Protein AF-0000000079074430 (afdb_homodimer)

InterPro domains:
  IPR000525 Initiator Rep protein, WH1 domain [PF01051] (51-187)
  IPR036388 Winged helix-like DNA-binding domain superfamily [G3DSA:1.10.10.10] (173-266)
  IPR036390 Winged helix DNA-binding domain superfamily [SSF46785] (160-262)

pLDDT: mean 81.94, std 23.47, range [17.41, 98.69]

Organism: NCBI:txid47770

Secondary structure (DSSP, 8-state):
--------S-------------PPP-EEEEEHHHHTSHHHHHHHTS-HHHHHHHHHHHHT--SSSS-EEEEEHHHHHHHHT--TTS-HHHHHHHHHHHHHHHHT--EEEEEEEE-TTS-EEEEEEEE-SEEEEEEETTSTT-EEEEEE-GGGGGGTSS--SSEEEEEHHHHHT---HHHHHHHHHHHTTTTT-EEEE-HHHHHHHHT-TTS--SS-HHHHIIIIIHHHHHHHHTTTSTT-EEEEEEETTEEEEEEEE-PPPPTT--S---HHHHHHHHHHHHHT-TTS-HHHHHHHHHHHHTPPTTHHHHHHHTT---STT---GGG--TT-SSSSGGGGGGGGS-HHHHHHHHHHHHHHTTTT--HHHHHHHHHHHHHHHHHHHHHHHHHTS--------------------------------/--------S-------------PPP-EEEEEHHHHTSHHHHHHHTS-HHHHHHHHHHHHT--SSSS-EEEEEHHHHHHHHT--TTS-HHHHHHHHHHHHHHHHT--EEEEEEEE-TTS-EEEEEEEE-SEEEEEEETTSTT-EEEEEE-GGGGGGTSS--SSEEEEEHHHHHT---HHHHHHHHHHHTTTTT-EEEE-HHHHHHHTT-TTS--SS-HHHHIIIIIHHHHHHHHTTTSTT-EEEEEEETTEEEEEEEE-PPPPTT--S---HHHHHHHHHHHHHT-TTS-HHHHHHHHHHHHTPPTTHHHHHHHTT---STT---GGG--TT-SSSSGGGGGGGGS-HHHHHHHHHHHHHHTTTT--HHHHHHHHHHHHHHHHHHHHHHHHH-S--------------------------------

Sequence (850 aa):
MAKIDYESKNGKENGEIYHRKKYLSTVAKMDNGLANDPIVNEILQKSPFDSNAFMLVISQVKNEKNNHILFTSESAKELIGYKKHTSVYDFALQLDKTLHFIGQLELVKRTEYEDEHGKHRINIRRQHLFSSSEVDFSSDDYICDVQLSKESIPYFNNLKRKFLRFSIKEFFNLNSKYSRIIYIWLKQWRTTGEKSITPEDLMAKLKLDSQKSSKSPASLLRTKVFPIVQEELSAVFPEFRIERAKRNRKIVKYIFKWTPEDKNQDVVMPAILENSIAIANIRTNSNMSDASKYKALDRYLGWRLGTAKKMAKKETQTSFFVYDAKRKEKDSTYNRPDLNEANKIQEEFLRKLIALYERLESDYLTKEDKEDLYRLKSHLTFVETKKKDKNSVPKNNEIQMPKKKKILDVSEHVDLFNNFDTDGFMAKIDYESKNGKENGEIYHRKKYLSTVAKMDNGLANDPIVNEILQKSPFDSNAFMLVISQVKNEKNNHILFTSESAKELIGYKKHTSVYDFALQLDKTLHFIGQLELVKRTEYEDEHGKHRINIRRQHLFSSSEVDFSSDDYICDVQLSKESIPYFNNLKRKFLRFSIKEFFNLNSKYSRIIYIWLKQWRTTGEKSITPEDLMAKLKLDSQKSSKSPASLLRTKVFPIVQEELSAVFPEFRIERAKRNRKIVKYIFKWTPEDKNQDVVMPAILENSIAIANIRTNSNMSDASKYKALDRYLGWRLGTAKKMAKKETQTSFFVYDAKRKEKDSTYNRPDLNEANKIQEEFLRKLIALYERLESDYLTKEDKEDLYRLKSHLTFVETKKKDKNSVPKNNEIQMPKKKKILDVSEHVDLFNNFDTDGF

Radius of gyration: 39.04 Å; Cα contacts (8 Å, |Δi|>4): 1143; chains: 2; bounding box: 139×113×106 Å

Structure (mmCIF, N/CA/C/O backbone):
data_AF-0000000079074430-model_v1
#
loop_
_entity.id
_entity.type
_entity.pdbx_description
1 polymer 'Replication initiation protein'
#
loop_
_atom_site.group_PDB
_atom_site.id
_atom_site.type_symbol
_atom_site.label_atom_id
_atom_site.label_alt_id
_atom_site.label_comp_id
_atom_site.label_asym_id
_atom_site.label_entity_id
_atom_site.label_seq_id
_atom_site.pdbx_PDB_ins_code
_atom_site.Cartn_x
_atom_site.Cartn_y
_atom_site.Cartn_z
_atom_site.occupancy
_atom_site.B_iso_or_equiv
_atom_site.auth_seq_id
_atom_site.auth_comp_id
_atom_site.auth_asym_id
_atom_site.auth_atom_id
_atom_site.pdbx_PDB_model_num
ATOM 1 N N . MET A 1 1 ? -15.797 -30.859 14.031 1 19.28 1 MET A N 1
ATOM 2 C CA . MET A 1 1 ? -16.406 -29.547 14.289 1 19.28 1 MET A CA 1
ATOM 3 C C . MET A 1 1 ? -15.805 -28.922 15.547 1 19.28 1 MET A C 1
ATOM 5 O O . MET A 1 1 ? -16.172 -29.281 16.656 1 19.28 1 MET A O 1
ATOM 9 N N . ALA A 1 2 ? -14.633 -28.672 15.586 1 20.05 2 ALA A N 1
ATOM 10 C CA . ALA A 1 2 ? -13.922 -28.469 16.844 1 20.05 2 ALA A CA 1
ATOM 11 C C . ALA A 1 2 ? -14.492 -27.281 17.609 1 20.05 2 ALA A C 1
ATOM 13 O O . ALA A 1 2 ? -14.641 -26.188 17.047 1 20.05 2 ALA A O 1
ATOM 14 N N . LYS A 1 3 ? -15.32 -27.516 18.641 1 21.97 3 LYS A N 1
ATOM 15 C CA . LYS A 1 3 ? -15.922 -26.578 19.594 1 21.97 3 LYS A CA 1
ATOM 16 C C . LYS A 1 3 ? -14.859 -25.719 20.266 1 21.97 3 LYS A C 1
ATOM 18 O O . LYS A 1 3 ? -14.062 -26.219 21.062 1 21.97 3 LYS A O 1
ATOM 23 N N . ILE A 1 4 ? -14.148 -25.016 19.562 1 23.52 4 ILE A N 1
ATOM 24 C CA . ILE A 1 4 ? -13.234 -24.062 20.188 1 23.52 4 ILE A CA 1
ATOM 25 C C . ILE A 1 4 ? -13.961 -23.328 21.312 1 23.52 4 ILE A C 1
ATOM 27 O O . ILE A 1 4 ? -15.047 -22.781 21.109 1 23.52 4 ILE A O 1
ATOM 31 N N . ASP A 1 5 ? -13.758 -23.797 22.453 1 22.77 5 ASP A N 1
ATOM 32 C CA . ASP A 1 5 ? -14.352 -23.281 23.688 1 22.77 5 ASP A CA 1
ATOM 33 C C . ASP A 1 5 ? -14.273 -21.766 23.75 1 22.77 5 ASP A C 1
ATOM 35 O O . ASP A 1 5 ? -13.18 -21.188 23.734 1 22.77 5 ASP A O 1
ATOM 39 N N . TYR A 1 6 ? -15.273 -21.125 23.172 1 23.36 6 TYR A N 1
ATOM 40 C CA . TYR A 1 6 ? -15.805 -19.766 23.266 1 23.36 6 TYR A CA 1
ATOM 41 C C . TYR A 1 6 ? -15.953 -19.344 24.734 1 23.36 6 TYR A C 1
ATOM 43 O O . TYR A 1 6 ? -17.062 -19.328 25.266 1 23.36 6 TYR A O 1
ATOM 51 N N . GLU A 1 7 ? -15.094 -19.922 25.578 1 24.2 7 GLU A N 1
ATOM 52 C CA . GLU A 1 7 ? -15.391 -19.547 26.953 1 24.2 7 GLU A CA 1
ATOM 53 C C . GLU A 1 7 ? -15.719 -18.062 27.062 1 24.2 7 GLU A C 1
ATOM 55 O O . GLU A 1 7 ? -15.555 -17.312 26.094 1 24.2 7 GLU A O 1
ATOM 60 N N . SER A 1 8 ? -15.117 -17.266 28.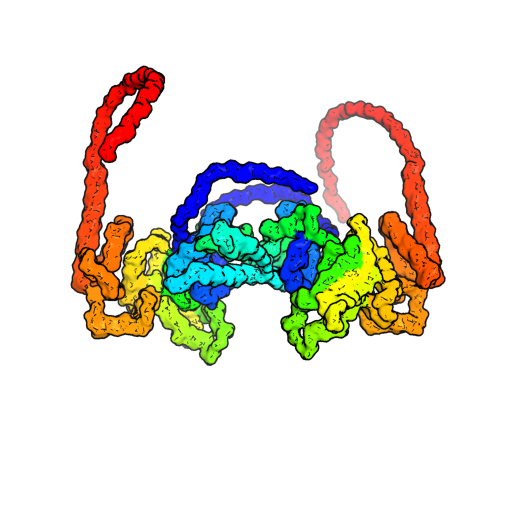125 1 22.83 8 SER A N 1
ATOM 61 C CA . SER A 1 8 ? -15.773 -16.25 28.938 1 22.83 8 SER A CA 1
ATOM 62 C C . SER A 1 8 ? -15.891 -14.922 28.203 1 22.83 8 SER A C 1
ATOM 64 O O . SER A 1 8 ? -14.93 -14.156 28.125 1 22.83 8 SER A O 1
ATOM 66 N N . LYS A 1 9 ? -16.328 -14.805 27.141 1 25.44 9 LYS A N 1
ATOM 67 C CA . LYS A 1 9 ? -16.875 -13.531 26.688 1 25.44 9 LYS A CA 1
ATOM 68 C C . LYS A 1 9 ? -17.828 -12.938 27.719 1 25.44 9 LYS A C 1
ATOM 70 O O . LYS A 1 9 ? -18.328 -11.836 27.547 1 25.44 9 LYS A O 1
ATOM 75 N N . ASN A 1 10 ? -18.328 -13.789 28.609 1 24.38 10 ASN A N 1
ATOM 76 C CA . ASN A 1 10 ? -19.359 -13.289 29.516 1 24.38 10 ASN A CA 1
ATOM 77 C C . ASN A 1 10 ? -18.766 -12.406 30.609 1 24.38 10 ASN A C 1
ATOM 79 O O . ASN A 1 10 ? -19.453 -12.086 31.594 1 24.38 10 ASN A O 1
ATOM 83 N N . GLY A 1 11 ? -17.609 -12.562 30.938 1 24.3 11 GLY A N 1
ATOM 84 C CA . GLY A 1 11 ? -17.406 -11.5 31.906 1 24.3 11 GLY A CA 1
ATOM 85 C C . GLY A 1 11 ? -17.672 -10.117 31.344 1 24.3 11 GLY A C 1
ATOM 86 O O . GLY A 1 11 ? -16.766 -9.477 30.812 1 24.3 11 GLY A O 1
ATOM 87 N N . LYS A 1 12 ? -18.859 -9.938 30.719 1 25.39 12 LYS A N 1
ATOM 88 C CA . LYS A 1 12 ? -19.719 -8.773 30.5 1 25.39 12 LYS A CA 1
ATOM 89 C C . LYS A 1 12 ? -19.688 -7.84 31.703 1 25.39 12 LYS A C 1
ATOM 91 O O . LYS A 1 12 ? -20.562 -7.926 32.562 1 25.39 12 LYS A O 1
ATOM 96 N N . GLU A 1 13 ? -18.703 -7.805 32.406 1 25.97 13 GLU A N 1
ATOM 97 C CA . GLU A 1 13 ? -18.891 -6.547 33.125 1 25.97 13 GLU A CA 1
ATOM 98 C C . GLU A 1 13 ? -19.359 -5.441 32.188 1 25.97 13 GLU A C 1
ATOM 100 O O . GLU A 1 13 ? -18.891 -5.336 31.047 1 25.97 13 GLU A O 1
ATOM 105 N N . ASN A 1 14 ? -20.688 -5.043 32.156 1 26.45 14 ASN A N 1
ATOM 106 C CA . ASN A 1 14 ? -21.375 -3.881 31.594 1 26.45 14 ASN A CA 1
ATOM 107 C C . ASN A 1 14 ? -20.422 -2.723 31.359 1 26.45 14 ASN A C 1
ATOM 109 O O . ASN A 1 14 ? -20.297 -1.819 32.188 1 26.45 14 ASN A O 1
ATOM 113 N N . GLY A 1 15 ? -19.266 -3.018 31.266 1 26.67 15 GLY A N 1
ATOM 114 C CA . GLY A 1 15 ? -18.516 -1.785 31.109 1 26.67 15 GLY A CA 1
ATOM 115 C C . GLY A 1 15 ? -19.016 -0.905 29.984 1 26.67 15 GLY A C 1
ATOM 116 O O . GLY A 1 15 ? -19.219 -1.374 28.859 1 26.67 15 GLY A O 1
ATOM 117 N N . GLU A 1 16 ? -20.094 -0.074 30.234 1 28.3 16 GLU A N 1
ATOM 118 C CA . GLU A 1 16 ? -20.484 1.086 29.438 1 28.3 16 GLU A CA 1
ATOM 119 C C . GLU A 1 16 ? -19.375 1.521 28.484 1 28.3 16 GLU A C 1
ATOM 121 O O . GLU A 1 16 ? -18.312 1.961 28.922 1 28.3 16 GLU A O 1
ATOM 126 N N . ILE A 1 17 ? -19.031 0.673 27.641 1 31.75 17 ILE A N 1
ATOM 127 C CA . ILE A 1 17 ? -18.312 1.309 26.547 1 31.75 17 ILE A CA 1
ATOM 128 C C . ILE A 1 17 ? -18.844 2.725 26.328 1 31.75 17 ILE A C 1
ATOM 130 O O . ILE A 1 17 ? -19.906 2.914 25.719 1 31.75 17 ILE A O 1
ATOM 134 N N . TYR A 1 18 ? -19.312 3.348 27.375 1 30.83 18 TYR A N 1
ATOM 135 C CA . TYR A 1 18 ? -19.484 4.793 27.25 1 30.83 18 TYR A CA 1
ATOM 136 C C . TYR A 1 18 ? -18.469 5.375 26.266 1 30.83 18 TYR A C 1
ATOM 138 O O . TYR A 1 18 ? -17.266 5.285 26.484 1 30.83 18 TYR A O 1
ATOM 146 N N . HIS A 1 19 ? -18.688 4.977 25.016 1 36.09 19 HIS A N 1
ATOM 147 C CA . HIS A 1 19 ? -18.094 5.879 24.031 1 36.09 19 HIS A CA 1
ATOM 148 C C . HIS A 1 19 ? -17.953 7.293 24.594 1 36.09 19 HIS A C 1
ATOM 150 O O . HIS A 1 19 ? -18.922 8.062 24.578 1 36.09 19 HIS A O 1
ATOM 156 N N . ARG A 1 20 ? -17.672 7.422 25.75 1 35 20 ARG A N 1
ATOM 157 C CA . ARG A 1 20 ? -17.359 8.781 26.172 1 35 20 ARG A CA 1
ATOM 158 C C . ARG A 1 20 ? -16.766 9.578 25 1 35 20 ARG A C 1
ATOM 160 O O . ARG A 1 20 ? -15.875 9.102 24.297 1 35 20 ARG A O 1
ATOM 167 N N . LYS A 1 21 ? -17.688 10.281 24.375 1 46.03 21 LYS A N 1
ATOM 168 C CA . LYS A 1 21 ? -17.234 11.336 23.469 1 46.03 21 LYS A CA 1
ATOM 169 C C . LYS A 1 21 ? -15.789 11.727 23.75 1 46.03 21 LYS A C 1
ATOM 171 O O . LYS A 1 21 ? -15.523 12.539 24.641 1 46.03 21 LYS A O 1
ATOM 176 N N . LYS A 1 22 ? -14.938 10.68 23.844 1 56.75 22 LYS A N 1
ATOM 177 C CA . LYS A 1 22 ? -13.539 11.031 24.078 1 56.75 22 LYS A CA 1
ATOM 178 C C . LYS A 1 22 ? -13.078 12.102 23.094 1 56.75 22 LYS A C 1
ATOM 180 O O . LYS A 1 22 ? -13.367 12.023 21.906 1 56.75 22 LYS A O 1
ATOM 185 N N . TYR A 1 23 ? -12.891 13.234 23.594 1 79.12 23 TYR A N 1
ATOM 186 C CA . TYR A 1 23 ? -12.344 14.375 22.859 1 79.12 23 TYR A CA 1
ATOM 187 C C . TYR A 1 23 ? -11.086 13.969 22.094 1 79.12 23 TYR A C 1
ATOM 189 O O . TYR A 1 23 ? -10.242 13.234 22.609 1 79.12 23 TYR A O 1
ATOM 197 N N . LEU A 1 24 ? -11.164 14.094 20.766 1 90.25 24 LEU A N 1
ATOM 198 C CA . LEU A 1 24 ? -10.023 13.828 19.891 1 90.25 24 LEU A CA 1
ATOM 199 C C . LEU A 1 24 ? -8.844 14.727 20.25 1 90.25 24 LEU A C 1
ATOM 201 O O . LEU A 1 24 ? -9.031 15.906 20.562 1 90.25 24 LEU A O 1
ATOM 205 N N . SER A 1 25 ? -7.73 14.078 20.297 1 91.25 25 SER A N 1
ATOM 206 C CA . SER A 1 25 ? -6.523 14.875 20.484 1 91.25 25 SER A CA 1
ATOM 207 C C . SER A 1 25 ? -6.34 15.867 19.344 1 91.25 25 SER A C 1
ATOM 209 O O . SER A 1 25 ? -6.609 15.547 18.172 1 91.25 25 SER A O 1
ATOM 211 N N . THR A 1 26 ? -5.902 17.047 19.734 1 93.75 26 THR A N 1
ATOM 212 C CA . THR A 1 26 ? -5.684 18.078 18.719 1 93.75 26 THR A CA 1
ATOM 213 C C . THR A 1 26 ? -4.191 18.328 18.516 1 93.75 26 THR A C 1
ATOM 215 O O . THR A 1 26 ? -3.803 19.266 17.812 1 93.75 26 THR A O 1
ATOM 218 N N . VAL A 1 27 ? -3.396 17.516 19.141 1 93.69 27 VAL A N 1
ATOM 219 C CA . VAL A 1 27 ? -1.949 17.656 19.031 1 93.69 27 VAL A CA 1
ATOM 220 C C . VAL A 1 27 ? -1.365 16.453 18.297 1 93.69 27 VAL A C 1
ATOM 222 O O . VAL A 1 27 ? -1.631 15.305 18.672 1 93.69 27 VAL A O 1
ATOM 225 N N . ALA A 1 28 ? -0.637 16.719 17.281 1 94.25 28 ALA A N 1
ATOM 226 C CA . ALA A 1 28 ? 0.055 15.656 16.547 1 94.25 28 ALA A CA 1
ATOM 227 C C . ALA A 1 28 ? 1.556 15.695 16.828 1 94.25 28 ALA A C 1
ATOM 229 O O . ALA A 1 28 ? 2.133 16.766 17.016 1 94.25 28 ALA A O 1
ATOM 230 N N . LYS A 1 29 ? 2.129 14.531 16.891 1 93.38 29 LYS A N 1
ATOM 231 C CA . LYS A 1 29 ? 3.568 14.359 17.062 1 93.38 29 LYS A CA 1
ATOM 232 C C . LYS A 1 29 ? 4.133 13.359 16.062 1 93.38 29 LYS A C 1
ATOM 234 O O . LYS A 1 29 ? 3.492 12.352 15.758 1 93.38 29 LYS A O 1
ATOM 239 N N . MET A 1 30 ? 5.285 13.641 15.562 1 94.5 30 MET A N 1
ATOM 240 C CA . MET A 1 30 ? 5.949 12.664 14.703 1 94.5 30 MET A CA 1
ATOM 241 C C . MET A 1 30 ? 7.453 12.922 14.656 1 94.5 30 MET A C 1
ATOM 243 O O . MET A 1 30 ? 7.898 14.062 14.797 1 94.5 30 MET A O 1
ATOM 247 N N . ASP A 1 31 ? 8.156 11.859 14.453 1 95.19 31 ASP A N 1
ATOM 248 C CA . ASP A 1 31 ? 9.602 11.938 14.258 1 95.19 31 ASP A CA 1
ATOM 249 C C . ASP A 1 31 ? 9.945 12.836 13.07 1 95.19 31 ASP A C 1
ATOM 251 O O . ASP A 1 31 ? 9.273 12.789 12.039 1 95.19 31 ASP A O 1
ATOM 255 N N . ASN A 1 32 ? 11.016 13.625 13.219 1 95.5 32 ASN A N 1
ATOM 256 C CA . ASN A 1 32 ? 11.391 14.539 12.141 1 95.5 32 ASN A CA 1
ATOM 257 C C . ASN A 1 32 ? 11.781 13.781 10.875 1 95.5 32 ASN A C 1
ATOM 259 O O . ASN A 1 32 ? 11.562 14.266 9.758 1 95.5 32 ASN A O 1
ATOM 263 N N . GLY A 1 33 ? 12.398 12.648 11.086 1 93.88 33 GLY A N 1
ATOM 264 C CA . GLY A 1 33 ? 12.703 11.82 9.922 1 93.88 33 GLY A CA 1
ATOM 265 C C . GLY A 1 33 ? 11.477 11.477 9.102 1 93.88 33 GLY A C 1
ATOM 266 O O . GLY A 1 33 ? 11.508 11.539 7.871 1 93.88 33 GLY A O 1
ATOM 267 N N . LEU A 1 34 ? 10.422 11.172 9.766 1 95.56 34 LEU A N 1
ATOM 268 C CA . LEU A 1 34 ? 9.164 10.891 9.078 1 95.56 34 LEU A CA 1
ATOM 269 C C . LEU A 1 34 ? 8.578 12.164 8.477 1 95.56 34 LEU A C 1
ATOM 271 O O . LEU A 1 34 ? 8.141 12.164 7.32 1 95.56 34 LEU A O 1
ATOM 275 N N . ALA A 1 35 ? 8.578 13.234 9.273 1 95.94 35 ALA A N 1
ATOM 276 C CA . ALA A 1 35 ? 8.023 14.508 8.812 1 95.94 35 ALA A CA 1
ATOM 277 C C . ALA A 1 35 ? 8.672 14.953 7.512 1 95.94 35 ALA A C 1
ATOM 279 O O . ALA A 1 35 ? 8.039 15.602 6.68 1 95.94 35 ALA A O 1
ATOM 280 N N . ASN A 1 36 ? 9.93 14.594 7.367 1 94.56 36 ASN A N 1
ATOM 281 C CA . ASN A 1 36 ? 10.68 15 6.184 1 94.56 36 ASN A CA 1
ATOM 282 C C . ASN A 1 36 ? 10.68 13.914 5.117 1 94.56 36 ASN A C 1
ATOM 284 O O . ASN A 1 36 ? 11.297 14.07 4.062 1 94.56 36 ASN A O 1
ATOM 288 N N . ASP A 1 37 ? 10.039 12.789 5.457 1 94.31 37 ASP A N 1
ATOM 289 C CA . ASP A 1 37 ? 9.992 11.688 4.504 1 94.31 37 ASP A CA 1
ATOM 290 C C . ASP A 1 37 ? 9.102 12.023 3.312 1 94.31 37 ASP A C 1
ATOM 292 O O . ASP A 1 37 ? 8.062 12.664 3.473 1 94.31 37 ASP A O 1
ATOM 296 N N . PRO A 1 38 ? 9.445 11.523 2.117 1 92.88 38 PRO A N 1
ATOM 297 C CA . PRO A 1 38 ? 8.633 11.781 0.921 1 92.88 38 PRO A CA 1
ATOM 298 C C . PRO A 1 38 ? 7.184 11.336 1.085 1 92.88 38 PRO A C 1
ATOM 300 O O . PRO A 1 38 ? 6.285 11.898 0.455 1 92.88 38 PRO A O 1
ATOM 303 N N . ILE A 1 39 ? 6.945 10.375 1.914 1 95.12 39 ILE A N 1
ATOM 304 C CA . ILE A 1 39 ? 5.59 9.852 2.078 1 95.12 39 ILE A CA 1
ATOM 305 C C . ILE A 1 39 ? 4.684 10.945 2.635 1 95.12 39 ILE A C 1
ATOM 307 O O . ILE A 1 39 ? 3.535 11.086 2.205 1 95.12 39 ILE A O 1
ATOM 311 N N . VAL A 1 40 ? 5.168 11.727 3.598 1 96.31 40 VAL A N 1
ATOM 312 C CA . VAL A 1 40 ? 4.367 12.781 4.199 1 96.31 40 VAL A CA 1
ATOM 313 C C . VAL A 1 40 ? 4.117 13.891 3.176 1 96.31 40 VAL A C 1
ATOM 315 O O . VAL A 1 40 ? 2.994 14.383 3.053 1 96.31 40 VAL A O 1
ATOM 318 N N . ASN A 1 41 ? 5.125 14.188 2.441 1 94.31 41 ASN A N 1
ATOM 319 C CA . ASN A 1 41 ? 4.973 15.188 1.394 1 94.31 41 ASN A CA 1
ATOM 320 C C . ASN A 1 41 ? 3.934 14.773 0.358 1 94.31 41 ASN A C 1
ATOM 322 O O . ASN A 1 41 ? 3.168 15.602 -0.132 1 94.31 41 ASN A O 1
ATOM 326 N N . GLU A 1 42 ? 3.967 13.523 0.036 1 94.81 42 GLU A N 1
ATOM 327 C CA . GLU A 1 42 ? 2.988 13.016 -0.921 1 94.81 42 GLU A CA 1
ATOM 328 C C . GLU A 1 42 ? 1.565 13.172 -0.392 1 94.81 42 GLU A C 1
ATOM 330 O O . GLU A 1 42 ? 0.654 13.523 -1.144 1 94.81 42 GLU A O 1
ATOM 335 N N . ILE A 1 43 ? 1.396 12.938 0.835 1 97.19 43 ILE A N 1
ATOM 336 C CA . ILE A 1 43 ? 0.083 13.07 1.458 1 97.19 43 ILE A CA 1
ATOM 337 C C . ILE A 1 43 ? -0.331 14.539 1.487 1 97.19 43 ILE A C 1
ATOM 339 O O . ILE A 1 43 ? -1.475 14.875 1.173 1 97.19 43 ILE A O 1
ATOM 343 N N . LEU A 1 44 ? 0.623 15.406 1.757 1 97.31 44 LEU A N 1
ATOM 344 C CA . LEU A 1 44 ? 0.335 16.828 1.887 1 97.31 44 LEU A CA 1
ATOM 345 C C . LEU A 1 44 ? 0.057 17.453 0.524 1 97.31 44 LEU A C 1
ATOM 347 O O . LEU A 1 44 ? -0.505 18.547 0.441 1 97.31 44 LEU A O 1
ATOM 351 N N . GLN A 1 45 ? 0.462 16.766 -0.567 1 94.44 45 GLN A N 1
ATOM 352 C CA . GLN A 1 45 ? 0.227 17.25 -1.926 1 94.44 45 GLN A CA 1
ATOM 353 C C . GLN A 1 45 ? -1.218 17 -2.352 1 94.44 45 GLN A C 1
ATOM 355 O O . GLN A 1 45 ? -1.689 17.594 -3.33 1 94.44 45 GLN A O 1
ATOM 360 N N . LYS A 1 46 ? -1.886 16.203 -1.584 1 94.56 46 LYS A N 1
ATOM 361 C CA . LYS A 1 46 ? -3.262 15.859 -1.933 1 94.56 46 LYS A CA 1
ATOM 362 C C . LYS A 1 46 ? -4.227 16.953 -1.476 1 94.56 46 LYS A C 1
ATOM 364 O O . LYS A 1 46 ? -3.812 18.078 -1.186 1 94.56 46 LYS A O 1
ATOM 369 N N . SER A 1 47 ? -5.484 16.688 -1.511 1 94.19 47 SER A N 1
ATOM 370 C CA . SER A 1 47 ? -6.504 17.656 -1.119 1 94.19 47 SER A CA 1
ATOM 371 C C . SER A 1 47 ? -6.395 18 0.362 1 94.19 47 SER A C 1
ATOM 373 O O . SER A 1 47 ? -5.84 17.234 1.147 1 94.19 47 SER A O 1
ATOM 375 N N . PRO A 1 48 ? -6.902 19.156 0.715 1 94.06 48 PRO A N 1
ATOM 376 C CA . PRO A 1 48 ? -6.926 19.516 2.135 1 94.06 48 PRO A CA 1
ATOM 377 C C . PRO A 1 48 ? -7.609 18.453 3 1 94.06 48 PRO A C 1
ATOM 379 O O . PRO A 1 48 ? -7.184 18.203 4.129 1 94.06 48 PRO A O 1
ATOM 382 N N . PHE A 1 49 ? -8.57 17.891 2.416 1 95.25 49 PHE A N 1
ATOM 383 C CA . PHE A 1 49 ? -9.242 16.859 3.193 1 95.25 49 PHE A CA 1
ATOM 384 C C . PHE A 1 49 ? -8.297 15.703 3.496 1 95.25 49 PHE A C 1
ATOM 386 O O . PHE A 1 49 ? -8.211 15.242 4.641 1 95.25 49 PHE A O 1
ATOM 393 N N . ASP A 1 50 ? -7.625 15.195 2.51 1 97 50 ASP A N 1
ATOM 394 C CA . ASP A 1 50 ? -6.746 14.047 2.68 1 97 50 ASP A CA 1
ATOM 395 C C . ASP A 1 50 ? -5.645 14.336 3.695 1 97 50 ASP A C 1
ATOM 397 O O . ASP A 1 50 ? -5.379 13.523 4.582 1 97 50 ASP A O 1
ATOM 401 N N . SER A 1 51 ? -5.07 15.5 3.506 1 97.44 51 SER A N 1
ATOM 402 C CA . SER A 1 51 ? -3.992 15.859 4.426 1 97.44 51 SER A CA 1
ATOM 403 C C . SER A 1 51 ? -4.52 16.078 5.84 1 97.44 51 SER A C 1
ATOM 405 O O . SER A 1 51 ? -3.879 15.68 6.812 1 97.44 51 SER A O 1
ATOM 407 N N . ASN A 1 52 ? -5.688 16.703 5.992 1 97.62 52 ASN A N 1
ATOM 408 C CA . ASN A 1 52 ? -6.305 16.891 7.297 1 97.62 52 ASN A CA 1
ATOM 409 C C . ASN A 1 52 ? -6.664 15.562 7.957 1 97.62 52 ASN A C 1
ATOM 411 O O . ASN A 1 52 ? -6.461 15.383 9.156 1 97.62 52 ASN A O 1
ATOM 415 N N . ALA A 1 53 ? -7.168 14.68 7.125 1 97.62 53 ALA A N 1
ATOM 416 C CA . ALA A 1 53 ? -7.516 13.359 7.645 1 97.62 53 ALA A CA 1
ATOM 417 C C . ALA A 1 53 ? -6.281 12.633 8.172 1 97.62 53 ALA A C 1
ATOM 419 O O . ALA A 1 53 ? -6.324 12.016 9.234 1 97.62 53 ALA A O 1
ATOM 420 N N . PHE A 1 54 ? -5.277 12.711 7.473 1 97.88 54 PHE A N 1
ATOM 421 C CA . PHE A 1 54 ? -4.027 12.094 7.906 1 97.88 54 PHE A CA 1
ATOM 422 C C . PHE A 1 54 ? -3.566 12.68 9.234 1 97.88 54 PHE A C 1
ATOM 424 O O . PHE A 1 54 ? -3.232 11.938 10.164 1 97.88 54 PHE A O 1
ATOM 431 N N . MET A 1 55 ? -3.518 13.984 9.289 1 97.75 55 MET A N 1
ATOM 432 C CA . MET A 1 55 ? -3.057 14.641 10.508 1 97.75 55 MET A CA 1
ATOM 433 C C . MET A 1 55 ? -3.977 14.32 11.68 1 97.75 55 MET A C 1
ATOM 435 O O . MET A 1 55 ? -3.52 14.203 12.82 1 97.75 55 MET A O 1
ATOM 439 N N . LEU A 1 56 ? -5.242 14.227 11.414 1 97.25 56 LEU A N 1
ATOM 440 C CA . LEU A 1 56 ? -6.184 13.828 12.453 1 97.25 56 LEU A CA 1
ATOM 441 C C . LEU A 1 56 ? -5.852 12.438 12.992 1 97.25 56 LEU A C 1
ATOM 443 O O . LEU A 1 56 ? -5.809 12.234 14.211 1 97.25 56 LEU A O 1
ATOM 447 N N . VAL A 1 57 ? -5.586 11.5 12.109 1 96 57 VAL A N 1
ATOM 448 C CA . VAL A 1 57 ? -5.285 10.133 12.516 1 96 57 VAL A CA 1
ATOM 449 C C . VAL A 1 57 ? -4.016 10.117 13.359 1 96 57 VAL A C 1
ATOM 451 O O . VAL A 1 57 ? -3.996 9.539 14.453 1 96 57 VAL A O 1
ATOM 454 N N . ILE A 1 58 ? -3.002 10.781 12.906 1 93.94 58 ILE A N 1
ATOM 455 C CA . ILE A 1 58 ? -1.723 10.711 13.602 1 93.94 58 ILE A CA 1
ATOM 456 C C . ILE A 1 58 ? -1.832 11.406 14.953 1 93.94 58 ILE A C 1
ATOM 458 O O . ILE A 1 58 ? -1.131 11.047 15.906 1 93.94 58 ILE A O 1
ATOM 462 N N . SER A 1 59 ? -2.715 12.391 15.086 1 94.5 59 SER A N 1
ATOM 463 C CA . SER A 1 59 ? -2.895 13.094 16.359 1 94.5 59 SER A CA 1
ATOM 464 C C . SER A 1 59 ? -3.523 12.18 17.406 1 94.5 59 SER A C 1
ATOM 466 O O . SER A 1 59 ? -3.465 12.461 18.609 1 94.5 59 SER A O 1
ATOM 468 N N . GLN A 1 60 ? -4.121 11.078 16.938 1 93.31 60 GLN A N 1
ATOM 469 C CA . GLN A 1 60 ? -4.789 10.18 17.875 1 93.31 60 GLN A CA 1
ATOM 470 C C . GLN A 1 60 ? -3.844 9.078 18.359 1 93.31 60 GLN A C 1
ATOM 472 O O . GLN A 1 60 ? -4.223 8.242 19.172 1 93.31 60 GLN A O 1
ATOM 477 N N . VAL A 1 61 ? -2.613 9.023 17.781 1 89.94 61 VAL A N 1
ATOM 478 C CA . VAL A 1 61 ? -1.658 8.008 18.219 1 89.94 61 VAL A CA 1
ATOM 479 C C . VAL A 1 61 ? -1.256 8.266 19.656 1 89.94 61 VAL A C 1
ATOM 481 O O . VAL A 1 61 ? -0.871 9.375 20.016 1 89.94 61 VAL A O 1
ATOM 484 N N . LYS A 1 62 ? -1.616 7.301 20.562 1 76.31 62 LYS A N 1
ATOM 485 C CA . LYS A 1 62 ? -1.336 7.438 21.984 1 76.31 62 LYS A CA 1
ATOM 486 C C . LYS A 1 62 ? -0.046 6.715 22.375 1 76.31 62 LYS A C 1
ATOM 488 O O . LYS A 1 62 ? 0.36 5.766 21.703 1 76.31 62 LYS A O 1
ATOM 493 N N . ASN A 1 63 ? 0.866 7.363 22.922 1 66.38 63 ASN A N 1
ATOM 494 C CA . ASN A 1 63 ? 2.098 6.734 23.375 1 66.38 63 ASN A CA 1
ATOM 495 C C . ASN A 1 63 ? 1.822 5.383 24.031 1 66.38 63 ASN A C 1
ATOM 497 O O . ASN A 1 63 ? 2.207 5.156 25.188 1 66.38 63 ASN A O 1
ATOM 501 N N . GLU A 1 64 ? 0.918 4.633 23.328 1 62.09 64 GLU A N 1
ATOM 502 C CA . GLU A 1 64 ? 0.655 3.316 23.891 1 62.09 64 GLU A CA 1
ATOM 503 C C . GLU A 1 64 ? 1.253 2.211 23.031 1 62.09 64 GLU A C 1
ATOM 505 O O . GLU A 1 64 ? 1.628 2.451 21.875 1 62.09 64 GLU A O 1
ATOM 510 N N . LYS A 1 65 ? 1.479 1.086 23.609 1 59.59 65 LYS A N 1
ATOM 511 C CA . LYS A 1 65 ? 2.109 -0.079 23 1 59.59 65 LYS A CA 1
ATOM 512 C C . LYS A 1 65 ? 1.319 -0.56 21.781 1 59.59 65 LYS A C 1
ATOM 514 O O . LYS A 1 65 ? 1.903 -0.953 20.781 1 59.59 65 LYS A O 1
ATOM 519 N N . ASN A 1 66 ? -0.099 -0.624 21.969 1 62.78 66 ASN A N 1
ATOM 520 C CA . ASN A 1 66 ? -0.851 -1.104 20.812 1 62.78 66 ASN A CA 1
ATOM 521 C C . ASN A 1 66 ? -1.488 0.046 20.047 1 62.78 66 ASN A C 1
ATOM 523 O O . ASN A 1 66 ? -2.326 0.772 20.578 1 62.78 66 ASN A O 1
ATOM 527 N N . ASN A 1 67 ? -0.759 0.665 19.203 1 75.62 67 ASN A N 1
ATOM 528 C CA . ASN A 1 67 ? -1.13 1.91 18.531 1 75.62 67 ASN A CA 1
ATOM 529 C C . ASN A 1 67 ? -2.369 1.732 17.656 1 75.62 67 ASN A C 1
ATOM 531 O O . ASN A 1 67 ? -2.346 2.053 16.469 1 75.62 67 ASN A O 1
ATOM 535 N N . HIS A 1 68 ? -3.396 1.201 18.375 1 85.88 68 HIS A N 1
ATOM 536 C CA . HIS A 1 68 ? -4.734 1.126 17.781 1 85.88 68 HIS A CA 1
ATOM 537 C C . HIS A 1 68 ? -5.477 2.449 17.953 1 85.88 68 HIS A C 1
ATOM 539 O O . HIS A 1 68 ? -5.699 2.91 19.062 1 85.88 68 HIS A O 1
ATOM 545 N N . ILE A 1 69 ? -5.934 3.076 16.828 1 91.62 69 ILE A N 1
ATOM 546 C CA . ILE A 1 69 ? -6.57 4.391 16.797 1 91.62 69 ILE A CA 1
ATOM 547 C C . ILE A 1 69 ? -8.055 4.234 16.484 1 91.62 69 ILE A C 1
ATOM 549 O O . ILE A 1 69 ? -8.43 3.697 15.445 1 91.62 69 ILE A O 1
ATOM 553 N N . LEU A 1 70 ? -8.852 4.66 17.438 1 91.5 70 LEU A N 1
ATOM 554 C CA . LEU A 1 70 ? -10.297 4.547 17.281 1 91.5 70 LEU A CA 1
ATOM 555 C C . LEU A 1 70 ? -10.969 5.906 17.438 1 91.5 70 LEU A C 1
ATOM 557 O O . LEU A 1 70 ? -10.703 6.625 18.406 1 91.5 70 LEU A O 1
ATOM 561 N N . PHE A 1 71 ? -11.844 6.301 16.5 1 93.31 71 PHE A N 1
ATOM 562 C CA . PHE A 1 71 ? -12.633 7.52 16.609 1 93.31 71 PHE A CA 1
ATOM 563 C C . PHE A 1 71 ? -13.883 7.438 15.742 1 93.31 71 PHE A C 1
ATOM 565 O O . PHE A 1 71 ? -13.992 6.559 14.883 1 93.31 71 PHE A O 1
ATOM 572 N N . THR A 1 72 ? -14.789 8.305 15.984 1 94.06 72 THR A N 1
ATOM 573 C CA . THR A 1 72 ? -16 8.328 15.172 1 94.06 72 THR A CA 1
ATOM 574 C C . THR A 1 72 ? -15.852 9.32 14.016 1 94.06 72 THR A C 1
ATOM 576 O O . THR A 1 72 ? -15.164 10.336 14.148 1 94.06 72 THR A O 1
ATOM 579 N N . SER A 1 73 ? -16.594 9.055 12.945 1 93.06 73 SER A N 1
ATOM 580 C CA . SER A 1 73 ? -16.578 9.961 11.805 1 93.06 73 SER A CA 1
ATOM 581 C C . SER A 1 73 ? -17.219 11.297 12.148 1 93.06 73 SER A C 1
ATOM 583 O O . SER A 1 73 ? -16.828 12.336 11.625 1 93.06 73 SER A O 1
ATOM 585 N N . GLU A 1 74 ? -18.125 11.219 13 1 91.06 74 GLU A N 1
ATOM 586 C CA . GLU A 1 74 ? -18.781 12.453 13.43 1 91.06 74 GLU A CA 1
ATOM 587 C C . GLU A 1 74 ? -17.797 13.383 14.141 1 91.06 74 GLU A C 1
ATOM 589 O O . GLU A 1 74 ? -17.719 14.578 13.82 1 91.06 74 GLU A O 1
ATOM 594 N N . SER A 1 75 ? -17.078 12.844 15.062 1 93 75 SER A N 1
ATOM 595 C CA . SER A 1 75 ? -16.109 13.641 15.789 1 93 75 SER A CA 1
ATOM 596 C C . SER A 1 75 ? -15.008 14.148 14.859 1 93 75 SER A C 1
ATOM 598 O O . SER A 1 75 ? -14.531 15.273 15.016 1 93 75 SER A O 1
ATOM 600 N N . ALA A 1 76 ? -14.625 13.289 13.961 1 94.75 76 ALA A N 1
ATOM 601 C CA . ALA A 1 76 ? -13.602 13.688 12.992 1 94.75 76 ALA A CA 1
ATOM 602 C C . ALA A 1 76 ? -14.102 14.828 12.109 1 94.75 76 ALA A C 1
ATOM 604 O O . ALA A 1 76 ? -13.375 15.805 11.883 1 94.75 76 ALA A O 1
ATOM 605 N N . LYS A 1 77 ? -15.289 14.719 11.672 1 94.25 77 LYS A N 1
ATOM 606 C CA . LYS A 1 77 ? -15.898 15.75 10.836 1 94.25 77 LYS A CA 1
ATOM 607 C C . LYS A 1 77 ? -15.961 17.094 11.57 1 94.25 77 LYS A C 1
ATOM 609 O O . LYS A 1 77 ? -15.641 18.125 10.992 1 94.25 77 LYS A O 1
ATOM 614 N N . GLU A 1 78 ? -16.281 17.047 12.773 1 91.81 78 GLU A N 1
ATOM 615 C CA . GLU A 1 78 ? -16.375 18.266 13.594 1 91.81 78 GLU A CA 1
ATOM 616 C C . GLU A 1 78 ? -15.008 18.891 13.805 1 91.81 78 GLU A C 1
ATOM 618 O O . GLU A 1 78 ? -14.852 20.109 13.695 1 91.81 78 GLU A O 1
ATOM 623 N N . LEU A 1 79 ? -14.117 18.078 14.07 1 92.88 79 LEU A N 1
ATOM 624 C CA . LEU A 1 79 ? -12.781 18.578 14.352 1 92.88 79 LEU A CA 1
ATOM 625 C C . LEU A 1 79 ? -12.164 19.203 13.102 1 92.88 79 LEU A C 1
ATOM 627 O O . LEU A 1 79 ? -11.531 20.25 13.172 1 92.88 79 LEU A O 1
ATOM 631 N N . ILE A 1 80 ? -12.32 18.531 12.016 1 92.25 80 ILE A N 1
ATOM 632 C CA . ILE A 1 80 ? -11.766 19.016 10.758 1 92.25 80 ILE A CA 1
ATOM 633 C C . ILE A 1 80 ? -12.547 20.25 10.289 1 92.25 80 ILE A C 1
ATOM 635 O O . ILE A 1 80 ? -12.008 21.094 9.578 1 92.25 80 ILE A O 1
ATOM 639 N N . GLY A 1 81 ? -13.734 20.438 10.828 1 86.25 81 GLY A N 1
ATOM 640 C CA . GLY A 1 81 ? -14.594 21.516 10.352 1 86.25 81 GLY A CA 1
ATOM 641 C C . GLY A 1 81 ? -15 21.344 8.898 1 86.25 81 GLY A C 1
ATOM 642 O O . GLY A 1 81 ? -14.969 22.297 8.125 1 86.25 81 GLY A O 1
ATOM 643 N N . TYR A 1 82 ? -15.297 20.031 8.617 1 79.25 82 TYR A N 1
ATOM 644 C CA . TYR A 1 82 ? -15.633 19.688 7.238 1 79.25 82 TYR A CA 1
ATOM 645 C C . TYR A 1 82 ? -17.031 20.172 6.887 1 79.25 82 TYR A C 1
ATOM 647 O O . TYR A 1 82 ? -17.984 19.984 7.664 1 79.25 82 TYR A O 1
ATOM 655 N N . LYS A 1 83 ? -17.203 20.703 5.789 1 70.62 83 LYS A N 1
ATOM 656 C CA . LYS A 1 83 ? -18.422 21.297 5.227 1 70.62 83 LYS A CA 1
ATOM 657 C C . LYS A 1 83 ? -19.641 20.922 6.059 1 70.62 83 LYS A C 1
ATOM 659 O O . LYS A 1 83 ? -19.984 19.734 6.164 1 70.62 83 LYS A O 1
ATOM 664 N N . LYS A 1 84 ? -20.328 21.859 6.48 1 71.06 84 LYS A N 1
ATOM 665 C CA . LYS A 1 84 ? -21.469 21.688 7.379 1 71.06 84 LYS A CA 1
ATOM 666 C C . LYS A 1 84 ? -22.578 20.891 6.703 1 71.06 84 LYS A C 1
ATOM 668 O O . LYS A 1 84 ? -23.234 20.062 7.34 1 71.06 84 LYS A O 1
ATOM 673 N N . HIS A 1 85 ? -22.578 20.859 5.461 1 84.5 85 HIS A N 1
ATOM 674 C CA . HIS A 1 85 ? -23.719 20.25 4.801 1 84.5 85 HIS A CA 1
ATOM 675 C C . HIS A 1 85 ? -23.422 18.828 4.371 1 84.5 85 HIS A C 1
ATOM 677 O O . HIS A 1 85 ? -24.312 18.094 3.957 1 84.5 85 HIS A O 1
ATOM 683 N N . THR A 1 86 ? -22.297 18.422 4.492 1 88.06 86 THR A N 1
ATOM 684 C CA . THR A 1 86 ? -21.922 17.062 4.145 1 88.06 86 THR A CA 1
ATOM 685 C C . THR A 1 86 ? -22.391 16.078 5.223 1 88.06 86 THR A C 1
ATOM 687 O O . THR A 1 86 ? -22.234 16.344 6.418 1 88.06 86 THR A O 1
ATOM 690 N N . SER A 1 87 ? -23.047 15.039 4.891 1 89.62 87 SER A N 1
ATOM 691 C CA . SER A 1 87 ? -23.484 14.031 5.855 1 89.62 87 SER A CA 1
ATOM 692 C C . SER A 1 87 ? -22.297 13.305 6.473 1 89.62 87 SER A C 1
ATOM 694 O O . SER A 1 87 ? -21.203 13.281 5.887 1 89.62 87 SER A O 1
ATOM 696 N N . VAL A 1 88 ? -22.547 12.797 7.617 1 90.44 88 VAL A N 1
ATOM 697 C CA . VAL A 1 88 ? -21.5 12.016 8.273 1 90.44 88 VAL A CA 1
ATOM 698 C C . VAL A 1 88 ? -21.156 10.797 7.418 1 90.44 88 VAL A C 1
ATOM 700 O O . VAL A 1 88 ? -20 10.383 7.355 1 90.44 88 VAL A O 1
ATOM 703 N N . TYR A 1 89 ? -22.141 10.297 6.754 1 88.94 89 TYR A N 1
ATOM 704 C CA . TYR A 1 89 ? -21.938 9.164 5.852 1 88.94 89 TYR A CA 1
ATOM 705 C C . TYR A 1 89 ? -20.969 9.531 4.727 1 88.94 89 TYR A C 1
ATOM 707 O O . TYR A 1 89 ? -20.031 8.789 4.445 1 88.94 89 TYR A O 1
ATOM 715 N N . ASP A 1 90 ? -21.219 10.609 4.117 1 91.75 90 ASP A N 1
ATOM 716 C CA . ASP A 1 90 ? -20.359 11.055 3.018 1 91.75 90 ASP A CA 1
ATOM 717 C C . ASP A 1 90 ? -18.938 11.344 3.504 1 91.75 90 ASP A C 1
ATOM 719 O O . ASP A 1 90 ? -17.969 11.07 2.795 1 91.75 90 ASP A O 1
ATOM 723 N N . PHE A 1 91 ? -18.906 11.953 4.66 1 94.75 91 PHE A N 1
ATOM 724 C CA . PHE A 1 91 ? -17.609 12.172 5.262 1 94.75 91 PHE A CA 1
ATOM 725 C C . PHE A 1 91 ? -16.875 10.852 5.457 1 94.75 91 PHE A C 1
ATOM 727 O O . PHE A 1 91 ? -15.68 10.742 5.141 1 94.75 91 PHE A O 1
ATOM 734 N N . ALA A 1 92 ? -17.562 9.875 5.953 1 93.81 92 ALA A N 1
ATOM 735 C CA . ALA A 1 92 ? -16.984 8.562 6.211 1 93.81 92 ALA A CA 1
ATOM 736 C C . ALA A 1 92 ? -16.5 7.914 4.918 1 93.81 92 ALA A C 1
ATOM 738 O O . ALA A 1 92 ? -15.453 7.258 4.902 1 93.81 92 ALA A O 1
ATOM 739 N N . LEU A 1 93 ? -17.188 8.055 3.877 1 93.06 93 LEU A N 1
ATOM 740 C CA . LEU A 1 93 ? -16.797 7.535 2.574 1 93.06 93 LEU A CA 1
ATOM 741 C C . LEU A 1 93 ? -15.492 8.188 2.107 1 93.06 93 LEU A C 1
ATOM 743 O O . LEU A 1 93 ? -14.609 7.512 1.573 1 93.06 93 LEU A O 1
ATOM 747 N N . GLN A 1 94 ? -15.43 9.5 2.295 1 94.75 94 GLN A N 1
ATOM 748 C CA . GLN A 1 94 ? -14.211 10.211 1.909 1 94.75 94 GLN A CA 1
ATOM 749 C C . GLN A 1 94 ? -13.031 9.789 2.771 1 94.75 94 GLN A C 1
ATOM 751 O O . GLN A 1 94 ? -11.906 9.672 2.277 1 94.75 94 GLN A O 1
ATOM 756 N N . LEU A 1 95 ? -13.328 9.633 4.004 1 96.38 95 LEU A N 1
ATOM 757 C CA . LEU A 1 95 ? -12.289 9.172 4.918 1 96.38 95 LEU A CA 1
ATOM 758 C C . LEU A 1 95 ? -11.758 7.809 4.484 1 96.38 95 LEU A C 1
ATOM 760 O O . LEU A 1 95 ? -10.547 7.582 4.496 1 96.38 95 LEU A O 1
ATOM 764 N N . ASP A 1 96 ? -12.617 6.914 4.125 1 95.38 96 ASP A N 1
ATOM 765 C CA . ASP A 1 96 ? -12.227 5.594 3.645 1 95.38 96 ASP A CA 1
ATOM 766 C C . ASP A 1 96 ? -11.328 5.699 2.412 1 95.38 96 ASP A C 1
ATOM 768 O O . ASP A 1 96 ? -10.336 4.973 2.291 1 95.38 96 ASP A O 1
ATOM 772 N N . LYS A 1 97 ? -11.688 6.551 1.532 1 96.25 97 LYS A N 1
ATOM 773 C CA . LYS A 1 97 ? -10.891 6.766 0.33 1 96.25 97 LYS A CA 1
ATOM 774 C C . LYS A 1 97 ? -9.5 7.297 0.681 1 96.25 97 LYS A C 1
ATOM 776 O O . LYS A 1 97 ? -8.508 6.898 0.072 1 96.25 97 LYS A O 1
ATOM 781 N N . THR A 1 98 ? -9.477 8.211 1.606 1 97.44 98 THR A N 1
ATOM 782 C CA . THR A 1 98 ? -8.203 8.766 2.049 1 97.44 98 THR A CA 1
ATOM 783 C C . THR A 1 98 ? -7.328 7.676 2.672 1 97.44 98 THR A C 1
ATOM 785 O O . THR A 1 98 ? -6.133 7.598 2.391 1 97.44 98 THR A O 1
ATOM 788 N N . LEU A 1 99 ? -7.949 6.902 3.471 1 97.19 99 LEU A N 1
ATOM 789 C CA . LEU A 1 99 ? -7.207 5.832 4.125 1 97.19 99 LEU A CA 1
ATOM 790 C C . LEU A 1 99 ? -6.703 4.816 3.104 1 97.19 99 LEU A C 1
ATOM 792 O O . LEU A 1 99 ? -5.602 4.285 3.242 1 97.19 99 LEU A O 1
ATOM 796 N N . HIS A 1 100 ? -7.5 4.555 2.1 1 96 100 HIS A N 1
ATOM 797 C CA . HIS A 1 100 ? -7.074 3.703 0.995 1 96 100 HIS A CA 1
ATOM 798 C C . HIS A 1 100 ? -5.859 4.293 0.282 1 96 100 HIS A C 1
ATOM 800 O O . HIS A 1 100 ? -4.898 3.578 -0.009 1 96 100 HIS A O 1
ATOM 806 N N . PHE A 1 101 ? -5.941 5.539 0.01 1 97 101 PHE A N 1
ATOM 807 C CA . PHE A 1 101 ? -4.836 6.238 -0.638 1 97 101 PHE A CA 1
ATOM 808 C C . PHE A 1 101 ? -3.562 6.121 0.19 1 97 101 PHE A C 1
ATOM 810 O O . PHE A 1 101 ? -2.512 5.742 -0.329 1 97 101 PHE A O 1
ATOM 817 N N . ILE A 1 102 ? -3.656 6.418 1.461 1 96.81 102 ILE A N 1
ATOM 818 C CA . ILE A 1 102 ? -2.502 6.352 2.35 1 96.81 102 ILE A CA 1
ATOM 819 C C . ILE A 1 102 ? -1.971 4.922 2.404 1 96.81 102 ILE A C 1
ATOM 821 O O . ILE A 1 102 ? -0.757 4.707 2.443 1 96.81 102 ILE A O 1
ATOM 825 N N . GLY A 1 103 ? -2.83 3.977 2.391 1 95.75 103 GLY A N 1
ATOM 826 C CA . GLY A 1 103 ? -2.455 2.572 2.428 1 95.75 103 GLY A CA 1
ATOM 827 C C . GLY A 1 103 ? -1.617 2.146 1.235 1 95.75 103 GLY A C 1
ATOM 828 O O . GLY A 1 103 ? -0.894 1.151 1.302 1 95.75 103 GLY A O 1
ATOM 829 N N . GLN A 1 104 ? -1.723 2.818 0.193 1 95.25 104 GLN A N 1
ATOM 830 C CA . GLN A 1 104 ? -0.983 2.475 -1.017 1 95.25 104 GLN A CA 1
ATOM 831 C C . GLN A 1 104 ? 0.433 3.041 -0.976 1 95.25 104 GLN A C 1
ATOM 833 O O . GLN A 1 104 ? 1.246 2.76 -1.857 1 95.25 104 GLN A O 1
ATOM 838 N N . LEU A 1 105 ? 0.685 3.852 0.011 1 96.12 105 LEU A N 1
ATOM 839 C CA . LEU A 1 105 ? 2.002 4.469 0.133 1 96.12 105 LEU A CA 1
ATOM 840 C C . LEU A 1 105 ? 2.9 3.648 1.056 1 96.12 105 LEU A C 1
ATOM 842 O O . LEU A 1 105 ? 2.41 2.928 1.928 1 96.12 105 LEU A O 1
ATOM 846 N N . GLU A 1 106 ? 4.195 3.717 0.801 1 95.5 106 GLU A N 1
ATOM 847 C CA . GLU A 1 106 ? 5.191 3.045 1.63 1 95.5 106 GLU A CA 1
ATOM 848 C C . GLU A 1 106 ? 6.289 4.012 2.064 1 95.5 106 GLU A C 1
ATOM 850 O O . GLU A 1 106 ? 6.676 4.902 1.307 1 95.5 106 GLU A O 1
ATOM 855 N N . LEU A 1 107 ? 6.684 3.875 3.285 1 95.06 107 LEU A N 1
ATOM 856 C CA . LEU A 1 107 ? 7.938 4.48 3.725 1 95.06 107 LEU A CA 1
ATOM 857 C C . LEU A 1 107 ? 9.133 3.709 3.18 1 95.06 107 LEU A C 1
ATOM 859 O O . LEU A 1 107 ? 9.234 2.494 3.371 1 95.06 107 LEU A O 1
ATOM 863 N N . VAL A 1 108 ? 9.977 4.391 2.492 1 93 108 VAL A N 1
ATOM 864 C CA . VAL A 1 108 ? 11.156 3.752 1.91 1 93 108 VAL A CA 1
ATOM 865 C C . VAL A 1 108 ? 12.414 4.23 2.631 1 93 108 VAL A C 1
ATOM 867 O O . VAL A 1 108 ? 12.727 5.426 2.619 1 93 108 VAL A O 1
ATOM 870 N N . LYS A 1 109 ? 13.078 3.348 3.293 1 90.06 109 LYS A N 1
ATOM 871 C CA . LYS A 1 109 ? 14.352 3.656 3.949 1 90.06 109 LYS A CA 1
ATOM 872 C C . LYS A 1 109 ? 15.523 3.068 3.178 1 90.06 109 LYS A C 1
ATOM 874 O O . LYS A 1 109 ? 15.609 1.852 3 1 90.06 109 LYS A O 1
ATOM 879 N N . ARG A 1 110 ? 16.266 3.953 2.705 1 88.38 110 ARG A N 1
ATOM 880 C CA . ARG A 1 110 ? 17.484 3.551 2.006 1 88.38 110 ARG A CA 1
ATOM 881 C C . ARG A 1 110 ? 18.719 3.762 2.885 1 88.38 110 ARG A C 1
ATOM 883 O O . ARG A 1 110 ? 18.922 4.855 3.416 1 88.38 110 ARG A O 1
ATOM 890 N N . THR A 1 111 ? 19.359 2.729 3.166 1 85.25 111 THR A N 1
ATOM 891 C CA . THR A 1 111 ? 20.594 2.814 3.934 1 85.25 111 THR A CA 1
ATOM 892 C C . THR A 1 111 ? 21.797 2.473 3.059 1 85.25 111 THR A C 1
ATOM 894 O O . THR A 1 111 ? 21.766 1.492 2.311 1 85.25 111 THR A O 1
ATOM 897 N N . GLU A 1 112 ? 22.703 3.438 3.084 1 83.38 112 GLU A N 1
ATOM 898 C CA . GLU A 1 112 ? 23.922 3.236 2.312 1 83.38 112 GLU A CA 1
ATOM 899 C C . GLU A 1 112 ? 25.125 3 3.229 1 83.38 112 GLU A C 1
ATOM 901 O O . GLU A 1 112 ? 25.234 3.631 4.281 1 83.38 112 GLU A O 1
ATOM 906 N N . TYR A 1 113 ? 25.844 1.969 2.906 1 78.12 113 TYR A N 1
ATOM 907 C CA . TYR A 1 113 ? 27.062 1.721 3.672 1 78.12 113 TYR A CA 1
ATOM 908 C C . TYR A 1 113 ? 28.125 1.078 2.799 1 78.12 113 TYR A C 1
ATOM 910 O O . TYR A 1 113 ? 27.859 0.691 1.658 1 78.12 113 TYR A O 1
ATOM 918 N N . GLU A 1 114 ? 29.312 1.235 3.207 1 79.75 114 GLU A N 1
ATOM 919 C CA . GLU A 1 114 ? 30.422 0.571 2.533 1 79.75 114 GLU A CA 1
ATOM 920 C C . GLU A 1 114 ? 30.703 -0.791 3.156 1 79.75 114 GLU A C 1
ATOM 922 O O . GLU A 1 114 ? 30.797 -0.912 4.379 1 79.75 114 GLU A O 1
ATOM 927 N N . ASP A 1 115 ? 30.75 -1.785 2.279 1 70.25 115 ASP A N 1
ATOM 928 C CA . ASP A 1 115 ? 31.016 -3.113 2.822 1 70.25 115 ASP A CA 1
ATOM 929 C C . ASP A 1 115 ? 32.5 -3.277 3.164 1 70.25 115 ASP A C 1
ATOM 931 O O . ASP A 1 115 ? 33.281 -2.326 3.055 1 70.25 115 ASP A O 1
ATOM 935 N N . GLU A 1 116 ? 32.719 -4.465 3.787 1 66.75 116 GLU A N 1
ATOM 936 C CA . GLU A 1 116 ? 34.062 -4.742 4.258 1 66.75 116 GLU A CA 1
ATOM 937 C C . GLU A 1 116 ? 35.094 -4.613 3.129 1 66.75 116 GLU A C 1
ATOM 939 O O . GLU A 1 116 ? 36.281 -4.387 3.377 1 66.75 116 GLU A O 1
ATOM 944 N N . HIS A 1 117 ? 34.625 -4.641 1.927 1 76.25 117 HIS A N 1
ATOM 945 C CA . HIS A 1 117 ? 35.531 -4.574 0.772 1 76.25 117 HIS A CA 1
ATOM 946 C C . HIS A 1 117 ? 35.5 -3.189 0.135 1 76.25 117 HIS A C 1
ATOM 948 O O . HIS A 1 117 ? 36.031 -2.992 -0.954 1 76.25 117 HIS A O 1
ATOM 954 N N . GLY A 1 118 ? 34.844 -2.256 0.771 1 75.19 118 GLY A N 1
ATOM 955 C CA . GLY A 1 118 ? 34.812 -0.886 0.285 1 75.19 118 GLY A CA 1
ATOM 956 C C . GLY A 1 118 ? 33.75 -0.655 -0.775 1 75.19 118 GLY A C 1
ATOM 957 O O . GLY A 1 118 ? 33.75 0.385 -1.436 1 75.19 118 GLY A O 1
ATOM 958 N N . LYS A 1 119 ? 33.031 -1.681 -1.02 1 75.81 119 LYS A N 1
ATOM 959 C CA . LYS A 1 119 ? 31.984 -1.544 -2.029 1 75.81 119 LYS A CA 1
ATOM 960 C C . LYS A 1 119 ? 30.75 -0.871 -1.448 1 75.81 119 LYS A C 1
ATOM 962 O O . LYS A 1 119 ? 30.328 -1.188 -0.334 1 75.81 119 LYS A O 1
ATOM 967 N N . HIS A 1 120 ? 30.266 0.062 -2.281 1 79.94 120 HIS A N 1
ATOM 968 C CA . HIS A 1 120 ? 29.047 0.779 -1.903 1 79.94 120 HIS A CA 1
ATOM 969 C C . HIS A 1 120 ? 27.828 -0.131 -1.973 1 79.94 120 HIS A C 1
ATOM 971 O O . HIS A 1 120 ? 27.578 -0.775 -2.996 1 79.94 120 HIS A O 1
ATOM 977 N N . ARG A 1 121 ? 27.188 -0.249 -0.757 1 78.06 121 ARG A N 1
ATOM 978 C CA . ARG A 1 121 ? 26.016 -1.112 -0.672 1 78.06 121 ARG A CA 1
ATOM 979 C C . ARG A 1 121 ? 24.781 -0.315 -0.273 1 78.06 121 ARG A C 1
ATOM 981 O O . ARG A 1 121 ? 24.875 0.707 0.407 1 78.06 121 ARG A O 1
ATOM 988 N N . ILE A 1 122 ? 23.688 -0.736 -0.864 1 84.19 122 ILE A N 1
ATOM 989 C CA . ILE A 1 122 ? 22.422 -0.069 -0.56 1 84.19 122 ILE A CA 1
ATOM 990 C C . ILE A 1 122 ? 21.422 -1.086 -0.022 1 84.19 122 ILE A C 1
ATOM 992 O O . ILE A 1 122 ? 21.328 -2.205 -0.531 1 84.19 122 ILE A O 1
ATOM 996 N N . ASN A 1 123 ? 20.812 -0.753 1.079 1 86.81 123 ASN A N 1
ATOM 997 C CA . ASN A 1 123 ? 19.672 -1.491 1.61 1 86.81 123 ASN A CA 1
ATOM 998 C C . ASN A 1 123 ? 18.375 -0.7 1.463 1 86.81 123 ASN A C 1
ATOM 1000 O O . ASN A 1 123 ? 18.344 0.493 1.768 1 86.81 123 ASN A O 1
ATOM 1004 N N . ILE A 1 124 ? 17.422 -1.38 0.855 1 90.69 124 ILE A N 1
ATOM 1005 C CA . ILE A 1 124 ? 16.125 -0.717 0.689 1 90.69 124 ILE A CA 1
ATOM 1006 C C . ILE A 1 124 ? 15.078 -1.41 1.554 1 90.69 124 ILE A C 1
ATOM 1008 O O . ILE A 1 124 ? 14.789 -2.594 1.363 1 90.69 124 ILE A O 1
ATOM 1012 N N . ARG A 1 125 ? 14.555 -0.709 2.443 1 93.06 125 ARG A N 1
ATOM 1013 C CA . ARG A 1 125 ? 13.469 -1.203 3.287 1 93.06 125 ARG A CA 1
ATOM 1014 C C . ARG A 1 125 ? 12.18 -0.429 3.031 1 93.06 125 ARG A C 1
ATOM 1016 O O . ARG A 1 125 ? 12.188 0.803 2.986 1 93.06 125 ARG A O 1
ATOM 1023 N N . ARG A 1 126 ? 11.102 -1.2 2.812 1 95.19 126 ARG A N 1
ATOM 1024 C CA . ARG A 1 126 ? 9.781 -0.609 2.615 1 95.19 126 ARG A CA 1
ATOM 1025 C C . ARG A 1 126 ? 8.828 -0.997 3.744 1 95.19 126 ARG A C 1
ATOM 1027 O O . ARG A 1 126 ? 8.859 -2.133 4.219 1 95.19 126 ARG A O 1
ATOM 1034 N N . GLN A 1 127 ? 8.07 -0.054 4.18 1 95.75 127 GLN A N 1
ATOM 1035 C CA . GLN A 1 127 ? 7.098 -0.332 5.23 1 95.75 127 GLN A CA 1
ATOM 1036 C C . GLN A 1 127 ? 5.879 0.574 5.102 1 95.75 127 GLN A C 1
ATOM 1038 O O . GLN A 1 127 ? 5.949 1.641 4.488 1 95.75 127 GLN A O 1
ATOM 1043 N N . HIS A 1 128 ? 4.777 0.127 5.652 1 95.56 128 HIS A N 1
ATOM 1044 C CA . HIS A 1 128 ? 3.555 0.924 5.676 1 95.56 128 HIS A CA 1
ATOM 1045 C C . HIS A 1 128 ? 3.395 1.647 7.008 1 95.56 128 HIS A C 1
ATOM 1047 O O . HIS A 1 128 ? 3.881 1.176 8.039 1 95.56 128 HIS A O 1
ATOM 1053 N N . LEU A 1 129 ? 2.738 2.789 6.922 1 94.88 129 LEU A N 1
ATOM 1054 C CA . LEU A 1 129 ? 2.428 3.49 8.164 1 94.88 129 LEU A CA 1
ATOM 1055 C C . LEU A 1 129 ? 1.356 2.748 8.953 1 94.88 129 LEU A C 1
ATOM 1057 O O . LEU A 1 129 ? 1.481 2.58 10.172 1 94.88 129 LEU A O 1
ATOM 1061 N N . PHE A 1 130 ? 0.363 2.293 8.227 1 94.38 130 PHE A N 1
ATOM 1062 C CA . PHE A 1 130 ? -0.756 1.577 8.828 1 94.38 130 PHE A CA 1
ATOM 1063 C C . PHE A 1 130 ? -0.826 0.146 8.312 1 94.38 130 PHE A C 1
ATOM 1065 O O . PHE A 1 130 ? -0.619 -0.098 7.121 1 94.38 130 PHE A O 1
ATOM 1072 N N . SER A 1 131 ? -1.083 -0.746 9.25 1 91.88 131 SER A N 1
ATOM 1073 C CA . SER A 1 131 ? -1.228 -2.137 8.836 1 91.88 131 SER A CA 1
ATOM 1074 C C . SER A 1 131 ? -2.656 -2.438 8.391 1 91.88 131 SER A C 1
ATOM 1076 O O . SER A 1 131 ? -2.881 -3.312 7.555 1 91.88 131 SER A O 1
ATOM 1078 N N . SER A 1 132 ? -3.58 -1.689 8.984 1 93.94 132 SER A N 1
ATOM 1079 C CA . SER A 1 132 ? -4.977 -1.865 8.594 1 93.94 132 SER A CA 1
ATOM 1080 C C . SER A 1 132 ? -5.797 -0.616 8.898 1 93.94 132 SER A C 1
ATOM 1082 O O . SER A 1 132 ? -5.395 0.211 9.719 1 93.94 132 SER A O 1
ATOM 1084 N N . SER A 1 133 ? -6.832 -0.468 8.203 1 95.75 133 SER A N 1
ATOM 1085 C CA . SER A 1 133 ? -7.828 0.572 8.445 1 95.75 133 SER A CA 1
ATOM 1086 C C . SER A 1 133 ? 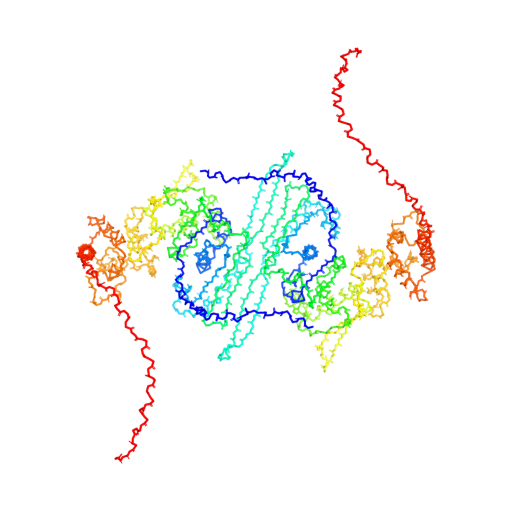-9.242 0.054 8.195 1 95.75 133 SER A C 1
ATOM 1088 O O . SER A 1 133 ? -9.445 -0.815 7.344 1 95.75 133 SER A O 1
ATOM 1090 N N . GLU A 1 134 ? -10.141 0.548 9.031 1 94.19 134 GLU A N 1
ATOM 1091 C CA . GLU A 1 134 ? -11.531 0.106 8.93 1 94.19 134 GLU A CA 1
ATOM 1092 C C . GLU A 1 134 ? -12.5 1.258 9.188 1 94.19 134 GLU A C 1
ATOM 1094 O O . GLU A 1 134 ? -12.289 2.053 10.109 1 94.19 134 GLU A O 1
ATOM 1099 N N . VAL A 1 135 ? -13.391 1.442 8.336 1 93.25 135 VAL A N 1
ATOM 1100 C CA . VAL A 1 135 ? -14.539 2.309 8.578 1 93.25 135 VAL A CA 1
ATOM 1101 C C . VAL A 1 135 ? -15.812 1.468 8.672 1 93.25 135 VAL A C 1
ATOM 1103 O O . VAL A 1 135 ? -16.141 0.73 7.738 1 93.25 135 VAL A O 1
ATOM 1106 N N . ASP A 1 136 ? -16.438 1.588 9.781 1 89.88 136 ASP A N 1
ATOM 1107 C CA . ASP A 1 136 ? -17.625 0.788 10.039 1 89.88 136 ASP A CA 1
ATOM 1108 C C . ASP A 1 136 ? -18.891 1.53 9.602 1 89.88 136 ASP A C 1
ATOM 1110 O O . ASP A 1 136 ? -19.391 2.395 10.328 1 89.88 136 ASP A O 1
ATOM 1114 N N . PHE A 1 137 ? -19.422 1.165 8.508 1 86 137 PHE A N 1
ATOM 1115 C CA . PHE A 1 137 ? -20.609 1.813 7.98 1 86 137 PHE A CA 1
ATOM 1116 C C . PHE A 1 137 ? -21.875 1.167 8.539 1 86 137 PHE A C 1
ATOM 1118 O O . PHE A 1 137 ? -22.984 1.53 8.156 1 86 137 PHE A O 1
ATOM 1125 N N . SER A 1 138 ? -21.609 0.24 9.477 1 76.81 138 SER A N 1
ATOM 1126 C CA . SER A 1 138 ? -22.75 -0.45 10.07 1 76.81 138 SER A CA 1
ATOM 1127 C C . SER A 1 138 ? -23.25 0.275 11.32 1 76.81 138 SER A C 1
ATOM 1129 O O . SER A 1 138 ? -24.359 0.027 11.789 1 76.81 138 SER A O 1
ATOM 1131 N N . SER A 1 139 ? -22.344 1.062 11.82 1 73.12 139 SER A N 1
ATOM 1132 C CA . SER A 1 139 ? -22.703 1.82 13.008 1 73.12 139 SER A CA 1
ATOM 1133 C C . SER A 1 139 ? -23.125 3.244 12.656 1 73.12 139 SER A C 1
ATOM 1135 O O . SER A 1 139 ? -22.734 3.77 11.609 1 73.12 139 SER A O 1
ATOM 1137 N N . ASP A 1 140 ? -23.969 3.793 13.414 1 73.69 140 ASP A N 1
ATOM 1138 C CA . ASP A 1 140 ? -24.422 5.16 13.18 1 73.69 140 ASP A CA 1
ATOM 1139 C C . ASP A 1 140 ? -23.281 6.16 13.383 1 73.69 140 ASP A C 1
ATOM 1141 O O . ASP A 1 140 ? -23.328 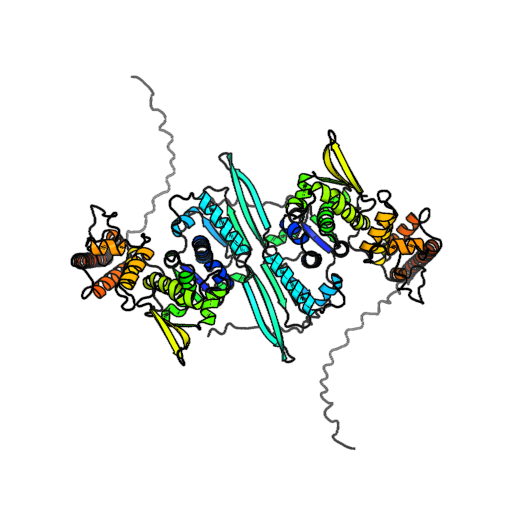7.273 12.852 1 73.69 140 ASP A O 1
ATOM 1145 N N . ASP A 1 141 ? -22.328 5.707 13.969 1 81.69 141 ASP A N 1
ATOM 1146 C CA . ASP A 1 141 ? -21.234 6.633 14.273 1 81.69 141 ASP A CA 1
ATOM 1147 C C . ASP A 1 141 ? -20.109 6.504 13.25 1 81.69 141 ASP A C 1
ATOM 1149 O O . ASP A 1 141 ? -19.156 7.281 13.273 1 81.69 141 ASP A O 1
ATOM 1153 N N . TYR A 1 142 ? -20.234 5.551 12.289 1 89 142 TYR A N 1
ATOM 1154 C CA . TYR A 1 142 ? -19.219 5.328 11.273 1 89 142 TYR A CA 1
ATOM 1155 C C . TYR A 1 142 ? -17.828 5.332 11.898 1 89 142 TYR A C 1
ATOM 1157 O O . TYR A 1 142 ? -16.969 6.145 11.531 1 89 142 TYR A O 1
ATOM 1165 N N . ILE A 1 143 ? -17.641 4.402 12.781 1 91.94 143 ILE A N 1
ATOM 1166 C CA . ILE A 1 143 ? -16.422 4.305 13.562 1 91.94 143 ILE A CA 1
ATOM 1167 C C . ILE A 1 143 ? -15.242 3.98 12.648 1 91.94 143 ILE A C 1
ATOM 1169 O O . ILE A 1 143 ? -15.344 3.104 11.789 1 91.94 143 ILE A O 1
ATOM 1173 N N . CYS A 1 144 ? -14.227 4.75 12.805 1 94 144 CYS A N 1
ATOM 1174 C CA . CYS A 1 144 ? -12.977 4.516 12.094 1 94 144 CYS A CA 1
ATOM 1175 C C . CYS A 1 144 ? -11.945 3.861 13.008 1 94 144 CYS A C 1
ATOM 1177 O O . CYS A 1 144 ? -11.75 4.301 14.141 1 94 144 CYS A O 1
ATOM 1179 N N . ASP A 1 145 ? -11.367 2.783 12.484 1 93.5 145 ASP A N 1
ATOM 1180 C CA . ASP A 1 145 ? -10.352 2.012 13.195 1 93.5 145 ASP A CA 1
ATOM 1181 C C . ASP A 1 145 ? -9.086 1.874 12.352 1 93.5 145 ASP A C 1
ATOM 1183 O O . ASP A 1 145 ? -9.094 1.227 11.305 1 93.5 145 ASP A O 1
ATOM 1187 N N . VAL A 1 146 ? -8.008 2.508 12.789 1 95 146 VAL A N 1
ATOM 1188 C CA . VAL A 1 146 ? -6.738 2.445 12.078 1 95 146 VAL A CA 1
ATOM 1189 C C . VAL A 1 146 ? -5.68 1.789 12.969 1 95 146 VAL A C 1
ATOM 1191 O O . VAL A 1 146 ? -5.547 2.131 14.141 1 95 146 VAL A O 1
ATOM 1194 N N . GLN A 1 147 ? -4.969 0.857 12.445 1 92.75 147 GLN A N 1
ATOM 1195 C CA . GLN A 1 147 ? -3.883 0.204 13.164 1 92.75 147 GLN A CA 1
ATOM 1196 C C . GLN A 1 147 ? -2.525 0.632 12.617 1 92.75 147 GLN A C 1
ATOM 1198 O O . GLN A 1 147 ? -2.238 0.439 11.43 1 92.75 147 GLN A O 1
ATOM 1203 N N . LEU A 1 148 ? -1.722 1.174 13.5 1 91.94 148 LEU A N 1
ATOM 1204 C CA . LEU A 1 148 ? -0.352 1.501 13.117 1 91.94 148 LEU A CA 1
ATOM 1205 C C . LEU A 1 148 ? 0.467 0.234 12.891 1 91.94 148 LEU A C 1
ATOM 1207 O O . LEU A 1 148 ? 0.344 -0.731 13.648 1 91.94 148 LEU A O 1
ATOM 1211 N N . SER A 1 149 ? 1.229 0.267 11.82 1 90.69 149 SER A N 1
ATOM 1212 C CA . SER A 1 149 ? 2.158 -0.845 11.656 1 90.69 149 SER A CA 1
ATOM 1213 C C . SER A 1 149 ? 3.18 -0.888 12.789 1 90.69 149 SER A C 1
ATOM 1215 O O . SER A 1 149 ? 3.648 0.155 13.25 1 90.69 149 SER A O 1
ATOM 1217 N N . LYS A 1 150 ? 3.543 -2.094 13.164 1 86.94 150 LYS A N 1
ATOM 1218 C CA . LYS A 1 150 ? 4.527 -2.258 14.227 1 86.94 150 LYS A CA 1
ATOM 1219 C C . LYS A 1 150 ? 5.824 -1.531 13.898 1 86.94 150 LYS A C 1
ATOM 1221 O O . LYS A 1 150 ? 6.441 -0.919 14.773 1 86.94 150 LYS A O 1
ATOM 1226 N N . GLU A 1 151 ? 6.199 -1.591 12.664 1 87.81 151 GLU A N 1
ATOM 1227 C CA . GLU A 1 151 ? 7.453 -1.008 12.203 1 87.81 151 GLU A CA 1
ATOM 1228 C C . GLU A 1 151 ? 7.395 0.517 12.234 1 87.81 151 GLU A C 1
ATOM 1230 O O . GLU A 1 151 ? 8.43 1.183 12.211 1 87.81 151 GLU A O 1
ATOM 1235 N N . SER A 1 152 ? 6.199 1.111 12.336 1 90.75 152 SER A N 1
ATOM 1236 C CA . SER A 1 152 ? 6.062 2.561 12.234 1 90.75 152 SER A CA 1
ATOM 1237 C C . SER A 1 152 ? 5.797 3.188 13.602 1 90.75 152 SER A C 1
ATOM 1239 O O . SER A 1 152 ? 5.789 4.41 13.734 1 90.75 152 SER A O 1
ATOM 1241 N N . ILE A 1 153 ? 5.668 2.406 14.633 1 90.44 153 ILE A N 1
ATOM 1242 C CA . ILE A 1 153 ? 5.355 2.871 15.984 1 90.44 153 ILE A CA 1
ATOM 1243 C C . ILE A 1 153 ? 6.434 3.844 16.453 1 90.44 153 ILE A C 1
ATOM 1245 O O . ILE A 1 153 ? 6.125 4.906 17 1 90.44 153 ILE A O 1
ATOM 1249 N N . PRO A 1 154 ? 7.684 3.592 16.125 1 90.44 154 PRO A N 1
ATOM 1250 C CA . PRO A 1 154 ? 8.742 4.465 16.641 1 90.44 154 PRO A CA 1
ATOM 1251 C C . PRO A 1 154 ? 8.695 5.867 16.047 1 90.44 154 PRO A C 1
ATOM 1253 O O . PRO A 1 154 ? 9.305 6.793 16.578 1 90.44 154 PRO A O 1
ATOM 1256 N N . TYR A 1 155 ? 8.039 6.039 14.992 1 93.19 155 TYR A N 1
ATOM 1257 C CA . TYR A 1 155 ? 7.965 7.359 14.367 1 93.19 155 TYR A CA 1
ATOM 1258 C C . TYR A 1 155 ? 6.977 8.258 15.109 1 93.19 155 TYR A C 1
ATOM 1260 O O . TYR A 1 155 ? 6.953 9.469 14.898 1 93.19 155 TYR A O 1
ATOM 1268 N N . PHE A 1 156 ? 6.207 7.68 16 1 92.44 156 PHE A N 1
ATOM 1269 C CA . PHE A 1 156 ? 5.156 8.453 16.656 1 92.44 156 PHE A CA 1
ATOM 1270 C C . PHE A 1 156 ? 5.238 8.32 18.172 1 92.44 156 PHE A C 1
ATOM 1272 O O . PHE A 1 156 ? 4.66 9.125 18.906 1 92.44 156 PHE A O 1
ATOM 1279 N N . ASN A 1 157 ? 5.922 7.227 18.609 1 88.31 157 ASN A N 1
ATOM 1280 C CA . ASN A 1 157 ? 5.945 6.953 20.047 1 88.31 157 ASN A CA 1
ATOM 1281 C C . ASN A 1 157 ? 7.359 7.051 20.609 1 88.31 157 ASN A C 1
ATOM 1283 O O . ASN A 1 157 ? 8.336 6.816 19.891 1 88.31 157 ASN A O 1
ATOM 1287 N N . ASN A 1 158 ? 7.379 7.375 21.859 1 85.56 158 ASN A N 1
ATOM 1288 C CA . ASN A 1 158 ? 8.625 7.465 22.594 1 85.56 158 ASN A CA 1
ATOM 1289 C C . ASN A 1 158 ? 9.648 8.344 21.875 1 85.56 158 ASN A C 1
ATOM 1291 O O . ASN A 1 158 ? 10.797 7.941 21.688 1 85.56 158 ASN A O 1
ATOM 1295 N N . LEU A 1 159 ? 9.078 9.438 21.422 1 87.94 159 LEU A N 1
ATOM 1296 C CA . LEU A 1 159 ? 9.945 10.383 20.719 1 87.94 159 LEU A CA 1
ATOM 1297 C C . LEU A 1 159 ? 10.789 11.188 21.703 1 87.94 159 LEU A C 1
ATOM 1299 O O . LEU A 1 159 ? 10.25 11.844 22.594 1 87.94 159 LEU A O 1
ATOM 1303 N N . LYS A 1 160 ? 11.992 10.984 21.719 1 83.31 160 LYS A N 1
ATOM 1304 C CA . LYS A 1 160 ? 12.852 11.641 22.703 1 83.31 160 LYS A CA 1
ATOM 1305 C C . LYS A 1 160 ? 13.562 12.844 22.094 1 83.31 160 LYS A C 1
ATOM 1307 O O . LYS A 1 160 ? 13.672 13.891 22.734 1 83.31 160 LYS A O 1
ATOM 1312 N N . ARG A 1 161 ? 14.055 12.586 20.922 1 83.69 161 ARG A N 1
ATOM 1313 C CA . ARG A 1 161 ? 14.789 13.688 20.297 1 83.69 161 ARG A CA 1
ATOM 1314 C C . ARG A 1 161 ? 14.32 13.93 18.875 1 83.69 161 ARG A C 1
ATOM 1316 O O . ARG A 1 161 ? 13.812 13.016 18.219 1 83.69 161 ARG A O 1
ATOM 1323 N N . LYS A 1 162 ? 14.32 15.266 18.406 1 88 162 LYS A N 1
ATOM 1324 C CA . LYS A 1 162 ? 14.117 15.695 17.016 1 88 162 LYS A CA 1
ATOM 1325 C C . LYS A 1 162 ? 12.734 15.289 16.516 1 88 162 LYS A C 1
ATOM 1327 O O . LYS A 1 162 ? 12.609 14.516 15.57 1 88 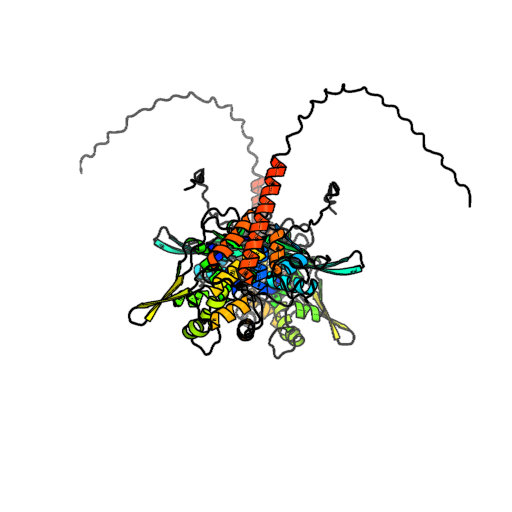162 LYS A O 1
ATOM 1332 N N . PHE A 1 163 ? 11.734 15.664 17.219 1 92.5 163 PHE A N 1
ATOM 1333 C CA . PHE A 1 163 ? 10.383 15.375 16.766 1 92.5 163 PHE A CA 1
ATOM 1334 C C . PHE A 1 163 ? 9.562 16.656 16.656 1 92.5 163 PHE A C 1
ATOM 1336 O O . PHE A 1 163 ? 9.883 17.656 17.297 1 92.5 163 PHE A O 1
ATOM 1343 N N . LEU A 1 164 ? 8.656 16.625 15.828 1 93.94 164 LEU A N 1
ATOM 1344 C CA . LEU A 1 164 ? 7.703 17.703 15.555 1 93.94 164 LEU A CA 1
ATOM 1345 C C . LEU A 1 164 ? 6.441 17.547 16.391 1 93.94 164 LEU A C 1
ATOM 1347 O O . LEU A 1 164 ? 5.914 16.438 16.531 1 93.94 164 LEU A O 1
ATOM 1351 N N . ARG A 1 165 ? 6.078 18.547 17.078 1 92.81 165 ARG A N 1
ATOM 1352 C CA . ARG A 1 165 ? 4.824 18.625 17.828 1 92.81 165 ARG A CA 1
ATOM 1353 C C . ARG A 1 165 ? 4.039 19.875 17.438 1 92.81 165 ARG A C 1
ATOM 1355 O O . ARG A 1 165 ? 4.578 20.984 17.438 1 92.81 165 ARG A O 1
ATOM 1362 N N . PHE A 1 166 ? 2.785 19.75 17.078 1 93.81 166 PHE A N 1
ATOM 1363 C CA . PHE A 1 166 ? 2.035 20.906 16.594 1 93.81 166 PHE A CA 1
ATOM 1364 C C . PHE A 1 166 ? 0.537 20.688 16.766 1 93.81 166 PHE A C 1
ATOM 1366 O O . PHE A 1 166 ? 0.087 19.547 16.953 1 93.81 166 PHE A O 1
ATOM 1373 N N . SER A 1 167 ? -0.219 21.781 16.75 1 93.81 167 SER A N 1
ATOM 1374 C CA . SER A 1 167 ? -1.678 21.75 16.797 1 93.81 167 SER A CA 1
ATOM 1375 C C . SER A 1 167 ? -2.264 21.438 15.422 1 93.81 167 SER A C 1
ATOM 1377 O O . SER A 1 167 ? -2.008 22.172 14.461 1 93.81 167 SER A O 1
ATOM 1379 N N . ILE A 1 168 ? -3.104 20.438 15.352 1 95.75 168 ILE A N 1
ATOM 1380 C CA . ILE A 1 168 ? -3.664 20.094 14.047 1 95.75 168 ILE A CA 1
ATOM 1381 C C . ILE A 1 168 ? -4.738 21.109 13.664 1 95.75 168 ILE A C 1
ATOM 1383 O O . ILE A 1 168 ? -5.059 21.266 12.484 1 95.75 168 ILE A O 1
ATOM 1387 N N . LYS A 1 169 ? -5.281 21.844 14.625 1 93.06 169 LYS A N 1
ATOM 1388 C CA . LYS A 1 169 ? -6.242 22.891 14.312 1 93.06 169 LYS A CA 1
ATOM 1389 C C . LYS A 1 169 ? -5.582 24.016 13.516 1 93.06 169 LYS A C 1
ATOM 1391 O O . LYS A 1 169 ? -6.172 24.547 12.57 1 93.06 169 LYS A O 1
ATOM 1396 N N . GLU A 1 170 ? -4.398 24.359 14 1 93.25 170 GLU A N 1
ATOM 1397 C CA . GLU A 1 170 ? -3.629 25.359 13.25 1 93.25 170 GLU A CA 1
ATOM 1398 C C . GLU A 1 170 ? -3.35 24.875 11.828 1 93.25 170 GLU A C 1
ATOM 1400 O O . GLU A 1 170 ? -3.459 25.656 10.875 1 93.25 170 GLU A O 1
ATOM 1405 N N . PHE A 1 171 ? -3.02 23.656 11.711 1 96.44 171 PHE A N 1
ATOM 1406 C CA . PHE A 1 171 ? -2.73 23.047 10.422 1 96.44 171 PHE A CA 1
ATOM 1407 C C . PHE A 1 171 ? -3.975 23.031 9.539 1 96.44 171 PHE A C 1
ATOM 1409 O O . PHE A 1 171 ? -3.895 23.312 8.336 1 96.44 171 PHE A O 1
ATOM 1416 N N . PHE A 1 172 ? -5.105 22.75 10.117 1 95.5 172 PHE A N 1
ATOM 1417 C CA . PHE A 1 172 ? -6.355 22.641 9.375 1 95.5 172 PHE A CA 1
ATOM 1418 C C . PHE A 1 172 ? -6.738 23.969 8.75 1 95.5 172 PHE A C 1
ATOM 1420 O O . PHE A 1 172 ? -7.488 24.016 7.77 1 95.5 172 PHE A O 1
ATOM 1427 N N . ASN A 1 173 ? -6.211 25.031 9.258 1 93.12 173 ASN A N 1
ATOM 1428 C CA . ASN A 1 173 ? -6.559 26.359 8.758 1 93.12 173 ASN A CA 1
ATOM 1429 C C . ASN A 1 173 ? -5.777 26.703 7.5 1 93.12 173 ASN A C 1
ATOM 1431 O O . ASN A 1 173 ? -6.082 27.688 6.832 1 93.12 173 ASN A O 1
ATOM 1435 N N . LEU A 1 174 ? -4.832 25.891 7.207 1 96.31 174 LEU A N 1
ATOM 1436 C CA . LEU A 1 174 ? -4.047 26.094 5.996 1 96.31 174 LEU A CA 1
ATOM 1437 C C . LEU A 1 174 ? -4.703 25.422 4.793 1 96.31 174 LEU A C 1
ATOM 1439 O O . LEU A 1 174 ? -4.949 24.219 4.809 1 96.31 174 LEU A O 1
ATOM 1443 N N . ASN A 1 175 ? -4.902 26.172 3.713 1 93.62 175 ASN A N 1
ATOM 1444 C CA . ASN A 1 175 ? -5.645 25.641 2.576 1 93.62 175 ASN A CA 1
ATOM 1445 C C . ASN A 1 175 ? -4.711 25.25 1.433 1 93.62 175 ASN A C 1
ATOM 1447 O O . ASN A 1 175 ? -5.012 24.344 0.66 1 93.62 175 ASN A O 1
ATOM 1451 N N . SER A 1 176 ? -3.633 25.922 1.341 1 95.75 176 SER A N 1
ATOM 1452 C CA . SER A 1 176 ? -2.701 25.641 0.255 1 95.75 176 SER A CA 1
ATOM 1453 C C . SER A 1 176 ? -1.807 24.453 0.59 1 95.75 176 SER A C 1
ATOM 1455 O O . SER A 1 176 ? -1.268 24.375 1.695 1 95.75 176 SER A O 1
ATOM 1457 N N . LYS A 1 177 ? -1.694 23.594 -0.437 1 96.31 177 LYS A N 1
ATOM 1458 C CA . LYS A 1 177 ? -0.784 22.469 -0.238 1 96.31 177 LYS A CA 1
ATOM 1459 C C . LYS A 1 177 ? 0.641 22.953 0.013 1 96.31 177 LYS A C 1
ATOM 1461 O O . LYS A 1 177 ? 1.379 22.359 0.797 1 96.31 177 LYS A O 1
ATOM 1466 N N . TYR A 1 178 ? 1.031 24.078 -0.575 1 97.12 178 TYR A N 1
ATOM 1467 C CA . TYR A 1 178 ? 2.365 24.641 -0.378 1 97.12 178 TYR A CA 1
ATOM 1468 C C . TYR A 1 178 ? 2.557 25.109 1.061 1 97.12 178 TYR A C 1
ATOM 1470 O O . TYR A 1 178 ? 3.588 24.828 1.677 1 97.12 178 TYR A O 1
ATOM 1478 N N . SER A 1 179 ? 1.54 25.812 1.601 1 98.12 179 SER A N 1
ATOM 1479 C CA . SER A 1 179 ? 1.603 26.281 2.979 1 98.12 179 SER A CA 1
ATOM 1480 C C . SER A 1 179 ? 1.696 25.125 3.961 1 98.12 179 SER A C 1
ATOM 1482 O O . SER A 1 179 ? 2.434 25.188 4.945 1 98.12 179 SER A O 1
ATOM 1484 N N . ARG A 1 180 ? 0.978 24.078 3.662 1 98 180 ARG A N 1
ATOM 1485 C CA . ARG A 1 180 ? 0.959 22.906 4.539 1 98 180 ARG A CA 1
ATOM 1486 C C . ARG A 1 180 ? 2.322 22.234 4.57 1 98 180 ARG A C 1
ATOM 1488 O O . ARG A 1 180 ? 2.822 21.875 5.645 1 98 180 ARG A O 1
ATOM 1495 N N . ILE A 1 181 ? 2.898 22.031 3.412 1 98.06 181 ILE A N 1
ATOM 1496 C CA . ILE A 1 181 ? 4.207 21.391 3.311 1 98.06 181 ILE A CA 1
ATOM 1497 C C . ILE A 1 181 ? 5.254 22.25 4.02 1 98.06 181 ILE A C 1
ATOM 1499 O O . ILE A 1 181 ? 6.039 21.75 4.824 1 98.06 181 ILE A O 1
ATOM 1503 N N . ILE A 1 182 ? 5.234 23.516 3.77 1 98.06 182 ILE A N 1
ATOM 1504 C CA . ILE A 1 182 ? 6.223 24.422 4.348 1 98.06 182 ILE A CA 1
ATOM 1505 C C . ILE A 1 182 ? 5.965 24.578 5.848 1 98.06 182 ILE A C 1
ATOM 1507 O O . ILE A 1 182 ? 6.91 24.672 6.637 1 98.06 182 ILE A O 1
ATOM 1511 N N . TYR A 1 183 ? 4.707 24.594 6.277 1 98 183 TYR A N 1
ATOM 1512 C CA . TYR A 1 183 ? 4.352 24.625 7.695 1 98 183 TYR A CA 1
ATOM 1513 C C . TYR A 1 183 ? 5.004 23.469 8.445 1 98 183 TYR A C 1
ATOM 1515 O O . TYR A 1 183 ? 5.656 23.672 9.469 1 98 183 TYR A O 1
ATOM 1523 N N . ILE A 1 184 ? 4.84 22.25 7.953 1 97.94 184 ILE A N 1
ATOM 1524 C CA . ILE A 1 184 ? 5.395 21.062 8.594 1 97.94 184 ILE A CA 1
ATOM 1525 C C . ILE A 1 184 ? 6.918 21.172 8.641 1 97.94 184 ILE A C 1
ATOM 1527 O O . ILE A 1 184 ? 7.543 20.812 9.641 1 97.94 184 ILE A O 1
ATOM 1531 N N . TRP A 1 185 ? 7.473 21.656 7.602 1 97.75 185 TRP A N 1
ATOM 1532 C CA . TRP A 1 185 ? 8.922 21.797 7.504 1 97.75 185 TRP A CA 1
ATOM 1533 C C . TRP A 1 185 ? 9.43 22.844 8.492 1 97.75 185 TRP A C 1
ATOM 1535 O O . TRP A 1 185 ? 10.32 22.547 9.297 1 97.75 185 TRP A O 1
ATOM 1545 N N . LEU A 1 186 ? 8.828 24.016 8.594 1 97.62 186 LEU A N 1
ATOM 1546 C CA . LEU A 1 186 ? 9.312 25.125 9.406 1 97.62 186 LEU A CA 1
ATOM 1547 C C . LEU A 1 186 ? 9.023 24.875 10.883 1 97.62 186 LEU A C 1
ATOM 1549 O O . LEU A 1 186 ? 9.797 25.297 11.75 1 97.62 186 LEU A O 1
ATOM 1553 N N . LYS A 1 187 ? 7.941 24.234 11.164 1 96.38 187 LYS A N 1
ATOM 1554 C CA . LYS A 1 187 ? 7.57 23.984 12.555 1 96.38 187 LYS A CA 1
ATOM 1555 C C . LYS A 1 187 ? 8.617 23.125 13.266 1 96.38 187 LYS A C 1
ATOM 1557 O O . LYS A 1 187 ? 8.695 23.125 14.492 1 96.38 187 LYS A O 1
ATOM 1562 N N . GLN A 1 188 ? 9.406 22.391 12.484 1 95.81 188 GLN A N 1
ATOM 1563 C CA . GLN A 1 188 ? 10.508 21.625 13.055 1 95.81 188 GLN A CA 1
ATOM 1564 C C . GLN A 1 188 ? 11.578 22.562 13.625 1 95.81 188 GLN A C 1
ATOM 1566 O O . GLN A 1 188 ? 12.383 22.141 14.469 1 95.81 188 GLN A O 1
ATOM 1571 N N . TRP A 1 189 ? 11.57 23.781 13.195 1 96.12 189 TRP A N 1
ATOM 1572 C CA . TRP A 1 189 ? 12.562 24.781 13.586 1 96.12 189 TRP A CA 1
ATOM 1573 C C . TRP A 1 189 ? 11.914 25.938 14.328 1 96.12 189 TRP A C 1
ATOM 1575 O O . TRP A 1 189 ? 12.414 27.062 14.297 1 96.12 189 TRP A O 1
ATOM 1585 N N . ARG A 1 190 ? 10.82 25.688 14.969 1 93.44 190 ARG A N 1
ATOM 1586 C CA . ARG A 1 190 ? 9.977 26.719 15.562 1 93.44 190 ARG A CA 1
ATOM 1587 C C . ARG A 1 190 ? 10.75 27.531 16.578 1 93.44 190 ARG A C 1
ATOM 1589 O O . ARG A 1 190 ? 10.516 28.734 16.734 1 93.44 190 ARG A O 1
ATOM 1596 N N . THR A 1 191 ? 11.742 26.953 17.266 1 93.88 191 THR A N 1
ATOM 1597 C CA . THR A 1 191 ? 12.477 27.656 18.297 1 93.88 191 THR A CA 1
ATOM 1598 C C . THR A 1 191 ? 13.727 28.312 17.734 1 93.88 191 THR A C 1
ATOM 1600 O O . THR A 1 191 ? 14.359 29.141 18.391 1 93.88 191 THR A O 1
ATOM 1603 N N . THR A 1 192 ? 14.141 27.953 16.562 1 95.62 192 THR A N 1
ATOM 1604 C CA . THR A 1 192 ? 15.281 28.562 15.898 1 95.62 192 THR A CA 1
ATOM 1605 C C . THR A 1 192 ? 14.883 29.875 15.234 1 95.62 192 THR A C 1
ATOM 1607 O O . THR A 1 192 ? 15.617 30.875 15.312 1 95.62 192 THR A O 1
ATOM 1610 N N . GLY A 1 193 ? 13.773 29.953 14.492 1 97 193 GLY A N 1
ATOM 1611 C CA . GLY A 1 193 ? 13.234 31.172 13.914 1 97 193 GLY A CA 1
ATOM 1612 C C . GLY A 1 193 ? 13.766 31.453 12.523 1 97 193 GLY A C 1
ATOM 1613 O O . GLY A 1 193 ? 13.578 32.562 11.992 1 97 193 GLY A O 1
ATOM 1614 N N . GLU A 1 194 ? 14.477 30.453 12.016 1 97.94 194 GLU A N 1
ATOM 1615 C CA . GLU A 1 194 ? 14.984 30.625 10.656 1 97.94 194 GLU A CA 1
ATOM 1616 C C . GLU A 1 194 ? 15.398 29.297 10.047 1 97.94 194 GLU A C 1
ATOM 1618 O O . GLU A 1 194 ? 15.859 28.391 10.75 1 97.94 194 GLU A O 1
ATOM 1623 N N . LYS A 1 195 ? 15.156 29.188 8.734 1 98.25 195 LYS A N 1
ATOM 1624 C CA . LYS A 1 195 ? 15.617 28.031 7.973 1 98.25 195 LYS A CA 1
ATOM 1625 C C . LYS A 1 195 ? 15.781 28.375 6.496 1 98.25 195 LYS A C 1
ATOM 1627 O O . LYS A 1 195 ? 14.984 29.125 5.934 1 98.25 195 LYS A O 1
ATOM 1632 N N . SER A 1 196 ? 16.875 27.891 5.941 1 98.31 196 SER A N 1
ATOM 1633 C CA . SER A 1 196 ? 17.156 28.188 4.539 1 98.31 196 SER A CA 1
ATOM 1634 C C . SER A 1 196 ? 17.094 26.922 3.693 1 98.31 196 SER A C 1
ATOM 1636 O O . SER A 1 196 ? 17.203 25.812 4.219 1 98.31 196 SER A O 1
ATOM 1638 N N . ILE A 1 197 ? 16.906 27.062 2.426 1 97.75 197 ILE A N 1
ATOM 1639 C CA . ILE A 1 197 ? 16.812 25.953 1.479 1 97.75 197 ILE A CA 1
ATOM 1640 C C . ILE A 1 197 ? 17.219 26.438 0.087 1 97.75 197 ILE A C 1
ATOM 1642 O O . ILE A 1 197 ? 16.984 27.594 -0.272 1 97.75 197 ILE A O 1
ATOM 1646 N N . THR A 1 198 ? 17.844 25.578 -0.678 1 96.94 198 THR A N 1
ATOM 1647 C CA . THR A 1 198 ? 18.188 25.922 -2.051 1 96.94 198 THR A CA 1
ATOM 1648 C C . THR A 1 198 ? 16.953 25.922 -2.939 1 96.94 198 THR A C 1
ATOM 1650 O O . THR A 1 198 ? 15.953 25.281 -2.625 1 96.94 198 THR A O 1
ATOM 1653 N N . PRO A 1 199 ? 17.047 26.719 -4.004 1 94.75 199 PRO A N 1
ATOM 1654 C CA . PRO A 1 199 ? 15.914 26.703 -4.934 1 94.75 199 PRO A CA 1
ATOM 1655 C C . PRO A 1 199 ? 15.578 25.312 -5.445 1 94.75 199 PRO A C 1
ATOM 1657 O O . PRO A 1 199 ? 14.398 24.953 -5.531 1 94.75 199 PRO A O 1
ATOM 1660 N N . GLU A 1 200 ? 16.547 24.484 -5.746 1 93.44 200 GLU A N 1
ATOM 1661 C CA . GLU A 1 200 ? 16.344 23.141 -6.262 1 93.44 200 GLU A CA 1
ATOM 1662 C C . GLU A 1 200 ? 15.641 22.25 -5.234 1 93.44 200 GLU A C 1
ATOM 1664 O O . GLU A 1 200 ? 14.688 21.547 -5.566 1 93.44 200 GLU A O 1
ATOM 1669 N N . ASP A 1 201 ? 16.062 22.328 -4.02 1 95.31 201 ASP A N 1
ATOM 1670 C CA . ASP A 1 201 ? 15.484 21.5 -2.961 1 95.31 201 ASP A CA 1
ATOM 1671 C C . ASP A 1 201 ? 14.047 21.922 -2.668 1 95.31 201 ASP A C 1
ATOM 1673 O O . ASP A 1 201 ? 13.195 21.078 -2.377 1 95.31 201 ASP A O 1
ATOM 1677 N N . LEU A 1 202 ? 13.828 23.203 -2.732 1 96.31 202 LEU A N 1
ATOM 1678 C CA . LEU A 1 202 ? 12.484 23.688 -2.465 1 96.31 202 LEU A CA 1
ATOM 1679 C C . LEU A 1 202 ? 11.516 23.25 -3.559 1 96.31 202 LEU A C 1
ATOM 1681 O O . LEU A 1 202 ? 10.398 22.812 -3.27 1 96.31 202 LEU A O 1
ATOM 1685 N N . MET A 1 203 ? 11.977 23.422 -4.785 1 94.12 203 MET A N 1
ATOM 1686 C CA . MET A 1 203 ? 11.141 22.984 -5.902 1 94.12 203 MET A CA 1
ATOM 1687 C C . MET A 1 203 ? 10.852 21.5 -5.832 1 94.12 203 MET A C 1
ATOM 1689 O O . MET A 1 203 ? 9.742 21.062 -6.125 1 94.12 203 MET A O 1
ATOM 1693 N N . ALA A 1 204 ? 11.812 20.734 -5.41 1 92.75 204 ALA A N 1
ATOM 1694 C CA . ALA A 1 204 ? 11.641 19.297 -5.242 1 92.75 204 ALA A CA 1
ATOM 1695 C C . ALA A 1 204 ? 10.664 18.984 -4.109 1 92.75 204 ALA A C 1
ATOM 1697 O O . ALA A 1 204 ? 9.805 18.109 -4.242 1 92.75 204 ALA A O 1
ATOM 1698 N N . LYS A 1 205 ? 10.844 19.688 -3.049 1 94.12 205 LYS A N 1
ATOM 1699 C CA . LYS A 1 205 ? 9.992 19.5 -1.88 1 94.12 205 LYS A CA 1
ATOM 1700 C C . LYS A 1 205 ? 8.531 19.797 -2.213 1 94.12 205 LYS A C 1
ATOM 1702 O O . LYS A 1 205 ? 7.629 19.109 -1.721 1 94.12 205 LYS A O 1
ATOM 1707 N N . LEU A 1 206 ? 8.359 20.781 -3.066 1 95.25 206 LEU A N 1
ATOM 1708 C CA . LEU A 1 206 ? 7.004 21.203 -3.402 1 95.25 206 LEU A CA 1
ATOM 1709 C C . LEU A 1 206 ? 6.516 20.516 -4.672 1 95.25 206 LEU A C 1
ATOM 1711 O O . LEU A 1 206 ? 5.383 20.734 -5.105 1 95.25 206 LEU A O 1
ATOM 1715 N N . LYS A 1 207 ? 7.332 19.734 -5.27 1 91.88 207 LYS A N 1
ATOM 1716 C CA . LYS A 1 207 ? 7.039 19 -6.492 1 91.88 207 LYS A CA 1
ATOM 1717 C C . LYS A 1 207 ? 6.578 19.938 -7.605 1 91.88 207 LYS A C 1
ATOM 1719 O O . LYS A 1 207 ? 5.57 19.672 -8.266 1 91.88 207 LYS A O 1
ATOM 1724 N N . LEU A 1 208 ? 7.25 20.969 -7.762 1 90.75 208 LEU A N 1
ATOM 1725 C CA . LEU A 1 208 ? 6.871 21.969 -8.758 1 90.75 208 LEU A CA 1
ATOM 1726 C C . LEU A 1 208 ? 7.328 21.547 -10.148 1 90.75 208 LEU A C 1
ATOM 1728 O O . LEU A 1 208 ? 6.77 21.984 -11.156 1 90.75 208 LEU A O 1
ATOM 1732 N N . ASP A 1 209 ? 8.297 20.688 -10.195 1 81.62 209 ASP A N 1
ATOM 1733 C CA . ASP A 1 209 ? 8.82 20.234 -11.484 1 81.62 209 ASP A CA 1
ATOM 1734 C C . ASP A 1 209 ? 7.84 19.297 -12.18 1 81.62 209 ASP A C 1
ATOM 1736 O O . ASP A 1 209 ? 7.848 19.188 -13.406 1 81.62 209 ASP A O 1
ATOM 1740 N N . SER A 1 210 ? 7.059 18.703 -11.469 1 75.44 210 SER A N 1
ATOM 1741 C CA . SER A 1 210 ? 6.152 17.703 -12.031 1 75.44 210 SER A CA 1
ATOM 1742 C C . SER A 1 210 ? 4.809 18.328 -12.398 1 75.44 210 SER A C 1
ATOM 1744 O O . SER A 1 210 ? 3.934 17.641 -12.938 1 75.44 210 SER A O 1
ATOM 1746 N N . GLN A 1 211 ? 4.688 19.562 -12.164 1 77.19 211 GLN A N 1
ATOM 1747 C CA . GLN A 1 211 ? 3.406 20.219 -12.422 1 77.19 211 GLN A CA 1
ATOM 1748 C C . GLN A 1 211 ? 3.299 20.656 -13.883 1 77.19 211 GLN A C 1
ATOM 1750 O O . GLN A 1 211 ? 4.281 21.094 -14.477 1 77.19 211 GLN A O 1
ATOM 1755 N N . LYS A 1 212 ? 2.209 20.328 -14.344 1 71.62 212 LYS A N 1
ATOM 1756 C CA . LYS A 1 212 ? 1.926 20.797 -15.703 1 71.62 212 LYS A CA 1
ATOM 1757 C C . LYS A 1 212 ? 1.616 22.281 -15.719 1 71.62 212 LYS A C 1
ATOM 1759 O O . LYS A 1 212 ? 0.538 22.703 -15.297 1 71.62 212 LYS A O 1
ATOM 1764 N N . SER A 1 213 ? 2.605 23.156 -15.867 1 73.31 213 SER A N 1
ATOM 1765 C CA . SER A 1 213 ? 2.404 24.594 -15.93 1 73.31 213 SER A CA 1
ATOM 1766 C C . SER A 1 213 ? 3.193 25.219 -17.078 1 73.31 213 SER A C 1
ATOM 1768 O O . SER A 1 213 ? 4.246 24.703 -17.453 1 73.31 213 SER A O 1
ATOM 1770 N N . SER A 1 214 ? 2.561 26.234 -17.594 1 76.88 214 SER A N 1
ATOM 1771 C CA . SER A 1 214 ? 3.258 27 -18.609 1 76.88 214 SER A CA 1
ATOM 1772 C C . SER A 1 214 ? 4.379 27.844 -18 1 76.88 214 SER A C 1
ATOM 1774 O O . SER A 1 214 ? 5.305 28.25 -18.703 1 76.88 214 SER A O 1
ATOM 1776 N N . LYS A 1 215 ? 4.219 28 -16.75 1 81.75 215 LYS A N 1
ATOM 1777 C CA . LYS A 1 215 ? 5.254 28.766 -16.062 1 81.75 215 LYS A CA 1
ATOM 1778 C C . LYS A 1 215 ? 6.395 27.875 -15.602 1 81.75 215 LYS A C 1
ATOM 1780 O O . LYS A 1 215 ? 6.172 26.719 -15.242 1 81.75 215 LYS A O 1
ATOM 1785 N N . SER A 1 216 ? 7.504 28.5 -15.672 1 88.25 216 SER A N 1
ATOM 1786 C CA . SER A 1 216 ? 8.633 27.766 -15.102 1 88.25 216 SER A CA 1
ATOM 1787 C C . SER A 1 216 ? 8.461 27.562 -13.602 1 88.25 216 SER A C 1
ATOM 1789 O O . SER A 1 216 ? 7.773 28.344 -12.938 1 88.25 216 SER A O 1
ATOM 1791 N N . PRO A 1 217 ? 9.016 26.562 -13.086 1 87.75 217 PRO A N 1
ATOM 1792 C CA . PRO A 1 217 ? 8.938 26.312 -11.641 1 87.75 217 PRO A CA 1
ATOM 1793 C C . PRO A 1 217 ? 9.398 27.516 -10.812 1 87.75 217 PRO A C 1
ATOM 1795 O O . PRO A 1 217 ? 8.797 27.828 -9.781 1 87.75 217 PRO A O 1
ATOM 1798 N N . ALA A 1 218 ? 10.398 28.172 -11.234 1 87 218 ALA A N 1
ATOM 1799 C CA . ALA A 1 218 ? 10.906 29.344 -10.523 1 87 218 ALA A CA 1
ATOM 1800 C C . ALA A 1 218 ? 9.883 30.484 -10.547 1 87 218 ALA A C 1
ATOM 1802 O O . ALA A 1 218 ? 9.719 31.203 -9.555 1 87 218 ALA A O 1
ATOM 1803 N N . SER A 1 219 ? 9.289 30.641 -11.633 1 90.06 219 SER A N 1
ATOM 1804 C CA . SER A 1 219 ? 8.258 31.672 -11.758 1 90.06 219 SER A CA 1
ATOM 1805 C C . SER A 1 219 ? 7.043 31.344 -10.906 1 90.06 219 SER A C 1
ATOM 1807 O O . SER A 1 219 ? 6.457 32.219 -10.273 1 90.06 219 SER A O 1
ATOM 1809 N N . LEU A 1 220 ? 6.676 30.109 -10.898 1 92.31 220 LEU A N 1
ATOM 1810 C CA . LEU A 1 220 ? 5.562 29.672 -10.07 1 92.31 220 LEU A CA 1
ATOM 1811 C C . LEU A 1 220 ? 5.844 29.922 -8.594 1 92.31 220 LEU A C 1
ATOM 1813 O O . LEU A 1 220 ? 4.953 30.344 -7.852 1 92.31 220 LEU A O 1
ATOM 1817 N N . LEU A 1 221 ? 7.039 29.625 -8.258 1 93.69 221 LEU A N 1
ATOM 1818 C CA . LEU A 1 221 ? 7.461 29.828 -6.875 1 93.69 221 LEU A CA 1
ATOM 1819 C C . LEU A 1 221 ? 7.289 31.297 -6.461 1 93.69 221 LEU A C 1
ATOM 1821 O O . LEU A 1 221 ? 6.684 31.578 -5.426 1 93.69 221 LEU A O 1
ATOM 1825 N N . ARG A 1 222 ? 7.648 32.188 -7.258 1 91.25 222 ARG A N 1
ATOM 1826 C CA . ARG A 1 222 ? 7.688 33.594 -6.918 1 91.25 222 ARG A CA 1
ATOM 1827 C C . ARG A 1 222 ? 6.305 34.25 -7.051 1 91.25 222 ARG A C 1
ATOM 1829 O O . ARG A 1 222 ? 5.93 35.094 -6.242 1 91.25 222 ARG A O 1
ATOM 1836 N N . THR A 1 223 ? 5.582 33.812 -8 1 92.38 223 THR A N 1
ATOM 1837 C CA . THR A 1 223 ? 4.375 34.562 -8.344 1 92.38 223 THR A CA 1
ATOM 1838 C C . THR A 1 223 ? 3.146 33.938 -7.691 1 92.38 223 THR A C 1
ATOM 1840 O O . THR A 1 223 ? 2.15 34.625 -7.441 1 92.38 223 THR A O 1
ATOM 1843 N N . LYS A 1 224 ? 3.287 32.719 -7.402 1 94 224 LYS A N 1
ATOM 1844 C CA . LYS A 1 224 ? 2.102 32.031 -6.891 1 94 224 LYS A CA 1
ATOM 1845 C C . LYS A 1 224 ? 2.363 31.422 -5.512 1 94 224 LYS A C 1
ATOM 1847 O O . LYS A 1 224 ? 1.618 31.688 -4.562 1 94 224 LYS A O 1
ATOM 1852 N N . VAL A 1 225 ? 3.396 30.703 -5.348 1 96.19 225 VAL A N 1
ATOM 1853 C CA . VAL A 1 225 ? 3.645 29.922 -4.141 1 96.19 225 VAL A CA 1
ATOM 1854 C C . VAL A 1 225 ? 3.984 30.859 -2.982 1 96.19 225 VAL A C 1
ATOM 1856 O O . VAL A 1 225 ? 3.334 30.828 -1.935 1 96.19 225 VAL A O 1
ATOM 1859 N N . PHE A 1 226 ? 4.914 31.75 -3.127 1 97.25 226 PHE A N 1
ATOM 1860 C CA . PHE A 1 226 ? 5.395 32.594 -2.033 1 97.25 226 PHE A CA 1
ATOM 1861 C C . PHE A 1 226 ? 4.293 33.531 -1.536 1 97.25 226 PHE A C 1
ATOM 1863 O O . PHE A 1 226 ? 4.098 33.656 -0.329 1 97.25 226 PHE A O 1
ATOM 1870 N N . PRO A 1 227 ? 3.576 34.125 -2.412 1 96.69 227 PRO A N 1
ATOM 1871 C CA . PRO A 1 227 ? 2.512 35 -1.912 1 96.69 227 PRO A CA 1
ATOM 1872 C C . PRO A 1 227 ? 1.492 34.25 -1.052 1 96.69 227 PRO A C 1
ATOM 1874 O O . PRO A 1 227 ? 1.128 34.719 0.028 1 96.69 227 PRO A O 1
ATOM 1877 N N . ILE A 1 228 ? 1.099 33.125 -1.479 1 97 228 ILE A N 1
ATOM 1878 C CA . ILE A 1 228 ? 0.088 32.375 -0.749 1 97 228 ILE A CA 1
ATOM 1879 C C . ILE A 1 228 ? 0.674 31.875 0.567 1 97 228 ILE A C 1
ATOM 1881 O O . ILE A 1 228 ? -0.007 31.859 1.596 1 97 228 ILE A O 1
ATOM 1885 N N . VAL A 1 229 ? 1.875 31.422 0.52 1 98.25 229 VAL A N 1
ATOM 1886 C CA . VAL A 1 229 ? 2.559 30.906 1.705 1 98.25 229 VAL A CA 1
ATOM 1887 C C . VAL A 1 229 ? 2.703 32.031 2.734 1 98.25 229 VAL A C 1
ATOM 1889 O O . VAL A 1 229 ? 2.459 31.828 3.926 1 98.25 229 VAL A O 1
ATOM 1892 N N . GLN A 1 230 ? 3.088 33.156 2.291 1 97.75 230 GLN A N 1
ATOM 1893 C CA . GLN A 1 230 ? 3.219 34.312 3.188 1 97.75 230 GLN A CA 1
ATOM 1894 C C . GLN A 1 230 ? 1.871 34.688 3.801 1 97.75 230 GLN A C 1
ATOM 1896 O O . GLN A 1 230 ? 1.781 34.938 5 1 97.75 230 GLN A O 1
ATOM 1901 N N . GLU A 1 231 ? 0.869 34.688 2.998 1 97.88 231 GLU A N 1
ATOM 1902 C CA . GLU A 1 231 ? -0.464 35.062 3.457 1 97.88 231 GLU A CA 1
ATOM 1903 C C . GLU A 1 231 ? -1.001 34.062 4.48 1 97.88 231 GLU A C 1
ATOM 1905 O O . GLU A 1 231 ? -1.574 34.469 5.5 1 97.88 231 GLU A O 1
ATOM 1910 N N . GLU A 1 232 ? -0.744 32.844 4.289 1 98 232 GLU A N 1
ATOM 1911 C CA . GLU A 1 232 ? -1.326 31.859 5.176 1 98 232 GLU A CA 1
ATOM 1912 C C . GLU A 1 232 ? -0.456 31.641 6.41 1 98 232 GLU A C 1
ATOM 1914 O O . GLU A 1 232 ? -0.971 31.516 7.523 1 98 232 GLU A O 1
ATOM 1919 N N . LEU A 1 233 ? 0.814 31.672 6.258 1 98.38 233 LEU A N 1
ATOM 1920 C CA . LEU A 1 233 ? 1.688 31.281 7.355 1 98.38 233 LEU A CA 1
ATOM 1921 C C . LEU A 1 233 ? 1.97 32.469 8.281 1 98.38 233 LEU A C 1
ATOM 1923 O O . LEU A 1 233 ? 2.457 32.281 9.398 1 98.38 233 LEU A O 1
ATOM 1927 N N . SER A 1 234 ? 1.636 33.656 7.906 1 98.25 234 SER A N 1
ATOM 1928 C CA . SER A 1 234 ? 1.83 34.812 8.766 1 98.25 234 SER A CA 1
ATOM 1929 C C . SER A 1 234 ? 0.944 34.75 10.008 1 98.25 234 SER A C 1
ATOM 1931 O O . SER A 1 234 ? 1.258 35.344 11.039 1 98.25 234 SER A O 1
ATOM 1933 N N . ALA A 1 235 ? -0.138 34.031 9.891 1 97.19 235 ALA A N 1
ATOM 1934 C CA . ALA A 1 235 ? -1.019 33.844 11.039 1 97.19 235 ALA A CA 1
ATOM 1935 C C . ALA A 1 235 ? -0.356 32.969 12.102 1 97.19 235 ALA A C 1
ATOM 1937 O O . ALA A 1 235 ? -0.675 33.062 13.289 1 97.19 235 ALA A O 1
ATOM 1938 N N . VAL A 1 236 ? 0.558 32.125 11.711 1 96.12 236 VAL A N 1
ATOM 1939 C CA . VAL A 1 236 ? 1.135 31.094 12.578 1 96.12 236 VAL A CA 1
ATOM 1940 C C . VAL A 1 236 ? 2.52 31.547 13.047 1 96.12 236 VAL A C 1
ATOM 1942 O O . VAL A 1 236 ? 2.893 31.312 14.203 1 96.12 236 VAL A O 1
ATOM 1945 N N . PHE A 1 237 ? 3.266 32.156 12.141 1 97.12 237 PHE A N 1
ATOM 1946 C CA . PHE A 1 237 ? 4.641 32.562 12.414 1 97.12 237 PHE A CA 1
ATOM 1947 C C . PHE A 1 237 ? 4.742 34.062 12.523 1 97.12 237 PHE A C 1
ATOM 1949 O O . PHE A 1 237 ? 4.66 34.781 11.523 1 97.12 237 PHE A O 1
ATOM 1956 N N . PRO A 1 238 ? 5.02 34.594 13.734 1 96.69 238 PRO A N 1
ATOM 1957 C CA . PRO A 1 238 ? 5.133 36.031 13.898 1 96.69 238 PRO A CA 1
ATOM 1958 C C . PRO A 1 238 ? 6.281 36.625 13.078 1 96.69 238 PRO A C 1
ATOM 1960 O O . PRO A 1 238 ? 7.387 36.094 13.078 1 96.69 238 PRO A O 1
ATOM 1963 N N . GLU A 1 239 ? 5.957 37.75 12.375 1 97.81 239 GLU A N 1
ATOM 1964 C CA . GLU A 1 239 ? 6.918 38.469 11.547 1 97.81 239 GLU A CA 1
ATOM 1965 C C . GLU A 1 239 ? 7.48 37.594 10.445 1 97.81 239 GLU A C 1
ATOM 1967 O O . GLU A 1 239 ? 8.672 37.656 10.133 1 97.81 239 GLU A O 1
ATOM 1972 N N . PHE A 1 240 ? 6.637 36.719 9.945 1 98.44 240 PHE A N 1
ATOM 1973 C CA . PHE A 1 240 ? 7.031 35.781 8.914 1 98.44 240 PHE A CA 1
ATOM 1974 C C . PHE A 1 240 ? 7.461 36.531 7.645 1 98.44 240 PHE A C 1
ATOM 1976 O O . PHE A 1 240 ? 6.785 37.438 7.195 1 98.44 240 PHE A O 1
ATOM 1983 N N . ARG A 1 241 ? 8.555 36.125 7.055 1 97.94 241 ARG A N 1
ATOM 1984 C CA . ARG A 1 241 ? 9.031 36.688 5.801 1 97.94 241 ARG A CA 1
ATOM 1985 C C . ARG A 1 241 ? 9.922 35.719 5.051 1 97.94 241 ARG A C 1
ATOM 1987 O O . ARG A 1 241 ? 10.469 34.781 5.645 1 97.94 241 ARG A O 1
ATOM 1994 N N . ILE A 1 242 ? 10 35.844 3.76 1 97.81 242 ILE A N 1
ATOM 1995 C CA . ILE A 1 242 ? 10.844 35.062 2.871 1 97.81 242 ILE A CA 1
ATOM 1996 C C . ILE A 1 242 ? 11.875 35.969 2.195 1 97.81 242 ILE A C 1
ATOM 1998 O O . ILE A 1 242 ? 11.508 36.906 1.502 1 97.81 242 ILE A O 1
ATOM 2002 N N . GLU A 1 243 ? 13.07 35.656 2.449 1 97.06 243 GLU A N 1
ATOM 2003 C CA . GLU A 1 243 ? 14.164 36.406 1.866 1 97.06 243 GLU A CA 1
ATOM 2004 C C . GLU A 1 243 ? 14.914 35.625 0.812 1 97.06 243 GLU A C 1
ATOM 2006 O O . GLU A 1 243 ? 14.844 34.375 0.797 1 97.06 243 GLU A O 1
ATOM 2011 N N . ARG A 1 244 ? 15.562 36.344 -0.04 1 95.31 244 ARG A N 1
ATOM 2012 C CA . ARG A 1 244 ? 16.375 35.75 -1.095 1 95.31 244 ARG A CA 1
ATOM 2013 C C . ARG A 1 244 ? 17.859 36.094 -0.902 1 95.31 244 ARG A C 1
ATOM 2015 O O . ARG A 1 244 ? 18.219 37.25 -0.738 1 95.31 244 ARG A O 1
ATOM 2022 N N . ALA A 1 245 ? 18.609 35.062 -0.829 1 95.94 245 ALA A N 1
ATOM 2023 C CA . ALA A 1 245 ? 20.062 35.25 -0.832 1 95.94 245 ALA A CA 1
ATOM 2024 C C . ALA A 1 245 ? 20.641 35.062 -2.234 1 95.94 245 ALA A C 1
ATOM 2026 O O . ALA A 1 245 ? 20.453 34.031 -2.855 1 95.94 245 ALA A O 1
ATOM 2027 N N . LYS A 1 246 ? 21.359 36.094 -2.643 1 94.94 246 LYS A N 1
ATOM 2028 C CA . LYS A 1 246 ? 21.875 36.094 -4.004 1 94.94 246 LYS A CA 1
ATOM 2029 C C . LYS A 1 246 ? 23.406 36.062 -4.004 1 94.94 246 LYS A C 1
ATOM 2031 O O . LYS A 1 246 ? 24.031 36.625 -3.09 1 94.94 246 LYS A O 1
ATOM 2036 N N . ARG A 1 247 ? 23.938 35.312 -4.953 1 94.38 247 ARG A N 1
ATOM 2037 C CA . ARG A 1 247 ? 25.344 35.312 -5.316 1 94.38 247 ARG A CA 1
ATOM 2038 C C . ARG A 1 247 ? 25.531 35.531 -6.812 1 94.38 247 ARG A C 1
ATOM 2040 O O . ARG A 1 247 ? 25.031 34.75 -7.625 1 94.38 247 ARG A O 1
ATOM 2047 N N . ASN A 1 248 ? 26.344 36.594 -7.211 1 92.06 248 ASN A N 1
ATOM 2048 C CA . ASN A 1 248 ? 26.531 36.938 -8.617 1 92.06 248 ASN A CA 1
ATOM 2049 C C . ASN A 1 248 ? 25.203 37.062 -9.352 1 92.06 248 ASN A C 1
ATOM 2051 O O . ASN A 1 248 ? 25.016 36.438 -10.398 1 92.06 248 ASN A O 1
ATOM 2055 N N . ARG A 1 249 ? 24.141 37.625 -8.781 1 90.69 249 ARG A N 1
ATOM 2056 C CA . ARG A 1 249 ? 22.828 37.938 -9.328 1 90.69 249 ARG A CA 1
ATOM 2057 C C . ARG A 1 249 ? 21.953 36.688 -9.406 1 90.69 249 ARG A C 1
ATOM 2059 O O . ARG A 1 249 ? 20.844 36.75 -9.93 1 90.69 249 ARG A O 1
ATOM 2066 N N . LYS A 1 250 ? 22.422 35.594 -8.93 1 92.69 250 LYS A N 1
ATOM 2067 C CA . LYS A 1 250 ? 21.656 34.375 -8.906 1 92.69 250 LYS A CA 1
ATOM 2068 C C . LYS A 1 250 ? 21.203 34.031 -7.492 1 92.69 250 LYS A C 1
ATOM 2070 O O . LYS A 1 250 ? 21.953 34.219 -6.535 1 92.69 250 LYS A O 1
ATOM 2075 N N . ILE A 1 251 ? 19.984 33.594 -7.402 1 93.94 251 ILE A N 1
ATOM 2076 C CA . ILE A 1 251 ? 19.469 33.188 -6.102 1 93.94 251 ILE A CA 1
ATOM 2077 C C . ILE A 1 251 ? 20.078 31.844 -5.695 1 93.94 251 ILE A C 1
ATOM 2079 O O . ILE A 1 251 ? 19.953 30.844 -6.41 1 93.94 251 ILE A O 1
ATOM 2083 N N . VAL A 1 252 ? 20.703 31.797 -4.566 1 95.94 252 VAL A N 1
ATOM 2084 C CA . VAL A 1 252 ? 21.375 30.594 -4.113 1 95.94 252 VAL A CA 1
ATOM 2085 C C . VAL A 1 252 ? 20.531 29.906 -3.029 1 95.94 252 VAL A C 1
ATOM 2087 O O . VAL A 1 252 ? 20.578 28.688 -2.879 1 95.94 252 VAL A O 1
ATOM 2090 N N . LYS A 1 253 ? 19.828 30.75 -2.234 1 97.06 253 LYS A N 1
ATOM 2091 C CA . LYS A 1 253 ? 19 30.188 -1.177 1 97.06 253 LYS A CA 1
ATOM 2092 C C . LYS A 1 253 ? 17.781 31.078 -0.9 1 97.06 253 LYS A C 1
ATOM 2094 O O . LYS A 1 253 ? 17.844 32.281 -1.122 1 97.06 253 LYS A O 1
ATOM 2099 N N . TYR A 1 254 ? 16.75 30.469 -0.556 1 97.69 254 TYR A N 1
ATOM 2100 C CA . TYR A 1 254 ? 15.641 31.141 0.084 1 97.69 254 TYR A CA 1
ATOM 2101 C C . TYR A 1 254 ? 15.703 31 1.6 1 97.69 254 TYR A C 1
ATOM 2103 O O . TYR A 1 254 ? 16 29.922 2.115 1 97.69 254 TYR A O 1
ATOM 2111 N N . ILE A 1 255 ? 15.531 32.125 2.271 1 98.25 255 ILE A N 1
ATOM 2112 C CA . ILE A 1 255 ? 15.617 32.125 3.727 1 98.25 255 ILE A CA 1
ATOM 2113 C C . ILE A 1 255 ? 14.258 32.469 4.324 1 98.25 255 ILE A C 1
ATOM 2115 O O . ILE A 1 255 ? 13.742 33.594 4.121 1 98.25 255 ILE A O 1
ATOM 2119 N N . PHE A 1 256 ? 13.695 31.547 5.082 1 98.69 256 PHE A N 1
ATOM 2120 C CA . PHE A 1 256 ? 12.477 31.781 5.84 1 98.69 256 PHE A CA 1
ATOM 2121 C C . PHE A 1 256 ? 12.789 32.219 7.262 1 98.69 256 PHE A C 1
ATOM 2123 O O . PHE A 1 256 ? 13.578 31.594 7.957 1 98.69 256 PHE A O 1
ATOM 2130 N N . LYS A 1 257 ? 12.148 33.344 7.652 1 98.56 257 LYS A N 1
ATOM 2131 C CA . LYS A 1 257 ? 12.43 33.875 8.977 1 98.56 257 LYS A CA 1
ATOM 2132 C C . LYS A 1 257 ? 11.133 34.219 9.719 1 98.56 257 LYS A C 1
ATOM 2134 O O . LYS A 1 257 ? 10.141 34.594 9.109 1 98.56 257 LYS A O 1
ATOM 2139 N N . TRP A 1 258 ? 11.18 34.094 11.039 1 98.06 258 TRP A N 1
ATOM 2140 C CA . TRP A 1 258 ? 10.086 34.469 11.938 1 98.06 258 TRP A CA 1
ATOM 2141 C C . TRP A 1 258 ? 10.594 34.656 13.367 1 98.06 258 TRP A C 1
ATOM 2143 O O . TRP A 1 258 ? 11.758 34.375 13.656 1 98.06 258 TRP A O 1
ATOM 2153 N N . THR A 1 259 ? 9.758 35.188 14.211 1 97.19 259 THR A N 1
ATOM 2154 C CA . THR A 1 259 ? 10.109 35.281 15.633 1 97.19 259 THR A CA 1
ATOM 2155 C C . THR A 1 259 ? 10.039 33.875 16.281 1 97.19 259 THR A C 1
ATOM 2157 O O . THR A 1 259 ? 8.984 33.25 16.266 1 97.19 259 THR A O 1
ATOM 2160 N N . PRO A 1 260 ? 11.164 33.406 16.781 1 96.25 260 PRO A N 1
ATOM 2161 C CA . PRO A 1 260 ? 11.18 32.062 17.359 1 96.25 260 PRO A CA 1
ATOM 2162 C C . PRO A 1 260 ? 10.156 31.891 18.469 1 96.25 260 PRO A C 1
ATOM 2164 O O . PRO A 1 260 ? 9.891 32.812 19.234 1 96.25 260 PRO A O 1
ATOM 2167 N N . GLU A 1 261 ? 9.57 30.719 18.484 1 91.19 261 GLU A N 1
ATOM 2168 C CA . GLU A 1 261 ? 8.688 30.328 19.578 1 91.19 261 GLU A CA 1
ATOM 2169 C C . GLU A 1 261 ? 9.477 29.953 20.828 1 91.19 261 GLU A C 1
ATOM 2171 O O . GLU A 1 261 ? 10.617 29.484 20.719 1 91.19 261 GLU A O 1
ATOM 2176 N N . ASP A 1 262 ? 8.797 30.141 21.922 1 88.75 262 ASP A N 1
ATOM 2177 C CA . ASP A 1 262 ? 9.398 29.656 23.172 1 88.75 262 ASP A CA 1
ATOM 2178 C C . ASP A 1 262 ? 9.359 28.141 23.25 1 88.75 262 ASP A C 1
ATOM 2180 O O . ASP A 1 262 ? 8.398 27.516 22.812 1 88.75 262 ASP A O 1
ATOM 2184 N N . LYS A 1 263 ? 10.336 27.547 23.875 1 83.38 263 LYS A N 1
ATOM 2185 C CA . LYS A 1 263 ? 10.43 26.094 24.016 1 83.38 263 LYS A CA 1
ATOM 2186 C C . LYS A 1 263 ? 9.195 25.531 24.719 1 83.38 263 LYS A C 1
ATOM 2188 O O . LYS A 1 263 ? 8.703 24.469 24.359 1 83.38 263 LYS A O 1
ATOM 2193 N N . ASN A 1 264 ? 8.703 26.312 25.656 1 80.12 264 ASN A N 1
ATOM 2194 C CA . ASN A 1 264 ? 7.57 25.828 26.438 1 80.12 264 ASN A CA 1
ATOM 2195 C C . ASN A 1 264 ? 6.254 26.422 25.953 1 80.12 264 ASN A C 1
ATOM 2197 O O . ASN A 1 264 ? 5.266 26.438 26.688 1 80.12 264 ASN A O 1
ATOM 2201 N N . GLN A 1 265 ? 6.328 26.875 24.781 1 79.31 265 GLN A N 1
ATOM 2202 C CA . GLN A 1 265 ? 5.105 27.469 24.234 1 79.31 265 GLN A CA 1
ATOM 2203 C C . GLN A 1 265 ? 3.992 26.438 24.125 1 79.31 265 GLN A C 1
ATOM 2205 O O . GLN A 1 265 ? 4.238 25.297 23.734 1 79.31 265 GLN A O 1
ATOM 2210 N N . ASP A 1 266 ? 2.854 26.969 24.438 1 75.31 266 ASP A N 1
ATOM 2211 C CA . ASP A 1 266 ? 1.681 26.109 24.391 1 75.31 266 ASP A CA 1
ATOM 2212 C C . ASP A 1 266 ? 1.346 25.719 22.953 1 75.31 266 ASP A C 1
ATOM 2214 O O . ASP A 1 266 ? 1.304 26.562 22.062 1 75.31 266 ASP A O 1
ATOM 2218 N N . VAL A 1 267 ? 1.068 24.469 22.797 1 82.12 267 VAL A N 1
ATOM 2219 C CA . VAL A 1 267 ? 0.692 23.969 21.484 1 82.12 267 VAL A CA 1
ATOM 2220 C C . VAL A 1 267 ? -0.817 24.094 21.297 1 82.12 267 VAL A C 1
ATOM 2222 O O . VAL A 1 267 ? -1.29 24.344 20.172 1 82.12 267 VAL A O 1
ATOM 2225 N N . VAL A 1 268 ? -1.498 24.016 22.453 1 87.44 268 VAL A N 1
ATOM 2226 C CA . VAL A 1 268 ? -2.951 24.125 22.391 1 87.44 268 VAL A CA 1
ATOM 2227 C C . VAL A 1 268 ? -3.404 25.344 23.219 1 87.44 268 VAL A C 1
ATOM 2229 O O . VAL A 1 268 ? -2.949 25.531 24.344 1 87.44 268 VAL A O 1
ATOM 2232 N N . MET A 1 269 ? -4.215 26.188 22.594 1 90.12 269 MET A N 1
ATOM 2233 C CA . MET A 1 269 ? -4.789 27.375 23.234 1 90.12 269 MET A CA 1
ATOM 2234 C C . MET A 1 269 ? -6.273 27.5 22.906 1 90.12 269 MET A C 1
ATOM 2236 O O . MET A 1 269 ? -6.742 26.953 21.906 1 90.12 269 MET A O 1
ATOM 2240 N N . PRO A 1 270 ? -6.895 28.203 23.812 1 91.12 270 PRO A N 1
ATOM 2241 C CA . PRO A 1 270 ? -8.297 28.469 23.484 1 91.12 270 PRO A CA 1
ATOM 2242 C C . PRO A 1 270 ? -8.461 29.234 22.172 1 91.12 270 PRO A C 1
ATOM 2244 O O . PRO A 1 270 ? -7.609 30.062 21.828 1 91.12 270 PRO A O 1
ATOM 2247 N N . ALA A 1 271 ? -9.578 29.016 21.609 1 89.88 271 ALA A N 1
ATOM 2248 C CA . ALA A 1 271 ? -9.828 29.562 20.281 1 89.88 271 ALA A CA 1
ATOM 2249 C C . ALA A 1 271 ? -9.711 31.078 20.266 1 89.88 271 ALA A C 1
ATOM 2251 O O . ALA A 1 271 ? -9.18 31.672 19.328 1 89.88 271 ALA A O 1
ATOM 2252 N N . ILE A 1 272 ? -10.219 31.688 21.281 1 92.19 272 ILE A N 1
ATOM 2253 C CA . ILE A 1 272 ? -10.234 33.156 21.328 1 92.19 272 ILE A CA 1
ATOM 2254 C C . ILE A 1 272 ? -8.805 33.688 21.375 1 92.19 272 ILE A C 1
ATOM 2256 O O . ILE A 1 272 ? -8.5 34.688 20.75 1 92.19 272 ILE A O 1
ATOM 2260 N N . LEU A 1 273 ? -7.973 33.062 22.125 1 94.12 273 LEU A N 1
ATOM 2261 C CA . LEU A 1 273 ? -6.574 33.469 22.203 1 94.12 273 LEU A CA 1
ATOM 2262 C C . LEU A 1 273 ? -5.848 33.156 20.891 1 94.12 273 LEU A C 1
ATOM 2264 O O . LEU A 1 273 ? -5.129 34.031 20.375 1 94.12 273 LEU A O 1
ATOM 2268 N N . GLU A 1 274 ? -6.023 32.031 20.359 1 93.31 274 GLU A N 1
ATOM 2269 C CA . GLU A 1 274 ? -5.391 31.625 19.109 1 93.31 274 GLU A CA 1
ATOM 2270 C C . GLU A 1 274 ? -5.758 32.562 17.984 1 93.31 274 GLU A C 1
ATOM 2272 O O . GLU A 1 274 ? -4.891 33 17.203 1 93.31 274 GLU A O 1
ATOM 2277 N N . ASN A 1 275 ? -6.996 32.844 17.891 1 93.44 275 ASN A N 1
ATOM 2278 C CA . ASN A 1 275 ? -7.477 33.75 16.844 1 93.44 275 ASN A CA 1
ATOM 2279 C C . ASN A 1 275 ? -6.902 35.156 17 1 93.44 275 ASN A C 1
ATOM 2281 O O . ASN A 1 275 ? -6.531 35.781 16.016 1 93.44 275 ASN A O 1
ATOM 2285 N N . SER A 1 276 ? -6.914 35.625 18.203 1 95.31 276 SER A N 1
ATOM 2286 C CA . SER A 1 276 ? -6.387 36.969 18.453 1 95.31 276 SER A CA 1
ATOM 2287 C C . SER A 1 276 ? -4.906 37.062 18.094 1 95.31 276 SER A C 1
ATOM 2289 O O . SER A 1 276 ? -4.457 38.031 17.516 1 95.31 276 SER A O 1
ATOM 2291 N N . ILE A 1 277 ? -4.211 36.031 18.453 1 95.5 277 ILE A N 1
ATOM 2292 C CA . ILE A 1 277 ? -2.783 36 18.156 1 95.5 277 ILE A CA 1
ATOM 2293 C C . ILE A 1 277 ? -2.576 35.969 16.641 1 95.5 277 ILE A C 1
ATOM 2295 O O . ILE A 1 277 ? -1.74 36.688 16.109 1 95.5 277 ILE A O 1
ATOM 2299 N N . ALA A 1 278 ? -3.295 35.156 15.953 1 96.44 278 ALA A N 1
ATOM 2300 C CA . ALA A 1 278 ? -3.176 35.031 14.5 1 96.44 278 ALA A CA 1
ATOM 2301 C C . ALA A 1 278 ? -3.428 36.344 13.797 1 96.44 278 ALA A C 1
ATOM 2303 O O . ALA A 1 278 ? -2.664 36.75 12.914 1 96.44 278 ALA A O 1
ATOM 2304 N N . ILE A 1 279 ? -4.5 36.969 14.227 1 96.12 279 ILE A N 1
ATOM 2305 C CA . ILE A 1 279 ? -4.852 38.25 13.617 1 96.12 279 ILE A CA 1
ATOM 2306 C C . ILE A 1 279 ? -3.764 39.281 13.922 1 96.12 279 ILE A C 1
ATOM 2308 O O . ILE A 1 279 ? -3.369 40.062 13.047 1 96.12 279 ILE A O 1
ATOM 2312 N N . ALA A 1 280 ? -3.309 39.312 15.125 1 96.88 280 ALA A N 1
ATOM 2313 C CA . ALA A 1 280 ? -2.227 40.219 15.5 1 96.88 280 ALA A CA 1
ATOM 2314 C C . ALA A 1 280 ? -0.979 39.969 14.664 1 96.88 280 ALA A C 1
ATOM 2316 O O . ALA A 1 280 ? -0.328 40.906 14.195 1 96.88 280 ALA A O 1
ATOM 2317 N N . ASN A 1 281 ? -0.636 38.719 14.477 1 97.5 281 ASN A N 1
ATOM 2318 C CA . ASN A 1 281 ? 0.53 38.344 13.68 1 97.5 281 ASN A CA 1
ATOM 2319 C C . ASN A 1 281 ? 0.421 38.875 12.25 1 97.5 281 ASN A C 1
ATOM 2321 O O . ASN A 1 281 ? 1.406 39.344 11.68 1 97.5 281 ASN A O 1
ATOM 2325 N N . ILE A 1 282 ? -0.725 38.781 11.703 1 97.81 282 ILE A N 1
ATOM 2326 C CA . ILE A 1 282 ? -0.958 39.219 10.336 1 97.81 282 ILE A CA 1
ATOM 2327 C C . ILE A 1 282 ? -0.856 40.719 10.25 1 97.81 282 ILE A C 1
ATOM 2329 O O . ILE A 1 282 ? -0.097 41.281 9.445 1 97.81 282 ILE A O 1
ATOM 2333 N N . ARG A 1 283 ? -1.561 41.375 11.078 1 96.44 283 ARG A N 1
ATOM 2334 C CA . ARG A 1 283 ? -1.752 42.812 10.945 1 96.44 283 ARG A CA 1
ATOM 2335 C C . ARG A 1 283 ? -0.495 43.594 11.359 1 96.44 283 ARG A C 1
ATOM 2337 O O . ARG A 1 283 ? -0.256 44.688 10.891 1 96.44 283 ARG A O 1
ATOM 2344 N N . THR A 1 284 ? 0.3 43.031 12.195 1 96.88 284 THR A N 1
ATOM 2345 C CA . THR A 1 284 ? 1.483 43.75 12.664 1 96.88 284 THR A CA 1
ATOM 2346 C C . THR A 1 284 ? 2.711 43.375 11.852 1 96.88 284 THR A C 1
ATOM 2348 O O . THR A 1 284 ? 3.811 43.875 12.094 1 96.88 284 THR A O 1
ATOM 2351 N N . ASN A 1 285 ? 2.582 42.438 10.969 1 97.25 285 ASN A N 1
ATOM 2352 C CA . ASN A 1 285 ? 3.727 42 10.18 1 97.25 285 ASN A CA 1
ATOM 2353 C C . ASN A 1 285 ? 4.223 43.125 9.25 1 97.25 285 ASN A C 1
ATOM 2355 O O . ASN A 1 285 ? 3.578 43.438 8.25 1 97.25 285 ASN A O 1
ATOM 2359 N N . SER A 1 286 ? 5.379 43.656 9.484 1 94.81 286 SER A N 1
ATOM 2360 C CA . SER A 1 286 ? 5.914 44.781 8.75 1 94.81 286 SER A CA 1
ATOM 2361 C C . SER A 1 286 ? 6.457 44.375 7.391 1 94.81 286 SER A C 1
ATOM 2363 O O . SER A 1 286 ? 6.715 45.219 6.527 1 94.81 286 SER A O 1
ATOM 2365 N N . ASN A 1 287 ? 6.5 43.062 7.203 1 95.06 287 ASN A N 1
ATOM 2366 C CA . ASN A 1 287 ? 7.086 42.562 5.969 1 95.06 287 ASN A CA 1
ATOM 2367 C C . ASN A 1 287 ? 6.016 42.25 4.926 1 95.06 287 ASN A C 1
ATOM 2369 O O . ASN A 1 287 ? 6.312 41.719 3.867 1 95.06 287 ASN A O 1
ATOM 2373 N N . MET A 1 288 ? 4.793 42.594 5.199 1 96.44 288 MET A N 1
ATOM 2374 C CA . MET A 1 288 ? 3.688 42.375 4.273 1 96.44 288 MET A CA 1
ATOM 2375 C C . MET A 1 288 ? 3.035 43.688 3.863 1 96.44 288 MET A C 1
ATOM 2377 O O . MET A 1 288 ? 2.951 44.625 4.664 1 96.44 288 MET A O 1
ATOM 2381 N N . SER A 1 289 ? 2.609 43.75 2.609 1 96 289 SER A N 1
ATOM 2382 C CA . SER A 1 289 ? 1.807 44.875 2.164 1 96 289 SER A CA 1
ATOM 2383 C C . SER A 1 289 ? 0.406 44.844 2.764 1 96 289 SER A C 1
ATOM 2385 O O . SER A 1 289 ? -0.036 43.781 3.246 1 96 289 SER A O 1
ATOM 2387 N N . ASP A 1 290 ? -0.258 45.938 2.75 1 94.81 290 ASP A N 1
ATOM 2388 C CA . ASP A 1 290 ? -1.629 45.969 3.248 1 94.81 290 ASP A CA 1
ATOM 2389 C C . ASP A 1 290 ? -2.533 45.031 2.449 1 94.81 290 ASP A C 1
ATOM 2391 O O . ASP A 1 290 ? -3.406 44.375 3.014 1 94.81 290 ASP A O 1
ATOM 2395 N N . ALA A 1 291 ? -2.277 45.062 1.187 1 95.5 291 ALA A N 1
ATOM 2396 C CA . ALA A 1 291 ? -3.07 44.156 0.337 1 95.5 291 ALA A CA 1
ATOM 2397 C C . ALA A 1 291 ? -2.906 42.719 0.759 1 95.5 291 ALA A C 1
ATOM 2399 O O . ALA A 1 291 ? -3.883 41.969 0.82 1 95.5 291 ALA A O 1
ATOM 2400 N N . SER A 1 292 ? -1.712 42.281 1.022 1 96.69 292 SER A N 1
ATOM 2401 C CA . SER A 1 292 ? -1.426 40.906 1.444 1 96.69 292 SER A CA 1
ATOM 2402 C C . SER A 1 292 ? -2.021 40.625 2.818 1 96.69 292 SER A C 1
ATOM 2404 O O . SER A 1 292 ? -2.475 39.5 3.08 1 96.69 292 SER A O 1
ATOM 2406 N N . LYS A 1 293 ? -2 41.594 3.691 1 97.5 293 LYS A N 1
ATOM 2407 C CA . LYS A 1 293 ? -2.588 41.438 5.02 1 97.5 293 LYS A CA 1
ATOM 2408 C C . LYS A 1 293 ? -4.09 41.188 4.926 1 97.5 293 LYS A C 1
ATOM 2410 O O . LYS A 1 293 ? -4.625 40.344 5.652 1 97.5 293 LYS A O 1
ATOM 2415 N N . TYR A 1 294 ? -4.711 41.938 4.047 1 96.25 294 TYR A N 1
ATOM 2416 C CA . TYR A 1 294 ? -6.145 41.75 3.865 1 96.25 294 TYR A CA 1
ATOM 2417 C C . TYR A 1 294 ? -6.441 40.344 3.355 1 96.25 294 TYR A C 1
ATOM 2419 O O . TYR A 1 294 ? -7.367 39.688 3.83 1 96.25 294 TYR A O 1
ATOM 2427 N N . LYS A 1 295 ? -5.668 39.906 2.436 1 97.06 295 LYS A N 1
ATOM 2428 C CA . LYS A 1 295 ? -5.852 38.562 1.901 1 97.06 295 LYS A CA 1
ATOM 2429 C C . LYS A 1 295 ? -5.578 37.5 2.967 1 97.06 295 LYS A C 1
ATOM 2431 O O . LYS A 1 295 ? -6.273 36.5 3.039 1 97.06 295 LYS A O 1
ATOM 2436 N N . ALA A 1 296 ? -4.543 37.719 3.719 1 97.94 296 ALA A N 1
ATOM 2437 C CA . ALA A 1 296 ? -4.203 36.812 4.805 1 97.94 296 ALA A CA 1
ATOM 2438 C C . ALA A 1 296 ? -5.355 36.688 5.797 1 97.94 296 ALA A C 1
ATOM 2440 O O . ALA A 1 296 ? -5.656 35.594 6.277 1 97.94 296 ALA A O 1
ATOM 2441 N N . LEU A 1 297 ? -5.973 37.812 6.133 1 96.12 297 LEU A N 1
ATOM 2442 C CA . LEU A 1 297 ? -7.117 37.812 7.039 1 96.12 297 LEU A CA 1
ATOM 2443 C C . LEU A 1 297 ? -8.273 37 6.445 1 96.12 297 LEU A C 1
ATOM 2445 O O . LEU A 1 297 ? -8.898 36.219 7.141 1 96.12 297 LEU A O 1
ATOM 2449 N N . ASP A 1 298 ? -8.547 37.281 5.188 1 95.19 298 ASP A N 1
ATOM 2450 C CA . ASP A 1 298 ? -9.617 36.562 4.508 1 95.19 298 ASP A CA 1
ATOM 2451 C C . ASP A 1 298 ? -9.367 35.062 4.562 1 95.19 298 ASP A C 1
ATOM 2453 O O . ASP A 1 298 ? -10.289 34.281 4.84 1 95.19 298 ASP A O 1
ATOM 2457 N N . ARG A 1 299 ? -8.188 34.656 4.324 1 94.94 299 ARG A N 1
ATOM 2458 C CA . ARG A 1 299 ? -7.836 33.25 4.297 1 94.94 299 ARG A CA 1
ATOM 2459 C C . ARG A 1 299 ? -7.934 32.625 5.688 1 94.94 299 ARG A C 1
ATOM 2461 O O . ARG A 1 299 ? -8.477 31.531 5.852 1 94.94 299 ARG A O 1
ATOM 2468 N N . TYR A 1 300 ? -7.43 33.312 6.625 1 95.06 300 TYR A N 1
ATOM 2469 C CA . TYR A 1 300 ? -7.441 32.781 7.984 1 95.06 300 TYR A CA 1
ATOM 2470 C C . TYR A 1 300 ? -8.867 32.656 8.508 1 95.06 300 TYR A C 1
ATOM 2472 O O . TYR A 1 300 ? -9.195 31.672 9.172 1 95.06 300 TYR A O 1
ATOM 2480 N N . LEU A 1 301 ? -9.68 33.625 8.234 1 91.81 301 LEU A N 1
ATOM 2481 C CA . LEU A 1 301 ? -11.031 33.688 8.789 1 91.81 301 LEU A CA 1
ATOM 2482 C C . LEU A 1 301 ? -12.008 32.906 7.898 1 91.81 301 LEU A C 1
ATOM 2484 O O . LEU A 1 301 ? -13.188 32.781 8.234 1 91.81 301 LEU A O 1
ATOM 2488 N N . GLY A 1 302 ? -11.516 32.469 6.789 1 89.44 302 GLY A N 1
ATOM 2489 C CA . GLY A 1 302 ? -12.352 31.703 5.883 1 89.44 302 GLY A CA 1
ATOM 2490 C C . GLY A 1 302 ? -13.336 32.562 5.105 1 89.44 302 GLY A C 1
ATOM 2491 O O . GLY A 1 302 ? -14.453 32.125 4.82 1 89.44 302 GLY A O 1
ATOM 2492 N N . TRP A 1 303 ? -12.945 33.75 4.867 1 91.06 303 TRP A N 1
ATOM 2493 C CA . TRP A 1 303 ? -13.797 34.688 4.117 1 91.06 303 TRP A CA 1
ATOM 2494 C C . TRP A 1 303 ? -13.453 34.656 2.631 1 91.06 303 TRP A C 1
ATOM 2496 O O . TRP A 1 303 ? -12.391 34.156 2.242 1 91.06 303 TRP A O 1
ATOM 2506 N N . ARG A 1 304 ? -14.414 35.156 1.883 1 92.88 304 ARG A N 1
ATOM 2507 C CA . ARG A 1 304 ? -14.109 35.406 0.477 1 92.88 304 ARG A CA 1
ATOM 2508 C C . ARG A 1 304 ? -13.023 36.469 0.328 1 92.88 304 ARG A C 1
ATOM 2510 O O . ARG A 1 304 ? -13.023 37.469 1.049 1 92.88 304 ARG A O 1
ATOM 2517 N N . LEU A 1 305 ? -12.195 36.219 -0.67 1 94.06 305 LEU A N 1
ATOM 2518 C CA . LEU A 1 305 ? -11.125 37.188 -0.903 1 94.06 305 LEU A CA 1
ATOM 2519 C C . LEU A 1 305 ? -11.695 38.562 -1.21 1 94.06 305 LEU A C 1
ATOM 2521 O O . LEU A 1 305 ? -12.633 38.688 -1.996 1 94.06 305 LEU A O 1
ATOM 2525 N N . GLY A 1 306 ? -11.188 39.531 -0.524 1 93.81 306 GLY A N 1
ATOM 2526 C CA . GLY A 1 306 ? -11.641 40.906 -0.712 1 93.81 306 GLY A CA 1
ATOM 2527 C C . GLY A 1 306 ? -12.539 41.406 0.407 1 93.81 306 GLY A C 1
ATOM 2528 O O . GLY A 1 306 ? -12.789 42.594 0.522 1 93.81 306 GLY A O 1
ATOM 2529 N N . THR A 1 307 ? -12.938 40.531 1.267 1 92.75 307 THR A N 1
ATOM 2530 C CA . THR A 1 307 ? -13.867 40.875 2.338 1 92.75 307 THR A CA 1
ATOM 2531 C C . THR A 1 307 ? -13.203 41.812 3.348 1 92.75 307 THR A C 1
ATOM 2533 O O . THR A 1 307 ? -13.789 42.844 3.73 1 92.75 307 THR A O 1
ATOM 2536 N N . ALA A 1 308 ? -12.086 41.531 3.779 1 91.88 308 ALA A N 1
ATOM 2537 C CA . ALA A 1 308 ? -11.383 42.344 4.762 1 91.88 308 ALA A CA 1
ATOM 2538 C C . ALA A 1 308 ? -11.109 43.75 4.215 1 91.88 308 ALA A C 1
ATOM 2540 O O . ALA A 1 308 ? -11.258 44.719 4.93 1 91.88 308 ALA A O 1
ATOM 2541 N N . LYS A 1 309 ? -10.688 43.781 3.029 1 91.62 309 LYS A N 1
ATOM 2542 C CA . LYS A 1 309 ? -10.422 45.062 2.395 1 91.62 309 LYS A CA 1
ATOM 2543 C C . LYS A 1 309 ? -11.695 45.906 2.314 1 91.62 309 LYS A C 1
ATOM 2545 O O . LYS A 1 309 ? -11.664 47.125 2.58 1 91.62 309 LYS A O 1
ATOM 2550 N N . LYS A 1 310 ? -12.711 45.281 1.923 1 90.69 310 LYS A N 1
ATOM 2551 C CA . LYS A 1 310 ? -14 45.969 1.835 1 90.69 310 LYS A CA 1
ATOM 2552 C C . LYS A 1 310 ? -14.438 46.5 3.201 1 90.69 310 LYS A C 1
ATOM 2554 O O . LYS A 1 310 ? -14.961 47.594 3.307 1 90.69 310 LYS A O 1
ATOM 2559 N N . MET A 1 311 ? -14.266 45.719 4.141 1 87.38 311 MET A N 1
ATOM 2560 C CA . MET A 1 311 ? -14.633 46.125 5.496 1 87.38 311 MET A CA 1
ATOM 2561 C C . MET A 1 311 ? -13.797 47.312 5.957 1 87.38 311 MET A C 1
ATOM 2563 O O . MET A 1 311 ? -14.297 48.188 6.648 1 87.38 311 MET A O 1
ATOM 2567 N N . ALA A 1 312 ? -12.602 47.344 5.66 1 84.62 312 ALA A N 1
ATOM 2568 C CA . ALA A 1 312 ? -11.711 48.438 6.027 1 84.62 312 ALA A CA 1
ATOM 2569 C C . ALA A 1 312 ? -12.117 49.719 5.332 1 84.62 312 ALA A C 1
ATOM 2571 O O . ALA A 1 312 ? -12.031 50.812 5.918 1 84.62 312 ALA A O 1
ATOM 2572 N N . LYS A 1 313 ? -12.516 49.656 4.156 1 82.31 313 LYS A N 1
ATOM 2573 C CA . LYS A 1 313 ? -12.922 50.812 3.381 1 82.31 313 LYS A CA 1
ATOM 2574 C C . LYS A 1 313 ? -14.227 51.406 3.918 1 82.31 313 LYS A C 1
ATOM 2576 O O . LYS A 1 313 ? -14.398 52.625 3.93 1 82.31 313 LYS A O 1
ATOM 2581 N N . LYS A 1 314 ? -15.062 50.5 4.293 1 76.94 314 LYS A N 1
ATOM 2582 C CA . LYS A 1 314 ? -16.359 50.969 4.781 1 76.94 314 LYS A CA 1
ATOM 2583 C C . LYS A 1 314 ? -16.281 51.406 6.242 1 76.94 314 LYS A C 1
ATOM 2585 O O . LYS A 1 314 ? -17.266 51.906 6.793 1 76.94 314 LYS A O 1
ATOM 2590 N N . GLU A 1 315 ? -15.188 51.281 6.766 1 68.19 315 GLU A N 1
ATOM 2591 C CA . GLU A 1 315 ? -14.969 51.625 8.164 1 68.19 315 GLU A CA 1
ATOM 2592 C C . GLU A 1 315 ? -16 50.969 9.07 1 68.19 315 GLU A C 1
ATOM 2594 O O . GLU A 1 315 ? -16.531 51.594 9.984 1 68.19 315 GLU A O 1
ATOM 2599 N N . THR A 1 316 ? -16.266 49.812 8.711 1 68.19 316 THR A N 1
ATOM 2600 C CA . THR A 1 316 ? -17.266 49.094 9.484 1 68.19 316 THR A CA 1
ATOM 2601 C C . THR A 1 316 ? -16.625 48.312 10.633 1 68.19 316 THR A C 1
ATOM 2603 O O . THR A 1 316 ? -17.312 47.906 11.562 1 68.19 316 THR A O 1
ATOM 2606 N N . GLN A 1 317 ? -15.359 48.25 10.57 1 65.62 317 GLN A N 1
ATOM 2607 C CA . GLN A 1 317 ? -14.695 47.5 11.633 1 65.62 317 GLN A CA 1
ATOM 2608 C C . GLN A 1 317 ? -14.172 48.438 12.719 1 65.62 317 GLN A C 1
ATOM 2610 O O . GLN A 1 317 ? -13.391 49.344 12.43 1 65.62 317 GLN A O 1
ATOM 2615 N N . THR A 1 318 ? -14.617 48.094 13.82 1 76.62 318 THR A N 1
ATOM 2616 C CA . THR A 1 318 ? -14.266 48.969 14.93 1 76.62 318 THR A CA 1
ATOM 2617 C C . THR A 1 318 ? -13.18 48.344 15.797 1 76.62 318 THR A C 1
ATOM 2619 O O . THR A 1 318 ? -12.695 48.969 16.734 1 76.62 318 THR A O 1
ATOM 2622 N N . SER A 1 319 ? -12.883 47.125 15.391 1 87.06 319 SER A N 1
ATOM 2623 C CA . SER A 1 319 ? -11.875 46.438 16.188 1 87.06 319 SER A CA 1
ATOM 2624 C C . SER A 1 319 ? -10.641 46.094 15.359 1 87.06 319 SER A C 1
ATOM 2626 O O . SER A 1 319 ? -10.758 45.781 14.172 1 87.06 319 SER A O 1
ATOM 2628 N N . PHE A 1 320 ? -9.508 46.156 16.016 1 92.06 320 PHE A N 1
ATOM 2629 C CA . PHE A 1 320 ? -8.25 45.688 15.43 1 92.06 320 PHE A CA 1
ATOM 2630 C C . PHE A 1 320 ? -8.336 44.219 15.055 1 92.06 320 PHE A C 1
ATOM 2632 O O . PHE A 1 320 ? -7.785 43.812 14.039 1 92.06 320 PHE A O 1
ATOM 2639 N N . PHE A 1 321 ? -9.07 43.406 15.75 1 91.31 321 PHE A N 1
ATOM 2640 C CA . PHE A 1 321 ? -9.117 41.938 15.602 1 91.31 321 PHE A CA 1
ATOM 2641 C C . PHE A 1 321 ? -10.195 41.531 14.617 1 91.31 321 PHE A C 1
ATOM 2643 O O . PHE A 1 321 ? -10.398 40.344 14.375 1 91.31 321 PHE A O 1
ATOM 2650 N N . VAL A 1 322 ? -10.633 42.312 13.883 1 81.56 322 VAL A N 1
ATOM 2651 C CA . VAL A 1 322 ? -11.602 42.031 12.82 1 81.56 322 VAL A CA 1
ATOM 2652 C C . VAL A 1 322 ? -12.516 40.875 13.227 1 81.56 322 VAL A C 1
ATOM 2654 O O . VAL A 1 322 ? -12.047 39.906 13.797 1 81.56 322 VAL A O 1
ATOM 2657 N N . TYR A 1 323 ? -13.719 40.938 13.219 1 73.19 323 TYR A N 1
ATOM 2658 C CA . TYR A 1 323 ? -14.648 39.875 13.531 1 73.19 323 TYR A CA 1
ATOM 2659 C C . TYR A 1 323 ? -15.883 39.938 12.648 1 73.19 323 TYR A C 1
ATOM 2661 O O . TYR A 1 323 ? -16.125 40.938 11.984 1 73.19 323 TYR A O 1
ATOM 2669 N N . ASP A 1 324 ? -16.406 38.719 12.469 1 64.19 324 ASP A N 1
ATOM 2670 C CA . ASP A 1 324 ? -17.641 38.656 11.703 1 64.19 324 ASP A CA 1
ATOM 2671 C C . ASP A 1 324 ? -18.781 39.344 12.461 1 64.19 324 ASP A C 1
ATOM 2673 O O . ASP A 1 324 ? -19.203 38.875 13.523 1 64.19 324 ASP A O 1
ATOM 2677 N N . ALA A 1 325 ? -19.125 40.531 12 1 57.53 325 ALA A N 1
ATOM 2678 C CA . ALA A 1 325 ? -20.156 41.344 12.633 1 57.53 325 ALA A CA 1
ATOM 2679 C C . ALA A 1 325 ? -21.469 40.562 12.75 1 57.53 325 ALA A C 1
ATOM 2681 O O . ALA A 1 325 ? -22.297 40.844 13.625 1 57.53 325 ALA A O 1
ATOM 2682 N N . LYS A 1 326 ? -21.719 39.719 11.828 1 55.56 326 LYS A N 1
ATOM 2683 C CA . LYS A 1 326 ? -22.984 39 11.875 1 55.56 326 LYS A CA 1
ATOM 2684 C C . LYS A 1 326 ? -23.109 38.188 13.156 1 55.56 326 LYS A C 1
ATOM 2686 O O . LYS A 1 326 ? -24.203 37.75 13.516 1 55.56 326 LYS A O 1
ATOM 2691 N N . ARG A 1 327 ? -22.078 38 13.836 1 55.59 327 ARG A N 1
ATOM 2692 C CA . ARG A 1 327 ? -22.141 37.188 15.047 1 55.59 327 ARG A CA 1
ATOM 2693 C C . ARG A 1 327 ? -22.375 38.062 16.281 1 55.59 327 ARG A C 1
ATOM 2695 O O . ARG A 1 327 ? -22.156 37.625 17.406 1 55.59 327 ARG A O 1
ATOM 2702 N N . LYS A 1 328 ? -22.922 39.312 16.031 1 54.06 328 LYS A N 1
ATOM 2703 C CA . LYS A 1 328 ? -23.172 40.188 17.172 1 54.06 328 LYS A CA 1
ATOM 2704 C C . LYS A 1 328 ? -24.188 39.562 18.125 1 54.06 328 LYS A C 1
ATOM 2706 O O . LYS A 1 328 ? -25.266 39.156 17.703 1 54.06 328 LYS A O 1
ATOM 2711 N N . GLU A 1 329 ? -23.578 39.094 19.094 1 59.38 329 GLU A N 1
ATOM 2712 C CA . GLU A 1 329 ? -24.453 38.656 20.172 1 59.38 329 GLU A CA 1
ATOM 2713 C C . GLU A 1 329 ? -25.031 39.812 20.922 1 59.38 329 GLU A C 1
ATOM 2715 O O . GLU A 1 329 ? -24.312 40.75 21.281 1 59.38 329 GLU A O 1
ATOM 2720 N N . LYS A 1 330 ? -26.312 40.219 20.781 1 58.59 330 LYS A N 1
ATOM 2721 C CA . LYS A 1 330 ? -27.031 41.312 21.438 1 58.59 330 LYS A CA 1
ATOM 2722 C C . LYS A 1 330 ? -26.516 41.531 22.844 1 58.59 330 LYS A C 1
ATOM 2724 O O . LYS A 1 330 ? -26.406 42.688 23.297 1 58.59 330 LYS A O 1
ATOM 2729 N N . ASP A 1 331 ? -26.234 40.469 23.531 1 64.88 331 ASP A N 1
ATOM 2730 C CA . ASP A 1 331 ? -25.953 40.625 24.953 1 64.88 331 ASP A CA 1
ATOM 2731 C C . ASP A 1 331 ? -24.484 40.344 25.25 1 64.88 331 ASP A C 1
ATOM 2733 O O . ASP A 1 331 ? -24.156 39.75 26.266 1 64.88 331 ASP A O 1
ATOM 2737 N N . SER A 1 332 ? -23.547 41.125 24.469 1 75.62 332 SER A N 1
ATOM 2738 C CA . SER A 1 332 ? -22.141 40.844 24.75 1 75.62 332 SER A CA 1
ATOM 2739 C C . SER A 1 332 ? -21.578 41.875 25.734 1 75.62 332 SER A C 1
ATOM 2741 O O . SER A 1 332 ? -21.891 43.062 25.656 1 75.62 332 SER A O 1
ATOM 2743 N N . THR A 1 333 ? -20.828 41.406 26.719 1 83.81 333 THR A N 1
ATOM 2744 C CA . THR A 1 333 ? -20.125 42.25 27.688 1 83.81 333 THR A CA 1
ATOM 2745 C C . THR A 1 333 ? -18.984 43 27.016 1 83.81 333 THR A C 1
ATOM 2747 O O . THR A 1 333 ? -18.547 44.031 27.516 1 83.81 333 THR A O 1
ATOM 2750 N N . TYR A 1 334 ? -18.562 42.469 25.891 1 90.31 334 TYR A N 1
ATOM 2751 C CA . TYR A 1 334 ? -17.438 43.062 25.188 1 90.31 334 TYR A CA 1
ATOM 2752 C C . TYR A 1 334 ? -17.891 43.656 23.859 1 90.31 334 TYR A C 1
ATOM 2754 O O . TYR A 1 334 ? -18.969 43.344 23.359 1 90.31 334 TYR A O 1
ATOM 2762 N N . ASN A 1 335 ? -17.078 44.625 23.422 1 86.25 335 ASN A N 1
ATOM 2763 C CA . ASN A 1 335 ? -17.344 45.188 22.094 1 86.25 335 ASN A CA 1
ATOM 2764 C C . ASN A 1 335 ? -17.109 44.125 21 1 86.25 335 ASN A C 1
ATOM 2766 O O . ASN A 1 335 ? -17.891 44.062 20.047 1 86.25 335 ASN A O 1
ATOM 2770 N N . ARG A 1 336 ? -16.016 43.438 21.109 1 88.06 336 ARG A N 1
ATOM 2771 C CA . ARG A 1 336 ? -15.789 42.281 20.281 1 88.06 336 ARG A CA 1
ATOM 2772 C C . ARG A 1 336 ? -16.562 41.062 20.812 1 88.06 336 ARG A C 1
ATOM 2774 O O . ARG A 1 336 ? -16.203 40.5 21.844 1 88.06 336 ARG A O 1
ATOM 2781 N N . PRO A 1 337 ? -17.531 40.656 20.141 1 83.25 337 PRO A N 1
ATOM 2782 C CA . PRO A 1 337 ? -18.469 39.719 20.734 1 83.25 337 PRO A CA 1
ATOM 2783 C C . PRO A 1 337 ? -17.828 38.375 21.062 1 83.25 337 PRO A C 1
ATOM 2785 O O . PRO A 1 337 ? -18.203 37.719 22.047 1 83.25 337 PRO A O 1
ATOM 2788 N N . ASP A 1 338 ? -16.906 37.906 20.312 1 85.56 338 ASP A N 1
ATOM 2789 C CA . ASP A 1 338 ? -16.344 36.594 20.547 1 85.56 338 ASP A CA 1
ATOM 2790 C C . ASP A 1 338 ? -15.492 36.562 21.812 1 85.56 338 ASP A C 1
ATOM 2792 O O . ASP A 1 338 ? -15.125 35.5 22.312 1 85.56 338 ASP A O 1
ATOM 2796 N N . LEU A 1 339 ? -15.258 37.719 22.391 1 91.06 339 LEU A N 1
ATOM 2797 C CA . LEU A 1 339 ? -14.492 37.812 23.625 1 91.06 339 LEU A CA 1
ATOM 2798 C C . LEU A 1 339 ? -15.281 37.219 24.797 1 91.06 339 LEU A C 1
ATOM 2800 O O . LEU A 1 339 ? -14.719 36.969 25.875 1 91.06 339 LEU A O 1
ATOM 2804 N N . ASN A 1 340 ? -16.531 37.062 24.562 1 88.88 340 ASN A N 1
ATOM 2805 C CA . ASN A 1 340 ? -17.312 36.406 25.609 1 88.88 340 ASN A CA 1
ATOM 2806 C C . ASN A 1 340 ? -16.75 35.062 25.984 1 88.88 340 ASN A C 1
ATOM 2808 O O . ASN A 1 340 ? -16.906 34.594 27.125 1 88.88 340 ASN A O 1
ATOM 2812 N N . GLU A 1 341 ? -16.109 34.531 25.094 1 89.62 341 GLU A N 1
ATOM 2813 C CA . GLU A 1 341 ? -15.484 33.219 25.344 1 89.62 341 GLU A CA 1
ATOM 2814 C C . GLU A 1 341 ? -14.344 33.344 26.344 1 89.62 341 GLU A C 1
ATOM 2816 O O . GLU A 1 341 ? -13.984 32.375 27 1 89.62 341 GLU A O 1
ATOM 2821 N N . ALA A 1 342 ? -13.789 34.469 26.422 1 91.06 342 ALA A N 1
ATOM 2822 C CA . ALA A 1 342 ? -12.672 34.719 27.328 1 91.06 342 ALA A CA 1
ATOM 2823 C C . ALA A 1 342 ? -13.102 34.5 28.781 1 91.06 342 ALA A C 1
ATOM 2825 O O . ALA A 1 342 ? -12.266 34.219 29.641 1 91.06 342 ALA A O 1
ATOM 2826 N N . ASN A 1 343 ? -14.336 34.531 29.016 1 89.31 343 ASN A N 1
ATOM 2827 C CA . ASN A 1 343 ? -14.859 34.375 30.375 1 89.31 343 ASN A CA 1
ATOM 2828 C C . ASN A 1 343 ? -14.797 32.906 30.812 1 89.31 343 ASN A C 1
ATOM 2830 O O . ASN A 1 343 ? -14.93 32.625 32 1 89.31 343 ASN A O 1
ATOM 2834 N N . LYS A 1 344 ? -14.555 32.094 29.906 1 91 344 LYS A N 1
ATOM 2835 C CA . LYS A 1 344 ? -14.625 30.656 30.219 1 91 344 LYS A CA 1
ATOM 2836 C C . LYS A 1 344 ? -13.25 30 30.109 1 91 344 LYS A C 1
ATOM 2838 O O . LYS A 1 344 ? -13.117 28.797 30.312 1 91 344 LYS A O 1
ATOM 2843 N N . ILE A 1 345 ? -12.25 30.812 29.844 1 93.31 345 ILE A N 1
ATOM 2844 C CA . ILE A 1 345 ? -10.961 30.188 29.609 1 93.31 345 ILE A CA 1
ATOM 2845 C C . ILE A 1 345 ? -10.141 30.203 30.906 1 93.31 345 ILE A C 1
ATOM 2847 O O . ILE A 1 345 ? -10.445 30.953 31.828 1 93.31 345 ILE A O 1
ATOM 2851 N N . GLN A 1 346 ? -9.125 29.297 31 1 92.75 346 GLN A N 1
ATOM 2852 C CA . GLN A 1 346 ? -8.234 29.219 32.156 1 92.75 346 GLN A CA 1
ATOM 2853 C C . GLN A 1 346 ? -7.492 30.547 32.375 1 92.75 346 GLN A C 1
ATOM 2855 O O . GLN A 1 346 ? -7.227 31.266 31.406 1 92.75 346 GLN A O 1
ATOM 2860 N N . GLU A 1 347 ? -7.125 30.766 33.594 1 93.94 347 GLU A N 1
ATOM 2861 C CA . GLU A 1 347 ? -6.496 32.031 34 1 93.94 347 GLU A CA 1
ATOM 2862 C C . GLU A 1 347 ? -5.203 32.25 33.219 1 93.94 347 GLU A C 1
ATOM 2864 O O . GLU A 1 347 ? -4.918 33.406 32.812 1 93.94 347 GLU A O 1
ATOM 2869 N N . GLU A 1 348 ? -4.461 31.219 33.094 1 93.06 348 GLU A N 1
ATOM 2870 C CA . GLU A 1 348 ? -3.18 31.359 32.406 1 93.06 348 GLU A CA 1
ATOM 2871 C C . GLU A 1 348 ? -3.361 31.906 31 1 93.06 348 GLU A C 1
ATOM 2873 O O . GLU A 1 348 ? -2.578 32.75 30.547 1 93.06 348 GLU A O 1
ATOM 2878 N N . PHE A 1 349 ? -4.355 31.516 30.328 1 95.12 349 PHE A N 1
ATOM 2879 C CA . PHE A 1 349 ? -4.613 31.953 28.953 1 95.12 349 PHE A CA 1
ATOM 2880 C C . PHE A 1 349 ? -5.234 33.344 28.938 1 95.12 349 PHE A C 1
ATOM 2882 O O . PHE A 1 349 ? -5 34.125 28 1 95.12 349 PHE A O 1
ATOM 2889 N N . LEU A 1 350 ? -6.059 33.625 29.922 1 96.06 350 LEU A N 1
ATOM 2890 C CA . LEU A 1 350 ? -6.602 34.969 30.047 1 96.06 350 LEU A CA 1
ATOM 2891 C C . LEU A 1 350 ? -5.484 36 30.188 1 96.06 350 LEU A C 1
ATOM 2893 O O . LEU A 1 350 ? -5.531 37.062 29.578 1 96.06 350 LEU A O 1
ATOM 2897 N N . ARG A 1 351 ? -4.488 35.625 30.953 1 96.5 351 ARG A N 1
ATOM 2898 C CA . ARG A 1 351 ? -3.338 36.5 31.141 1 96.5 351 ARG A CA 1
ATOM 2899 C C . ARG A 1 351 ? -2.596 36.719 29.828 1 96.5 351 ARG A C 1
ATOM 2901 O O . ARG A 1 351 ? -2.133 37.812 29.547 1 96.5 351 ARG A O 1
ATOM 2908 N N . LYS A 1 352 ? -2.484 35.688 29.109 1 95.31 352 LYS A N 1
ATOM 2909 C CA . LYS A 1 352 ? -1.812 35.812 27.828 1 95.31 352 LYS A CA 1
ATOM 2910 C C . LYS A 1 352 ? -2.598 36.688 26.859 1 95.31 352 LYS A C 1
ATOM 2912 O O . LYS A 1 352 ? -2.01 37.438 26.094 1 95.31 352 LYS A O 1
ATOM 2917 N N . LEU A 1 353 ? -3.908 36.562 26.875 1 96.94 353 LEU A N 1
ATOM 2918 C CA . LEU A 1 353 ? -4.766 37.375 26.047 1 96.94 353 LEU A CA 1
ATOM 2919 C C . LEU A 1 353 ? -4.621 38.875 26.422 1 96.94 353 LEU A C 1
ATOM 2921 O O . LEU A 1 353 ? -4.492 39.719 25.547 1 96.94 353 LEU A O 1
ATOM 2925 N N . ILE A 1 354 ? -4.625 39.125 27.672 1 97.38 354 ILE A N 1
ATOM 2926 C CA . ILE A 1 354 ? -4.469 40.469 28.172 1 97.38 354 ILE A CA 1
ATOM 2927 C C . ILE A 1 354 ? -3.102 41.031 27.766 1 97.38 354 ILE A C 1
ATOM 2929 O O . ILE A 1 354 ? -2.988 42.188 27.328 1 97.38 354 ILE A O 1
ATOM 2933 N N . ALA A 1 355 ? -2.119 40.219 27.953 1 96.75 355 ALA A N 1
ATOM 2934 C CA . ALA A 1 355 ? -0.771 40.625 27.578 1 96.75 355 ALA A CA 1
ATOM 2935 C C . ALA A 1 355 ? -0.703 41 26.109 1 96.75 355 ALA A C 1
ATOM 2937 O O . ALA A 1 355 ? 0.012 41.906 25.719 1 96.75 355 ALA A O 1
ATOM 2938 N N . LEU A 1 356 ? -1.369 40.25 25.312 1 96.44 356 LEU A N 1
ATOM 2939 C CA . LEU A 1 356 ? -1.424 40.562 23.891 1 96.44 356 LEU A CA 1
ATOM 2940 C C . LEU A 1 356 ? -2.045 41.938 23.641 1 96.44 356 LEU A C 1
ATOM 2942 O O . LEU A 1 356 ? -1.505 42.719 22.875 1 96.44 356 LEU A O 1
ATOM 2946 N N . TYR A 1 357 ? -3.195 42.188 24.25 1 97.12 357 TYR A N 1
ATOM 2947 C CA . TYR A 1 357 ? -3.855 43.469 24.125 1 97.12 357 TYR A CA 1
ATOM 2948 C C . TYR A 1 357 ? -2.939 44.594 24.594 1 97.12 357 TYR A C 1
ATOM 2950 O O . TYR A 1 357 ? -2.867 45.656 23.953 1 97.12 357 TYR A O 1
ATOM 2958 N N . GLU A 1 358 ? -2.24 44.344 25.656 1 97.38 358 GLU A N 1
ATOM 2959 C CA . GLU A 1 358 ? -1.353 45.375 26.203 1 97.38 358 GLU A CA 1
ATOM 2960 C C . GLU A 1 358 ? -0.208 45.688 25.25 1 97.38 358 GLU A C 1
ATOM 2962 O O . GLU A 1 358 ? 0.171 46.844 25.078 1 97.38 358 GLU A O 1
ATOM 2967 N N . ARG A 1 359 ? 0.261 44.688 24.688 1 95.75 359 ARG A N 1
ATOM 2968 C CA . ARG A 1 359 ? 1.354 44.875 23.734 1 95.75 359 ARG A CA 1
ATOM 2969 C C . ARG A 1 359 ? 0.911 45.688 22.547 1 95.75 359 ARG A C 1
ATOM 2971 O O . ARG A 1 359 ? 1.705 46.438 21.969 1 95.75 359 ARG A O 1
ATOM 2978 N N . LEU A 1 360 ? -0.334 45.562 22.203 1 96 360 LEU A N 1
ATOM 2979 C CA . LEU A 1 360 ? -0.854 46.219 21.016 1 96 360 LEU A CA 1
ATOM 2980 C C . LEU A 1 360 ? -1.438 47.594 21.359 1 96 360 LEU A C 1
ATOM 2982 O O . LEU A 1 360 ? -1.787 48.375 20.469 1 96 360 LEU A O 1
ATOM 2986 N N . GLU A 1 361 ? -1.584 47.938 22.531 1 93.62 361 GLU A N 1
ATOM 2987 C CA . GLU A 1 361 ? -2.385 49.062 23.031 1 93.62 361 GLU A CA 1
ATOM 2988 C C . GLU A 1 361 ? -1.891 50.406 22.469 1 93.62 361 GLU A C 1
ATOM 2990 O O . GLU A 1 361 ? -2.688 51.219 22 1 93.62 361 GLU A O 1
ATOM 2995 N N . SER A 1 362 ? -0.592 50.625 22.406 1 90.12 362 SER A N 1
ATOM 2996 C CA . SER A 1 362 ? -0.041 51.938 22.062 1 90.12 362 SER A CA 1
ATOM 2997 C C . SER A 1 362 ? -0.159 52.219 20.578 1 90.12 362 SER A C 1
ATOM 2999 O O . SER A 1 362 ? -0.493 53.312 20.172 1 90.12 362 SER A O 1
ATOM 3001 N N . ASP A 1 363 ? -0.093 51.188 19.781 1 90.06 363 ASP A N 1
ATOM 3002 C CA . ASP A 1 363 ? 0.119 51.469 18.359 1 90.06 363 ASP A CA 1
ATOM 3003 C C . ASP A 1 363 ? -1.051 50.969 17.516 1 90.06 363 ASP A C 1
ATOM 3005 O O . ASP A 1 363 ? -1.265 51.438 16.406 1 90.06 363 ASP A O 1
ATOM 3009 N N . TYR A 1 364 ? -1.91 50.094 18.062 1 92.06 364 TYR A N 1
ATOM 3010 C CA . TYR A 1 364 ? -2.768 49.375 17.125 1 92.06 364 TYR A CA 1
ATOM 3011 C C . TYR A 1 364 ? -4.215 49.344 17.609 1 92.06 364 TYR A C 1
ATOM 3013 O O . TYR A 1 364 ? -5.141 49.531 16.812 1 92.06 364 TYR A O 1
ATOM 3021 N N . LEU A 1 365 ? -4.496 49.344 18.844 1 94.19 365 LEU A N 1
ATOM 3022 C CA . LEU A 1 365 ? -5.844 49.094 19.359 1 94.19 365 LEU A CA 1
ATOM 3023 C C . LEU A 1 365 ? -6.73 50.312 19.141 1 94.19 365 LEU A C 1
ATOM 3025 O O . LEU A 1 365 ? -6.277 51.469 19.312 1 94.19 365 LEU A O 1
ATOM 3029 N N . THR A 1 366 ? -7.953 50.094 18.859 1 91.69 366 THR A N 1
ATOM 3030 C CA . THR A 1 366 ? -8.977 51.125 18.766 1 91.69 366 THR A CA 1
ATOM 3031 C C . THR A 1 366 ? -9.508 51.469 20.156 1 91.69 366 THR A C 1
ATOM 3033 O O . THR A 1 366 ? -9.141 50.844 21.156 1 91.69 366 THR A O 1
ATOM 3036 N N . LYS A 1 367 ? -10.359 52.469 20.125 1 91.38 367 LYS A N 1
ATOM 3037 C CA . LYS A 1 367 ? -10.984 52.844 21.391 1 91.38 367 LYS A CA 1
ATOM 3038 C C . LYS A 1 367 ? -11.789 51.688 21.984 1 91.38 367 LYS A C 1
ATOM 3040 O O . LYS A 1 367 ? -11.742 51.438 23.188 1 91.38 367 LYS A O 1
ATOM 3045 N N . GLU A 1 368 ? -12.461 51.031 21.125 1 90.38 368 GLU A N 1
ATOM 3046 C CA . GLU A 1 368 ? -13.273 49.906 21.578 1 90.38 368 GLU A CA 1
ATOM 3047 C C . GLU A 1 368 ? -12.398 48.781 22.078 1 90.38 368 GLU A C 1
ATOM 3049 O O . GLU A 1 368 ? -12.758 48.094 23.047 1 90.38 368 GLU A O 1
ATOM 3054 N N . ASP A 1 369 ? -11.312 48.531 21.453 1 94.5 369 ASP A N 1
ATOM 3055 C CA . ASP A 1 369 ? -10.391 47.5 21.891 1 94.5 369 ASP A CA 1
ATOM 3056 C C . ASP A 1 369 ? -9.82 47.812 23.281 1 94.5 369 ASP A C 1
ATOM 3058 O O . ASP A 1 369 ? -9.609 46.906 24.078 1 94.5 369 ASP A O 1
ATOM 3062 N N . LYS A 1 370 ? -9.578 49.094 23.484 1 95.44 370 LYS A N 1
ATOM 3063 C CA . LYS A 1 370 ? -9.047 49.5 24.766 1 95.44 370 LYS A CA 1
ATOM 3064 C C . LYS A 1 370 ? -10.078 49.312 25.875 1 95.44 370 LYS A C 1
ATOM 3066 O O . LYS A 1 370 ? -9.734 48.969 27 1 95.44 370 LYS A O 1
ATOM 3071 N N . GLU A 1 371 ? -11.273 49.562 25.5 1 94.5 371 GLU A N 1
ATOM 3072 C CA . GLU A 1 371 ? -12.352 49.312 26.453 1 94.5 371 GLU A CA 1
ATOM 3073 C C . GLU A 1 371 ? -12.438 47.812 26.781 1 94.5 371 GLU A C 1
ATOM 3075 O O . GLU A 1 371 ? -12.625 47.438 27.938 1 94.5 371 GLU A O 1
ATOM 3080 N N . ASP A 1 372 ? -12.344 47.031 25.766 1 94.88 372 ASP A N 1
ATOM 3081 C CA . ASP A 1 372 ? -12.367 45.594 25.953 1 94.88 372 ASP A CA 1
ATOM 3082 C C . ASP A 1 372 ? -11.203 45.156 26.844 1 94.88 372 ASP A C 1
ATOM 3084 O O . ASP A 1 372 ? -11.352 44.219 27.656 1 94.88 372 ASP A O 1
ATOM 3088 N N . LEU A 1 373 ? -10.039 45.75 26.641 1 96.56 373 LEU A N 1
ATOM 3089 C CA . LEU A 1 373 ? -8.883 45.438 27.469 1 96.56 373 LEU A CA 1
ATOM 3090 C C . LEU A 1 373 ? -9.172 45.719 28.938 1 96.56 373 LEU A C 1
ATOM 3092 O O . LEU A 1 373 ? -8.836 44.906 29.812 1 96.56 373 LEU A O 1
ATOM 3096 N N . TYR A 1 374 ? -9.781 46.812 29.141 1 96.25 374 TYR A N 1
ATOM 3097 C CA . TYR A 1 374 ? -10.148 47.156 30.516 1 96.25 374 TYR A CA 1
ATOM 3098 C C . TYR A 1 374 ? -11.102 46.125 31.109 1 96.25 374 TYR A C 1
ATOM 3100 O O . TYR A 1 374 ? -10.953 45.719 32.25 1 96.25 374 TYR A O 1
ATOM 3108 N N . ARG A 1 375 ? -12.023 45.719 30.328 1 95.62 375 ARG A N 1
ATOM 3109 C CA . ARG A 1 375 ? -12.984 44.719 30.781 1 95.62 375 ARG A CA 1
ATOM 3110 C C . ARG A 1 375 ? -12.312 43.375 31.031 1 95.62 375 ARG A C 1
ATOM 3112 O O . ARG A 1 375 ? -12.672 42.656 31.969 1 95.62 375 ARG A O 1
ATOM 3119 N N . LEU A 1 376 ? -11.445 43.062 30.234 1 96.25 376 LEU A N 1
ATOM 3120 C CA . LEU A 1 376 ? -10.688 41.812 30.406 1 96.25 376 LEU A CA 1
ATOM 3121 C C . LEU A 1 376 ? -9.891 41.844 31.703 1 96.25 376 LEU A C 1
ATOM 3123 O O . LEU A 1 376 ? -9.844 40.875 32.438 1 96.25 376 LEU A O 1
ATOM 3127 N N . LYS A 1 377 ? -9.258 42.969 31.953 1 96.19 377 LYS A N 1
ATOM 3128 C CA . LYS A 1 377 ? -8.492 43.156 33.188 1 96.19 377 LYS A CA 1
ATOM 3129 C C . LYS A 1 377 ? -9.398 43.062 34.406 1 96.19 377 LYS A C 1
ATOM 3131 O O . LYS A 1 377 ? -9.016 42.5 35.438 1 96.19 377 LYS A O 1
ATOM 3136 N N . SER A 1 378 ? -10.531 43.594 34.281 1 94.69 378 SER A N 1
ATOM 3137 C CA . SER A 1 378 ? -11.508 43.5 35.344 1 94.69 378 SER A CA 1
ATOM 3138 C C . SER A 1 378 ? -11.922 42.062 35.594 1 94.69 378 SER A C 1
ATOM 3140 O O . SER A 1 378 ? -12.07 41.656 36.75 1 94.69 378 SER A O 1
ATOM 3142 N N . HIS A 1 379 ? -12.148 41.469 34.562 1 94.31 379 HIS A N 1
ATOM 3143 C CA . HIS A 1 379 ? -12.508 40.062 34.688 1 94.31 379 HIS A CA 1
ATOM 3144 C C . HIS A 1 379 ? -11.383 39.25 35.375 1 94.31 379 HIS A C 1
ATOM 3146 O O . HIS A 1 379 ? -11.648 38.375 36.188 1 94.31 379 HIS A O 1
ATOM 3152 N N . LEU A 1 380 ? -10.203 39.469 35 1 95 380 LEU A N 1
ATOM 3153 C CA . LEU A 1 380 ? -9.055 38.812 35.625 1 95 380 LEU A CA 1
ATOM 3154 C C . LEU A 1 380 ? -9.016 39.062 37.125 1 95 380 LEU A C 1
ATOM 3156 O O . LEU A 1 380 ? -8.75 38.125 37.906 1 95 380 LEU A O 1
ATOM 3160 N N . THR A 1 381 ? -9.234 40.25 37.5 1 93.19 381 THR A N 1
ATOM 3161 C CA . THR A 1 381 ? -9.266 40.594 38.906 1 93.19 381 THR A CA 1
ATOM 3162 C C . THR A 1 381 ? -10.359 39.844 39.656 1 93.19 381 THR A C 1
ATOM 3164 O O . THR A 1 381 ? -10.156 39.375 40.781 1 93.19 381 THR A O 1
ATOM 3167 N N . PHE A 1 382 ? -11.406 39.719 38.969 1 91.5 382 PHE A N 1
ATOM 3168 C CA . PHE A 1 382 ? -12.523 38.969 39.531 1 91.5 382 PHE A CA 1
ATOM 3169 C C . PHE A 1 382 ? -12.141 37.531 39.75 1 91.5 382 PHE A C 1
ATOM 3171 O O . PHE A 1 382 ? -12.422 36.938 40.781 1 91.5 382 PHE A O 1
ATOM 3178 N N . VAL A 1 383 ? -11.562 36.938 38.781 1 91 383 VAL A N 1
ATOM 3179 C CA . VAL A 1 383 ? -11.164 35.562 38.844 1 91 383 VAL A CA 1
ATOM 3180 C C . VAL A 1 383 ? -10.133 35.344 39.938 1 91 383 VAL A C 1
ATOM 3182 O O . VAL A 1 383 ? -10.188 34.344 40.656 1 91 383 VAL A O 1
ATOM 3185 N N . GLU A 1 384 ? -9.242 36.25 40.094 1 90.31 384 GLU A N 1
ATOM 3186 C CA . GLU A 1 384 ? -8.188 36.156 41.125 1 90.31 384 GLU A CA 1
ATOM 3187 C C . GLU A 1 384 ? -8.758 36.312 42.531 1 90.31 384 GLU A C 1
ATOM 3189 O O . GLU A 1 384 ? -8.305 35.656 43.469 1 90.31 384 GLU A O 1
ATOM 3194 N N . THR A 1 385 ? -9.703 37.094 42.688 1 88.38 385 THR A N 1
ATOM 3195 C CA . THR A 1 385 ? -10.328 37.312 43.969 1 88.38 385 THR A CA 1
ATOM 3196 C C . THR A 1 385 ? -11.148 36.125 44.406 1 88.38 385 THR A C 1
ATOM 3198 O O . THR A 1 385 ? -11.156 35.75 45.594 1 88.38 385 THR A O 1
ATOM 3201 N N . LYS A 1 386 ? -11.758 35.594 43.5 1 85.44 386 LYS A N 1
ATOM 3202 C CA . LYS A 1 386 ? -12.555 34.406 43.812 1 85.44 386 LYS A CA 1
ATOM 3203 C C . LYS A 1 386 ? -11.664 33.25 44.219 1 85.44 386 LYS A C 1
ATOM 3205 O O . LYS A 1 386 ? -12.039 32.469 45.125 1 85.44 386 LYS A O 1
ATOM 3210 N N . LYS A 1 387 ? -10.609 33.094 43.656 1 81 387 LYS A N 1
ATOM 3211 C CA . LYS A 1 387 ? -9.672 32.031 44.031 1 81 387 LYS A CA 1
ATOM 3212 C C . LYS A 1 387 ? -9.094 32.25 45.406 1 81 387 LYS A C 1
ATOM 3214 O O . LYS A 1 387 ? -8.938 31.297 46.188 1 81 387 LYS A O 1
ATOM 3219 N N . LYS A 1 388 ? -8.812 33.5 45.812 1 77 388 LYS A N 1
ATOM 3220 C CA . LYS A 1 388 ? -8.297 33.844 47.125 1 77 388 LYS A CA 1
ATOM 3221 C C . LYS A 1 388 ? -9.352 33.594 48.219 1 77 388 LYS A C 1
ATOM 3223 O O . LYS A 1 388 ? -9.047 33.125 49.312 1 77 388 LYS A O 1
ATOM 3228 N N . ASP A 1 389 ? -10.57 33.938 47.906 1 70.62 389 ASP A N 1
ATOM 3229 C CA . ASP A 1 389 ? -11.656 33.75 48.875 1 70.62 389 ASP A CA 1
ATOM 3230 C C . ASP A 1 389 ? -11.914 32.25 49.094 1 70.62 389 ASP A C 1
ATOM 3232 O O . ASP A 1 389 ? -12.25 31.844 50.219 1 70.62 389 ASP A O 1
ATOM 3236 N N . LYS A 1 390 ? -11.703 31.547 48.031 1 63.56 390 LYS A N 1
ATOM 3237 C CA . LYS A 1 390 ? -11.898 30.109 48.219 1 63.56 390 LYS A CA 1
ATOM 3238 C C . LYS A 1 390 ? -10.781 29.516 49.062 1 63.56 390 LYS A C 1
ATOM 3240 O O . LYS A 1 390 ? -11.023 28.594 49.844 1 63.56 390 LYS A O 1
ATOM 3245 N N . ASN A 1 391 ? -9.688 30.047 48.969 1 62.84 391 ASN A N 1
ATOM 3246 C CA . ASN A 1 391 ? -8.57 29.578 49.781 1 62.84 391 ASN A CA 1
ATOM 3247 C C . ASN A 1 391 ? -8.617 30.172 51.188 1 62.84 391 ASN A C 1
ATOM 3249 O O . ASN A 1 391 ? -7.934 29.672 52.094 1 62.84 391 ASN A O 1
ATOM 3253 N N . SER A 1 392 ? -9.352 31.219 51.438 1 55.53 392 SER A N 1
ATOM 3254 C CA . SER A 1 392 ? -9.469 31.812 52.75 1 55.53 392 SER A CA 1
ATOM 3255 C C . SER A 1 392 ? -10.633 31.203 53.531 1 55.53 392 SER A C 1
ATOM 3257 O O . SER A 1 392 ? -10.961 31.656 54.625 1 55.53 392 SER A O 1
ATOM 3259 N N . VAL A 1 393 ? -11.43 30.484 52.969 1 47.28 393 VAL A N 1
ATOM 3260 C CA . VAL A 1 393 ? -12.375 29.812 53.844 1 47.28 393 VAL A CA 1
ATOM 3261 C C . VAL A 1 393 ? -11.617 29 54.906 1 47.28 393 VAL A C 1
ATOM 3263 O O . VAL A 1 393 ? -10.797 28.141 54.531 1 47.28 393 VAL A O 1
ATOM 3266 N N . PRO A 1 394 ? -11.625 29.516 56.125 1 35.16 394 PRO A N 1
ATOM 3267 C CA . PRO A 1 394 ? -11.008 28.734 57.188 1 35.16 394 PRO A CA 1
ATOM 3268 C C . PRO A 1 394 ? -11.406 27.266 57.156 1 35.16 394 PRO A C 1
ATOM 3270 O O . PRO A 1 394 ? -12.578 26.938 56.906 1 35.16 394 PRO A O 1
ATOM 3273 N N . LYS A 1 395 ? -10.508 26.516 56.781 1 40.19 395 LYS A N 1
ATOM 3274 C CA . LYS A 1 395 ? -10.719 25.094 57.031 1 40.19 395 LYS A CA 1
ATOM 3275 C C . LYS A 1 395 ? -11.5 24.891 58.344 1 40.19 395 LYS A C 1
ATOM 3277 O O . LYS A 1 395 ? -11.078 25.328 59.406 1 40.19 395 LYS A O 1
ATOM 3282 N N . ASN A 1 396 ? -12.805 24.859 58.281 1 33.69 396 ASN A N 1
ATOM 3283 C CA . ASN A 1 396 ? -13.516 24.406 59.469 1 33.69 396 ASN A CA 1
ATOM 3284 C C . ASN A 1 396 ? -12.734 23.312 60.219 1 33.69 396 ASN A C 1
ATOM 3286 O O . ASN A 1 396 ? -12.172 22.422 59.562 1 33.69 396 ASN A O 1
ATOM 3290 N N . ASN A 1 397 ? -12.289 23.547 61.406 1 32.88 397 ASN A N 1
ATOM 3291 C CA . ASN A 1 397 ? -11.812 22.547 62.344 1 32.88 397 ASN A CA 1
ATOM 3292 C C . ASN A 1 397 ? -12.734 21.328 62.375 1 32.88 397 ASN A C 1
ATOM 3294 O O . ASN A 1 397 ? -13.906 21.438 62.75 1 32.88 397 ASN A O 1
ATOM 3298 N N . GLU A 1 398 ? -12.648 20.5 61.344 1 31.67 398 GLU A N 1
ATOM 3299 C CA . GLU A 1 398 ? -13.258 19.172 61.469 1 31.67 398 GLU A CA 1
ATOM 3300 C C . GLU A 1 398 ? -13.18 18.656 62.906 1 31.67 398 GLU A C 1
ATOM 3302 O O . GLU A 1 398 ? -12.094 18.516 63.469 1 31.67 398 GLU A O 1
ATOM 3307 N N . ILE A 1 399 ? -14.117 19.062 63.656 1 31.52 399 ILE A N 1
ATOM 3308 C CA . ILE A 1 399 ? -14.344 18.391 64.938 1 31.52 399 ILE A CA 1
ATOM 3309 C C . ILE A 1 399 ? -14.211 16.875 64.75 1 31.52 399 ILE A C 1
ATOM 3311 O O . ILE A 1 399 ? -14.859 16.297 63.875 1 31.52 399 ILE A O 1
ATOM 3315 N N . GLN A 1 400 ? -13.086 16.344 65.125 1 29.11 400 GLN A N 1
ATOM 3316 C CA . GLN A 1 400 ? -12.781 14.914 65.188 1 29.11 400 GLN A CA 1
ATOM 3317 C C . GLN A 1 400 ? -13.953 14.148 65.812 1 29.11 400 GLN A C 1
ATOM 3319 O O . GLN A 1 400 ? -14.273 14.32 67 1 29.11 400 GLN A O 1
ATOM 3324 N N . MET A 1 401 ? -15.055 14.094 65 1 27.02 401 MET A N 1
ATOM 3325 C CA . MET A 1 401 ? -16.141 13.305 65.562 1 27.02 401 MET A CA 1
ATOM 3326 C C . MET A 1 401 ? -15.609 11.977 66.125 1 27.02 401 MET A C 1
ATOM 3328 O O . MET A 1 401 ? -14.75 11.352 65.5 1 27.02 401 MET A O 1
ATOM 3332 N N . PRO A 1 402 ? -15.883 11.758 67.438 1 25.42 402 PRO A N 1
ATOM 3333 C CA . PRO A 1 402 ? -15.414 10.539 68.062 1 25.42 402 PRO A CA 1
ATOM 3334 C C . PRO A 1 402 ? -15.758 9.273 67.312 1 25.42 402 PRO A C 1
ATOM 3336 O O . PRO A 1 402 ? -16.734 9.266 66.5 1 25.42 402 PRO A O 1
ATOM 3339 N N . LYS A 1 403 ? -14.82 8.469 67 1 23.09 403 LYS A N 1
ATOM 3340 C CA . LYS A 1 403 ? -14.875 7.141 66.438 1 23.09 403 LYS A CA 1
ATOM 3341 C C . LYS A 1 403 ? -16.078 6.352 66.938 1 23.09 403 LYS A C 1
ATOM 3343 O O . LYS A 1 403 ? -16.172 6.078 68.125 1 23.09 403 LYS A O 1
ATOM 3348 N N . LYS A 1 404 ? -17.281 6.734 66.25 1 22.48 404 LYS A N 1
ATOM 3349 C CA . LYS A 1 404 ? -18.422 5.93 66.688 1 22.48 404 LYS A CA 1
ATOM 3350 C C . LYS A 1 404 ? -18.031 4.465 66.875 1 22.48 404 LYS A C 1
ATOM 3352 O O . LYS A 1 404 ? -17.297 3.914 66.062 1 22.48 404 LYS A O 1
ATOM 3357 N N . LYS A 1 405 ? -18.375 3.965 68 1 21.95 405 LYS A N 1
ATOM 3358 C CA . LYS A 1 405 ? -18.422 2.584 68.438 1 21.95 405 LYS A CA 1
ATOM 3359 C C . LYS A 1 405 ? -19.156 1.693 67.5 1 21.95 405 LYS A C 1
ATOM 3361 O O . LYS A 1 405 ? -20.266 2.031 67.062 1 21.95 405 LYS A O 1
ATOM 3366 N N . LYS A 1 406 ? -18.422 0.923 66.688 1 22.27 406 LYS A N 1
ATOM 3367 C CA . LYS A 1 406 ? -18.812 -0.184 65.812 1 22.27 406 LYS A CA 1
ATOM 3368 C C . LYS A 1 406 ? -20.016 -0.931 66.438 1 22.27 406 LYS A C 1
ATOM 3370 O O . LYS A 1 406 ? -19.906 -1.604 67.438 1 22.27 406 LYS A O 1
ATOM 3375 N N . ILE A 1 407 ? -21.219 -0.191 66.375 1 19.95 407 ILE A N 1
ATOM 3376 C CA . ILE A 1 407 ? -22.422 -0.92 66.75 1 19.95 407 ILE A CA 1
ATOM 3377 C C . ILE A 1 407 ? -22.516 -2.234 66 1 19.95 407 ILE A C 1
ATOM 3379 O O . ILE A 1 407 ? -22.156 -2.291 64.812 1 19.95 407 ILE A O 1
ATOM 3383 N N . LEU A 1 408 ? -23.125 -3.207 66.75 1 19.45 408 LEU A N 1
ATOM 3384 C CA . LEU A 1 408 ? -23.406 -4.637 66.75 1 19.45 408 LEU A CA 1
ATOM 3385 C C . LEU A 1 408 ? -24.203 -5.039 65.5 1 19.45 408 LEU A C 1
ATOM 3387 O O . LEU A 1 408 ? -24.875 -4.207 64.875 1 19.45 408 LEU A O 1
ATOM 3391 N N . ASP A 1 409 ? -24.328 -6.344 65.25 1 18.77 409 ASP A N 1
ATOM 3392 C CA . ASP A 1 409 ? -24.531 -7.496 64.375 1 18.77 409 ASP A CA 1
ATOM 3393 C C . ASP A 1 409 ? -25.984 -7.582 63.906 1 18.77 409 ASP A C 1
ATOM 3395 O O . ASP A 1 409 ? -26.297 -8.344 62.969 1 18.77 409 ASP A O 1
ATOM 3399 N N . VAL A 1 410 ? -27.031 -6.754 64.312 1 18.86 410 VAL A N 1
ATOM 3400 C CA . VAL A 1 410 ? -28.188 -7.645 64.375 1 18.86 410 VAL A CA 1
ATOM 3401 C C . VAL A 1 410 ? -28.734 -7.887 62.969 1 18.86 410 VAL A C 1
ATOM 3403 O O . VAL A 1 410 ? -28.984 -6.938 62.219 1 18.86 410 VAL A O 1
ATOM 3406 N N . SER A 1 411 ? -28.797 -9.172 62.438 1 19.48 411 SER A N 1
ATOM 3407 C CA . SER A 1 411 ? -29.172 -10.047 61.312 1 19.48 411 SER A CA 1
ATOM 3408 C C . SER A 1 411 ? -30.641 -9.891 60.938 1 19.48 411 SER A C 1
ATOM 3410 O O . SER A 1 411 ? -31.141 -10.57 60.062 1 19.48 411 SER A O 1
ATOM 3412 N N . GLU A 1 412 ? -31.578 -9.211 61.625 1 19.12 412 GLU A N 1
ATOM 3413 C CA . GLU A 1 412 ? -32.844 -9.898 61.5 1 19.12 412 GLU A CA 1
ATOM 3414 C C . GLU A 1 412 ? -33.469 -9.68 60.125 1 19.12 412 GLU A C 1
ATOM 3416 O O . GLU A 1 412 ? -33.375 -8.586 59.562 1 19.12 412 GLU A O 1
ATOM 3421 N N . HIS A 1 413 ? -34.031 -10.805 59.406 1 18.92 413 HIS A N 1
ATOM 3422 C CA . HIS A 1 413 ? -34.5 -11.43 58.188 1 18.92 413 HIS A CA 1
ATOM 3423 C C . HIS A 1 413 ? -35.844 -10.844 57.75 1 18.92 413 HIS A C 1
ATOM 3425 O O . HIS A 1 413 ? -36.438 -11.25 56.75 1 18.92 413 HIS A O 1
ATOM 3431 N N . VAL A 1 414 ? -36.5 -9.797 58.281 1 18.31 414 VAL A N 1
ATOM 3432 C CA . VAL A 1 414 ? -37.938 -10.039 58.156 1 18.31 414 VAL A CA 1
ATOM 3433 C C . VAL A 1 414 ? -38.406 -9.82 56.719 1 18.31 414 VAL A C 1
ATOM 3435 O O . VAL A 1 414 ? -38.156 -8.773 56.125 1 18.31 414 VAL A O 1
ATOM 3438 N N . ASP A 1 415 ? -38.906 -10.906 55.938 1 19.23 415 ASP A N 1
ATOM 3439 C CA . ASP A 1 415 ? -39.469 -11.312 54.656 1 19.23 415 ASP A CA 1
ATOM 3440 C C . ASP A 1 415 ? -40.812 -10.625 54.406 1 19.23 415 ASP A C 1
ATOM 3442 O O . ASP A 1 415 ? -41.5 -10.953 53.438 1 19.23 415 ASP A O 1
ATOM 3446 N N . LEU A 1 416 ? -41.406 -9.656 55.094 1 17.67 416 LEU A N 1
ATOM 3447 C CA . LEU A 1 416 ? -42.844 -9.68 55.156 1 17.67 416 LEU A CA 1
ATOM 3448 C C . LEU A 1 416 ? -43.469 -9.164 53.844 1 17.67 416 LEU A C 1
ATOM 3450 O O . LEU A 1 416 ? -44.688 -9.188 53.688 1 17.67 416 LEU A O 1
ATOM 3454 N N . PHE A 1 417 ? -43.031 -8.281 53 1 17.95 417 PHE A N 1
ATOM 3455 C CA . PHE A 1 417 ? -44.094 -7.438 52.438 1 17.95 417 PHE A CA 1
ATOM 3456 C C . PHE A 1 417 ? -44.781 -8.141 51.281 1 17.95 417 PHE A C 1
ATOM 3458 O O . PHE A 1 417 ? -44.281 -8.141 50.156 1 17.95 417 PHE A O 1
ATOM 3465 N N . ASN A 1 418 ? -45.5 -9.305 51.406 1 17.77 418 ASN A N 1
ATOM 3466 C CA . ASN A 1 418 ? -46.281 -10.023 50.406 1 17.77 418 ASN A CA 1
ATOM 3467 C C . ASN A 1 418 ? -47.406 -9.172 49.844 1 17.77 418 ASN A C 1
ATOM 3469 O O . ASN A 1 418 ? -47.875 -9.391 48.719 1 17.77 418 ASN A O 1
ATOM 3473 N N . ASN A 1 419 ? -48.406 -8.602 50.562 1 18.23 419 ASN A N 1
ATOM 3474 C CA . ASN A 1 419 ? -49.844 -8.805 50.375 1 18.23 419 ASN A CA 1
ATOM 3475 C C . ASN A 1 419 ? -50.406 -7.824 49.344 1 18.23 419 ASN A C 1
ATOM 3477 O O . ASN A 1 419 ? -51.594 -7.711 49.188 1 18.23 419 ASN A O 1
ATOM 3481 N N . PHE A 1 420 ? -49.844 -6.777 48.969 1 18.98 420 PHE A N 1
ATOM 3482 C CA . PHE A 1 420 ? -50.938 -5.844 48.688 1 18.98 420 PHE A CA 1
ATOM 3483 C C . PHE A 1 420 ? -51.75 -6.344 47.5 1 18.98 420 PHE A C 1
ATOM 3485 O O . PHE A 1 420 ? -51.219 -6.91 46.562 1 18.98 420 PHE A O 1
ATOM 3492 N N . ASP A 1 421 ? -53.219 -6.254 47.625 1 18.31 421 ASP A N 1
ATOM 3493 C CA . ASP A 1 421 ? -54.594 -6.504 47.219 1 18.31 421 ASP A CA 1
ATOM 3494 C C . ASP A 1 421 ? -54.875 -5.969 45.844 1 18.31 421 ASP A C 1
ATOM 3496 O O . ASP A 1 421 ? -54.281 -4.973 45.406 1 18.31 421 ASP A O 1
ATOM 3500 N N . THR A 1 422 ? -55.75 -6.719 45.062 1 20.69 422 THR A N 1
ATOM 3501 C CA . THR A 1 422 ? -56.438 -6.93 43.812 1 20.69 422 THR A CA 1
ATOM 3502 C C . THR A 1 422 ? -57.375 -5.766 43.5 1 20.69 422 THR A C 1
ATOM 3504 O O . THR A 1 422 ? -57.969 -5.719 42.406 1 20.69 422 THR A O 1
ATOM 3507 N N . ASP A 1 423 ? -57.906 -5.059 44.562 1 17.41 423 ASP A N 1
ATOM 3508 C CA . ASP A 1 423 ? -59.312 -4.672 44.406 1 17.41 423 ASP A CA 1
ATOM 3509 C C . ASP A 1 423 ? -59.5 -3.828 43.125 1 17.41 423 ASP A C 1
ATOM 3511 O O . ASP A 1 423 ? -60.344 -4.133 42.312 1 17.41 423 ASP A O 1
ATOM 3515 N N . GLY A 1 424 ? -60.094 -2.613 43.469 1 18.52 424 GLY A N 1
ATOM 3516 C CA . GLY A 1 424 ? -61.375 -1.991 43.094 1 18.52 424 GLY A CA 1
ATOM 3517 C C . GLY A 1 424 ? -61.344 -1.311 41.75 1 18.52 424 GLY A C 1
ATOM 3518 O O . GLY A 1 424 ? -62.188 -1.559 40.906 1 18.52 424 GLY A O 1
ATOM 3519 N N . PHE A 1 425 ? -61.5 0.079 41.438 1 19.2 425 PHE A N 1
ATOM 3520 C CA . PHE A 1 425 ? -62.438 0.523 40.406 1 19.2 425 PHE A CA 1
ATOM 3521 C C . PHE A 1 425 ? -61.844 0.252 39 1 19.2 425 PHE A C 1
ATOM 3523 O O . PHE A 1 425 ? -60.656 0.338 38.812 1 19.2 425 PHE A O 1
ATOM 3530 N N . MET B 1 1 ? 22.484 12.68 27.172 1 19.52 1 MET B N 1
ATOM 3531 C CA . MET B 1 1 ? 23.062 11.727 26.219 1 19.52 1 MET B CA 1
ATOM 3532 C C . MET B 1 1 ? 22.672 10.305 26.578 1 19.52 1 MET B C 1
ATOM 3534 O O . MET B 1 1 ? 23.266 9.695 27.484 1 19.52 1 MET B O 1
ATOM 3538 N N . ALA B 1 2 ? 21.516 10 26.672 1 20.06 2 ALA B N 1
ATOM 3539 C CA . ALA B 1 2 ? 21.016 8.883 27.469 1 20.06 2 ALA B CA 1
ATOM 3540 C C . ALA B 1 2 ? 21.562 7.559 26.953 1 20.06 2 ALA B C 1
ATOM 3542 O O . ALA B 1 2 ? 21.469 7.254 25.766 1 20.06 2 ALA B O 1
ATOM 3543 N N . LYS B 1 3 ? 22.609 7.004 27.656 1 22.09 3 LYS B N 1
ATOM 3544 C CA . LYS B 1 3 ? 23.281 5.707 27.516 1 22.09 3 LYS B CA 1
ATOM 3545 C C . LYS B 1 3 ? 22.266 4.566 27.547 1 22.09 3 LYS B C 1
ATOM 3547 O O . LYS B 1 3 ? 21.719 4.25 28.609 1 22.09 3 LYS B O 1
ATOM 3552 N N . ILE B 1 4 ? 21.312 4.613 26.766 1 23.97 4 ILE B N 1
ATOM 3553 C CA . ILE B 1 4 ? 20.453 3.436 26.672 1 23.97 4 ILE B CA 1
ATOM 3554 C C . ILE B 1 4 ? 21.312 2.174 26.625 1 23.97 4 ILE B C 1
ATOM 3556 O O . ILE B 1 4 ? 22.234 2.068 25.812 1 23.97 4 ILE B O 1
ATOM 3560 N N . ASP B 1 5 ? 21.469 1.607 27.719 1 22.11 5 ASP B N 1
ATOM 3561 C CA . ASP B 1 5 ? 22.25 0.401 27.984 1 22.11 5 ASP B CA 1
ATOM 3562 C C . ASP B 1 5 ? 22 -0.664 26.922 1 22.11 5 ASP B C 1
ATOM 3564 O O . ASP B 1 5 ? 20.859 -1.119 26.75 1 22.11 5 ASP B O 1
ATOM 3568 N N . TYR B 1 6 ? 22.766 -0.535 25.844 1 23.12 6 TYR B N 1
ATOM 3569 C CA . TYR B 1 6 ? 23.141 -1.479 24.797 1 23.12 6 TYR B CA 1
ATOM 3570 C C . TYR B 1 6 ? 23.562 -2.812 25.391 1 23.12 6 TYR B C 1
ATOM 3572 O O . TYR B 1 6 ? 24.766 -3.059 25.594 1 23.12 6 TYR B O 1
ATOM 3580 N N . GLU B 1 7 ? 22.984 -3.184 26.516 1 23.83 7 GLU B N 1
ATOM 3581 C CA . GLU B 1 7 ? 23.5 -4.445 27.047 1 23.83 7 GLU B CA 1
ATOM 3582 C C . GLU B 1 7 ? 23.766 -5.445 25.922 1 23.83 7 GLU B C 1
ATOM 3584 O O . GLU B 1 7 ? 23.359 -5.23 24.781 1 23.83 7 GLU B O 1
ATOM 3589 N N . SER B 1 8 ? 23.562 -6.902 26.172 1 22.36 8 SER B N 1
ATOM 3590 C CA . SER B 1 8 ? 24.422 -8.008 25.75 1 22.36 8 SER B CA 1
ATOM 3591 C C . SER B 1 8 ? 24.266 -8.281 24.266 1 22.36 8 SER B C 1
ATOM 3593 O O . SER B 1 8 ? 23.266 -8.852 23.828 1 22.36 8 SER B O 1
ATOM 3595 N N . LYS B 1 9 ? 24.516 -7.562 23.391 1 24.73 9 LYS B N 1
ATOM 3596 C CA . LYS B 1 9 ? 24.891 -7.902 22.031 1 24.73 9 LYS B CA 1
ATOM 3597 C C . LYS B 1 9 ? 25.875 -9.07 22 1 24.73 9 LYS B C 1
ATOM 3599 O O . LYS B 1 9 ? 26.219 -9.586 20.938 1 24.73 9 LYS B O 1
ATOM 3604 N N . ASN B 1 10 ? 26.688 -9.211 23.047 1 22.97 10 ASN B N 1
ATOM 3605 C CA . ASN B 1 10 ? 27.797 -10.141 23.094 1 22.97 10 ASN B CA 1
ATOM 3606 C C . ASN B 1 10 ? 27.328 -11.578 23.312 1 22.97 10 ASN B C 1
ATOM 3608 O O . ASN B 1 10 ? 28.141 -12.461 23.609 1 22.97 10 ASN B O 1
ATOM 3612 N N . GLY B 1 11 ? 26.297 -11.789 23.891 1 24 11 GLY B N 1
ATOM 3613 C CA . GLY B 1 11 ? 26.172 -13.234 23.781 1 24 11 GLY B CA 1
ATOM 3614 C C . GLY B 1 11 ? 26.156 -13.734 22.359 1 24 11 GLY B C 1
ATOM 3615 O O . GLY B 1 11 ? 25.094 -13.867 21.75 1 24 11 GLY B O 1
ATOM 3616 N N . LYS B 1 12 ? 27.203 -13.328 21.594 1 25.16 12 LYS B N 1
ATOM 3617 C CA . LYS B 1 12 ? 27.875 -13.906 20.438 1 25.16 12 LYS B CA 1
ATOM 3618 C C . LYS B 1 12 ? 28 -15.422 20.562 1 25.16 12 LYS B C 1
ATOM 3620 O O . LYS B 1 12 ? 29.047 -15.93 20.984 1 25.16 12 LYS B O 1
ATOM 3625 N N . GLU B 1 13 ? 27.188 -16.047 21.25 1 25.98 13 GLU B N 1
ATOM 3626 C CA . GLU B 1 13 ? 27.312 -17.406 20.719 1 25.98 13 GLU B CA 1
ATOM 3627 C C . GLU B 1 13 ? 27.406 -17.406 19.203 1 25.98 13 GLU B C 1
ATOM 3629 O O . GLU B 1 13 ? 26.672 -16.688 18.531 1 25.98 13 GLU B O 1
ATOM 3634 N N . ASN B 1 14 ? 28.656 -17.469 18.594 1 26.66 14 ASN B N 1
ATOM 3635 C CA . ASN B 1 14 ? 29.047 -17.734 17.219 1 26.66 14 ASN B CA 1
ATOM 3636 C C . ASN B 1 14 ? 27.938 -18.422 16.422 1 26.66 14 ASN B C 1
ATOM 3638 O O . ASN B 1 14 ? 27.906 -19.641 16.297 1 26.66 14 ASN B O 1
ATOM 3642 N N . GLY B 1 15 ? 26.859 -18.234 16.875 1 26.61 15 GLY B N 1
ATOM 3643 C CA . GLY B 1 15 ? 25.922 -19 16.062 1 26.61 15 GLY B CA 1
ATOM 3644 C C . GLY B 1 15 ? 26.062 -18.734 14.57 1 26.61 15 GLY B C 1
ATOM 3645 O O . GLY B 1 15 ? 26 -17.578 14.133 1 26.61 15 GLY B O 1
ATOM 3646 N N . GLU B 1 16 ? 27.094 -19.328 13.914 1 28.22 16 GLU B N 1
ATOM 3647 C CA . GLU B 1 16 ? 27.156 -19.516 12.469 1 28.22 16 GLU B CA 1
ATOM 3648 C C . GLU B 1 16 ? 25.797 -19.281 11.82 1 28.22 16 GLU B C 1
ATOM 3650 O O . GLU B 1 16 ? 24.844 -20.031 12.07 1 28.22 16 GLU B O 1
ATOM 3655 N N . ILE B 1 17 ? 25.344 -18.125 11.961 1 31.41 17 ILE B N 1
ATOM 3656 C CA . ILE B 1 17 ? 24.312 -17.875 10.953 1 31.41 17 ILE B CA 1
ATOM 3657 C C . ILE B 1 17 ? 24.609 -18.703 9.703 1 31.41 17 ILE B C 1
ATOM 3659 O O . ILE B 1 17 ? 25.453 -18.328 8.891 1 31.41 17 ILE B O 1
ATOM 3663 N N . TYR B 1 18 ? 25.25 -19.812 9.891 1 30.95 18 TYR B N 1
ATOM 3664 C CA . TYR B 1 18 ? 25.203 -20.75 8.781 1 30.95 18 TYR B CA 1
ATOM 3665 C C . TYR B 1 18 ? 23.922 -20.578 7.977 1 30.95 18 TYR B C 1
ATOM 3667 O O . TYR B 1 18 ? 22.812 -20.781 8.5 1 30.95 18 TYR B O 1
ATOM 3675 N N . HIS B 1 19 ? 23.859 -19.391 7.387 1 35.94 19 HIS B N 1
ATOM 3676 C CA . HIS B 1 19 ? 22.953 -19.406 6.25 1 35.94 19 HIS B CA 1
ATOM 3677 C C . HIS B 1 19 ? 22.812 -20.812 5.676 1 35.94 19 HIS B C 1
ATOM 3679 O O . HIS B 1 19 ? 23.656 -21.25 4.891 1 35.94 19 HIS B O 1
ATOM 3685 N N . ARG B 1 20 ? 22.859 -21.75 6.457 1 35.03 20 ARG B N 1
ATOM 3686 C CA . ARG B 1 20 ? 22.5 -23.016 5.844 1 35.03 20 ARG B CA 1
ATOM 3687 C C . ARG B 1 20 ? 21.562 -22.812 4.664 1 35.03 20 ARG B C 1
ATOM 3689 O O . ARG B 1 20 ? 20.578 -22.078 4.766 1 35.03 20 ARG B O 1
ATOM 3696 N N . LYS B 1 21 ? 22.188 -22.766 3.555 1 45.81 21 LYS B N 1
ATOM 3697 C CA . LYS B 1 21 ? 21.422 -22.891 2.326 1 45.81 21 LYS B CA 1
ATOM 3698 C C . LYS B 1 21 ? 20.062 -23.531 2.602 1 45.81 21 LYS B C 1
ATOM 3700 O O . LYS B 1 21 ? 19.953 -24.766 2.654 1 45.81 21 LYS B O 1
ATOM 3705 N N . LYS B 1 22 ? 19.406 -23 3.662 1 56.59 22 LYS B N 1
ATOM 3706 C CA . LYS B 1 22 ? 18.078 -23.578 3.904 1 56.59 22 LYS B CA 1
ATOM 3707 C C . LYS B 1 22 ? 17.266 -23.641 2.617 1 56.59 22 LYS B C 1
ATOM 3709 O O . LYS B 1 22 ? 17.25 -22.688 1.838 1 56.59 22 LYS B O 1
ATOM 3714 N N . TYR B 1 23 ? 17.094 -24.797 2.168 1 79.12 23 TYR B N 1
ATOM 3715 C CA . TYR B 1 23 ? 16.266 -25.094 1.012 1 79.12 23 TYR B CA 1
ATOM 3716 C C . TYR B 1 23 ? 14.906 -24.406 1.124 1 79.12 23 TYR B C 1
ATOM 3718 O O . TYR B 1 23 ? 14.305 -24.375 2.201 1 79.12 23 TYR B O 1
ATOM 3726 N N . LEU B 1 24 ? 14.633 -23.531 0.164 1 90.19 24 LEU B N 1
ATOM 3727 C CA . LEU B 1 24 ? 13.352 -22.844 0.084 1 90.19 24 LEU B CA 1
ATOM 3728 C C . LEU B 1 24 ? 12.203 -23.844 -0.04 1 90.19 24 LEU B C 1
ATOM 3730 O O . LEU B 1 24 ? 12.336 -24.859 -0.735 1 90.19 24 LEU B O 1
ATOM 3734 N N . SER B 1 25 ? 11.219 -23.562 0.755 1 91.12 25 SER B N 1
ATOM 3735 C CA . SER B 1 25 ? 10.016 -24.375 0.604 1 91.12 25 SER B CA 1
ATOM 3736 C C . SER B 1 25 ? 9.438 -24.25 -0.8 1 91.12 25 SER B C 1
ATOM 3738 O O . SER B 1 25 ? 9.43 -23.156 -1.376 1 91.12 25 SER B O 1
ATOM 3740 N N . THR B 1 26 ? 8.984 -25.391 -1.292 1 93.75 26 THR B N 1
ATOM 3741 C CA . THR B 1 26 ? 8.398 -25.375 -2.627 1 93.75 26 THR B CA 1
ATOM 3742 C C . THR B 1 26 ? 6.883 -25.578 -2.555 1 93.75 26 THR B C 1
ATOM 3744 O O . THR B 1 26 ? 6.223 -25.734 -3.584 1 93.75 26 THR B O 1
ATOM 3747 N N . VAL B 1 27 ? 6.375 -25.562 -1.373 1 93.69 27 VAL B N 1
ATOM 3748 C CA . VAL B 1 27 ? 4.938 -25.734 -1.183 1 93.69 27 VAL B CA 1
ATOM 3749 C C . VAL B 1 27 ? 4.332 -24.453 -0.621 1 93.69 27 VAL B C 1
ATOM 3751 O O . VAL B 1 27 ? 4.812 -23.922 0.38 1 93.69 27 VAL B O 1
ATOM 3754 N N . ALA B 1 28 ? 3.342 -23.984 -1.278 1 94.19 28 ALA B N 1
ATOM 3755 C CA . ALA B 1 28 ? 2.613 -22.812 -0.795 1 94.19 28 ALA B CA 1
ATOM 3756 C C . ALA B 1 28 ? 1.24 -23.203 -0.26 1 94.19 28 ALA B C 1
ATOM 3758 O O . ALA B 1 28 ? 0.612 -24.141 -0.765 1 94.19 28 ALA B O 1
ATOM 3759 N N . LYS B 1 29 ? 0.84 -22.516 0.775 1 93.31 29 LYS B N 1
ATOM 3760 C CA . LYS B 1 29 ? -0.477 -22.688 1.38 1 93.31 29 LYS B CA 1
ATOM 3761 C C . LYS B 1 29 ? -1.164 -21.344 1.601 1 93.31 29 LYS B C 1
ATOM 3763 O O . LYS B 1 29 ? -0.514 -20.359 1.962 1 93.31 29 LYS B O 1
ATOM 3768 N N . MET B 1 30 ? -2.436 -21.312 1.374 1 94.31 30 MET B N 1
ATOM 3769 C CA . MET B 1 30 ? -3.186 -20.094 1.698 1 94.31 30 MET B CA 1
ATOM 3770 C C . MET B 1 30 ? -4.668 -20.406 1.866 1 94.31 30 MET B C 1
ATOM 3772 O O . MET B 1 30 ? -5.188 -21.328 1.248 1 94.31 30 MET B O 1
ATOM 3776 N N . ASP B 1 31 ? -5.277 -19.609 2.691 1 95.12 31 ASP B N 1
ATOM 3777 C CA . ASP B 1 31 ? -6.723 -19.688 2.881 1 95.12 31 ASP B CA 1
ATOM 3778 C C . ASP B 1 31 ? -7.461 -19.469 1.562 1 95.12 31 ASP B C 1
ATOM 3780 O O . ASP B 1 31 ? -7.078 -18.609 0.76 1 95.12 31 ASP B O 1
ATOM 3784 N N . ASN B 1 32 ? -8.539 -20.219 1.344 1 95.5 32 ASN B N 1
ATOM 3785 C CA . ASN B 1 32 ? -9.273 -20.094 0.092 1 95.5 32 ASN B CA 1
ATOM 3786 C C . ASN B 1 32 ? -9.891 -18.719 -0.066 1 95.5 32 ASN B C 1
ATOM 3788 O O . ASN B 1 32 ? -10.023 -18.203 -1.185 1 95.5 32 ASN B O 1
ATOM 3792 N N . GLY B 1 33 ? -10.297 -18.156 1.042 1 93.81 33 GLY B N 1
ATOM 3793 C CA . GLY B 1 33 ? -10.789 -16.797 0.973 1 93.81 33 GLY B CA 1
ATOM 3794 C C . GLY B 1 33 ? -9.781 -15.828 0.382 1 93.81 33 GLY B C 1
ATOM 3795 O O . GLY B 1 33 ? -10.141 -14.977 -0.435 1 93.81 33 GLY B O 1
ATOM 3796 N N . LEU B 1 34 ? -8.57 -15.992 0.751 1 95.5 34 LEU B N 1
ATOM 3797 C CA . LEU B 1 34 ? -7.504 -15.164 0.19 1 95.5 34 LEU B CA 1
ATOM 3798 C C . LEU B 1 34 ? -7.246 -15.531 -1.268 1 95.5 34 LEU B C 1
ATOM 3800 O O . LEU B 1 34 ? -7.125 -14.648 -2.121 1 95.5 34 LEU B O 1
ATOM 3804 N N . ALA B 1 35 ? -7.168 -16.828 -1.524 1 95.88 35 ALA B N 1
ATOM 3805 C CA . ALA B 1 35 ? -6.895 -17.297 -2.881 1 95.88 35 ALA B CA 1
ATOM 3806 C C . ALA B 1 35 ? -7.91 -16.734 -3.871 1 95.88 35 ALA B C 1
ATOM 3808 O O . ALA B 1 35 ? -7.586 -16.516 -5.039 1 95.88 35 ALA B O 1
ATOM 3809 N N . ASN B 1 36 ? -9.102 -16.531 -3.385 1 94.5 36 ASN B N 1
ATOM 3810 C CA . ASN B 1 36 ? -10.172 -16.031 -4.246 1 94.5 36 ASN B CA 1
ATOM 3811 C C . ASN B 1 36 ? -10.328 -14.523 -4.141 1 94.5 36 ASN B C 1
ATOM 3813 O O . ASN B 1 36 ? -11.203 -13.938 -4.777 1 94.5 36 ASN B O 1
ATOM 3817 N N . ASP B 1 37 ? -9.492 -13.938 -3.281 1 94.25 37 ASP B N 1
ATOM 3818 C CA . ASP B 1 37 ? -9.57 -12.492 -3.105 1 94.25 37 ASP B CA 1
ATOM 3819 C C . ASP B 1 37 ? -9.055 -11.758 -4.344 1 94.25 37 ASP B C 1
ATOM 3821 O O . ASP B 1 37 ? -8.086 -12.195 -4.969 1 94.25 37 ASP B O 1
ATOM 3825 N N . PRO B 1 38 ? -9.633 -10.594 -4.66 1 92.75 38 PRO B N 1
ATOM 3826 C CA . PRO B 1 38 ? -9.195 -9.812 -5.816 1 92.75 38 PRO B CA 1
ATOM 3827 C C . PRO B 1 38 ? -7.707 -9.461 -5.762 1 92.75 38 PRO B C 1
ATOM 3829 O O . PRO B 1 38 ? -7.07 -9.289 -6.805 1 92.75 38 PRO B O 1
ATOM 3832 N N . ILE B 1 39 ? -7.152 -9.391 -4.598 1 95.12 39 ILE B N 1
ATOM 3833 C CA . ILE B 1 39 ? -5.75 -9.008 -4.465 1 95.12 39 ILE B CA 1
ATOM 3834 C C . ILE B 1 39 ? -4.863 -10.055 -5.133 1 95.12 39 ILE B C 1
ATOM 3836 O O . ILE B 1 39 ? -3.887 -9.711 -5.801 1 95.12 39 ILE B O 1
ATOM 3840 N N . VAL B 1 40 ? -5.172 -11.336 -4.953 1 96.38 40 VAL B N 1
ATOM 3841 C CA . VAL B 1 40 ? -4.371 -12.398 -5.539 1 96.38 40 VAL B CA 1
ATOM 3842 C C . VAL B 1 40 ? -4.516 -12.383 -7.059 1 96.38 40 VAL B C 1
ATOM 3844 O O . VAL B 1 40 ? -3.527 -12.5 -7.785 1 96.38 40 VAL B O 1
ATOM 3847 N N . ASN B 1 41 ? -5.707 -12.164 -7.496 1 94.19 41 ASN B N 1
ATOM 3848 C CA . ASN B 1 41 ? -5.945 -12.07 -8.93 1 94.19 41 ASN B CA 1
ATOM 3849 C C . ASN B 1 41 ? -5.16 -10.922 -9.555 1 94.19 41 ASN B C 1
ATOM 3851 O O . ASN B 1 41 ? -4.641 -11.047 -10.664 1 94.19 41 ASN B O 1
ATOM 3855 N N . GLU B 1 42 ? -5.137 -9.844 -8.852 1 94.75 42 GLU B N 1
ATOM 3856 C CA . GLU B 1 42 ? -4.383 -8.688 -9.344 1 94.75 42 GLU B CA 1
ATOM 3857 C C . GLU B 1 42 ? -2.9 -9.023 -9.484 1 94.75 42 GLU B C 1
ATOM 3859 O O . GLU B 1 42 ? -2.256 -8.609 -10.453 1 94.75 42 GLU B O 1
ATOM 3864 N N . ILE B 1 43 ? -2.396 -9.727 -8.562 1 97.12 43 ILE B N 1
ATOM 3865 C CA . ILE B 1 43 ? -0.992 -10.117 -8.594 1 97.12 43 ILE B CA 1
ATOM 3866 C C . ILE B 1 43 ? -0.753 -11.094 -9.742 1 97.12 43 ILE B C 1
ATOM 3868 O O . ILE B 1 43 ? 0.228 -10.961 -10.484 1 97.12 43 ILE B O 1
ATOM 3872 N N . LEU B 1 44 ? -1.694 -11.984 -9.961 1 97.25 44 LEU B N 1
ATOM 3873 C CA . LEU B 1 44 ? -1.546 -13.016 -10.984 1 97.25 44 LEU B CA 1
ATOM 3874 C C . LEU B 1 44 ? -1.699 -12.422 -12.375 1 97.25 44 LEU B C 1
ATOM 3876 O O . LEU B 1 44 ? -1.307 -13.047 -13.367 1 97.25 44 LEU B O 1
ATOM 3880 N N . GLN B 1 45 ? -2.289 -11.211 -12.484 1 94.25 45 GLN B N 1
ATOM 3881 C CA . GLN B 1 45 ? -2.463 -10.523 -13.758 1 94.25 45 GLN B CA 1
ATOM 3882 C C . GLN B 1 45 ? -1.155 -9.891 -14.227 1 94.25 45 GLN B C 1
ATOM 3884 O O . GLN B 1 45 ? -1.018 -9.531 -15.398 1 94.25 45 GLN B O 1
ATOM 3889 N N . LYS B 1 46 ? -0.224 -9.805 -13.32 1 94.56 46 LYS B N 1
ATOM 3890 C CA . LYS B 1 46 ? 1.049 -9.172 -13.648 1 94.56 46 LYS B CA 1
ATOM 3891 C C . LYS B 1 46 ? 1.97 -10.141 -14.391 1 94.56 46 LYS B C 1
ATOM 3893 O O . LYS B 1 46 ? 1.517 -11.156 -14.914 1 94.56 46 LYS B O 1
ATOM 3898 N N . SER B 1 47 ? 3.191 -9.781 -14.547 1 94.25 47 SER B N 1
ATOM 3899 C CA . SER B 1 47 ? 4.16 -10.609 -15.258 1 94.25 47 SER B CA 1
ATOM 3900 C C . SER B 1 47 ? 4.398 -11.93 -14.531 1 94.25 47 SER B C 1
ATOM 3902 O O . SER B 1 47 ? 4.152 -12.039 -13.328 1 94.25 47 SER B O 1
ATOM 3904 N N . PRO B 1 48 ? 4.844 -12.922 -15.273 1 94.19 48 PRO B N 1
ATOM 3905 C CA . PRO B 1 48 ? 5.191 -14.195 -14.633 1 94.19 48 PRO B CA 1
ATOM 3906 C C . PRO B 1 48 ? 6.188 -14.023 -13.484 1 94.19 48 PRO B C 1
ATOM 3908 O O . PRO B 1 48 ? 6.094 -14.719 -12.477 1 94.19 48 PRO B O 1
ATOM 3911 N N . PHE B 1 49 ? 7.035 -13.109 -13.695 1 95.38 49 PHE B N 1
ATOM 3912 C CA . PHE B 1 49 ? 8 -12.891 -12.625 1 95.38 49 PHE B CA 1
ATOM 3913 C C . PHE B 1 49 ? 7.297 -12.43 -11.352 1 95.38 49 PHE B C 1
ATOM 3915 O O . PHE B 1 49 ? 7.559 -12.961 -10.266 1 95.38 49 PHE B O 1
ATOM 3922 N N . ASP B 1 50 ? 6.457 -11.461 -11.445 1 97 50 ASP B N 1
ATOM 3923 C CA . ASP B 1 50 ? 5.789 -10.898 -10.273 1 97 50 ASP B CA 1
ATOM 3924 C C . ASP B 1 50 ? 4.957 -11.961 -9.555 1 97 50 ASP B C 1
ATOM 3926 O O . ASP B 1 50 ? 5.02 -12.078 -8.336 1 97 50 ASP B O 1
ATOM 3930 N N . SER B 1 51 ? 4.227 -12.664 -10.367 1 97.44 51 SER B N 1
ATOM 3931 C CA . SER B 1 51 ? 3.389 -13.695 -9.766 1 97.44 51 SER B CA 1
ATOM 3932 C C . SER B 1 51 ? 4.234 -14.805 -9.148 1 97.44 51 SER B C 1
ATOM 3934 O O . SER B 1 51 ? 3.91 -15.32 -8.07 1 97.44 51 SER B O 1
ATOM 3936 N N . ASN B 1 52 ? 5.312 -15.219 -9.805 1 97.62 52 ASN B N 1
ATOM 3937 C CA . ASN B 1 52 ? 6.219 -16.234 -9.266 1 97.62 52 ASN B CA 1
ATOM 3938 C C . ASN B 1 52 ? 6.883 -15.758 -7.977 1 97.62 52 ASN B C 1
ATOM 3940 O O . ASN B 1 52 ? 7.016 -16.531 -7.023 1 97.62 52 ASN B O 1
ATOM 3944 N N . ALA B 1 53 ? 7.258 -14.5 -7.996 1 97.62 53 ALA B N 1
ATOM 3945 C CA . ALA B 1 53 ? 7.875 -13.938 -6.797 1 97.62 53 ALA B CA 1
ATOM 3946 C C . ALA B 1 53 ? 6.902 -13.961 -5.621 1 97.62 53 ALA B C 1
ATOM 3948 O O . ALA B 1 53 ? 7.285 -14.312 -4.5 1 97.62 53 ALA B O 1
ATOM 3949 N N . PHE B 1 54 ? 5.746 -13.617 -5.855 1 97.88 54 PHE B N 1
ATOM 3950 C CA . PHE B 1 54 ? 4.73 -13.656 -4.812 1 97.88 54 PHE B CA 1
ATOM 3951 C C . PHE B 1 54 ? 4.555 -15.07 -4.27 1 97.88 54 PHE B C 1
ATOM 3953 O O . PHE B 1 54 ? 4.555 -15.273 -3.053 1 97.88 54 PHE B O 1
ATOM 3960 N N . MET B 1 55 ? 4.375 -16 -5.164 1 97.75 55 MET B N 1
ATOM 3961 C CA . MET B 1 55 ? 4.168 -17.391 -4.746 1 97.75 55 MET B CA 1
ATOM 3962 C C . MET B 1 55 ? 5.387 -17.922 -4 1 97.75 55 MET B C 1
ATOM 3964 O O . MET B 1 55 ? 5.254 -18.703 -3.066 1 97.75 55 MET B O 1
ATOM 3968 N N . LEU B 1 56 ? 6.547 -17.516 -4.43 1 97.19 56 LEU B N 1
ATOM 3969 C CA . LEU B 1 56 ? 7.762 -17.891 -3.719 1 97.19 56 LEU B CA 1
ATOM 3970 C C . LEU B 1 56 ? 7.734 -17.375 -2.283 1 97.19 56 LEU B C 1
ATOM 3972 O O . LEU B 1 56 ? 8.023 -18.125 -1.346 1 97.19 56 LEU B O 1
ATOM 3976 N N . VAL B 1 57 ? 7.367 -16.125 -2.1 1 95.94 57 VAL B N 1
ATOM 3977 C CA . VAL B 1 57 ? 7.336 -15.523 -0.77 1 95.94 57 VAL B CA 1
ATOM 3978 C C . VAL B 1 57 ? 6.336 -16.266 0.111 1 95.94 57 VAL B C 1
ATOM 3980 O O . VAL B 1 57 ? 6.664 -16.672 1.23 1 95.94 57 VAL B O 1
ATOM 3983 N N . ILE B 1 58 ? 5.172 -16.5 -0.4 1 93.88 58 ILE B N 1
ATOM 3984 C CA . ILE B 1 58 ? 4.125 -17.109 0.423 1 93.88 58 ILE B CA 1
ATOM 3985 C C . ILE B 1 58 ? 4.5 -18.547 0.757 1 93.88 58 ILE B C 1
ATOM 3987 O O . ILE B 1 58 ? 4.109 -19.078 1.805 1 93.88 58 ILE B O 1
ATOM 3991 N N . SER B 1 59 ? 5.266 -19.203 -0.1 1 94.5 59 SER B N 1
ATOM 3992 C CA . SER B 1 59 ? 5.684 -20.578 0.162 1 94.5 59 SER B CA 1
ATOM 3993 C C . SER B 1 59 ? 6.66 -20.641 1.333 1 94.5 59 SER B C 1
ATOM 3995 O O . SER B 1 59 ? 6.875 -21.719 1.907 1 94.5 59 SER B O 1
ATOM 3997 N N . GLN B 1 60 ? 7.242 -19.5 1.681 1 93.19 60 GLN B N 1
ATOM 3998 C CA . GLN B 1 60 ? 8.227 -19.5 2.758 1 93.19 60 GLN B CA 1
ATOM 3999 C C . GLN B 1 60 ? 7.566 -19.203 4.102 1 93.19 60 GLN B C 1
ATOM 4001 O O . GLN B 1 60 ? 8.234 -19.172 5.137 1 93.19 60 GLN B O 1
ATOM 4006 N N . VAL B 1 61 ? 6.242 -18.891 4.074 1 89.88 61 VAL B N 1
ATOM 4007 C CA . VAL B 1 61 ? 5.559 -18.609 5.332 1 89.88 61 VAL B CA 1
ATOM 4008 C C . VAL B 1 61 ? 5.523 -19.875 6.191 1 89.88 61 VAL B C 1
ATOM 4010 O O . VAL B 1 61 ? 5.129 -20.938 5.715 1 89.88 61 VAL B O 1
ATOM 4013 N N . LYS B 1 62 ? 6.219 -19.828 7.367 1 76.44 62 LYS B N 1
ATOM 4014 C CA . LYS B 1 62 ? 6.316 -20.984 8.25 1 76.44 62 LYS B CA 1
ATOM 4015 C C . LYS B 1 62 ? 5.238 -20.938 9.336 1 76.44 62 LYS B C 1
ATOM 4017 O O . LYS B 1 62 ? 4.766 -19.859 9.703 1 76.44 62 LYS B O 1
ATOM 4022 N N . ASN B 1 63 ? 4.41 -21.859 9.414 1 66.19 63 ASN B N 1
ATOM 4023 C CA . ASN B 1 63 ? 3.406 -21.922 10.469 1 66.19 63 ASN B CA 1
ATOM 4024 C C . ASN B 1 63 ? 3.971 -21.469 11.812 1 66.19 63 ASN B C 1
ATOM 4026 O O . ASN B 1 63 ? 3.916 -22.219 12.797 1 66.19 63 ASN B O 1
ATOM 4030 N N . GLU B 1 64 ? 4.785 -20.328 11.688 1 62.59 64 GLU B N 1
ATOM 4031 C CA . GLU B 1 64 ? 5.309 -19.844 12.953 1 62.59 64 GLU B CA 1
ATOM 4032 C C . GLU B 1 64 ? 4.641 -18.516 13.344 1 62.59 64 GLU B C 1
ATOM 4034 O O . GLU B 1 64 ? 3.955 -17.891 12.531 1 62.59 64 GLU B O 1
ATOM 4039 N N . LYS B 1 65 ? 4.719 -18.188 14.602 1 59.5 65 LYS B N 1
ATOM 4040 C CA . LYS B 1 65 ? 4.094 -17.016 15.219 1 59.5 65 LYS B CA 1
ATOM 4041 C C . LYS B 1 65 ? 4.613 -15.719 14.602 1 59.5 65 LYS B C 1
ATOM 4043 O O . LYS B 1 65 ? 3.854 -14.766 14.406 1 59.5 65 LYS B O 1
ATOM 4048 N N . ASN B 1 66 ? 6.012 -15.672 14.367 1 62.69 66 ASN B N 1
ATOM 4049 C CA . ASN B 1 66 ? 6.52 -14.422 13.828 1 62.69 66 ASN B CA 1
ATOM 4050 C C . ASN B 1 66 ? 6.789 -14.523 12.328 1 62.69 66 ASN B C 1
ATOM 4052 O O . ASN B 1 66 ? 7.668 -15.273 11.898 1 62.69 66 ASN B O 1
ATOM 4056 N N . ASN B 1 67 ? 5.789 -14.43 11.547 1 76.06 67 ASN B N 1
ATOM 4057 C CA . ASN B 1 67 ? 5.785 -14.695 10.109 1 76.06 67 ASN B CA 1
ATOM 4058 C C . ASN B 1 67 ? 6.781 -13.812 9.375 1 76.06 67 ASN B C 1
ATOM 4060 O O . ASN B 1 67 ? 6.422 -13.148 8.398 1 76.06 67 ASN B O 1
ATOM 4064 N N . HIS B 1 68 ? 8.016 -13.875 9.93 1 85.81 68 HIS B N 1
ATOM 4065 C CA . HIS B 1 68 ? 9.164 -13.258 9.266 1 85.81 68 HIS B CA 1
ATOM 4066 C C . HIS B 1 68 ? 9.766 -14.188 8.219 1 85.81 68 HIS B C 1
ATOM 4068 O O . HIS B 1 68 ? 10.219 -15.281 8.555 1 85.81 68 HIS B O 1
ATOM 4074 N N . ILE B 1 69 ? 9.852 -13.758 6.93 1 91.56 69 ILE B N 1
ATOM 4075 C CA . ILE B 1 69 ? 10.305 -14.562 5.797 1 91.56 69 ILE B CA 1
ATOM 4076 C C . ILE B 1 69 ? 11.672 -14.07 5.328 1 91.56 69 ILE B C 1
ATOM 4078 O O . ILE B 1 69 ? 11.82 -12.906 4.945 1 91.56 69 ILE B O 1
ATOM 4082 N N . LEU B 1 70 ? 12.633 -14.953 5.434 1 91.5 70 LEU B N 1
ATOM 4083 C CA . LEU B 1 70 ? 13.992 -14.602 5.039 1 91.5 70 LEU B CA 1
ATOM 4084 C C . LEU B 1 70 ? 14.523 -15.57 3.988 1 91.5 70 LEU B C 1
ATOM 4086 O O . LEU B 1 70 ? 14.43 -16.781 4.156 1 91.5 70 LEU B O 1
ATOM 4090 N N . PHE B 1 71 ? 15.086 -15.055 2.873 1 93.31 71 PHE B N 1
ATOM 4091 C CA . PHE B 1 71 ? 15.734 -15.883 1.864 1 93.31 71 PHE B CA 1
ATOM 4092 C C . PHE B 1 71 ? 16.719 -15.062 1.045 1 93.31 71 PHE B C 1
ATOM 4094 O O . PHE B 1 71 ? 16.703 -13.828 1.102 1 93.31 71 PHE B O 1
ATOM 4101 N N . THR B 1 72 ? 17.562 -15.727 0.347 1 94.06 72 THR B N 1
ATOM 4102 C CA . THR B 1 72 ? 18.5 -15.023 -0.504 1 94.06 72 THR B CA 1
ATOM 4103 C C . THR B 1 72 ? 17.953 -14.875 -1.921 1 94.06 72 THR B C 1
ATOM 4105 O O . THR B 1 72 ? 17.219 -15.734 -2.395 1 94.06 72 THR B O 1
ATOM 4108 N N . SER B 1 73 ? 18.422 -13.844 -2.598 1 93.12 73 SER B N 1
ATOM 4109 C CA . SER B 1 73 ? 18.016 -13.633 -3.982 1 93.12 73 SER B CA 1
ATOM 4110 C C . SER B 1 73 ? 18.578 -14.711 -4.898 1 93.12 73 SER B C 1
ATOM 4112 O O . SER B 1 73 ? 17.938 -15.086 -5.887 1 93.12 73 SER B O 1
ATOM 4114 N N . GLU B 1 74 ? 19.656 -15.164 -4.523 1 91.19 74 GLU B N 1
ATOM 4115 C CA . GLU B 1 74 ? 20.266 -16.234 -5.309 1 91.19 74 GLU B CA 1
ATOM 4116 C C . GLU B 1 74 ? 19.391 -17.5 -5.277 1 91.19 74 GLU B C 1
ATOM 4118 O O . GLU B 1 74 ? 19.109 -18.094 -6.32 1 91.19 74 GLU B O 1
ATOM 4123 N N . SER B 1 75 ? 19.016 -17.891 -4.109 1 93 75 SER B N 1
ATOM 4124 C CA . SER B 1 75 ? 18.172 -19.062 -3.967 1 93 75 SER B CA 1
ATOM 4125 C C . SER B 1 75 ? 16.828 -18.859 -4.652 1 93 75 SER B C 1
ATOM 4127 O O . SER B 1 75 ? 16.281 -19.797 -5.25 1 93 75 SER B O 1
ATOM 4129 N N . ALA B 1 76 ? 16.328 -17.672 -4.516 1 94.75 76 ALA B N 1
ATOM 4130 C CA . ALA B 1 76 ? 15.055 -17.359 -5.164 1 94.75 76 ALA B CA 1
ATOM 4131 C C . ALA B 1 76 ? 15.172 -17.453 -6.684 1 94.75 76 ALA B C 1
ATOM 4133 O O . ALA B 1 76 ? 14.312 -18.031 -7.344 1 94.75 76 ALA B O 1
ATOM 4134 N N . LYS B 1 77 ? 16.219 -16.906 -7.188 1 94.38 77 LYS B N 1
ATOM 4135 C CA . LYS B 1 77 ? 16.469 -16.938 -8.625 1 94.38 77 LYS B CA 1
ATOM 4136 C C . LYS B 1 77 ? 16.562 -18.375 -9.141 1 94.38 77 LYS B C 1
ATOM 4138 O O . LYS B 1 77 ? 15.984 -18.703 -10.18 1 94.38 77 LYS B O 1
ATOM 4143 N N . GLU B 1 78 ? 17.188 -19.188 -8.414 1 91.94 78 GLU B N 1
ATOM 4144 C CA . GLU B 1 78 ? 17.344 -20.594 -8.789 1 91.94 78 GLU B CA 1
ATOM 4145 C C . GLU B 1 78 ? 16.016 -21.328 -8.758 1 91.94 78 GLU B C 1
ATOM 4147 O O . GLU B 1 78 ? 15.695 -22.078 -9.672 1 91.94 78 GLU B O 1
ATOM 4152 N N . LEU B 1 79 ? 15.328 -21.062 -7.773 1 92.88 79 LEU B N 1
ATOM 4153 C CA . LEU B 1 79 ? 14.055 -21.766 -7.617 1 92.88 79 LEU B CA 1
ATOM 4154 C C . LEU B 1 79 ? 13.07 -21.359 -8.703 1 92.88 79 LEU B C 1
ATOM 4156 O O . LEU B 1 79 ? 12.367 -22.203 -9.266 1 92.88 79 LEU B O 1
ATOM 4160 N N . ILE B 1 80 ? 13.016 -20.094 -8.961 1 92.31 80 ILE B N 1
ATOM 4161 C CA . ILE B 1 80 ? 12.109 -19.578 -9.977 1 92.31 80 ILE B CA 1
ATOM 4162 C C . ILE B 1 80 ? 12.594 -20 -11.367 1 92.31 80 ILE B C 1
ATOM 4164 O O . ILE B 1 80 ? 11.797 -20.109 -12.297 1 92.31 80 ILE B O 1
ATOM 4168 N N . GLY B 1 81 ? 13.844 -20.375 -11.461 1 86.5 81 GLY B N 1
ATOM 4169 C CA . GLY B 1 81 ? 14.43 -20.656 -12.758 1 86.5 81 GLY B CA 1
ATOM 4170 C C . GLY B 1 81 ? 14.461 -19.453 -13.672 1 86.5 81 GLY B C 1
ATOM 4171 O O . GLY B 1 81 ? 14.117 -19.547 -14.852 1 86.5 81 GLY B O 1
ATOM 4172 N N . TYR B 1 82 ? 14.836 -18.328 -12.984 1 79.69 82 TYR B N 1
ATOM 4173 C CA . TYR B 1 82 ? 14.836 -17.062 -13.711 1 79.69 82 TYR B CA 1
ATOM 4174 C C . TYR B 1 82 ? 16.031 -16.984 -14.648 1 79.69 82 TYR B C 1
ATOM 4176 O O . TYR B 1 82 ? 17.156 -17.359 -14.281 1 79.69 82 TYR B O 1
ATOM 4184 N N . LYS B 1 83 ? 15.859 -16.484 -15.773 1 70.88 83 LYS B N 1
ATOM 4185 C CA . LYS B 1 83 ? 16.812 -16.344 -16.875 1 70.88 83 LYS B CA 1
ATOM 4186 C C . LYS B 1 83 ? 18.25 -16.547 -16.375 1 70.88 83 LYS B C 1
ATOM 4188 O O . LYS B 1 83 ? 18.734 -15.781 -15.555 1 70.88 83 LYS B O 1
ATOM 4193 N N . LYS B 1 84 ? 18.922 -17.422 -16.969 1 71.19 84 LYS B N 1
ATOM 4194 C CA . LYS B 1 84 ? 20.266 -17.828 -16.547 1 71.19 84 LYS B CA 1
ATOM 4195 C C . LYS B 1 84 ? 21.25 -16.672 -16.688 1 71.19 84 LYS B C 1
ATOM 4197 O O . LYS B 1 84 ? 22.125 -16.484 -15.836 1 71.19 84 LYS B O 1
ATOM 4202 N N . HIS B 1 85 ? 20.922 -15.758 -17.469 1 84.75 85 HIS B N 1
ATOM 4203 C CA . HIS B 1 85 ? 21.938 -14.734 -17.75 1 84.75 85 HIS B CA 1
ATOM 4204 C C . HIS B 1 85 ? 21.688 -13.484 -16.906 1 84.75 85 HIS B C 1
ATOM 4206 O O . HIS B 1 85 ? 22.531 -12.586 -16.875 1 84.75 85 HIS B O 1
ATOM 4212 N N . THR B 1 86 ? 20.672 -13.438 -16.25 1 88.19 86 THR B N 1
ATOM 4213 C CA . THR B 1 86 ? 20.391 -12.297 -15.398 1 88.19 86 THR B CA 1
ATOM 4214 C C . THR B 1 86 ? 21.219 -12.359 -14.117 1 88.19 86 THR B C 1
ATOM 4216 O O . THR B 1 86 ? 21.344 -13.422 -13.5 1 88.19 86 THR B O 1
ATOM 4219 N N . SER B 1 87 ? 21.891 -11.336 -13.758 1 89.88 87 SER B N 1
ATOM 4220 C CA . SER B 1 87 ? 22.672 -11.297 -12.523 1 89.88 87 SER B CA 1
ATOM 4221 C C . SER B 1 87 ? 21.766 -11.383 -11.297 1 89.88 87 SER B C 1
ATOM 4223 O O . SER B 1 87 ? 20.578 -11.055 -11.367 1 89.88 87 SER B O 1
ATOM 4225 N N . VAL B 1 88 ? 22.359 -11.836 -10.258 1 90.56 88 VAL B N 1
ATOM 4226 C CA . VAL B 1 88 ? 21.609 -11.898 -9.008 1 90.56 88 VAL B CA 1
ATOM 4227 C C . VAL B 1 88 ? 21.203 -10.492 -8.578 1 90.56 88 VAL B C 1
ATOM 4229 O O . VAL B 1 88 ? 20.125 -10.297 -8.016 1 90.56 88 VAL B O 1
ATOM 4232 N N . TYR B 1 89 ? 22.016 -9.562 -8.883 1 89 89 TYR B N 1
ATOM 4233 C CA . TYR B 1 89 ? 21.719 -8.164 -8.586 1 89 89 TYR B CA 1
ATOM 4234 C C . TYR B 1 89 ? 20.469 -7.703 -9.328 1 89 89 TYR B C 1
ATOM 4236 O O . TYR B 1 89 ? 19.578 -7.105 -8.727 1 89 89 TYR B O 1
ATOM 4244 N N . ASP B 1 90 ? 20.422 -7.969 -10.562 1 91.88 90 ASP B N 1
ATOM 4245 C CA . ASP B 1 90 ? 19.281 -7.57 -11.375 1 91.88 90 ASP B CA 1
ATOM 4246 C C . ASP B 1 90 ? 18 -8.281 -10.906 1 91.88 90 ASP B C 1
ATOM 4248 O O . ASP B 1 90 ? 16.922 -7.688 -10.914 1 91.88 90 ASP B O 1
ATOM 4252 N N . PHE B 1 91 ? 18.203 -9.539 -10.602 1 94.81 91 PHE B N 1
ATOM 4253 C CA . PHE B 1 91 ? 17.078 -10.273 -10.039 1 94.81 91 PHE B CA 1
ATOM 4254 C C . PHE B 1 91 ? 16.578 -9.594 -8.773 1 94.81 91 PHE B C 1
ATOM 4256 O O . PHE B 1 91 ? 15.367 -9.422 -8.594 1 94.81 91 PHE B O 1
ATOM 4263 N N . ALA B 1 92 ? 17.469 -9.211 -7.934 1 93.88 92 ALA B N 1
ATOM 4264 C CA . ALA B 1 92 ? 17.125 -8.57 -6.668 1 93.88 92 ALA B CA 1
ATOM 4265 C C . ALA B 1 92 ? 16.406 -7.25 -6.902 1 93.88 92 ALA B C 1
ATOM 4267 O O . ALA B 1 92 ? 15.477 -6.91 -6.168 1 93.88 92 ALA B O 1
ATOM 4268 N N . LEU B 1 93 ? 16.797 -6.508 -7.84 1 93.12 93 LEU B N 1
ATOM 4269 C CA . LEU B 1 93 ? 16.141 -5.254 -8.195 1 93.12 93 LEU B CA 1
ATOM 4270 C C . LEU B 1 93 ? 14.703 -5.504 -8.633 1 93.12 93 LEU B C 1
ATOM 4272 O O . LEU B 1 93 ? 13.797 -4.758 -8.266 1 93.12 93 LEU B O 1
ATOM 4276 N N . GLN B 1 94 ? 14.539 -6.543 -9.453 1 94.81 94 GLN B N 1
ATOM 4277 C CA . GLN B 1 94 ? 13.195 -6.887 -9.914 1 94.81 94 GLN B CA 1
ATOM 4278 C C . GLN B 1 94 ? 12.328 -7.355 -8.75 1 94.81 94 GLN B C 1
ATOM 4280 O O . GLN B 1 94 ? 11.133 -7.043 -8.695 1 94.81 94 GLN B O 1
ATOM 4285 N N . LEU B 1 95 ? 12.945 -8.109 -7.922 1 96.44 95 LEU B N 1
ATOM 4286 C CA . LEU B 1 95 ? 12.234 -8.57 -6.734 1 96.44 95 LEU B CA 1
ATOM 4287 C C . LEU B 1 95 ? 11.766 -7.391 -5.887 1 96.44 95 LEU B C 1
ATOM 4289 O O . LEU B 1 95 ? 10.625 -7.379 -5.41 1 96.44 95 LEU B O 1
ATOM 4293 N N . ASP B 1 96 ? 12.602 -6.426 -5.691 1 95.38 96 ASP B N 1
ATOM 4294 C CA . ASP B 1 96 ? 12.25 -5.227 -4.941 1 95.38 96 ASP B CA 1
ATOM 4295 C C . ASP B 1 96 ? 11.062 -4.504 -5.574 1 95.38 96 ASP B C 1
ATOM 4297 O O . ASP B 1 96 ? 10.172 -4.035 -4.871 1 95.38 96 ASP B O 1
ATOM 4301 N N . LYS B 1 97 ? 11.086 -4.402 -6.844 1 96.25 97 LYS B N 1
ATOM 4302 C CA . LYS B 1 97 ? 9.992 -3.766 -7.566 1 96.25 97 LYS B CA 1
ATOM 4303 C C . LYS B 1 97 ? 8.688 -4.539 -7.375 1 96.25 97 LYS B C 1
ATOM 4305 O O . LYS B 1 97 ? 7.621 -3.939 -7.219 1 96.25 97 LYS B O 1
ATOM 4310 N N . THR B 1 98 ? 8.797 -5.828 -7.438 1 97.44 98 THR B N 1
ATOM 4311 C CA . THR B 1 98 ? 7.617 -6.664 -7.23 1 97.44 98 THR B CA 1
ATOM 4312 C C . THR B 1 98 ? 7.062 -6.48 -5.82 1 97.44 98 THR B C 1
ATOM 4314 O O . THR B 1 98 ? 5.852 -6.352 -5.637 1 97.44 98 THR B O 1
ATOM 4317 N N . LEU B 1 99 ? 7.949 -6.465 -4.906 1 97.19 99 LEU B N 1
ATOM 4318 C CA . LEU B 1 99 ? 7.523 -6.293 -3.52 1 97.19 99 LEU B CA 1
ATOM 4319 C C . LEU B 1 99 ? 6.895 -4.922 -3.309 1 97.19 99 LEU B C 1
ATOM 4321 O O . LEU B 1 99 ? 5.93 -4.785 -2.553 1 97.19 99 LEU B O 1
ATOM 4325 N N . HIS B 1 100 ? 7.426 -3.92 -3.967 1 95.88 100 HIS B N 1
ATOM 4326 C CA . HIS B 1 100 ? 6.828 -2.59 -3.947 1 95.88 100 HIS B CA 1
ATOM 4327 C C . HIS B 1 100 ? 5.414 -2.611 -4.52 1 95.88 100 HIS B C 1
ATOM 4329 O O . HIS B 1 100 ? 4.496 -2.027 -3.943 1 95.88 100 HIS B O 1
ATOM 4335 N N . PHE B 1 101 ? 5.281 -3.258 -5.625 1 97 101 PHE B N 1
ATOM 4336 C CA . PHE B 1 101 ? 3.975 -3.389 -6.262 1 97 101 PHE B CA 1
ATOM 4337 C C . PHE B 1 101 ? 2.977 -4.055 -5.324 1 97 101 PHE B C 1
ATOM 4339 O O . PHE B 1 101 ? 1.878 -3.539 -5.109 1 97 101 PHE B O 1
ATOM 4346 N N . ILE B 1 102 ? 3.355 -5.16 -4.742 1 96.81 102 ILE B N 1
ATOM 4347 C CA . ILE B 1 102 ? 2.482 -5.895 -3.83 1 96.81 102 ILE B CA 1
ATOM 4348 C C . ILE B 1 102 ? 2.15 -5.023 -2.621 1 96.81 102 ILE B C 1
ATOM 4350 O O . ILE B 1 102 ? 1.021 -5.043 -2.125 1 96.81 102 ILE B O 1
ATOM 4354 N N . GLY B 1 103 ? 3.082 -4.273 -2.164 1 95.81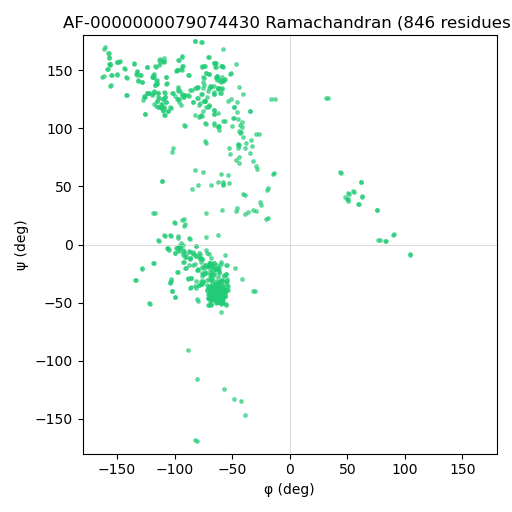 103 GLY B N 1
ATOM 4355 C CA . GLY B 1 103 ? 2.891 -3.389 -1.024 1 95.81 103 GLY B CA 1
ATOM 4356 C C . GLY B 1 103 ? 1.83 -2.33 -1.26 1 95.81 103 GLY B C 1
ATOM 4357 O O . GLY B 1 103 ? 1.268 -1.784 -0.309 1 95.81 103 GLY B O 1
ATOM 4358 N N . GLN B 1 104 ? 1.586 -2.018 -2.439 1 95.25 104 GLN B N 1
ATOM 4359 C CA . GLN B 1 104 ? 0.605 -0.988 -2.77 1 95.25 104 GLN B CA 1
ATOM 4360 C C . GLN B 1 104 ? -0.808 -1.562 -2.791 1 95.25 104 GLN B C 1
ATOM 4362 O O . GLN B 1 104 ? -1.783 -0.822 -2.932 1 95.25 104 GLN B O 1
ATOM 4367 N N . LEU B 1 105 ? -0.882 -2.861 -2.691 1 96.19 105 LEU B N 1
ATOM 4368 C CA . LEU B 1 105 ? -2.186 -3.518 -2.723 1 96.19 105 LEU B CA 1
ATOM 4369 C C . LEU B 1 105 ? -2.721 -3.732 -1.312 1 96.19 105 LEU B C 1
ATOM 4371 O O . LEU B 1 105 ? -1.945 -3.828 -0.357 1 96.19 105 LEU B O 1
ATOM 4375 N N . GLU B 1 106 ? -4.035 -3.732 -1.195 1 95.5 106 GLU B N 1
ATOM 4376 C CA . GLU B 1 106 ? -4.703 -3.988 0.077 1 95.5 106 GLU B CA 1
ATOM 4377 C C . GLU B 1 106 ? -5.754 -5.086 -0.063 1 95.5 106 GLU B C 1
ATOM 4379 O O . GLU B 1 106 ? -6.422 -5.188 -1.094 1 95.5 106 GLU B O 1
ATOM 4384 N N . LEU B 1 107 ? -5.812 -5.91 0.92 1 95.12 107 LEU B N 1
ATOM 4385 C CA . LEU B 1 107 ? -6.969 -6.789 1.084 1 95.12 107 LEU B CA 1
ATOM 4386 C C . LEU B 1 107 ? -8.172 -6.008 1.606 1 95.12 107 LEU B C 1
ATOM 4388 O O . LEU B 1 107 ? -8.086 -5.348 2.643 1 95.12 107 LEU B O 1
ATOM 4392 N N . VAL B 1 108 ? -9.234 -6.062 0.891 1 93 108 VAL B N 1
ATOM 4393 C CA . VAL B 1 108 ? -10.445 -5.344 1.285 1 93 108 VAL B CA 1
ATOM 4394 C C . VAL B 1 108 ? -11.516 -6.336 1.719 1 93 108 VAL B C 1
ATOM 4396 O O . VAL B 1 108 ? -11.953 -7.176 0.925 1 93 108 VAL B O 1
ATOM 4399 N N . LYS B 1 109 ? -11.883 -6.285 2.943 1 90.12 109 LYS B N 1
ATOM 4400 C CA . LYS B 1 109 ? -12.969 -7.117 3.463 1 90.12 109 LYS B CA 1
ATOM 4401 C C . LYS B 1 109 ? -14.234 -6.289 3.695 1 90.12 109 LYS B C 1
ATOM 4403 O O . LYS B 1 109 ? -14.219 -5.34 4.484 1 90.12 109 LYS B O 1
ATOM 4408 N N . ARG B 1 110 ? -15.172 -6.637 2.945 1 88.31 110 ARG B N 1
ATOM 4409 C CA . ARG B 1 110 ? -16.469 -5.996 3.098 1 88.31 110 ARG B CA 1
ATOM 4410 C C . ARG B 1 110 ? -17.453 -6.91 3.82 1 88.31 110 ARG B C 1
ATOM 4412 O O . ARG B 1 110 ? -17.641 -8.062 3.422 1 88.31 110 ARG B O 1
ATOM 4419 N N . THR B 1 111 ? -17.875 -6.48 4.902 1 85.19 111 THR B N 1
ATOM 4420 C CA . THR B 1 111 ? -18.875 -7.234 5.648 1 85.19 111 THR B CA 1
ATOM 4421 C C . THR B 1 111 ? -20.219 -6.504 5.637 1 85.19 111 THR B C 1
ATOM 4423 O O . THR B 1 111 ? -20.281 -5.293 5.863 1 85.19 111 THR B O 1
ATOM 4426 N N . GLU B 1 112 ? -21.188 -7.285 5.184 1 83.19 112 GLU B N 1
ATOM 4427 C CA . GLU B 1 112 ? -22.547 -6.727 5.141 1 83.19 112 GLU B CA 1
ATOM 4428 C C . GLU B 1 112 ? -23.438 -7.359 6.203 1 83.19 112 GLU B C 1
ATOM 4430 O O . GLU B 1 112 ? -23.359 -8.562 6.453 1 83.19 112 GLU B O 1
ATOM 4435 N N . TYR B 1 113 ? -24.078 -6.504 6.914 1 77.81 113 TYR B N 1
ATOM 4436 C CA . TYR B 1 113 ? -25.031 -7.027 7.895 1 77.81 113 TYR B CA 1
ATOM 4437 C C . TYR B 1 113 ? -26.203 -6.078 8.07 1 77.81 113 TYR B C 1
ATOM 4439 O O . TYR B 1 113 ? -26.203 -4.965 7.539 1 77.81 113 TYR B O 1
ATOM 4447 N N . GLU B 1 114 ? -27.25 -6.602 8.531 1 79.69 114 GLU B N 1
ATOM 4448 C CA . GLU B 1 114 ? -28.406 -5.785 8.859 1 79.69 114 GLU B CA 1
ATOM 4449 C C . GLU B 1 114 ? -28.375 -5.336 10.32 1 79.69 114 GLU B C 1
ATOM 4451 O O . GLU B 1 114 ? -28.125 -6.145 11.219 1 79.69 114 GLU B O 1
ATOM 4456 N N . ASP B 1 115 ? -28.531 -4.023 10.477 1 70.19 115 ASP B N 1
ATOM 4457 C CA . ASP B 1 115 ? -28.5 -3.541 11.852 1 70.19 115 ASP B CA 1
ATOM 4458 C C . ASP B 1 115 ? -29.812 -3.84 12.57 1 70.19 115 ASP B C 1
ATOM 4460 O O . ASP B 1 115 ? -30.688 -4.5 12.008 1 70.19 115 ASP B O 1
ATOM 4464 N N . GLU B 1 116 ? -29.75 -3.504 13.883 1 66.69 116 GLU B N 1
ATOM 4465 C CA . GLU B 1 116 ? -30.891 -3.809 14.734 1 66.69 116 GLU B CA 1
ATOM 4466 C C . GLU B 1 116 ? -32.188 -3.203 14.172 1 66.69 116 GLU B C 1
ATOM 4468 O O . GLU B 1 116 ? -33.281 -3.676 14.469 1 66.69 116 GLU B O 1
ATOM 4473 N N . HIS B 1 117 ? -32.031 -2.258 13.297 1 76.44 117 HIS B N 1
ATOM 4474 C CA . HIS B 1 117 ? -33.188 -1.574 12.727 1 76.44 117 HIS B CA 1
ATOM 4475 C C . HIS B 1 117 ? -33.5 -2.059 11.312 1 76.44 117 HIS B C 1
ATOM 4477 O O . HIS B 1 117 ? -34.312 -1.475 10.609 1 76.44 117 HIS B O 1
ATOM 4483 N N . GLY B 1 118 ? -32.812 -3.086 10.883 1 75.06 118 GLY B N 1
ATOM 4484 C CA . GLY B 1 118 ? -33.031 -3.67 9.57 1 75.06 118 GLY B CA 1
ATOM 4485 C C . GLY B 1 118 ? -32.312 -2.941 8.453 1 75.06 118 GLY B C 1
ATOM 4486 O O . GLY B 1 118 ? -32.594 -3.178 7.273 1 75.06 118 GLY B O 1
ATOM 4487 N N . LYS B 1 119 ? -31.594 -1.983 8.844 1 75.62 119 LYS B N 1
ATOM 4488 C CA . LYS B 1 119 ? -30.859 -1.232 7.828 1 75.62 119 LYS B CA 1
ATOM 4489 C C . LYS B 1 119 ? -29.594 -1.97 7.406 1 75.62 119 LYS B C 1
ATOM 4491 O O . LYS B 1 119 ? -28.875 -2.508 8.25 1 75.62 119 LYS B O 1
ATOM 4496 N N . HIS B 1 120 ? -29.438 -1.954 6.074 1 80.19 120 HIS B N 1
ATOM 4497 C CA . HIS B 1 120 ? -28.25 -2.578 5.492 1 80.19 120 HIS B CA 1
ATOM 4498 C C . HIS B 1 120 ? -26.984 -1.771 5.801 1 80.19 120 HIS B C 1
ATOM 4500 O O . HIS B 1 120 ? -26.953 -0.564 5.547 1 80.19 120 HIS B O 1
ATOM 4506 N N . ARG B 1 121 ? -26.062 -2.5 6.516 1 77.69 121 ARG B N 1
ATOM 4507 C CA . ARG B 1 121 ? -24.812 -1.837 6.895 1 77.69 121 ARG B CA 1
ATOM 4508 C C . ARG B 1 121 ? -23.609 -2.527 6.262 1 77.69 121 ARG B C 1
ATOM 4510 O O . ARG B 1 121 ? -23.656 -3.729 5.984 1 77.69 121 ARG B O 1
ATOM 4517 N N . ILE B 1 122 ? -22.672 -1.694 5.914 1 84.25 122 ILE B N 1
ATOM 4518 C CA . ILE B 1 122 ? -21.453 -2.227 5.309 1 84.25 122 ILE B CA 1
ATOM 4519 C C . ILE B 1 122 ? -20.25 -1.812 6.137 1 84.25 122 ILE B C 1
ATOM 4521 O O . ILE B 1 122 ? -20.156 -0.672 6.602 1 84.25 122 ILE B O 1
ATOM 4525 N N . ASN B 1 123 ? -19.422 -2.766 6.461 1 86.69 123 ASN B N 1
ATOM 4526 C CA . ASN B 1 123 ? -18.109 -2.521 7.047 1 86.69 123 ASN B CA 1
ATOM 4527 C C . ASN B 1 123 ? -16.984 -2.807 6.051 1 86.69 123 ASN B C 1
ATOM 4529 O O . ASN B 1 123 ? -17 -3.836 5.375 1 86.69 123 ASN B O 1
ATOM 4533 N N . ILE B 1 124 ? -16.141 -1.792 5.902 1 90.69 124 ILE B N 1
ATOM 4534 C CA . ILE B 1 124 ? -15.023 -1.978 4.988 1 90.69 124 ILE B CA 1
ATOM 4535 C C . ILE B 1 124 ? -13.719 -2.016 5.773 1 90.69 124 ILE B C 1
ATOM 4537 O O . ILE B 1 124 ? -13.359 -1.042 6.441 1 90.69 124 ILE B O 1
ATOM 4541 N N . ARG B 1 125 ? -13.062 -3.078 5.715 1 93.06 125 ARG B N 1
ATOM 4542 C CA . ARG B 1 125 ? -11.75 -3.229 6.336 1 93.06 125 ARG B CA 1
ATOM 4543 C C . ARG B 1 125 ? -10.672 -3.426 5.281 1 93.06 125 ARG B C 1
ATOM 4545 O O . ARG B 1 125 ? -10.828 -4.23 4.363 1 93.06 125 ARG B O 1
ATOM 4552 N N . ARG B 1 126 ? -9.594 -2.629 5.414 1 95.31 126 ARG B N 1
ATOM 4553 C CA . ARG B 1 126 ? -8.445 -2.74 4.523 1 95.31 126 ARG B CA 1
ATOM 4554 C C . ARG B 1 126 ? -7.203 -3.188 5.281 1 95.31 126 ARG B C 1
ATOM 4556 O O . ARG B 1 126 ? -6.977 -2.762 6.418 1 95.31 126 ARG B O 1
ATOM 4563 N N . GLN B 1 127 ? -6.469 -4.043 4.691 1 95.81 127 GLN B N 1
ATOM 4564 C CA . GLN B 1 127 ? -5.23 -4.504 5.316 1 95.81 127 GLN B CA 1
ATOM 4565 C C . GLN B 1 127 ? -4.195 -4.891 4.266 1 95.81 127 GLN B C 1
ATOM 4567 O O . GLN B 1 127 ? -4.543 -5.18 3.117 1 95.81 127 GLN B O 1
ATOM 4572 N N . HIS B 1 128 ? -2.949 -4.863 4.66 1 95.56 128 HIS B N 1
ATOM 4573 C CA . HIS B 1 128 ? -1.859 -5.281 3.785 1 95.56 128 HIS B CA 1
ATOM 4574 C C . HIS B 1 128 ? -1.444 -6.719 4.074 1 95.56 128 HIS B C 1
ATOM 4576 O O . HIS B 1 128 ? -1.586 -7.199 5.203 1 95.56 128 HIS B O 1
ATOM 4582 N N . LEU B 1 129 ? -0.97 -7.371 3.025 1 94.94 129 LEU B N 1
ATOM 4583 C CA . LEU B 1 129 ? -0.433 -8.711 3.232 1 94.94 129 LEU B CA 1
ATOM 4584 C C . LEU B 1 129 ? 0.881 -8.656 4.004 1 94.94 129 LEU B C 1
ATOM 4586 O O . LEU B 1 129 ? 1.091 -9.438 4.938 1 94.94 129 LEU B O 1
ATOM 4590 N N . PHE B 1 130 ? 1.706 -7.707 3.617 1 94.38 130 PHE B N 1
ATOM 4591 C CA . PHE B 1 130 ? 3.016 -7.527 4.23 1 94.38 130 PHE B CA 1
ATOM 4592 C C . PHE B 1 130 ? 3.113 -6.172 4.918 1 94.38 130 PHE B C 1
ATOM 4594 O O . PHE B 1 130 ? 2.639 -5.168 4.387 1 94.38 130 PHE B O 1
ATOM 4601 N N . SER B 1 131 ? 3.695 -6.211 6.094 1 91.94 131 SER B N 1
ATOM 4602 C CA . SER B 1 131 ? 3.887 -4.949 6.801 1 91.94 131 SER B CA 1
ATOM 4603 C C . SER B 1 131 ? 5.18 -4.266 6.367 1 91.94 131 SER B C 1
ATOM 4605 O O . SER B 1 131 ? 5.281 -3.037 6.406 1 91.94 131 SER B O 1
ATOM 4607 N N . SER B 1 132 ? 6.133 -5.09 5.969 1 93.88 132 SER B N 1
ATOM 4608 C CA . SER B 1 132 ? 7.395 -4.535 5.488 1 93.88 132 SER B CA 1
ATOM 4609 C C . SER B 1 132 ? 8.117 -5.512 4.57 1 93.88 132 SER B C 1
ATOM 4611 O O . SER B 1 132 ? 7.848 -6.715 4.602 1 93.88 132 SER B O 1
ATOM 4613 N N . SER B 1 133 ? 8.914 -4.996 3.742 1 95.75 133 SER B N 1
ATOM 4614 C CA . SER B 1 133 ? 9.812 -5.766 2.887 1 95.75 133 SER B CA 1
ATOM 4615 C C . SER B 1 133 ? 11.164 -5.074 2.74 1 95.75 133 SER B C 1
ATOM 4617 O O . SER B 1 133 ? 11.242 -3.844 2.775 1 95.75 133 SER B O 1
ATOM 4619 N N . GLU B 1 134 ? 12.195 -5.918 2.693 1 94.25 134 GLU B N 1
ATOM 4620 C CA . GLU B 1 134 ? 13.555 -5.387 2.592 1 94.25 134 GLU B CA 1
ATOM 4621 C C . GLU B 1 134 ? 14.414 -6.246 1.676 1 94.25 134 GLU B C 1
ATOM 4623 O O . GLU B 1 134 ? 14.367 -7.477 1.739 1 94.25 134 GLU B O 1
ATOM 4628 N N . VAL B 1 135 ? 15.031 -5.656 0.762 1 93.31 135 VAL B N 1
ATOM 4629 C CA . VAL B 1 135 ? 16.094 -6.293 -0.003 1 93.31 135 VAL B CA 1
ATOM 4630 C C . VAL B 1 135 ? 17.438 -5.645 0.336 1 93.31 135 VAL B C 1
ATOM 4632 O O . VAL B 1 135 ? 17.594 -4.43 0.19 1 93.31 135 VAL B O 1
ATOM 4635 N N . ASP B 1 136 ? 18.312 -6.461 0.807 1 89.94 136 ASP B N 1
ATOM 4636 C CA . ASP B 1 136 ? 19.625 -5.965 1.243 1 89.94 136 ASP B CA 1
ATOM 4637 C C . ASP B 1 136 ? 20.641 -6.016 0.105 1 89.94 136 ASP B C 1
ATOM 4639 O O . ASP B 1 136 ? 21.203 -7.07 -0.182 1 89.94 136 ASP B O 1
ATOM 4643 N N . PHE B 1 137 ? 20.891 -4.918 -0.464 1 86.12 137 PHE B N 1
ATOM 4644 C CA . PHE B 1 137 ? 21.828 -4.84 -1.576 1 86.12 137 PHE B CA 1
ATOM 4645 C C . PHE B 1 137 ? 23.25 -4.664 -1.069 1 86.12 137 PHE B C 1
ATOM 4647 O O . PHE B 1 137 ? 24.188 -4.5 -1.861 1 86.12 137 PHE B O 1
ATOM 4654 N N . SER B 1 138 ? 23.344 -4.73 0.269 1 76.88 138 SER B N 1
ATOM 4655 C CA . SER B 1 138 ? 24.672 -4.562 0.862 1 76.88 138 SER B CA 1
ATOM 4656 C C . SER B 1 138 ? 25.391 -5.902 1.009 1 76.88 138 SER B C 1
ATOM 4658 O O . SER B 1 138 ? 26.594 -5.949 1.221 1 76.88 138 SER B O 1
ATOM 4660 N N . SER B 1 139 ? 24.562 -6.914 0.989 1 73.56 139 SER B N 1
ATOM 4661 C CA . SER B 1 139 ? 25.125 -8.25 1.109 1 73.56 139 SER B CA 1
ATOM 4662 C C . SER B 1 139 ? 25.266 -8.922 -0.255 1 73.56 139 SER B C 1
ATOM 4664 O O . SER B 1 139 ? 24.562 -8.562 -1.201 1 73.56 139 SER B O 1
ATOM 4666 N N . ASP B 1 140 ? 26.219 -9.742 -0.393 1 74 140 ASP B N 1
ATOM 4667 C CA . ASP B 1 140 ? 26.422 -10.453 -1.651 1 74 140 ASP B CA 1
ATOM 4668 C C . ASP B 1 140 ? 25.281 -11.406 -1.952 1 74 140 ASP B C 1
ATOM 4670 O O . ASP B 1 140 ? 25.047 -11.766 -3.107 1 74 140 ASP B O 1
ATOM 4674 N N . ASP B 1 141 ? 24.578 -11.641 -0.993 1 81.81 141 ASP B N 1
ATOM 4675 C CA . ASP B 1 141 ? 23.5 -12.609 -1.186 1 81.81 141 ASP B CA 1
ATOM 4676 C C . ASP B 1 141 ? 22.172 -11.906 -1.459 1 81.81 141 ASP B C 1
ATOM 4678 O O . ASP B 1 141 ? 21.172 -12.562 -1.768 1 81.81 141 ASP B O 1
ATOM 4682 N N . TYR B 1 142 ? 22.156 -10.547 -1.427 1 89.12 142 TYR B N 1
ATOM 4683 C CA . TYR B 1 142 ? 20.938 -9.781 -1.648 1 89.12 142 TYR B CA 1
ATOM 4684 C C . TYR B 1 142 ? 19.766 -10.398 -0.898 1 89.12 142 TYR B C 1
ATOM 4686 O O . TYR B 1 142 ? 18.766 -10.781 -1.508 1 89.12 142 TYR B O 1
ATOM 4694 N N . ILE B 1 143 ? 19.922 -10.414 0.378 1 92.06 143 ILE B N 1
ATOM 4695 C CA . ILE B 1 143 ? 18.953 -11.055 1.268 1 92.06 143 ILE B CA 1
ATOM 4696 C C . ILE B 1 143 ? 17.625 -10.297 1.219 1 92.06 143 ILE B C 1
ATOM 4698 O O . ILE B 1 143 ? 17.609 -9.07 1.275 1 92.06 143 ILE B O 1
ATOM 4702 N N . CYS B 1 144 ? 16.609 -11.055 1.018 1 94 144 CYS B N 1
ATOM 4703 C CA . CYS B 1 144 ? 15.258 -10.523 1.052 1 94 144 CYS B CA 1
ATOM 4704 C C . CYS B 1 144 ? 14.57 -10.852 2.373 1 94 144 CYS B C 1
ATOM 4706 O O . CYS B 1 144 ? 14.625 -11.992 2.836 1 94 144 CYS B O 1
ATOM 4708 N N . ASP B 1 145 ? 14 -9.805 2.969 1 93.56 145 ASP B N 1
ATOM 4709 C CA . ASP B 1 145 ? 13.289 -9.906 4.242 1 93.56 145 ASP B CA 1
ATOM 4710 C C . ASP B 1 145 ? 11.875 -9.344 4.125 1 93.56 145 ASP B C 1
ATOM 4712 O O . ASP B 1 145 ? 11.695 -8.141 3.918 1 93.56 145 ASP B O 1
ATOM 4716 N N . VAL B 1 146 ? 10.883 -10.227 4.23 1 95 146 VAL B N 1
ATOM 4717 C CA .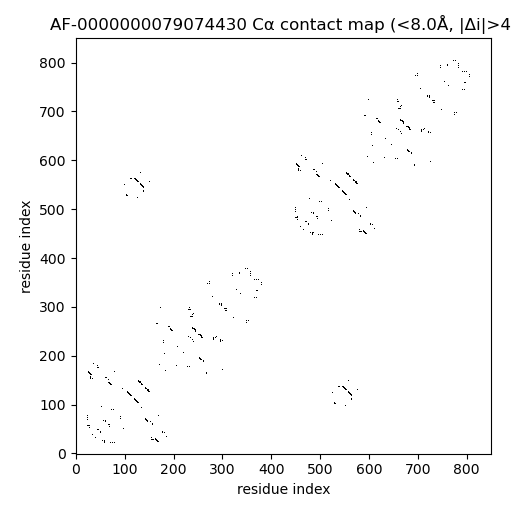 VAL B 1 146 ? 9.484 -9.812 4.145 1 95 146 VAL B CA 1
ATOM 4718 C C . VAL B 1 146 ? 8.766 -10.125 5.453 1 95 146 VAL B C 1
ATOM 4720 O O . VAL B 1 146 ? 8.906 -11.227 5.996 1 95 146 VAL B O 1
ATOM 4723 N N . GLN B 1 147 ? 8.062 -9.188 5.984 1 92.75 147 GLN B N 1
ATOM 4724 C CA . GLN B 1 147 ? 7.273 -9.391 7.195 1 92.75 147 GLN B CA 1
ATOM 4725 C C . GLN B 1 147 ? 5.781 -9.438 6.883 1 92.75 147 GLN B C 1
ATOM 4727 O O . GLN B 1 147 ? 5.227 -8.477 6.344 1 92.75 147 GLN B O 1
ATOM 4732 N N . LEU B 1 148 ? 5.168 -10.539 7.262 1 92 148 LEU B N 1
ATOM 4733 C CA . LEU B 1 148 ? 3.717 -10.633 7.137 1 92 148 LEU B CA 1
ATOM 4734 C C . LEU B 1 148 ? 3.023 -9.695 8.117 1 92 148 LEU B C 1
ATOM 4736 O O . LEU B 1 148 ? 3.453 -9.57 9.273 1 92 148 LEU B O 1
ATOM 4740 N N . SER B 1 149 ? 2.018 -9.031 7.609 1 90.62 149 SER B N 1
ATOM 4741 C CA . SER B 1 149 ? 1.213 -8.258 8.547 1 90.62 149 SER B CA 1
ATOM 4742 C C . SER B 1 149 ? 0.529 -9.156 9.57 1 90.62 149 SER B C 1
ATOM 4744 O O . SER B 1 149 ? 0.078 -10.258 9.227 1 90.62 149 SER B O 1
ATOM 4746 N N . LYS B 1 150 ? 0.405 -8.648 10.773 1 86.94 150 LYS B N 1
ATOM 4747 C CA . LYS B 1 150 ? -0.247 -9.422 11.828 1 86.94 150 LYS B CA 1
ATOM 4748 C C . LYS B 1 150 ? -1.663 -9.82 11.422 1 86.94 150 LYS B C 1
ATOM 4750 O O . LYS B 1 150 ? -2.1 -10.938 11.695 1 86.94 150 LYS B O 1
ATOM 4755 N N . GLU B 1 151 ? -2.33 -8.93 10.781 1 87.88 151 GLU B N 1
ATOM 4756 C CA . GLU B 1 151 ? -3.719 -9.133 10.383 1 87.88 151 GLU B CA 1
ATOM 4757 C C . GLU B 1 151 ? -3.832 -10.188 9.281 1 87.88 151 GLU B C 1
ATOM 4759 O O . GLU B 1 151 ? -4.91 -10.742 9.055 1 87.88 151 GLU B O 1
ATOM 4764 N N . SER B 1 152 ? -2.734 -10.539 8.609 1 90.81 152 SER B N 1
ATOM 4765 C CA . SER B 1 152 ? -2.795 -11.43 7.461 1 90.81 152 SER B CA 1
ATOM 4766 C C . SER B 1 152 ? -2.26 -12.82 7.812 1 90.81 152 SER B C 1
ATOM 4768 O O . SER B 1 152 ? -2.354 -13.75 7.008 1 90.81 152 SER B O 1
ATOM 4770 N N . ILE B 1 153 ? -1.775 -13.023 9.008 1 90.44 153 ILE B N 1
ATOM 4771 C CA . ILE B 1 153 ? -1.185 -14.281 9.453 1 90.44 153 ILE B CA 1
ATOM 4772 C C . ILE B 1 153 ? -2.207 -15.406 9.328 1 90.44 153 ILE B C 1
ATOM 4774 O O . ILE B 1 153 ? -1.89 -16.484 8.82 1 90.44 153 ILE B O 1
ATOM 4778 N N . PRO B 1 154 ? -3.467 -15.141 9.625 1 90.31 154 PRO B N 1
ATOM 4779 C CA . PRO B 1 154 ? -4.445 -16.234 9.594 1 90.31 154 PRO B CA 1
ATOM 4780 C C . PRO B 1 154 ? -4.711 -16.75 8.18 1 90.31 154 PRO B C 1
ATOM 4782 O O . PRO B 1 154 ? -5.25 -17.844 8.008 1 90.31 154 PRO B O 1
ATOM 4785 N N . TYR B 1 155 ? -4.371 -16.031 7.207 1 93.12 155 TYR B N 1
ATOM 4786 C CA . TYR B 1 155 ? -4.605 -16.469 5.832 1 93.12 155 TYR B CA 1
ATOM 4787 C C . TYR B 1 155 ? -3.572 -17.5 5.406 1 93.12 155 TYR B C 1
ATOM 4789 O O . TYR B 1 155 ? -3.738 -18.172 4.383 1 93.12 155 TYR B O 1
ATOM 4797 N N . PHE B 1 156 ? -2.529 -17.672 6.195 1 92.44 156 PHE B N 1
ATOM 4798 C CA . PHE B 1 156 ? -1.439 -18.547 5.777 1 92.44 156 PHE B CA 1
ATOM 4799 C C . PHE B 1 156 ? -1.115 -19.562 6.867 1 92.44 156 PHE B C 1
ATOM 4801 O O . PHE B 1 156 ? -0.459 -20.578 6.602 1 92.44 156 PHE B O 1
ATOM 4808 N N . ASN B 1 157 ? -1.544 -19.219 8.117 1 88.31 157 ASN B N 1
ATOM 4809 C CA . ASN B 1 157 ? -1.171 -20.078 9.242 1 88.31 157 ASN B CA 1
ATOM 4810 C C . ASN B 1 157 ? -2.395 -20.703 9.891 1 88.31 157 ASN B C 1
ATOM 4812 O O . ASN B 1 157 ? -3.49 -20.141 9.844 1 88.31 157 ASN B O 1
ATOM 4816 N N . ASN B 1 158 ? -2.131 -21.828 10.477 1 85.44 158 ASN B N 1
ATOM 4817 C CA . ASN B 1 158 ? -3.154 -22.578 11.203 1 85.44 158 ASN B CA 1
ATOM 4818 C C . ASN B 1 158 ? -4.414 -22.766 10.367 1 85.44 158 ASN B C 1
ATOM 4820 O O . ASN B 1 158 ? -5.52 -22.5 10.828 1 85.44 158 ASN B O 1
ATOM 4824 N N . LEU B 1 159 ? -4.102 -23.125 9.133 1 88.06 159 LEU B N 1
ATOM 4825 C CA . LEU B 1 159 ? -5.215 -23.359 8.219 1 88.06 159 LEU B CA 1
ATOM 4826 C C . LEU B 1 159 ? -5.859 -24.719 8.477 1 88.06 159 LEU B C 1
ATOM 4828 O O . LEU B 1 159 ? -5.18 -25.75 8.43 1 88.06 159 LEU B O 1
ATOM 4832 N N . LYS B 1 160 ? -6.988 -24.734 8.953 1 83.25 160 LYS B N 1
ATOM 4833 C CA . LYS B 1 160 ? -7.633 -25.984 9.32 1 83.25 160 LYS B CA 1
ATOM 4834 C C . LYS B 1 160 ? -8.617 -26.438 8.242 1 83.25 160 LYS B C 1
ATOM 4836 O O . LYS B 1 160 ? -8.672 -27.625 7.902 1 83.25 160 LYS B O 1
ATOM 4841 N N . ARG B 1 161 ? -9.367 -25.469 7.824 1 83.56 161 ARG B N 1
ATOM 4842 C CA . ARG B 1 161 ? -10.367 -25.844 6.828 1 83.56 161 ARG B CA 1
ATOM 4843 C C . ARG B 1 161 ? -10.305 -24.906 5.617 1 83.56 161 ARG B C 1
ATOM 4845 O O . ARG B 1 161 ? -9.883 -23.766 5.738 1 83.56 161 ARG B O 1
ATOM 4852 N N . LYS B 1 162 ? -10.586 -25.469 4.324 1 88 162 LYS B N 1
ATOM 4853 C CA . LYS B 1 162 ? -10.797 -24.734 3.082 1 88 162 LYS B CA 1
ATOM 4854 C C . LYS B 1 162 ? -9.547 -23.938 2.701 1 88 162 LYS B C 1
ATOM 4856 O O . LYS B 1 162 ? -9.586 -22.703 2.637 1 88 162 LYS B O 1
ATOM 4861 N N . PHE B 1 163 ? -8.445 -24.594 2.621 1 92.44 163 PHE B N 1
ATOM 4862 C CA . PHE B 1 163 ? -7.23 -23.922 2.193 1 92.44 163 PHE B CA 1
ATOM 4863 C C . PHE B 1 163 ? -6.617 -24.625 0.985 1 92.44 163 PHE B C 1
ATOM 4865 O O . PHE B 1 163 ? -6.883 -25.797 0.745 1 92.44 163 PHE B O 1
ATOM 4872 N N . LEU B 1 164 ? -5.953 -23.906 0.245 1 93.94 164 LEU B N 1
ATOM 4873 C CA . LEU B 1 164 ? -5.23 -24.328 -0.952 1 93.94 164 LEU B CA 1
ATOM 4874 C C . LEU B 1 164 ? -3.787 -24.688 -0.62 1 93.94 164 LEU B C 1
ATOM 4876 O O . LEU B 1 164 ? -3.117 -23.953 0.119 1 93.94 164 LEU B O 1
ATOM 4880 N N . ARG B 1 165 ? -3.379 -25.828 -0.999 1 92.81 165 ARG B N 1
ATOM 4881 C CA . ARG B 1 165 ? -1.996 -26.297 -0.907 1 92.81 165 ARG B CA 1
ATOM 4882 C C . ARG B 1 165 ? -1.484 -26.766 -2.264 1 92.81 165 ARG B C 1
ATOM 4884 O O . ARG B 1 165 ? -2.125 -27.594 -2.924 1 92.81 165 ARG B O 1
ATOM 4891 N N . PHE B 1 166 ? -0.356 -26.266 -2.719 1 93.75 166 PHE B N 1
ATOM 4892 C CA . PHE B 1 166 ? 0.11 -26.625 -4.055 1 93.75 166 PHE B CA 1
ATOM 4893 C C . PHE B 1 166 ? 1.618 -26.438 -4.168 1 93.75 166 PHE B C 1
ATOM 4895 O O . PHE B 1 166 ? 2.227 -25.75 -3.346 1 93.75 166 PHE B O 1
ATOM 4902 N N . SER B 1 167 ? 2.223 -27.078 -5.168 1 93.75 167 SER B N 1
ATOM 4903 C CA . SER B 1 167 ? 3.637 -26.938 -5.496 1 93.75 167 SER B CA 1
ATOM 4904 C C . SER B 1 167 ? 3.883 -25.656 -6.305 1 93.75 167 SER B C 1
ATOM 4906 O O . SER B 1 167 ? 3.312 -25.484 -7.383 1 93.75 167 SER B O 1
ATOM 4908 N N . ILE B 1 168 ? 4.785 -24.828 -5.836 1 95.69 168 ILE B N 1
ATOM 4909 C CA . ILE B 1 168 ? 5.027 -23.594 -6.566 1 95.69 168 ILE B CA 1
ATOM 4910 C C . ILE B 1 168 ? 5.848 -23.891 -7.82 1 95.69 168 ILE B C 1
ATOM 4912 O O . ILE B 1 168 ? 5.84 -23.109 -8.773 1 95.69 168 ILE B O 1
ATOM 4916 N N . LYS B 1 169 ? 6.535 -25.016 -7.867 1 93.06 169 LYS B N 1
ATOM 4917 C CA . LYS B 1 169 ? 7.258 -25.406 -9.078 1 93.06 169 LYS B CA 1
ATOM 4918 C C . LYS B 1 169 ? 6.297 -25.672 -10.227 1 93.06 169 LYS B C 1
ATOM 4920 O O . LYS B 1 169 ? 6.559 -25.281 -11.367 1 93.06 169 LYS B O 1
ATOM 4925 N N . GLU B 1 170 ? 5.242 -26.375 -9.867 1 93.19 170 GLU B N 1
ATOM 4926 C CA . GLU B 1 170 ? 4.203 -26.594 -10.867 1 93.19 170 GLU B CA 1
ATOM 4927 C C . GLU B 1 170 ? 3.623 -25.266 -11.359 1 93.19 170 GLU B C 1
ATOM 4929 O O . GLU B 1 170 ? 3.398 -25.094 -12.555 1 93.19 170 GLU B O 1
ATOM 4934 N N . PHE B 1 171 ? 3.418 -24.391 -10.469 1 96.44 171 PHE B N 1
ATOM 4935 C CA . PHE B 1 171 ? 2.877 -23.078 -10.789 1 96.44 171 PHE B CA 1
ATOM 4936 C C . PHE B 1 171 ? 3.846 -22.297 -11.664 1 96.44 171 PHE B C 1
ATOM 4938 O O . PHE B 1 171 ? 3.43 -21.625 -12.609 1 96.44 171 PHE B O 1
ATOM 4945 N N . PHE B 1 172 ? 5.117 -22.391 -11.383 1 95.56 172 PHE B N 1
ATOM 4946 C CA . PHE B 1 172 ? 6.141 -21.641 -12.102 1 95.56 172 PHE B CA 1
ATOM 4947 C C . PHE B 1 172 ? 6.195 -22.047 -13.562 1 95.56 172 PHE B C 1
ATOM 4949 O O . PHE B 1 172 ? 6.664 -21.297 -14.414 1 95.56 172 PHE B O 1
ATOM 4956 N N . ASN B 1 173 ? 5.691 -23.188 -13.867 1 93.12 173 ASN B N 1
ATOM 4957 C CA . ASN B 1 173 ? 5.75 -23.703 -15.234 1 93.12 173 ASN B CA 1
ATOM 4958 C C . ASN B 1 173 ? 4.637 -23.109 -16.094 1 93.12 173 ASN B C 1
ATOM 4960 O O . ASN B 1 173 ? 4.637 -23.266 -17.312 1 93.12 173 ASN B O 1
ATOM 4964 N N . LEU B 1 174 ? 3.752 -22.438 -15.445 1 96.38 174 LEU B N 1
ATOM 4965 C CA . LEU B 1 174 ? 2.664 -21.797 -16.172 1 96.38 174 LEU B CA 1
ATOM 4966 C C . LEU B 1 174 ? 3.066 -20.391 -16.625 1 96.38 174 LEU B C 1
ATOM 4968 O O . LEU B 1 174 ? 3.447 -19.562 -15.805 1 96.38 174 LEU B O 1
ATOM 4972 N N . ASN B 1 175 ? 2.893 -20.094 -17.906 1 93.81 175 ASN B N 1
ATOM 4973 C CA . ASN B 1 175 ? 3.367 -18.812 -18.438 1 93.81 175 ASN B CA 1
ATOM 4974 C C . ASN B 1 175 ? 2.219 -17.828 -18.641 1 93.81 175 ASN B C 1
ATOM 4976 O O . ASN B 1 175 ? 2.408 -16.625 -18.531 1 93.81 175 ASN B O 1
ATOM 4980 N N . SER B 1 176 ? 1.089 -18.344 -18.938 1 95.75 176 SER B N 1
ATOM 4981 C CA . SER B 1 176 ? -0.056 -17.484 -19.188 1 95.75 176 SER B CA 1
ATOM 4982 C C . SER B 1 176 ? -0.691 -17.016 -17.875 1 95.75 176 SER B C 1
ATOM 4984 O O . SER B 1 176 ? -0.915 -17.812 -16.969 1 95.75 176 SER B O 1
ATOM 4986 N N . LYS B 1 177 ? -0.961 -15.703 -17.891 1 96.25 177 LYS B N 1
ATOM 4987 C CA . LYS B 1 177 ? -1.655 -15.188 -16.719 1 96.25 177 LYS B CA 1
ATOM 4988 C C . LYS B 1 177 ? -3.016 -15.859 -16.547 1 96.25 177 LYS B C 1
ATOM 4990 O O . LYS B 1 177 ? -3.453 -16.094 -15.414 1 96.25 177 LYS B O 1
ATOM 4995 N N . TYR B 1 178 ? -3.668 -16.234 -17.625 1 97.06 178 TYR B N 1
ATOM 4996 C CA . TYR B 1 178 ? -4.961 -16.906 -17.547 1 97.06 178 TYR B CA 1
ATOM 4997 C C . TYR B 1 178 ? -4.832 -18.281 -16.922 1 97.06 178 TYR B C 1
ATOM 4999 O O . TYR B 1 178 ? -5.629 -18.656 -16.062 1 97.06 178 TYR B O 1
ATOM 5007 N N . SER B 1 179 ? -3.799 -19.031 -17.344 1 98.12 179 SER B N 1
ATOM 5008 C CA . SER B 1 179 ? -3.562 -20.359 -16.797 1 98.12 179 SER B CA 1
ATOM 5009 C C . SER B 1 179 ? -3.27 -20.297 -15.305 1 98.12 179 SER B C 1
ATOM 5011 O O . SER B 1 179 ? -3.742 -21.141 -14.531 1 98.12 179 SER B O 1
ATOM 5013 N N . ARG B 1 180 ? -2.537 -19.297 -14.922 1 97.94 180 ARG B N 1
ATOM 5014 C CA . ARG B 1 180 ? -2.162 -19.141 -13.516 1 97.94 180 ARG B CA 1
ATOM 5015 C C . ARG B 1 180 ? -3.383 -18.844 -12.648 1 97.94 180 ARG B C 1
ATOM 5017 O O . ARG B 1 180 ? -3.547 -19.438 -11.586 1 97.94 180 ARG B O 1
ATOM 5024 N N . ILE B 1 181 ? -4.215 -17.938 -13.102 1 98.06 181 ILE B N 1
ATOM 5025 C CA . ILE B 1 181 ? -5.426 -17.578 -12.375 1 98.06 181 ILE B CA 1
ATOM 5026 C C . ILE B 1 181 ? -6.344 -18.797 -12.273 1 98.06 181 ILE B C 1
ATOM 5028 O O . ILE B 1 181 ? -6.832 -19.125 -11.195 1 98.06 181 ILE B O 1
ATOM 5032 N N . ILE B 1 182 ? -6.535 -19.469 -13.352 1 98.06 182 ILE B N 1
ATOM 5033 C CA . ILE B 1 182 ? -7.438 -20.625 -13.383 1 98.06 182 ILE B CA 1
ATOM 5034 C C . ILE B 1 182 ? -6.828 -21.781 -12.594 1 98.06 182 ILE B C 1
ATOM 5036 O O . ILE B 1 182 ? -7.543 -22.531 -11.922 1 98.06 182 ILE B O 1
ATOM 5040 N N . TYR B 1 183 ? -5.512 -21.953 -12.656 1 98 183 TYR B N 1
ATOM 5041 C CA . TYR B 1 183 ? -4.816 -22.969 -11.867 1 98 183 TYR B CA 1
ATOM 5042 C C . TYR B 1 183 ? -5.117 -22.797 -10.383 1 98 183 TYR B C 1
ATOM 5044 O O . TYR B 1 183 ? -5.512 -23.766 -9.711 1 98 183 TYR B O 1
ATOM 5052 N N . ILE B 1 184 ? -4.941 -21.609 -9.852 1 97.94 184 ILE B N 1
ATOM 5053 C CA . ILE B 1 184 ? -5.176 -21.328 -8.438 1 97.94 184 ILE B CA 1
ATOM 5054 C C . ILE B 1 184 ? -6.637 -21.594 -8.094 1 97.94 184 ILE B C 1
ATOM 5056 O O . ILE B 1 184 ? -6.938 -22.156 -7.035 1 97.94 184 ILE B O 1
ATOM 5060 N N . TRP B 1 185 ? -7.484 -21.234 -8.961 1 97.69 185 TRP B N 1
ATOM 5061 C CA . TRP B 1 185 ? -8.922 -21.422 -8.758 1 97.69 185 TRP B CA 1
ATOM 5062 C C . TRP B 1 185 ? -9.273 -22.906 -8.75 1 97.69 185 TRP B C 1
ATOM 5064 O O . TRP B 1 185 ? -9.891 -23.391 -7.801 1 97.69 185 TRP B O 1
ATOM 5074 N N . LEU B 1 186 ? -8.797 -23.703 -9.695 1 97.62 186 LEU B N 1
ATOM 5075 C CA . LEU B 1 186 ? -9.18 -25.109 -9.852 1 97.62 186 LEU B CA 1
ATOM 5076 C C . LEU B 1 186 ? -8.5 -25.984 -8.805 1 97.62 186 LEU B C 1
ATOM 5078 O O . LEU B 1 186 ? -9.078 -26.969 -8.344 1 97.62 186 LEU B O 1
ATOM 5082 N N . LYS B 1 187 ? -7.316 -25.609 -8.445 1 96.44 187 LYS B N 1
ATOM 5083 C CA . LYS B 1 187 ? -6.578 -26.422 -7.473 1 96.44 187 LYS B CA 1
ATOM 5084 C C . LYS B 1 187 ? -7.305 -26.469 -6.133 1 96.44 187 LYS B C 1
ATOM 5086 O O . LYS B 1 187 ? -7.062 -27.359 -5.32 1 96.44 187 LYS B O 1
ATOM 5091 N N . GLN B 1 188 ? -8.18 -25.5 -5.883 1 95.88 188 GLN B N 1
ATOM 5092 C CA . GLN B 1 188 ? -9.008 -25.516 -4.684 1 95.88 188 GLN B CA 1
ATOM 5093 C C . GLN B 1 188 ? -9.992 -26.672 -4.715 1 95.88 188 GLN B C 1
ATOM 5095 O O . GLN B 1 188 ? -10.5 -27.094 -3.674 1 95.88 188 GLN B O 1
ATOM 5100 N N . TRP B 1 189 ? -10.234 -27.203 -5.879 1 96.12 189 TRP B N 1
ATOM 5101 C CA . TRP B 1 189 ? -11.211 -28.266 -6.094 1 96.12 189 TRP B CA 1
ATOM 5102 C C . TRP B 1 189 ? -10.531 -29.516 -6.629 1 96.12 189 TRP B C 1
ATOM 5104 O O . TRP B 1 189 ? -11.148 -30.312 -7.34 1 96.12 189 TRP B O 1
ATOM 5114 N N . ARG B 1 190 ? -9.289 -29.688 -6.32 1 93.5 190 ARG B N 1
ATOM 5115 C CA . ARG B 1 190 ? -8.445 -30.719 -6.906 1 93.5 190 ARG B CA 1
ATOM 5116 C C . ARG B 1 190 ? -9.023 -32.094 -6.645 1 93.5 190 ARG B C 1
ATOM 5118 O O . ARG B 1 190 ? -8.891 -33 -7.477 1 93.5 190 ARG B O 1
ATOM 5125 N N . THR B 1 191 ? -9.727 -32.312 -5.527 1 94 191 THR B N 1
ATOM 5126 C CA . THR B 1 191 ? -10.242 -33.625 -5.184 1 94 191 THR B CA 1
ATOM 5127 C C . THR B 1 191 ? -11.664 -33.812 -5.711 1 94 191 THR B C 1
ATOM 5129 O O . THR B 1 191 ? -12.195 -34.906 -5.723 1 94 191 THR B O 1
ATOM 5132 N N . THR B 1 192 ? -12.32 -32.781 -6.086 1 95.75 192 THR B N 1
ATOM 5133 C CA . THR B 1 192 ? -13.656 -32.812 -6.664 1 95.75 192 THR B CA 1
ATOM 5134 C C . THR B 1 192 ? -13.594 -33.188 -8.141 1 95.75 192 THR B C 1
ATOM 5136 O O . THR B 1 192 ? -14.391 -34 -8.625 1 95.75 192 THR B O 1
ATOM 5139 N N . GLY B 1 193 ? -12.719 -32.562 -8.945 1 97.19 193 GLY B N 1
ATOM 5140 C CA . GLY B 1 193 ? -12.484 -32.906 -10.336 1 97.19 193 GLY B CA 1
ATOM 5141 C C . GLY B 1 193 ? -13.383 -32.156 -11.297 1 97.19 193 GLY B C 1
ATOM 5142 O O . GLY B 1 193 ? -13.469 -32.5 -12.477 1 97.19 193 GLY B O 1
ATOM 5143 N N . GLU B 1 194 ? -14.086 -31.203 -10.719 1 97.94 194 GLU B N 1
ATOM 5144 C CA . GLU B 1 194 ? -14.938 -30.391 -11.586 1 97.94 194 GLU B CA 1
ATOM 5145 C C . GLU B 1 194 ? -15.336 -29.078 -10.906 1 97.94 194 GLU B C 1
ATOM 5147 O O . GLU B 1 194 ? -15.492 -29.031 -9.688 1 97.94 194 GLU B O 1
ATOM 5152 N N . LYS B 1 195 ? -15.43 -28.031 -11.734 1 98.25 195 LYS B N 1
ATOM 5153 C CA . LYS B 1 195 ? -15.93 -26.75 -11.258 1 98.25 195 LYS B CA 1
ATOM 5154 C C . LYS B 1 195 ? -16.5 -25.922 -12.406 1 98.25 195 LYS B C 1
ATOM 5156 O O . LYS B 1 195 ? -15.961 -25.938 -13.516 1 98.25 195 LYS B O 1
ATOM 5161 N N . SER B 1 196 ? -17.656 -25.312 -12.141 1 98.31 196 SER B N 1
ATOM 5162 C CA . SER B 1 196 ? -18.312 -24.531 -13.18 1 98.31 196 SER B CA 1
ATOM 5163 C C . SER B 1 196 ? -18.312 -23.047 -12.82 1 98.31 196 SER B C 1
ATOM 5165 O O . SER B 1 196 ? -18.156 -22.688 -11.648 1 98.31 196 SER B O 1
ATOM 5167 N N . ILE B 1 197 ? -18.484 -22.219 -13.789 1 97.75 197 ILE B N 1
ATOM 5168 C CA . ILE B 1 197 ? -18.5 -20.766 -13.617 1 97.75 197 ILE B CA 1
ATOM 5169 C C . ILE B 1 197 ? -19.312 -20.141 -14.75 1 97.75 197 ILE B C 1
ATOM 5171 O O . ILE B 1 197 ? -19.312 -20.641 -15.883 1 97.75 197 ILE B O 1
ATOM 5175 N N . THR B 1 198 ? -20 -19.062 -14.461 1 96.88 198 THR B N 1
ATOM 5176 C CA . THR B 1 198 ? -20.734 -18.344 -15.5 1 96.88 198 THR B CA 1
ATOM 5177 C C . THR B 1 198 ? -19.766 -17.562 -16.391 1 96.88 198 THR B C 1
ATOM 5179 O O . THR B 1 198 ? -18.656 -17.234 -15.977 1 96.88 198 THR B O 1
ATOM 5182 N N . PRO B 1 199 ? -20.219 -17.344 -17.625 1 94.62 199 PRO B N 1
ATOM 5183 C CA . PRO B 1 199 ? -19.359 -16.547 -18.5 1 94.62 199 PRO B CA 1
ATOM 5184 C C . PRO B 1 199 ? -19.016 -15.18 -17.906 1 94.62 199 PRO B C 1
ATOM 5186 O O . PRO B 1 199 ? -17.859 -14.734 -18 1 94.62 199 PRO B O 1
ATOM 5189 N N . GLU B 1 200 ? -19.922 -14.516 -17.266 1 93.38 200 GLU B N 1
ATOM 5190 C CA . GLU B 1 200 ? -19.703 -13.195 -16.672 1 93.38 200 GLU B CA 1
ATOM 5191 C C . GLU B 1 200 ? -18.672 -13.258 -15.547 1 93.38 200 GLU B C 1
ATOM 5193 O O . GLU B 1 200 ? -17.766 -12.43 -15.492 1 93.38 200 GLU B O 1
ATOM 5198 N N . ASP B 1 201 ? -18.781 -14.227 -14.703 1 95.25 201 ASP B N 1
ATOM 5199 C CA . ASP B 1 201 ? -17.859 -14.375 -13.586 1 95.25 201 ASP B CA 1
ATOM 5200 C C . ASP B 1 201 ? -16.453 -14.711 -14.062 1 95.25 201 ASP B C 1
ATOM 5202 O O . ASP B 1 201 ? -15.461 -14.258 -13.484 1 95.25 201 ASP B O 1
ATOM 5206 N N . LEU B 1 202 ? -16.422 -15.516 -15.094 1 96.19 202 LEU B N 1
ATOM 5207 C CA . LEU B 1 202 ? -15.109 -15.891 -15.617 1 96.19 202 LEU B CA 1
ATOM 5208 C C . LEU B 1 202 ? -14.406 -14.688 -16.25 1 96.19 202 LEU B C 1
ATOM 5210 O O . LEU B 1 202 ? -13.211 -14.477 -16.031 1 96.19 202 LEU B O 1
ATOM 5214 N N . MET B 1 203 ? -15.18 -13.961 -17.031 1 94.06 203 MET B N 1
ATOM 5215 C CA . MET B 1 203 ? -14.609 -12.766 -17.656 1 94.06 203 MET B CA 1
ATOM 5216 C C . MET B 1 203 ? -14.148 -11.766 -16.594 1 94.06 203 MET B C 1
ATOM 5218 O O . MET B 1 203 ? -13.102 -11.133 -16.75 1 94.06 203 MET B O 1
ATOM 5222 N N . ALA B 1 204 ? -14.875 -11.664 -15.531 1 92.62 204 ALA B N 1
ATOM 5223 C CA . ALA B 1 204 ? -14.5 -10.781 -14.422 1 92.62 204 ALA B CA 1
ATOM 5224 C C . ALA B 1 204 ? -13.242 -11.289 -13.727 1 92.62 204 ALA B C 1
ATOM 5226 O O . ALA B 1 204 ? -12.352 -10.5 -13.398 1 92.62 204 ALA B O 1
ATOM 5227 N N . LYS B 1 205 ? -13.227 -12.562 -13.516 1 94 205 LYS B N 1
ATOM 5228 C CA . LYS B 1 205 ? -12.086 -13.188 -12.844 1 94 205 LYS B CA 1
ATOM 5229 C C . LYS B 1 205 ? -10.805 -12.977 -13.641 1 94 205 LYS B C 1
ATOM 5231 O O . LYS B 1 205 ? -9.742 -12.75 -13.055 1 94 205 LYS B O 1
ATOM 5236 N N . LEU B 1 206 ? -10.961 -13 -14.945 1 95.12 206 LEU B N 1
ATOM 5237 C CA . LEU B 1 206 ? -9.797 -12.898 -15.82 1 95.12 206 LEU B CA 1
ATOM 5238 C C . LEU B 1 206 ? -9.578 -11.453 -16.25 1 95.12 206 LEU B C 1
ATOM 5240 O O . LEU B 1 206 ? -8.625 -11.164 -16.984 1 95.12 206 LEU B O 1
ATOM 5244 N N . LYS B 1 207 ? -10.422 -10.578 -15.859 1 91.75 207 LYS B N 1
ATOM 5245 C CA . LYS B 1 207 ? -10.367 -9.156 -16.188 1 91.75 207 LYS B CA 1
ATOM 5246 C C . LYS B 1 207 ? -10.32 -8.938 -17.688 1 91.75 207 LYS B C 1
ATOM 5248 O O . LYS B 1 207 ? -9.492 -8.164 -18.188 1 91.75 207 LYS B O 1
ATOM 5253 N N . LEU B 1 208 ? -11.125 -9.609 -18.375 1 90.75 208 LEU B N 1
ATOM 5254 C CA . LEU B 1 208 ? -11.133 -9.523 -19.844 1 90.75 208 LEU B CA 1
ATOM 5255 C C . LEU B 1 208 ? -11.883 -8.281 -20.297 1 90.75 208 LEU B C 1
ATOM 5257 O O . LEU B 1 208 ? -11.664 -7.797 -21.406 1 90.75 208 LEU B O 1
ATOM 5261 N N . ASP B 1 209 ? -12.727 -7.777 -19.453 1 81.38 209 ASP B N 1
ATOM 5262 C CA . ASP B 1 209 ? -13.516 -6.605 -19.828 1 81.38 209 ASP B CA 1
ATOM 5263 C C . ASP B 1 209 ? -12.648 -5.344 -19.844 1 81.38 209 ASP B C 1
ATOM 5265 O O . ASP B 1 209 ? -12.969 -4.383 -20.547 1 81.38 209 ASP B O 1
ATOM 5269 N N . SER B 1 210 ? -11.648 -5.355 -19.172 1 74.69 210 SER B N 1
ATOM 5270 C CA . SER B 1 210 ? -10.82 -4.164 -19.047 1 74.69 210 SER B CA 1
ATOM 5271 C C . SER B 1 210 ? -9.688 -4.16 -20.062 1 74.69 210 SER B C 1
ATOM 5273 O O . SER B 1 210 ? -8.914 -3.205 -20.141 1 74.69 210 SER B O 1
ATOM 5275 N N . GLN B 1 211 ? -9.641 -5.156 -20.859 1 76.88 211 GLN B N 1
ATOM 5276 C CA . GLN B 1 211 ? -8.547 -5.266 -21.812 1 76.88 211 GLN B CA 1
ATOM 5277 C C . GLN B 1 211 ? -8.859 -4.5 -23.094 1 76.88 211 GLN B C 1
ATOM 5279 O O . GLN B 1 211 ? -10 -4.484 -23.547 1 76.88 211 GLN B O 1
ATOM 5284 N N . LYS B 1 212 ? -7.895 -3.814 -23.422 1 71.06 212 LYS B N 1
ATOM 5285 C CA . LYS B 1 212 ? -8.008 -3.113 -24.703 1 71.06 212 LYS B CA 1
ATOM 5286 C C . LYS B 1 212 ? -7.887 -4.082 -25.875 1 71.06 212 LYS B C 1
ATOM 5288 O O . LYS B 1 212 ? -6.793 -4.566 -26.172 1 71.06 212 LYS B O 1
ATOM 5293 N N . SER B 1 213 ? -8.969 -4.707 -26.344 1 72.69 213 SER B N 1
ATOM 5294 C CA . SER B 1 213 ? -8.953 -5.621 -27.484 1 72.69 213 SER B CA 1
ATOM 5295 C C . SER B 1 213 ? -10.078 -5.309 -28.469 1 72.69 213 SER B C 1
ATOM 5297 O O . SER B 1 213 ? -11.133 -4.809 -28.062 1 72.69 213 SER B O 1
ATOM 5299 N N . SER B 1 214 ? -9.719 -5.531 -29.688 1 77.12 214 SER B N 1
ATOM 5300 C CA . SER B 1 214 ? -10.742 -5.402 -30.719 1 77.12 214 SER B CA 1
ATOM 5301 C C . SER B 1 214 ? -11.75 -6.539 -30.656 1 77.12 214 SER B C 1
ATOM 5303 O O . SER B 1 214 ? -12.867 -6.418 -31.156 1 77.12 214 SER B O 1
ATOM 5305 N N . LYS B 1 215 ? -11.305 -7.543 -30 1 81.75 215 LYS B N 1
ATOM 5306 C CA . LYS B 1 215 ? -12.203 -8.68 -29.859 1 81.75 215 LYS B CA 1
ATOM 5307 C C . LYS B 1 215 ? -13.078 -8.531 -28.625 1 81.75 215 LYS B C 1
ATOM 5309 O O . LYS B 1 215 ? -12.648 -7.973 -27.609 1 81.75 215 LYS B O 1
ATOM 5314 N N . SER B 1 216 ? -14.234 -9.039 -28.844 1 87.81 216 SER B N 1
ATOM 5315 C CA . SER B 1 216 ? -15.102 -9.086 -27.656 1 87.81 216 SER B CA 1
ATOM 5316 C C . SER B 1 216 ? -14.523 -10.008 -26.594 1 87.81 216 SER B C 1
ATOM 5318 O O . SER B 1 216 ? -13.789 -10.945 -26.906 1 87.81 216 SER B O 1
ATOM 5320 N N . PRO B 1 217 ? -14.805 -9.781 -25.391 1 87.56 217 PRO B N 1
ATOM 5321 C CA . PRO B 1 217 ? -14.336 -10.641 -24.312 1 87.56 217 PRO B CA 1
ATOM 5322 C C . PRO B 1 217 ? -14.703 -12.109 -24.516 1 87.56 217 PRO B C 1
ATOM 5324 O O . PRO B 1 217 ? -13.891 -13 -24.25 1 87.56 217 PRO B O 1
ATOM 5327 N N . ALA B 1 218 ? -15.844 -12.367 -25.016 1 86.81 218 ALA B N 1
ATOM 5328 C CA . ALA B 1 218 ? -16.281 -13.734 -25.281 1 86.81 218 ALA B CA 1
ATOM 5329 C C . ALA B 1 218 ? -15.438 -14.375 -26.375 1 86.81 218 ALA B C 1
ATOM 5331 O O . ALA B 1 218 ? -15.102 -15.555 -26.312 1 86.81 218 ALA B O 1
ATOM 5332 N N . SER B 1 219 ? -15.172 -13.625 -27.344 1 89.94 219 SER B N 1
ATOM 5333 C CA . SER B 1 219 ? -14.328 -14.117 -28.438 1 89.94 219 SER B CA 1
ATOM 5334 C C . SER B 1 219 ? -12.906 -14.375 -27.953 1 89.94 219 SER B C 1
ATOM 5336 O O . SER B 1 219 ? -12.289 -15.367 -28.344 1 89.94 219 SER B O 1
ATOM 5338 N N . LEU B 1 220 ? -12.414 -13.5 -27.156 1 92.25 220 LEU B N 1
ATOM 5339 C CA . LEU B 1 220 ? -11.078 -13.672 -26.594 1 92.25 220 LEU B CA 1
ATOM 5340 C C . LEU B 1 220 ? -11 -14.945 -25.766 1 92.25 220 LEU B C 1
ATOM 5342 O O . LEU B 1 220 ? -10 -15.672 -25.812 1 92.25 220 LEU B O 1
ATOM 5346 N N . LEU B 1 221 ? -12.023 -15.141 -25.031 1 93.62 221 LEU B N 1
ATOM 5347 C CA . LEU B 1 221 ? -12.102 -16.328 -24.188 1 93.62 221 LEU B CA 1
ATOM 5348 C C . LEU B 1 221 ? -11.992 -17.594 -25.016 1 93.62 221 LEU B C 1
ATOM 5350 O O . LEU B 1 221 ? -11.18 -18.484 -24.719 1 93.62 221 LEU B O 1
ATOM 5354 N N . ARG B 1 222 ? -12.648 -17.672 -26.078 1 91.19 222 ARG B N 1
ATOM 5355 C CA . ARG B 1 222 ? -12.758 -18.875 -26.875 1 91.19 222 ARG B CA 1
ATOM 5356 C C . ARG B 1 222 ? -11.539 -19.062 -27.766 1 91.19 222 ARG B C 1
ATOM 5358 O O . ARG B 1 222 ? -11.062 -20.188 -27.969 1 91.19 222 ARG B O 1
ATOM 5365 N N . THR B 1 223 ? -11.039 -18 -28.266 1 92.38 223 THR B N 1
ATOM 5366 C CA . THR B 1 223 ? -10.055 -18.125 -29.328 1 92.38 223 THR B CA 1
ATOM 5367 C C . THR B 1 223 ? -8.641 -18.031 -28.781 1 92.38 223 THR B C 1
ATOM 5369 O O . THR B 1 223 ? -7.695 -18.562 -29.359 1 92.38 223 THR B O 1
ATOM 5372 N N . LYS B 1 224 ? -8.555 -17.422 -27.672 1 94 224 LYS B N 1
ATOM 5373 C CA . LYS B 1 224 ? -7.211 -17.203 -27.141 1 94 224 LYS B CA 1
ATOM 5374 C C . LYS B 1 224 ? -7.047 -17.828 -25.766 1 94 224 LYS B C 1
ATOM 5376 O O . LYS B 1 224 ? -6.121 -18.609 -25.531 1 94 224 LYS B O 1
ATOM 5381 N N . VAL B 1 225 ? -7.914 -17.562 -24.875 1 96.12 225 VAL B N 1
ATOM 5382 C CA . VAL B 1 225 ? -7.754 -17.938 -23.484 1 96.12 225 VAL B CA 1
ATOM 5383 C C . VAL B 1 225 ? -7.887 -19.453 -23.328 1 96.12 225 VAL B C 1
ATOM 5385 O O . VAL B 1 225 ? -6.988 -20.109 -22.797 1 96.12 225 VAL B O 1
ATOM 5388 N N . PHE B 1 226 ? -8.922 -20.062 -23.812 1 97.25 226 PHE B N 1
ATOM 5389 C CA . PHE B 1 226 ? -9.203 -21.469 -23.594 1 97.25 226 PHE B CA 1
ATOM 5390 C C . PHE B 1 226 ? -8.125 -22.344 -24.219 1 97.25 226 PHE B C 1
ATOM 5392 O O . PHE B 1 226 ? -7.637 -23.297 -23.609 1 97.25 226 PHE B O 1
ATOM 5399 N N . PRO B 1 227 ? -7.727 -22.031 -25.406 1 96.75 227 PRO B N 1
ATOM 5400 C CA . PRO B 1 227 ? -6.676 -22.859 -25.984 1 96.75 227 PRO B CA 1
ATOM 5401 C C . PRO B 1 227 ? -5.391 -22.859 -25.156 1 96.75 227 PRO B C 1
ATOM 5403 O O . PRO B 1 227 ? -4.816 -23.922 -24.906 1 96.75 227 PRO B O 1
ATOM 5406 N N . ILE B 1 228 ? -5 -21.75 -24.734 1 97 228 ILE B N 1
ATOM 5407 C CA . ILE B 1 228 ? -3.756 -21.656 -23.969 1 97 228 ILE B CA 1
ATOM 5408 C C . ILE B 1 228 ? -3.922 -22.328 -22.609 1 97 228 ILE B C 1
ATOM 5410 O O . ILE B 1 228 ? -3.004 -22.984 -22.125 1 97 228 ILE B O 1
ATOM 5414 N N . VAL B 1 229 ? -5.035 -22.125 -22.016 1 98.25 229 VAL B N 1
ATOM 5415 C CA . VAL B 1 229 ? -5.328 -22.719 -20.703 1 98.25 229 VAL B CA 1
ATOM 5416 C C . VAL B 1 229 ? -5.328 -24.234 -20.828 1 98.25 229 VAL B C 1
ATOM 5418 O O . VAL B 1 229 ? -4.762 -24.938 -19.984 1 98.25 229 VAL B O 1
ATOM 5421 N N . GLN B 1 230 ? -5.941 -24.734 -21.828 1 97.75 230 GLN B N 1
ATOM 5422 C CA . GLN B 1 230 ? -5.965 -26.172 -22.047 1 97.75 230 GLN B CA 1
ATOM 5423 C C . GLN B 1 230 ? -4.559 -26.719 -22.266 1 97.75 230 GLN B C 1
ATOM 5425 O O . GLN B 1 230 ? -4.195 -27.766 -21.719 1 97.75 230 GLN B O 1
ATOM 5430 N N . GLU B 1 231 ? -3.807 -26.031 -23.047 1 97.94 231 GLU B N 1
ATOM 5431 C CA . GLU B 1 231 ? -2.453 -26.469 -23.375 1 97.94 231 GLU B CA 1
ATOM 5432 C C . GLU B 1 231 ? -1.563 -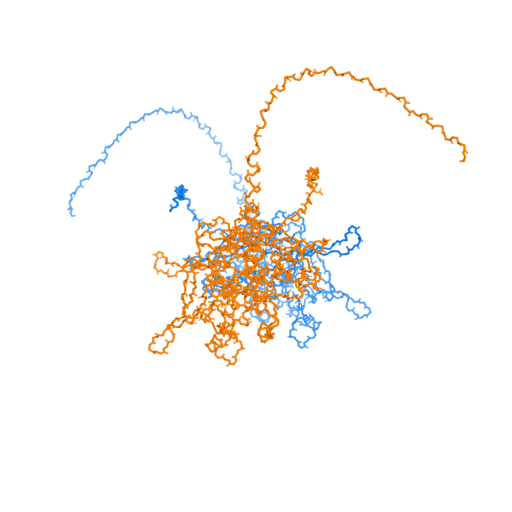26.484 -22.125 1 97.94 231 GLU B C 1
ATOM 5434 O O . GLU B 1 231 ? -0.806 -27.422 -21.906 1 97.94 231 GLU B O 1
ATOM 5439 N N . GLU B 1 232 ? -1.715 -25.531 -21.312 1 98.06 232 GLU B N 1
ATOM 5440 C CA . GLU B 1 232 ? -0.814 -25.438 -20.156 1 98.06 232 GLU B CA 1
ATOM 5441 C C . GLU B 1 232 ? -1.311 -26.266 -18.984 1 98.06 232 GLU B C 1
ATOM 5443 O O . GLU B 1 232 ? -0.519 -26.938 -18.312 1 98.06 232 GLU B O 1
ATOM 5448 N N . LEU B 1 233 ? -2.57 -26.328 -18.781 1 98.44 233 LEU B N 1
ATOM 5449 C CA . LEU B 1 233 ? -3.084 -26.953 -17.578 1 98.44 233 LEU B CA 1
ATOM 5450 C C . LEU B 1 233 ? -3.25 -28.453 -17.766 1 98.44 233 LEU B C 1
ATOM 5452 O O . LEU B 1 233 ? -3.412 -29.203 -16.781 1 98.44 233 LEU B O 1
ATOM 5456 N N . SER B 1 234 ? -3.166 -28.969 -18.953 1 98.25 234 SER B N 1
ATOM 5457 C CA . SER B 1 234 ? -3.262 -30.406 -19.188 1 98.25 234 SER B CA 1
ATOM 5458 C C . SER B 1 234 ? -2.084 -31.141 -18.562 1 98.25 234 SER B C 1
ATOM 5460 O O . SER B 1 234 ? -2.184 -32.344 -18.266 1 98.25 234 SER B O 1
ATOM 5462 N N . ALA B 1 235 ? -0.997 -30.453 -18.422 1 97.19 235 ALA B N 1
ATOM 5463 C CA . ALA B 1 235 ? 0.163 -31.062 -17.766 1 97.19 235 ALA B CA 1
ATOM 5464 C C . ALA B 1 235 ? -0.103 -31.312 -16.281 1 97.19 235 ALA B C 1
ATOM 5466 O O . ALA B 1 235 ? 0.5 -32.188 -15.68 1 97.19 235 ALA B O 1
ATOM 5467 N N . VAL B 1 236 ? -0.983 -30.562 -15.68 1 96.19 236 VAL B N 1
ATOM 5468 C CA . VAL B 1 236 ? -1.2 -30.562 -14.242 1 96.19 236 VAL B CA 1
ATOM 5469 C C . VAL B 1 236 ? -2.457 -31.359 -13.898 1 96.19 236 VAL B C 1
ATOM 5471 O O . VAL B 1 236 ? -2.494 -32.062 -12.898 1 96.19 236 VAL B O 1
ATOM 5474 N N . PHE B 1 237 ? -3.479 -31.188 -14.727 1 97.19 237 PHE B N 1
ATOM 5475 C CA . PHE B 1 237 ? -4.773 -31.812 -14.492 1 97.19 237 PHE B CA 1
ATOM 5476 C C . PHE B 1 237 ? -5.016 -32.938 -15.492 1 97.19 237 PHE B C 1
ATOM 5478 O O . PHE B 1 237 ? -5.273 -32.688 -16.672 1 97.19 237 PHE B O 1
ATOM 5485 N N . PRO B 1 238 ? -5.035 -34.219 -15.008 1 96.75 238 PRO B N 1
ATOM 5486 C CA . PRO B 1 238 ? -5.273 -35.312 -15.93 1 96.75 238 PRO B CA 1
ATOM 5487 C C . PRO B 1 238 ? -6.648 -35.25 -16.594 1 96.75 238 PRO B C 1
ATOM 5489 O O . PRO B 1 238 ? -7.648 -35 -15.914 1 96.75 238 PRO B O 1
ATOM 5492 N N . GLU B 1 239 ? -6.652 -35.469 -17.938 1 97.81 239 GLU B N 1
ATOM 5493 C CA . GLU B 1 239 ? -7.863 -35.469 -18.75 1 97.81 239 GLU B CA 1
ATOM 5494 C C . GLU B 1 239 ? -8.586 -34.125 -18.672 1 97.81 239 GLU B C 1
ATOM 5496 O O . GLU B 1 239 ? -9.812 -34.094 -18.625 1 97.81 239 GLU B O 1
ATOM 5501 N N . PHE B 1 240 ? -7.805 -33.094 -18.578 1 98.44 240 PHE B N 1
ATOM 5502 C CA . PHE B 1 240 ? -8.336 -31.75 -18.469 1 98.44 240 PHE B CA 1
ATOM 5503 C C . PHE B 1 240 ? -9.156 -31.375 -19.703 1 98.44 240 PHE B C 1
ATOM 5505 O O . PHE B 1 240 ? -8.719 -31.609 -20.828 1 98.44 240 PHE B O 1
ATOM 5512 N N . ARG B 1 241 ? -10.305 -30.797 -19.5 1 97.94 241 ARG B N 1
ATOM 5513 C CA . ARG B 1 241 ? -11.141 -30.328 -20.609 1 97.94 241 ARG B CA 1
ATOM 5514 C C . ARG B 1 241 ? -12.086 -29.219 -20.141 1 97.94 241 ARG B C 1
ATOM 5516 O O . ARG B 1 241 ? -12.352 -29.078 -18.953 1 97.94 241 ARG B O 1
ATOM 5523 N N . ILE B 1 242 ? -12.508 -28.391 -21.062 1 97.81 242 ILE B N 1
ATOM 5524 C CA . ILE B 1 242 ? -13.453 -27.312 -20.828 1 97.81 242 ILE B CA 1
ATOM 5525 C C . ILE B 1 242 ? -14.719 -27.547 -21.656 1 97.81 242 ILE B C 1
ATOM 5527 O O . ILE B 1 242 ? -14.656 -27.656 -22.891 1 97.81 242 ILE B O 1
ATOM 5531 N N . GLU B 1 243 ? -15.773 -27.641 -20.969 1 97.06 243 GLU B N 1
ATOM 5532 C CA . GLU B 1 243 ? -17.062 -27.875 -21.625 1 97.06 243 GLU B CA 1
ATOM 5533 C C . GLU B 1 243 ? -17.953 -26.656 -21.516 1 97.06 243 GLU B C 1
ATOM 5535 O O . GLU B 1 243 ? -17.75 -25.797 -20.656 1 97.06 243 GLU B O 1
ATOM 5540 N N . ARG B 1 244 ? -18.891 -26.594 -22.422 1 95.31 244 ARG B N 1
ATOM 5541 C CA . ARG B 1 244 ? -19.875 -25.531 -22.453 1 95.31 244 ARG B CA 1
ATOM 5542 C C . ARG B 1 244 ? -21.281 -26.062 -22.203 1 95.31 244 ARG B C 1
ATOM 5544 O O . ARG B 1 244 ? -21.703 -27.031 -22.844 1 95.31 244 ARG B O 1
ATOM 5551 N N . ALA B 1 245 ? -21.875 -25.5 -21.203 1 96 245 ALA B N 1
ATOM 5552 C CA . ALA B 1 245 ? -23.281 -25.797 -20.969 1 96 245 ALA B CA 1
ATOM 5553 C C . ALA B 1 245 ? -24.172 -24.719 -21.594 1 96 245 ALA B C 1
ATOM 5555 O O . ALA B 1 245 ? -24.031 -23.531 -21.281 1 96 245 ALA B O 1
ATOM 5556 N N . LYS B 1 246 ? -25.078 -25.188 -22.422 1 94.88 246 LYS B N 1
ATOM 5557 C CA . LYS B 1 246 ? -25.922 -24.266 -23.156 1 94.88 246 LYS B CA 1
ATOM 5558 C C . LYS B 1 246 ? -27.391 -24.422 -22.75 1 94.88 246 LYS B C 1
ATOM 5560 O O . LYS B 1 246 ? -27.828 -25.531 -22.406 1 94.88 246 LYS B O 1
ATOM 5565 N N . ARG B 1 247 ? -28.047 -23.266 -22.672 1 94.31 247 ARG B N 1
ATOM 5566 C CA . ARG B 1 247 ? -29.5 -23.172 -22.562 1 94.31 247 ARG B CA 1
ATOM 5567 C C . ARG B 1 247 ? -30.078 -22.266 -23.625 1 94.31 247 ARG B C 1
ATOM 5569 O O . ARG B 1 247 ? -29.734 -21.078 -23.703 1 94.31 247 ARG B O 1
ATOM 5576 N N . ASN B 1 248 ? -31.109 -22.781 -24.438 1 92 248 ASN B N 1
ATOM 5577 C CA . ASN B 1 248 ? -31.688 -22.031 -25.531 1 92 248 ASN B CA 1
ATOM 5578 C C . ASN B 1 248 ? -30.609 -21.422 -26.422 1 92 248 ASN B C 1
ATOM 5580 O O . ASN B 1 248 ? -30.625 -20.219 -26.688 1 92 248 ASN B O 1
ATOM 5584 N N . ARG B 1 249 ? -29.5 -22.094 -26.766 1 90.56 249 ARG B N 1
ATOM 5585 C CA . ARG B 1 249 ? -28.406 -21.766 -27.672 1 90.56 249 ARG B CA 1
ATOM 5586 C C . ARG B 1 249 ? -27.438 -20.766 -27.047 1 90.56 249 ARG B C 1
ATOM 5588 O O . ARG B 1 249 ? -26.516 -20.297 -27.688 1 90.56 249 ARG B O 1
ATOM 5595 N N . LYS B 1 250 ? -27.656 -20.422 -25.812 1 92.62 250 LYS B N 1
ATOM 5596 C CA . LYS B 1 250 ? -26.766 -19.516 -25.109 1 92.62 250 LYS B CA 1
ATOM 5597 C C . LYS B 1 250 ? -25.922 -20.266 -24.078 1 92.62 250 LYS B C 1
ATOM 5599 O O . LYS B 1 250 ? -26.438 -21.156 -23.391 1 92.62 250 LYS B O 1
ATOM 5604 N N . ILE B 1 251 ? -24.688 -19.891 -24.016 1 93.88 251 ILE B N 1
ATOM 5605 C CA . ILE B 1 251 ? -23.812 -20.516 -23.016 1 93.88 251 ILE B CA 1
ATOM 5606 C C . ILE B 1 251 ? -24.141 -19.969 -21.625 1 93.88 251 ILE B C 1
ATOM 5608 O O . ILE B 1 251 ? -24.078 -18.75 -21.406 1 93.88 251 ILE B O 1
ATOM 5612 N N . VAL B 1 252 ? -24.453 -20.812 -20.719 1 95.88 252 VAL B N 1
ATOM 5613 C CA . VAL B 1 252 ? -24.844 -20.391 -19.375 1 95.88 252 VAL B CA 1
ATOM 5614 C C . VAL B 1 252 ? -23.688 -20.625 -18.406 1 95.88 252 VAL B C 1
ATOM 5616 O O . VAL B 1 252 ? -23.562 -19.906 -17.406 1 95.88 252 VAL B O 1
ATOM 5619 N N . LYS B 1 253 ? -22.906 -21.688 -18.688 1 97.06 253 LYS B N 1
ATOM 5620 C CA . LYS B 1 253 ? -21.766 -21.984 -17.812 1 97.06 253 LYS B CA 1
ATOM 5621 C C . LYS B 1 253 ? -20.641 -22.656 -18.594 1 97.06 253 LYS B C 1
ATOM 5623 O O . LYS B 1 253 ? -20.875 -23.312 -19.594 1 97.06 253 LYS B O 1
ATOM 5628 N N . TYR B 1 254 ? -19.5 -22.359 -18.203 1 97.62 254 TYR B N 1
ATOM 5629 C CA . TYR B 1 254 ? -18.328 -23.172 -18.562 1 97.62 254 TYR B CA 1
ATOM 5630 C C . TYR B 1 254 ? -18 -24.172 -17.469 1 97.62 254 TYR B C 1
ATOM 5632 O O . TYR B 1 254 ? -18.031 -23.844 -16.281 1 97.62 254 TYR B O 1
ATOM 5640 N N . ILE B 1 255 ? -17.797 -25.406 -17.906 1 98.25 255 ILE B N 1
ATOM 5641 C CA . ILE B 1 255 ? -17.5 -26.469 -16.953 1 98.25 255 ILE B CA 1
ATOM 5642 C C . ILE B 1 255 ? -16.078 -26.984 -17.156 1 98.25 255 ILE B C 1
ATOM 5644 O O . ILE B 1 255 ? -15.766 -27.531 -18.219 1 98.25 255 ILE B O 1
ATOM 5648 N N . PHE B 1 256 ? -15.242 -26.844 -16.156 1 98.69 256 PHE B N 1
ATOM 5649 C CA . PHE B 1 256 ? -13.891 -27.406 -16.156 1 98.69 256 PHE B CA 1
ATOM 5650 C C . PHE B 1 256 ? -13.883 -28.781 -15.484 1 98.69 256 PHE B C 1
ATOM 5652 O O . PHE B 1 256 ? -14.391 -28.938 -14.375 1 98.69 256 PHE B O 1
ATOM 5659 N N . LYS B 1 257 ? -13.289 -29.734 -16.188 1 98.56 257 LYS B N 1
ATOM 5660 C CA . LYS B 1 257 ? -13.281 -31.109 -15.672 1 98.56 257 LYS B CA 1
ATOM 5661 C C . LYS B 1 257 ? -11.891 -31.719 -15.758 1 98.56 257 LYS B C 1
ATOM 5663 O O . LYS B 1 257 ? -11.133 -31.438 -16.688 1 98.56 257 LYS B O 1
ATOM 5668 N N . TRP B 1 258 ? -11.578 -32.594 -14.828 1 98.12 258 TRP B N 1
ATOM 5669 C CA . TRP B 1 258 ? -10.344 -33.375 -14.789 1 98.12 258 TRP B CA 1
ATOM 5670 C C . TRP B 1 258 ? -10.492 -34.594 -13.875 1 98.12 258 TRP B C 1
ATOM 5672 O O . TRP B 1 258 ? -11.508 -34.75 -13.188 1 98.12 258 TRP B O 1
ATOM 5682 N N . THR B 1 259 ? -9.539 -35.5 -13.938 1 97.19 259 THR B N 1
ATOM 5683 C CA . THR B 1 259 ? -9.516 -36.594 -13 1 97.19 259 THR B CA 1
ATOM 5684 C C . THR B 1 259 ? -9.133 -36.125 -11.602 1 97.19 259 THR B C 1
ATOM 5686 O O . THR B 1 259 ? -8.055 -35.562 -11.406 1 97.19 259 THR B O 1
ATOM 5689 N N . PRO B 1 260 ? -10.039 -36.312 -10.641 1 96.38 260 PRO B N 1
ATOM 5690 C CA . PRO B 1 260 ? -9.766 -35.812 -9.297 1 96.38 260 PRO B CA 1
ATOM 5691 C C . PRO B 1 260 ? -8.469 -36.375 -8.711 1 96.38 260 PRO B C 1
ATOM 5693 O O . PRO B 1 260 ? -8.133 -37.531 -8.961 1 96.38 260 PRO B O 1
ATOM 5696 N N . GLU B 1 261 ? -7.762 -35.531 -8.008 1 91.31 261 GLU B N 1
ATOM 5697 C CA . GLU B 1 261 ? -6.59 -35.969 -7.25 1 91.31 261 GLU B CA 1
ATOM 5698 C C . GLU B 1 261 ? -6.996 -36.688 -5.973 1 91.31 261 GLU B C 1
ATOM 5700 O O . GLU B 1 261 ? -8.062 -36.406 -5.41 1 91.31 261 GLU B O 1
ATOM 5705 N N . ASP B 1 262 ? -6.086 -37.531 -5.57 1 89 262 ASP B N 1
ATOM 5706 C CA . ASP B 1 262 ? -6.297 -38.188 -4.277 1 89 262 ASP B CA 1
ATOM 5707 C C . ASP B 1 262 ? -6.062 -37.188 -3.131 1 89 262 ASP B C 1
ATOM 5709 O O . ASP B 1 262 ? -5.184 -36.344 -3.209 1 89 262 ASP B O 1
ATOM 5713 N N . LYS B 1 263 ? -6.785 -37.344 -2.049 1 83.5 263 LYS B N 1
ATOM 5714 C CA . LYS B 1 263 ? -6.664 -36.469 -0.888 1 83.5 263 LYS B CA 1
ATOM 5715 C C . LYS B 1 263 ? -5.234 -36.469 -0.352 1 83.5 263 LYS B C 1
ATOM 5717 O O . LYS B 1 263 ? -4.727 -35.438 0.056 1 83.5 263 LYS B O 1
ATOM 5722 N N . ASN B 1 264 ? -4.605 -37.625 -0.429 1 80.25 264 ASN B N 1
ATOM 5723 C CA . ASN B 1 264 ? -3.264 -37.75 0.133 1 80.25 264 ASN B CA 1
ATOM 5724 C C . ASN B 1 264 ? -2.191 -37.656 -0.948 1 80.25 264 ASN B C 1
ATOM 5726 O O . ASN B 1 264 ? -1.057 -38.094 -0.743 1 80.25 264 ASN B O 1
ATOM 5730 N N . GLN B 1 265 ? -2.617 -37.125 -2.016 1 79.75 265 GLN B N 1
ATOM 5731 C CA . GLN B 1 265 ? -1.649 -37 -3.102 1 79.75 265 GLN B CA 1
ATOM 5732 C C . GLN B 1 265 ? -0.49 -36.094 -2.711 1 79.75 265 GLN B C 1
ATOM 5734 O O . GLN B 1 265 ? -0.693 -35.062 -2.072 1 79.75 265 GLN B O 1
ATOM 5739 N N . ASP B 1 266 ? 0.625 -36.531 -3.201 1 76.19 266 ASP B N 1
ATOM 5740 C CA . ASP B 1 266 ? 1.839 -35.781 -2.908 1 76.19 266 ASP B CA 1
ATOM 5741 C C . ASP B 1 266 ? 1.837 -34.438 -3.635 1 76.19 266 ASP B C 1
ATOM 5743 O O . ASP B 1 266 ? 1.547 -34.375 -4.828 1 76.19 266 ASP B O 1
ATOM 5747 N N . VAL B 1 267 ? 2.207 -33.438 -2.896 1 83.12 267 VAL B N 1
ATOM 5748 C CA . V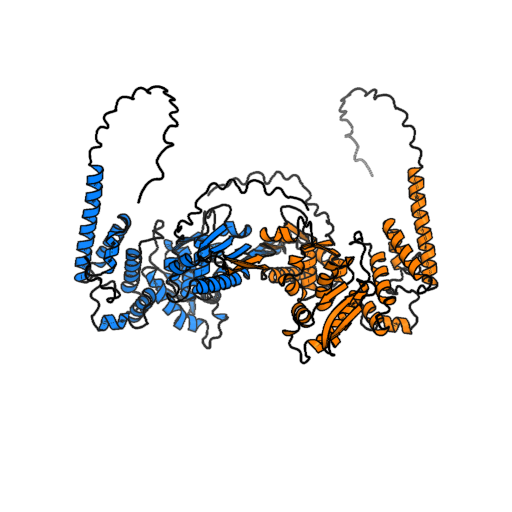AL B 1 267 ? 2.289 -32.094 -3.48 1 83.12 267 VAL B CA 1
ATOM 5749 C C . VAL B 1 267 ? 3.674 -31.891 -4.086 1 83.12 267 VAL B C 1
ATOM 5751 O O . VAL B 1 267 ? 3.816 -31.203 -5.098 1 83.12 267 VAL B O 1
ATOM 5754 N N . VAL B 1 268 ? 4.641 -32.594 -3.461 1 87.69 268 VAL B N 1
ATOM 5755 C CA . VAL B 1 268 ? 6.008 -32.469 -3.959 1 87.69 268 VAL B CA 1
ATOM 5756 C C . VAL B 1 268 ? 6.516 -33.844 -4.422 1 87.69 268 VAL B C 1
ATOM 5758 O O . VAL B 1 268 ? 6.336 -34.844 -3.729 1 87.69 268 VAL B O 1
ATOM 5761 N N . MET B 1 269 ? 7.039 -33.875 -5.629 1 90.31 269 MET B N 1
ATOM 5762 C CA . MET B 1 269 ? 7.617 -35.094 -6.227 1 90.31 269 MET B CA 1
ATOM 5763 C C . MET B 1 269 ? 8.945 -34.781 -6.91 1 90.31 269 MET B C 1
ATOM 5765 O O . MET B 1 269 ? 9.203 -33.625 -7.273 1 90.31 269 MET B O 1
ATOM 5769 N N . PRO B 1 270 ? 9.703 -35.844 -6.98 1 91.19 270 PRO B N 1
ATOM 5770 C CA . PRO B 1 270 ? 10.93 -35.625 -7.746 1 91.19 270 PRO B CA 1
ATOM 5771 C C . PRO B 1 270 ? 10.664 -35.188 -9.18 1 91.19 270 PRO B C 1
ATOM 5773 O O . PRO B 1 270 ? 9.664 -35.594 -9.781 1 91.19 270 PRO B O 1
ATOM 5776 N N . ALA B 1 271 ? 11.617 -34.5 -9.672 1 89.88 271 ALA B N 1
ATOM 5777 C CA . ALA B 1 271 ? 11.461 -33.875 -10.984 1 89.88 271 ALA B CA 1
ATOM 5778 C C . ALA B 1 271 ? 11.18 -34.906 -12.055 1 89.88 271 ALA B C 1
ATOM 5780 O O . ALA B 1 271 ? 10.352 -34.688 -12.945 1 89.88 271 ALA B O 1
ATOM 5781 N N . ILE B 1 272 ? 11.852 -36 -11.977 1 92.25 272 ILE B N 1
ATOM 5782 C CA . ILE B 1 272 ? 11.719 -37.031 -13.008 1 92.25 272 ILE B CA 1
ATOM 5783 C C . ILE B 1 272 ? 10.297 -37.594 -13 1 92.25 272 ILE B C 1
ATOM 5785 O O . ILE B 1 272 ? 9.727 -37.844 -14.062 1 92.25 272 ILE B O 1
ATOM 5789 N N . LEU B 1 273 ? 9.758 -37.781 -11.852 1 94.19 273 LEU B N 1
ATOM 5790 C CA . LEU B 1 273 ? 8.391 -38.281 -11.742 1 94.19 273 LEU B CA 1
ATOM 5791 C C . LEU B 1 273 ? 7.391 -37.219 -12.18 1 94.19 273 LEU B C 1
ATOM 5793 O O . LEU B 1 273 ? 6.473 -37.5 -12.953 1 94.19 273 LEU B O 1
ATOM 5797 N N . GLU B 1 274 ? 7.555 -36.031 -11.734 1 93.38 274 GLU B N 1
ATOM 5798 C CA . GLU B 1 274 ? 6.672 -34.938 -12.078 1 93.38 274 GLU B CA 1
ATOM 5799 C C . GLU B 1 274 ? 6.629 -34.719 -13.594 1 93.38 274 GLU B C 1
ATOM 5801 O O . GLU B 1 274 ? 5.551 -34.531 -14.164 1 93.38 274 GLU B O 1
ATOM 5806 N N . ASN B 1 275 ? 7.762 -34.688 -14.18 1 93.44 275 ASN B N 1
ATOM 5807 C CA . ASN B 1 275 ? 7.855 -34.5 -15.625 1 93.44 275 ASN B CA 1
ATOM 5808 C C . ASN B 1 275 ? 7.188 -35.625 -16.391 1 93.44 275 ASN B C 1
ATOM 5810 O O . ASN B 1 275 ? 6.504 -35.406 -17.391 1 93.44 275 ASN B O 1
ATOM 5814 N N . SER B 1 276 ? 7.449 -36.812 -15.953 1 95.38 276 SER B N 1
ATOM 5815 C CA . SER B 1 276 ? 6.855 -37.969 -16.625 1 95.38 276 SER B CA 1
ATOM 5816 C C . SER B 1 276 ? 5.336 -37.938 -16.531 1 95.38 276 SER B C 1
ATOM 5818 O O . SER B 1 276 ? 4.648 -38.25 -17.516 1 95.38 276 SER B O 1
ATOM 5820 N N . ILE B 1 277 ? 4.871 -37.562 -15.398 1 95.56 277 ILE B N 1
ATOM 5821 C CA . ILE B 1 277 ? 3.426 -37.5 -15.203 1 95.56 277 ILE B CA 1
ATOM 5822 C C . ILE B 1 277 ? 2.846 -36.406 -16.094 1 95.56 277 ILE B C 1
ATOM 5824 O O . ILE B 1 277 ? 1.824 -36.594 -16.75 1 95.56 277 ILE B O 1
ATOM 5828 N N . ALA B 1 278 ? 3.455 -35.281 -16.141 1 96.44 278 ALA B N 1
ATOM 5829 C CA . ALA B 1 278 ? 2.986 -34.125 -16.938 1 96.44 278 ALA B CA 1
ATOM 5830 C C . ALA B 1 278 ? 2.9 -34.5 -18.422 1 96.44 278 ALA B C 1
ATOM 5832 O O . ALA B 1 278 ? 1.894 -34.219 -19.078 1 96.44 278 ALA B O 1
ATOM 5833 N N . ILE B 1 279 ? 3.971 -35.125 -18.875 1 96.19 279 ILE B N 1
ATOM 5834 C CA . ILE B 1 279 ? 4.008 -35.531 -20.281 1 96.19 279 ILE B CA 1
ATOM 5835 C C . ILE B 1 279 ? 2.924 -36.562 -20.547 1 96.19 279 ILE B C 1
ATOM 5837 O O . ILE B 1 279 ? 2.23 -36.5 -21.562 1 96.19 279 ILE B O 1
ATOM 5841 N N . ALA B 1 280 ? 2.791 -37.5 -19.672 1 96.94 280 ALA B N 1
ATOM 5842 C CA . ALA B 1 280 ? 1.744 -38.5 -19.812 1 96.94 280 ALA B CA 1
ATOM 5843 C C . ALA B 1 280 ? 0.362 -37.875 -19.844 1 96.94 280 ALA B C 1
ATOM 5845 O O . ALA B 1 280 ? -0.487 -38.25 -20.656 1 96.94 280 ALA B O 1
ATOM 5846 N N . ASN B 1 281 ? 0.127 -36.906 -18.969 1 97.56 281 ASN B N 1
ATOM 5847 C CA . ASN B 1 281 ? -1.155 -36.219 -18.922 1 97.56 281 ASN B CA 1
ATOM 5848 C C . ASN B 1 281 ? -1.473 -35.531 -20.25 1 97.56 281 ASN B C 1
ATOM 5850 O O . ASN B 1 281 ? -2.617 -35.562 -20.703 1 97.56 281 ASN B O 1
ATOM 5854 N N . ILE B 1 282 ? -0.506 -34.938 -20.828 1 97.81 282 ILE B N 1
ATOM 5855 C CA . ILE B 1 282 ? -0.682 -34.219 -22.078 1 97.81 282 ILE B CA 1
ATOM 5856 C C . ILE B 1 282 ? -0.971 -35.219 -23.203 1 97.81 282 ILE B C 1
ATOM 5858 O O . ILE B 1 282 ? -1.967 -35.062 -23.922 1 97.81 282 ILE B O 1
ATOM 5862 N N . ARG B 1 283 ? -0.156 -36.188 -23.312 1 96.44 283 ARG B N 1
ATOM 5863 C CA . ARG B 1 283 ? -0.17 -37.031 -24.5 1 96.44 283 ARG B CA 1
ATOM 5864 C C . ARG B 1 283 ? -1.356 -38 -24.453 1 96.44 283 ARG B C 1
ATOM 5866 O O . ARG B 1 283 ? -1.829 -38.469 -25.5 1 96.44 283 ARG B O 1
ATOM 5873 N N . THR B 1 284 ? -1.853 -38.312 -23.328 1 96.88 284 THR B N 1
ATOM 5874 C CA . THR B 1 284 ? -2.947 -39.281 -23.234 1 96.88 284 THR B CA 1
ATOM 5875 C C . THR B 1 284 ? -4.293 -38.562 -23.156 1 96.88 284 THR B C 1
ATOM 5877 O O . THR B 1 284 ? -5.34 -39.188 -23.094 1 96.88 284 THR B O 1
ATOM 5880 N N . ASN B 1 285 ? -4.285 -37.281 -23.094 1 97.25 285 ASN B N 1
ATOM 5881 C CA . ASN B 1 285 ? -5.535 -36.531 -22.984 1 97.25 285 ASN B CA 1
ATOM 5882 C C . ASN B 1 285 ? -6.375 -36.688 -24.266 1 97.25 285 ASN B C 1
ATOM 5884 O O . ASN B 1 285 ? -6.039 -36.094 -25.297 1 97.25 285 ASN B O 1
ATOM 5888 N N . SER B 1 286 ? -7.496 -37.344 -24.203 1 94.88 286 SER B N 1
ATOM 5889 C CA . SER B 1 286 ? -8.328 -37.656 -25.359 1 94.88 286 SER B CA 1
ATOM 5890 C C . SER B 1 286 ? -9.148 -36.438 -25.781 1 94.88 286 SER B C 1
ATOM 5892 O O . SER B 1 286 ? -9.727 -36.438 -26.875 1 94.88 286 SER B O 1
ATOM 5894 N N . ASN B 1 287 ? -9.078 -35.438 -24.969 1 95.12 287 ASN B N 1
ATOM 5895 C CA . ASN B 1 287 ? -9.898 -34.25 -25.234 1 95.12 287 ASN B CA 1
ATOM 5896 C C . ASN B 1 287 ? -9.102 -33.188 -25.953 1 95.12 287 ASN B C 1
ATOM 5898 O O . ASN B 1 287 ? -9.594 -32.062 -26.156 1 95.12 287 ASN B O 1
ATOM 5902 N N . MET B 1 288 ? -7.898 -33.469 -26.344 1 96.44 288 MET B N 1
ATOM 5903 C CA . MET B 1 288 ? -7.051 -32.5 -27.062 1 96.44 288 MET B CA 1
ATOM 5904 C C . MET B 1 288 ? -6.676 -33.031 -28.438 1 96.44 288 MET B C 1
ATOM 5906 O O . MET B 1 288 ? -6.496 -34.25 -28.625 1 96.44 288 MET B O 1
ATOM 5910 N N . SER B 1 289 ? -6.598 -32.125 -29.406 1 96.06 289 SER B N 1
ATOM 5911 C CA . SER B 1 289 ? -6.074 -32.469 -30.719 1 96.06 289 SER B CA 1
ATOM 5912 C C . SER B 1 289 ? -4.57 -32.719 -30.656 1 96.06 289 SER B C 1
ATOM 5914 O O . SER B 1 289 ? -3.902 -32.312 -29.703 1 96.06 289 SER B O 1
ATOM 5916 N N . ASP B 1 290 ? -4.059 -33.375 -31.641 1 94.88 290 ASP B N 1
ATOM 5917 C CA . ASP B 1 290 ? -2.621 -33.625 -31.703 1 94.88 290 ASP B CA 1
ATOM 5918 C C . ASP B 1 290 ? -1.849 -32.312 -31.766 1 94.88 290 ASP B C 1
ATOM 5920 O O . ASP B 1 290 ? -0.792 -32.156 -31.156 1 94.88 290 ASP B O 1
ATOM 5924 N N . ALA B 1 291 ? -2.412 -31.422 -32.5 1 95.44 291 ALA B N 1
ATOM 5925 C CA . ALA B 1 291 ? -1.764 -30.125 -32.625 1 95.44 291 ALA B CA 1
ATOM 5926 C C . ALA B 1 291 ? -1.649 -29.453 -31.25 1 95.44 291 ALA B C 1
ATOM 5928 O O . ALA B 1 291 ? -0.61 -28.875 -30.906 1 95.44 291 ALA B O 1
ATOM 5929 N N . SER B 1 292 ? -2.686 -29.484 -30.484 1 96.69 292 SER B N 1
ATOM 5930 C CA . SER B 1 292 ? -2.699 -28.891 -29.141 1 96.69 292 SER B CA 1
ATOM 5931 C C . SER B 1 292 ? -1.746 -29.625 -28.203 1 96.69 292 SER B C 1
ATOM 5933 O O . SER B 1 292 ? -1.118 -29 -27.344 1 96.69 292 SER B O 1
ATOM 5935 N N . LYS B 1 293 ? -1.648 -30.922 -28.344 1 97.5 293 LYS B N 1
ATOM 5936 C CA . LYS B 1 293 ? -0.73 -31.703 -27.531 1 97.5 293 LYS B CA 1
ATOM 5937 C C . LYS B 1 293 ? 0.718 -31.297 -27.781 1 97.5 293 LYS B C 1
ATOM 5939 O O . LYS B 1 293 ? 1.509 -31.188 -26.844 1 97.5 293 LYS B O 1
ATOM 5944 N N . TYR B 1 294 ? 1.014 -31.109 -29.047 1 96.31 294 TYR B N 1
ATOM 5945 C CA . TYR B 1 294 ? 2.367 -30.688 -29.391 1 96.31 294 TYR B CA 1
ATOM 5946 C C . TYR B 1 294 ? 2.676 -29.328 -28.781 1 96.31 294 TYR B C 1
ATOM 5948 O O . TYR B 1 294 ? 3.764 -29.109 -28.234 1 96.31 294 TYR B O 1
ATOM 5956 N N . LYS B 1 295 ? 1.736 -28.453 -28.859 1 97.12 295 LYS B N 1
ATOM 5957 C CA . LYS B 1 295 ? 1.927 -27.125 -28.281 1 97.12 295 LYS B CA 1
ATOM 5958 C C . LYS B 1 295 ? 2.057 -27.203 -26.766 1 97.12 295 LYS B C 1
ATOM 5960 O O . LYS B 1 295 ? 2.861 -26.5 -26.172 1 97.12 295 LYS B O 1
ATOM 5965 N N . ALA B 1 296 ? 1.241 -28.031 -26.172 1 97.94 296 ALA B N 1
ATOM 5966 C CA . ALA B 1 296 ? 1.296 -28.219 -24.719 1 97.94 296 ALA B CA 1
ATOM 5967 C C . ALA B 1 296 ? 2.67 -28.734 -24.297 1 97.94 296 ALA B C 1
ATOM 5969 O O . ALA B 1 296 ? 3.205 -28.297 -23.266 1 97.94 296 ALA B O 1
ATOM 5970 N N . LEU B 1 297 ? 3.213 -29.672 -25.047 1 96.19 297 LEU B N 1
ATOM 5971 C CA . LEU B 1 297 ? 4.543 -30.188 -24.75 1 96.19 297 LEU B CA 1
ATOM 5972 C C . LEU B 1 297 ? 5.598 -29.094 -24.859 1 96.19 297 LEU B C 1
ATOM 5974 O O . LEU B 1 297 ? 6.465 -28.984 -24 1 96.19 297 LEU B O 1
ATOM 5978 N N . ASP B 1 298 ? 5.512 -28.328 -25.938 1 95.25 298 ASP B N 1
ATOM 5979 C CA . ASP B 1 298 ? 6.441 -27.219 -26.125 1 95.25 298 ASP B CA 1
ATOM 5980 C C . ASP B 1 298 ? 6.391 -26.266 -24.938 1 95.25 298 ASP B C 1
ATOM 5982 O O . ASP B 1 298 ? 7.434 -25.844 -24.422 1 95.25 298 ASP B O 1
ATOM 5986 N N . ARG B 1 299 ? 5.234 -25.953 -24.5 1 95.06 299 ARG B N 1
ATOM 5987 C CA . ARG B 1 299 ? 5.051 -25.016 -23.406 1 95.06 299 ARG B CA 1
ATOM 5988 C C . ARG B 1 299 ? 5.57 -25.594 -22.094 1 95.06 299 ARG B C 1
ATOM 5990 O O . ARG B 1 299 ? 6.254 -24.906 -21.328 1 95.06 299 ARG B O 1
ATOM 5997 N N . TYR B 1 300 ? 5.254 -26.797 -21.859 1 95.12 300 TYR B N 1
ATOM 5998 C CA . TYR B 1 300 ? 5.672 -27.422 -20.609 1 95.12 300 TYR B CA 1
ATOM 5999 C C . TYR B 1 300 ? 7.188 -27.547 -20.547 1 95.12 300 TYR B C 1
ATOM 6001 O O . TYR B 1 300 ? 7.789 -27.328 -19.484 1 95.12 300 TYR B O 1
ATOM 6009 N N . LEU B 1 301 ? 7.793 -27.922 -21.641 1 91.94 301 LEU B N 1
ATOM 6010 C CA . LEU B 1 301 ? 9.227 -28.203 -21.656 1 91.94 301 LEU B CA 1
ATOM 6011 C C . LEU B 1 301 ? 10.023 -26.922 -21.922 1 91.94 301 LEU B C 1
ATOM 6013 O O . LEU B 1 301 ? 11.258 -26.953 -21.922 1 91.94 301 LEU B O 1
ATOM 6017 N N . GLY B 1 302 ? 9.312 -25.891 -22.188 1 89.62 302 GLY B N 1
ATOM 6018 C CA . GLY B 1 302 ? 9.977 -24.609 -22.422 1 89.62 302 GLY B CA 1
ATOM 6019 C C . GLY B 1 302 ? 10.625 -24.516 -23.781 1 89.62 302 GLY B C 1
ATOM 6020 O O . GLY B 1 302 ? 11.672 -23.891 -23.938 1 89.62 302 GLY B O 1
ATOM 6021 N N . TRP B 1 303 ? 10.055 -25.203 -24.719 1 91.19 303 TRP B N 1
ATOM 6022 C CA . TRP B 1 303 ? 10.57 -25.188 -26.078 1 91.19 303 TRP B CA 1
ATOM 6023 C C . TRP B 1 303 ? 9.867 -24.125 -26.922 1 91.19 303 TRP B C 1
ATOM 6025 O O . TRP B 1 303 ? 8.805 -23.625 -26.547 1 91.19 303 TRP B O 1
ATOM 6035 N N . ARG B 1 304 ? 10.547 -23.828 -28.016 1 92.94 304 ARG B N 1
ATOM 6036 C CA . ARG B 1 304 ? 9.859 -23.016 -29.016 1 92.94 304 ARG B CA 1
ATOM 6037 C C . ARG B 1 304 ? 8.664 -23.75 -29.594 1 92.94 304 ARG B C 1
ATOM 6039 O O . ARG B 1 304 ? 8.734 -24.953 -29.859 1 92.94 304 ARG B O 1
ATOM 6046 N N . LEU B 1 305 ? 7.641 -22.969 -29.859 1 94.19 305 LEU B N 1
ATOM 6047 C CA . LEU B 1 305 ? 6.445 -23.578 -30.422 1 94.19 305 LEU B CA 1
ATOM 6048 C C . LEU B 1 305 ? 6.758 -24.234 -31.766 1 94.19 305 LEU B C 1
ATOM 6050 O O . LEU B 1 305 ? 7.449 -23.641 -32.594 1 94.19 305 LEU B O 1
ATOM 6054 N N . GLY B 1 306 ? 6.336 -25.438 -31.891 1 93.94 306 GLY B N 1
ATOM 6055 C CA . GLY B 1 306 ? 6.566 -26.188 -33.125 1 93.94 306 GLY B CA 1
ATOM 6056 C C . GLY B 1 306 ? 7.656 -27.234 -33 1 93.94 306 GLY B C 1
ATOM 6057 O O . GLY B 1 306 ? 7.793 -28.109 -33.844 1 93.94 306 GLY B O 1
ATOM 6058 N N . THR B 1 307 ? 8.367 -27.25 -31.922 1 92.75 307 THR B N 1
ATOM 6059 C CA . THR B 1 307 ? 9.492 -28.156 -31.719 1 92.75 307 THR B CA 1
ATOM 6060 C C . THR B 1 307 ? 9.016 -29.594 -31.578 1 92.75 307 THR B C 1
ATOM 6062 O O . THR B 1 307 ? 9.547 -30.5 -32.219 1 92.75 307 THR B O 1
ATOM 6065 N N . ALA B 1 308 ? 8.078 -29.828 -30.797 1 91.88 308 ALA B N 1
ATOM 6066 C CA . ALA B 1 308 ? 7.555 -31.188 -30.578 1 91.88 308 ALA B CA 1
ATOM 6067 C C . ALA B 1 308 ? 6.992 -31.766 -31.859 1 91.88 308 ALA B C 1
ATOM 6069 O O . ALA B 1 308 ? 7.203 -32.938 -32.156 1 91.88 308 ALA B O 1
ATOM 6070 N N . LYS B 1 309 ? 6.285 -30.984 -32.562 1 91.69 309 LYS B N 1
ATOM 6071 C CA . LYS B 1 309 ? 5.719 -31.422 -33.812 1 91.69 309 LYS B CA 1
ATOM 6072 C C . LYS B 1 309 ? 6.816 -31.812 -34.812 1 91.69 309 LYS B C 1
ATOM 6074 O O . LYS B 1 309 ? 6.715 -32.812 -35.5 1 91.69 309 LYS B O 1
ATOM 6079 N N . LYS B 1 310 ? 7.777 -30.969 -34.875 1 90.75 310 LYS B N 1
ATOM 6080 C CA . LYS B 1 310 ? 8.906 -31.25 -35.75 1 90.75 310 LYS B CA 1
ATOM 6081 C C . LYS B 1 310 ? 9.617 -32.531 -35.375 1 90.75 310 LYS B C 1
ATOM 6083 O O . LYS B 1 310 ? 10.023 -33.312 -36.219 1 90.75 310 LYS B O 1
ATOM 6088 N N . MET B 1 311 ? 9.789 -32.719 -34.156 1 87.31 311 MET B N 1
ATOM 6089 C CA . MET B 1 311 ? 10.438 -33.906 -33.656 1 87.31 311 MET B CA 1
ATOM 6090 C C . MET B 1 311 ? 9.617 -35.156 -34 1 87.31 311 MET B C 1
ATOM 6092 O O . MET B 1 311 ? 10.18 -36.219 -34.312 1 87.31 311 MET B O 1
ATOM 6096 N N . ALA B 1 312 ? 8.391 -35.094 -33.906 1 84.81 312 ALA B N 1
ATOM 6097 C CA . ALA B 1 312 ? 7.504 -36.219 -34.25 1 84.81 312 ALA B CA 1
ATOM 6098 C C . ALA B 1 312 ? 7.566 -36.562 -35.719 1 84.81 312 ALA B C 1
ATOM 6100 O O . ALA B 1 312 ? 7.52 -37.719 -36.125 1 84.81 312 ALA B O 1
ATOM 6101 N N . LYS B 1 313 ? 7.645 -35.562 -36.531 1 82.56 313 LYS B N 1
ATOM 6102 C CA . LYS B 1 313 ? 7.703 -35.781 -37.969 1 82.56 313 LYS B CA 1
ATOM 6103 C C . LYS B 1 313 ? 9.023 -36.406 -38.375 1 82.56 313 LYS B C 1
ATOM 6105 O O . LYS B 1 313 ? 9.055 -37.25 -39.281 1 82.56 313 LYS B O 1
ATOM 6110 N N . LYS B 1 314 ? 10.031 -35.969 -37.719 1 77 314 LYS B N 1
ATOM 6111 C CA . LYS B 1 314 ? 11.352 -36.5 -38.062 1 77 314 LYS B CA 1
ATOM 6112 C C . LYS B 1 314 ? 11.609 -37.844 -37.406 1 77 314 LYS B C 1
ATOM 6114 O O . LYS B 1 314 ? 12.641 -38.469 -37.656 1 77 314 LYS B O 1
ATOM 6119 N N . GLU B 1 315 ? 10.711 -38.25 -36.688 1 68.25 315 GLU B N 1
ATOM 6120 C CA . GLU B 1 315 ? 10.82 -39.531 -35.969 1 68.25 315 GLU B CA 1
ATOM 6121 C C . GLU B 1 315 ? 12.125 -39.625 -35.188 1 68.25 315 GLU B C 1
ATOM 6123 O O . GLU B 1 315 ? 12.797 -40.656 -35.188 1 68.25 315 GLU B O 1
ATOM 6128 N N . THR B 1 316 ? 12.438 -38.531 -34.688 1 68 316 THR B N 1
ATOM 6129 C CA . THR B 1 316 ? 13.688 -38.469 -33.938 1 68 316 THR B CA 1
ATOM 6130 C C . THR B 1 316 ? 13.469 -38.875 -32.469 1 68 316 THR B C 1
ATOM 6132 O O . THR B 1 316 ? 14.422 -39.156 -31.766 1 68 316 THR B O 1
ATOM 6135 N N . GLN B 1 317 ? 12.227 -38.938 -32.125 1 65.81 317 GLN B N 1
ATOM 6136 C CA . GLN B 1 317 ? 11.961 -39.281 -30.719 1 65.81 317 GLN B CA 1
ATOM 6137 C C . GLN B 1 317 ? 11.609 -40.75 -30.594 1 65.81 317 GLN B C 1
ATOM 6139 O O . GLN B 1 317 ? 10.68 -41.25 -31.234 1 65.81 317 GLN B O 1
ATOM 6144 N N . THR B 1 318 ? 12.352 -41.281 -29.719 1 76.44 318 THR B N 1
ATOM 6145 C CA . THR B 1 318 ? 12.188 -42.719 -29.562 1 76.44 318 THR B CA 1
ATOM 6146 C C . THR B 1 318 ? 11.43 -43.031 -28.281 1 76.44 318 THR B C 1
ATOM 6148 O O . THR B 1 318 ? 11.125 -44.219 -28.016 1 76.44 318 THR B O 1
ATOM 6151 N N . SER B 1 319 ? 11.188 -41.969 -27.594 1 86.94 319 SER B N 1
ATOM 6152 C CA . SER B 1 319 ? 10.492 -42.188 -26.328 1 86.94 319 SER B CA 1
ATOM 6153 C C . SER B 1 319 ? 9.141 -41.5 -26.312 1 86.94 319 SER B C 1
ATOM 6155 O O . SER B 1 319 ? 8.984 -40.406 -26.875 1 86.94 319 SER B O 1
ATOM 6157 N N . PHE B 1 320 ? 8.211 -42.125 -25.625 1 92.06 320 PHE B N 1
ATOM 6158 C CA . PHE B 1 320 ? 6.906 -41.531 -25.359 1 92.06 320 PHE B CA 1
ATOM 6159 C C . PHE B 1 320 ? 7.055 -40.25 -24.562 1 92.06 320 PHE B C 1
ATOM 6161 O O . PHE B 1 320 ? 6.312 -39.281 -24.781 1 92.06 320 PHE B O 1
ATOM 6168 N N . PHE B 1 321 ? 8.031 -40.094 -23.719 1 91.62 321 PHE B N 1
ATOM 6169 C CA . PHE B 1 321 ? 8.188 -39 -22.766 1 91.62 321 PHE B CA 1
ATOM 6170 C C . PHE B 1 321 ? 9.023 -37.875 -23.391 1 91.62 321 PHE B C 1
ATOM 6172 O O . PHE B 1 321 ? 9.273 -36.875 -22.734 1 91.62 321 PHE B O 1
ATOM 6179 N N . VAL B 1 322 ? 9.195 -37.844 -24.516 1 81.62 322 VAL B N 1
ATOM 6180 C CA . VAL B 1 322 ? 9.883 -36.781 -25.25 1 81.62 322 VAL B CA 1
ATOM 6181 C C . VAL B 1 322 ? 10.984 -36.188 -24.391 1 81.62 322 VAL B C 1
ATOM 6183 O O . VAL B 1 322 ? 10.789 -35.969 -23.188 1 81.62 322 VAL B O 1
ATOM 6186 N N . TYR B 1 323 ? 12.133 -36.094 -24.734 1 73.69 323 TYR B N 1
ATOM 6187 C CA . TYR B 1 323 ? 13.219 -35.469 -23.984 1 73.69 323 TYR B CA 1
ATOM 6188 C C . TYR B 1 323 ? 14.18 -34.75 -24.922 1 73.69 323 TYR B C 1
ATOM 6190 O O . TYR B 1 323 ? 14.141 -34.938 -26.141 1 73.69 323 TYR B O 1
ATOM 6198 N N . ASP B 1 324 ? 14.773 -33.719 -24.281 1 64.06 324 ASP B N 1
ATOM 6199 C CA . ASP B 1 324 ? 15.773 -33 -25.047 1 64.06 324 ASP B CA 1
ATOM 6200 C C . ASP B 1 324 ? 16.984 -33.875 -25.359 1 64.06 324 ASP B C 1
ATOM 6202 O O . ASP B 1 324 ? 17.703 -34.281 -24.453 1 64.06 324 ASP B O 1
ATOM 6206 N N . ALA B 1 325 ? 17.047 -34.344 -26.594 1 57.53 325 ALA B N 1
ATOM 6207 C CA . ALA B 1 325 ? 18.094 -35.25 -27.047 1 57.53 325 ALA B CA 1
ATOM 6208 C C . ALA B 1 325 ? 19.469 -34.656 -26.781 1 57.53 325 ALA B C 1
ATOM 6210 O O . ALA B 1 325 ? 20.453 -35.406 -26.719 1 57.53 325 ALA B O 1
ATOM 6211 N N . LYS B 1 326 ? 19.578 -33.375 -26.797 1 55.91 326 LYS B N 1
ATOM 6212 C CA . LYS B 1 326 ? 20.891 -32.781 -26.594 1 55.91 326 LYS B CA 1
ATOM 6213 C C . LYS B 1 326 ? 21.469 -33.188 -25.234 1 55.91 326 LYS B C 1
ATOM 6215 O O . LYS B 1 326 ? 22.656 -33 -24.984 1 55.91 326 LYS B O 1
ATOM 6220 N N . ARG B 1 327 ? 20.688 -33.656 -24.391 1 55.06 327 ARG B N 1
ATOM 6221 C CA . ARG B 1 327 ? 21.172 -34.031 -23.047 1 55.06 327 ARG B CA 1
ATOM 6222 C C . ARG B 1 327 ? 21.594 -35.469 -22.984 1 55.06 327 ARG B C 1
ATOM 6224 O O . ARG B 1 327 ? 21.688 -36.062 -21.906 1 55.06 327 ARG B O 1
ATOM 6231 N N . LYS B 1 328 ? 21.922 -36.062 -24.188 1 53.84 328 LYS B N 1
ATOM 6232 C CA . LYS B 1 328 ? 22.359 -37.438 -24.172 1 53.84 328 LYS B CA 1
ATOM 6233 C C . LYS B 1 328 ? 23.641 -37.594 -23.344 1 53.84 328 LYS B C 1
ATOM 6235 O O . LYS B 1 328 ? 24.641 -36.938 -23.594 1 53.84 328 LYS B O 1
ATOM 6240 N N . GLU B 1 329 ? 23.328 -38 -22.219 1 59 329 GLU B N 1
ATOM 6241 C CA . GLU B 1 329 ? 24.469 -38.375 -21.406 1 59 329 GLU B CA 1
ATOM 6242 C C . GLU B 1 329 ? 25.094 -39.688 -21.906 1 59 329 GLU B C 1
ATOM 6244 O O . GLU B 1 329 ? 24.391 -40.656 -22.156 1 59 329 GLU B O 1
ATOM 6249 N N . LYS B 1 330 ? 26.25 -39.719 -22.625 1 58.78 330 LYS B N 1
ATOM 6250 C CA . LYS B 1 330 ? 26.984 -40.844 -23.156 1 58.78 330 LYS B CA 1
ATOM 6251 C C . LYS B 1 330 ? 26.812 -42.094 -22.281 1 58.78 330 LYS B C 1
ATOM 6253 O O . LYS B 1 330 ? 26.688 -43.219 -22.781 1 58.78 330 LYS B O 1
ATOM 6258 N N . ASP B 1 331 ? 26.828 -41.844 -20.969 1 65.12 331 ASP B N 1
ATOM 6259 C CA . ASP B 1 331 ? 26.891 -43.031 -20.094 1 65.12 331 ASP B CA 1
ATOM 6260 C C . ASP B 1 331 ? 25.594 -43.219 -19.328 1 65.12 331 ASP B C 1
ATOM 6262 O O . ASP B 1 331 ? 25.594 -43.562 -18.141 1 65.12 331 ASP B O 1
ATOM 6266 N N . SER B 1 332 ? 24.391 -43.281 -20.141 1 75.75 332 SER B N 1
ATOM 6267 C CA . SER B 1 332 ? 23.141 -43.438 -19.406 1 75.75 332 SER B CA 1
ATOM 6268 C C . SER B 1 332 ? 22.719 -44.906 -19.359 1 75.75 332 SER B C 1
ATOM 6270 O O . SER B 1 332 ? 22.875 -45.625 -20.344 1 75.75 332 SER B O 1
ATOM 6272 N N . THR B 1 333 ? 22.328 -45.375 -18.188 1 84.06 333 THR B N 1
ATOM 6273 C CA . THR B 1 333 ? 21.797 -46.719 -17.984 1 84.06 333 THR B CA 1
ATOM 6274 C C . THR B 1 333 ? 20.453 -46.875 -18.688 1 84.06 333 THR B C 1
ATOM 6276 O O . THR B 1 333 ? 20.031 -48 -18.984 1 84.06 333 THR B O 1
ATOM 6279 N N . TYR B 1 334 ? 19.828 -45.781 -18.938 1 90.5 334 TYR B N 1
ATOM 6280 C CA . TYR B 1 334 ? 18.5 -45.781 -19.531 1 90.5 334 TYR B CA 1
ATOM 6281 C C . TYR B 1 334 ? 18.531 -45.188 -20.938 1 90.5 334 TYR B C 1
ATOM 6283 O O . TYR B 1 334 ? 19.469 -44.469 -21.297 1 90.5 334 TYR B O 1
ATOM 6291 N N . ASN B 1 335 ? 17.531 -45.625 -21.719 1 86.44 335 ASN B N 1
ATOM 6292 C CA . ASN B 1 335 ? 17.375 -45 -23.031 1 86.44 335 ASN B CA 1
ATOM 6293 C C . ASN B 1 335 ? 17 -43.5 -22.906 1 86.44 335 ASN B C 1
ATOM 6295 O O . ASN B 1 335 ? 17.516 -42.688 -23.656 1 86.44 335 ASN B O 1
ATOM 6299 N N . ARG B 1 336 ? 16.047 -43.25 -22.078 1 88.25 336 ARG B N 1
ATOM 6300 C CA . ARG B 1 336 ? 15.75 -41.875 -21.672 1 88.25 336 ARG B CA 1
ATOM 6301 C C . ARG B 1 336 ? 16.766 -41.375 -20.672 1 88.25 336 ARG B C 1
ATOM 6303 O O . ARG B 1 336 ? 16.734 -41.75 -19.5 1 88.25 336 ARG B O 1
ATOM 6310 N N . PRO B 1 337 ? 17.562 -40.469 -21.062 1 83.38 337 PRO B N 1
ATOM 6311 C CA . PRO B 1 337 ? 18.719 -40.125 -20.234 1 83.38 337 PRO B CA 1
ATOM 6312 C C . PRO B 1 337 ? 18.328 -39.531 -18.891 1 83.38 337 PRO B C 1
ATOM 6314 O O . PRO B 1 337 ? 19.016 -39.781 -17.891 1 83.38 337 PRO B O 1
ATOM 6317 N N . ASP B 1 338 ? 17.312 -38.812 -18.797 1 85.62 338 ASP B N 1
ATOM 6318 C CA . ASP B 1 338 ? 16.969 -38.125 -17.547 1 85.62 338 ASP B CA 1
ATOM 6319 C C . ASP B 1 338 ? 16.469 -39.125 -16.5 1 85.62 338 ASP B C 1
ATOM 6321 O O . ASP B 1 338 ? 16.375 -38.812 -15.32 1 85.62 338 ASP B O 1
ATOM 6325 N N . LEU B 1 339 ? 16.281 -40.344 -16.906 1 91.25 339 LEU B N 1
ATOM 6326 C CA . LEU B 1 339 ? 15.859 -41.406 -15.992 1 91.25 339 LEU B CA 1
ATOM 6327 C C . LEU B 1 339 ? 16.984 -41.75 -15.023 1 91.25 339 LEU B C 1
ATOM 6329 O O . LEU B 1 339 ? 16.734 -42.438 -14.016 1 91.25 339 LEU B O 1
ATOM 6333 N N . ASN B 1 340 ? 18.141 -41.344 -15.367 1 88.94 340 ASN B N 1
ATOM 6334 C CA . ASN B 1 340 ? 19.234 -41.562 -14.438 1 88.94 340 ASN B CA 1
ATOM 6335 C C . ASN B 1 340 ? 18.938 -40.969 -13.062 1 88.94 340 ASN B C 1
ATOM 6337 O O . ASN B 1 340 ? 19.422 -41.469 -12.047 1 88.94 340 ASN B O 1
ATOM 6341 N N . GLU B 1 341 ? 18.141 -40.031 -13.078 1 89.75 341 GLU B N 1
ATOM 6342 C CA . GLU B 1 341 ? 17.75 -39.406 -11.82 1 89.75 341 GLU B CA 1
ATOM 6343 C C . GLU B 1 341 ? 16.891 -40.344 -10.969 1 89.75 341 GLU B C 1
ATOM 6345 O O . GLU B 1 341 ? 16.828 -40.188 -9.75 1 89.75 341 GLU B O 1
ATOM 6350 N N . ALA B 1 342 ? 16.266 -41.25 -11.609 1 91.31 342 ALA B N 1
ATOM 6351 C CA . ALA B 1 342 ? 15.406 -42.188 -10.922 1 91.31 342 ALA B CA 1
ATOM 6352 C C . ALA B 1 342 ? 16.203 -43.062 -9.945 1 91.31 342 ALA B C 1
ATOM 6354 O O . ALA B 1 342 ? 15.664 -43.562 -8.969 1 91.31 342 ALA B O 1
ATOM 6355 N N . ASN B 1 343 ? 17.453 -43.094 -10.125 1 89.56 343 ASN B N 1
ATOM 6356 C CA . ASN B 1 343 ? 18.328 -43.906 -9.273 1 89.56 343 ASN B CA 1
ATOM 6357 C C . ASN B 1 343 ? 18.547 -43.25 -7.914 1 89.56 343 ASN B C 1
ATOM 6359 O O . ASN B 1 343 ? 19 -43.875 -6.973 1 89.56 343 ASN B O 1
ATOM 6363 N N . LYS B 1 344 ? 18.172 -42.031 -7.824 1 91.19 344 LYS B N 1
ATOM 6364 C CA . LYS B 1 344 ? 18.484 -41.281 -6.613 1 91.19 344 LYS B CA 1
ATOM 6365 C C . LYS B 1 344 ? 17.203 -40.938 -5.855 1 91.19 344 LYS B C 1
ATOM 6367 O O . LYS B 1 344 ? 17.266 -40.25 -4.816 1 91.19 344 LYS B O 1
ATOM 6372 N N . ILE B 1 345 ? 16.062 -41.406 -6.363 1 93.56 345 ILE B N 1
ATOM 6373 C CA . ILE B 1 345 ? 14.836 -40.938 -5.727 1 93.56 345 ILE B CA 1
ATOM 6374 C C . ILE B 1 345 ? 14.375 -42 -4.707 1 93.56 345 ILE B C 1
ATOM 6376 O O . ILE B 1 345 ? 14.812 -43.156 -4.738 1 93.56 345 ILE B O 1
ATOM 6380 N N . GLN B 1 346 ? 13.547 -41.562 -3.736 1 92.88 346 GLN B N 1
ATOM 6381 C CA . GLN B 1 346 ? 12.984 -42.438 -2.719 1 92.88 346 GLN B CA 1
ATOM 6382 C C . GLN B 1 346 ? 12.18 -43.562 -3.352 1 92.88 346 GLN B C 1
ATOM 6384 O O . GLN B 1 346 ? 11.594 -43.406 -4.422 1 92.88 346 GLN B O 1
ATOM 6389 N N . GLU B 1 347 ? 12.109 -44.656 -2.641 1 94 347 GLU B N 1
ATOM 6390 C CA . GLU B 1 347 ? 11.461 -45.875 -3.129 1 94 347 GLU B CA 1
ATOM 6391 C C . GLU B 1 347 ? 10 -45.625 -3.471 1 94 347 GLU B C 1
ATOM 6393 O O . GLU B 1 347 ? 9.492 -46.125 -4.477 1 94 347 GLU B O 1
ATOM 6398 N N . GLU B 1 348 ? 9.367 -44.906 -2.604 1 93.19 348 GLU B N 1
ATOM 6399 C CA . GLU B 1 348 ? 7.945 -44.625 -2.816 1 93.19 348 GLU B CA 1
ATOM 6400 C C . GLU B 1 348 ? 7.703 -43.969 -4.164 1 93.19 348 GLU B C 1
ATOM 6402 O O . GLU B 1 348 ? 6.746 -44.312 -4.867 1 93.19 348 GLU B O 1
ATOM 6407 N N . PHE B 1 349 ? 8.539 -43.094 -4.559 1 95.25 349 PHE B N 1
ATOM 6408 C CA . PHE B 1 349 ? 8.391 -42.375 -5.812 1 95.25 349 PHE B CA 1
ATOM 6409 C C . PHE B 1 349 ? 8.828 -43.219 -6.992 1 95.25 349 PHE B C 1
ATOM 6411 O O . PHE B 1 349 ? 8.281 -43.094 -8.086 1 95.25 349 PHE B O 1
ATOM 6418 N N . LEU B 1 350 ? 9.836 -44.031 -6.781 1 96.06 350 LEU B N 1
ATOM 6419 C CA . LEU B 1 350 ? 10.242 -45 -7.816 1 96.06 350 LEU B CA 1
ATOM 6420 C C . LEU B 1 350 ? 9.086 -45.938 -8.172 1 96.06 350 LEU B C 1
ATOM 6422 O O . LEU B 1 350 ? 8.859 -46.219 -9.352 1 96.06 350 LEU B O 1
ATOM 6426 N N . ARG B 1 351 ? 8.359 -46.344 -7.168 1 96.56 351 ARG B N 1
ATOM 6427 C CA . ARG B 1 351 ? 7.203 -47.188 -7.391 1 96.56 351 ARG B CA 1
ATOM 6428 C C . ARG B 1 351 ? 6.133 -46.469 -8.203 1 96.56 351 ARG B C 1
ATOM 6430 O O . ARG B 1 351 ? 5.492 -47.062 -9.07 1 96.56 351 ARG B O 1
ATOM 6437 N N . LYS B 1 352 ? 5.961 -45.281 -7.879 1 95.38 352 LYS B N 1
ATOM 6438 C CA . LYS B 1 352 ? 4.973 -44.469 -8.617 1 95.38 352 LYS B CA 1
ATOM 6439 C C . LYS B 1 352 ? 5.387 -44.312 -10.07 1 95.38 352 LYS B C 1
ATOM 6441 O O . LYS B 1 352 ? 4.539 -44.344 -10.969 1 95.38 352 LYS B O 1
ATOM 6446 N N . LEU B 1 353 ? 6.66 -44.094 -10.305 1 97 353 LEU B N 1
ATOM 6447 C CA . LEU B 1 353 ? 7.18 -43.938 -11.664 1 97 353 LEU B CA 1
ATOM 6448 C C . LEU B 1 353 ? 6.969 -45.25 -12.445 1 97 353 LEU B C 1
ATOM 6450 O O . LEU B 1 353 ? 6.527 -45.219 -13.594 1 97 353 LEU B O 1
ATOM 6454 N N . ILE B 1 354 ? 7.262 -46.344 -11.828 1 97.44 354 ILE B N 1
ATOM 6455 C CA . ILE B 1 354 ? 7.086 -47.625 -12.453 1 97.44 354 ILE B CA 1
ATOM 6456 C C . ILE B 1 354 ? 5.605 -47.875 -12.766 1 97.44 354 ILE B C 1
ATOM 6458 O O . ILE B 1 354 ? 5.258 -48.344 -13.852 1 97.44 354 ILE B O 1
ATOM 6462 N N . ALA B 1 355 ? 4.809 -47.562 -11.797 1 96.81 355 ALA B N 1
ATOM 6463 C CA . ALA B 1 355 ? 3.371 -47.719 -11.992 1 96.81 355 ALA B CA 1
ATOM 6464 C C . ALA B 1 355 ? 2.887 -46.906 -13.195 1 96.81 355 ALA B C 1
ATOM 6466 O O . ALA B 1 355 ? 2 -47.344 -13.93 1 96.81 355 ALA B O 1
ATOM 6467 N N . LEU B 1 356 ? 3.408 -45.75 -13.328 1 96.5 356 LEU B N 1
ATOM 6468 C CA . LEU B 1 356 ? 3.064 -44.906 -14.477 1 96.5 356 LEU B CA 1
ATOM 6469 C C . LEU B 1 356 ? 3.443 -45.594 -15.781 1 96.5 356 LEU B C 1
ATOM 6471 O O . LEU B 1 356 ? 2.639 -45.656 -16.719 1 96.5 356 LEU B O 1
ATOM 6475 N N . TYR B 1 357 ? 4.68 -46.094 -15.875 1 97.19 357 TYR B N 1
ATOM 6476 C CA . TYR B 1 357 ? 5.133 -46.812 -17.062 1 97.19 357 TYR B CA 1
ATOM 6477 C C . TYR B 1 357 ? 4.246 -48 -17.344 1 97.19 357 TYR B C 1
ATOM 6479 O O . TYR B 1 357 ? 3.891 -48.25 -18.5 1 97.19 357 TYR B O 1
ATOM 6487 N N . GLU B 1 358 ? 3.869 -48.688 -16.312 1 97.38 358 GLU B N 1
ATOM 6488 C CA . GLU B 1 358 ? 3.041 -49.875 -16.469 1 97.38 358 GLU B CA 1
ATOM 6489 C C . GLU B 1 358 ? 1.662 -49.5 -17.016 1 97.38 358 GLU B C 1
ATOM 6491 O O . GLU B 1 358 ? 1.125 -50.219 -17.875 1 97.38 358 GLU B O 1
ATOM 6496 N N . ARG B 1 359 ? 1.176 -48.5 -16.531 1 95.81 359 ARG B N 1
ATOM 6497 C CA . ARG B 1 359 ? -0.135 -48.031 -16.984 1 95.81 359 ARG B CA 1
ATOM 6498 C C . ARG B 1 359 ? -0.107 -47.688 -18.469 1 95.81 359 ARG B C 1
ATOM 6500 O O . ARG B 1 359 ? -1.102 -47.875 -19.172 1 95.81 359 ARG B O 1
ATOM 6507 N N . LEU B 1 360 ? 1.02 -47.219 -18.906 1 96.06 360 LEU B N 1
ATOM 6508 C CA . LEU B 1 360 ? 1.143 -46.75 -20.281 1 96.06 360 LEU B CA 1
ATOM 6509 C C . LEU B 1 360 ? 1.638 -47.844 -21.203 1 96.06 360 LEU B C 1
ATOM 6511 O O . LEU B 1 360 ? 1.673 -47.688 -22.422 1 96.06 360 LEU B O 1
ATOM 6515 N N . GLU B 1 361 ? 2.025 -48.969 -20.734 1 93.75 361 GLU B N 1
ATOM 6516 C CA . GLU B 1 361 ? 2.797 -49.969 -21.438 1 93.75 361 GLU B CA 1
ATOM 6517 C C . GLU B 1 361 ? 2.031 -50.531 -22.641 1 93.75 361 GLU B C 1
ATOM 6519 O O . GLU B 1 361 ? 2.59 -50.656 -23.719 1 93.75 361 GLU B O 1
ATOM 6524 N N . SER B 1 362 ? 0.734 -50.781 -22.516 1 90 362 SER B N 1
ATOM 6525 C CA . SER B 1 362 ? -0.028 -51.469 -23.531 1 90 362 SER B CA 1
ATOM 6526 C C . SER B 1 362 ? -0.321 -50.562 -24.719 1 90 362 SER B C 1
ATOM 6528 O O . SER B 1 362 ? -0.222 -51 -25.875 1 90 362 SER B O 1
ATOM 6530 N N . ASP B 1 363 ? -0.474 -49.312 -24.469 1 90 363 ASP B N 1
ATOM 6531 C CA . ASP B 1 363 ? -1.065 -48.5 -25.531 1 90 363 ASP B CA 1
ATOM 6532 C C . ASP B 1 363 ? -0.096 -47.406 -26 1 90 363 ASP B C 1
ATOM 6534 O O . ASP B 1 363 ? -0.225 -46.906 -27.109 1 90 363 ASP B O 1
ATOM 6538 N N . TYR B 1 364 ? 0.969 -47.094 -25.234 1 92.12 364 TYR B N 1
ATOM 6539 C CA . TYR B 1 364 ? 1.637 -45.844 -25.547 1 92.12 364 TYR B CA 1
ATOM 6540 C C . TYR B 1 364 ? 3.148 -46.031 -25.594 1 92.12 364 TYR B C 1
ATOM 6542 O O . TYR B 1 364 ? 3.82 -45.469 -26.469 1 92.12 364 TYR B O 1
ATOM 6550 N N . LEU B 1 365 ? 3.744 -46.906 -24.859 1 94.25 365 LEU B N 1
ATOM 6551 C CA . LEU B 1 365 ? 5.191 -46.969 -24.703 1 94.25 365 LEU B CA 1
ATOM 6552 C C . LEU B 1 365 ? 5.855 -47.531 -25.938 1 94.25 365 LEU B C 1
ATOM 6554 O O . LEU B 1 365 ? 5.332 -48.469 -26.547 1 94.25 365 LEU B O 1
ATOM 6558 N N . THR B 1 366 ? 6.98 -47.031 -26.266 1 91.75 366 THR B N 1
ATOM 6559 C CA . THR B 1 366 ? 7.816 -47.562 -27.328 1 91.75 366 THR B CA 1
ATOM 6560 C C . THR B 1 366 ? 8.641 -48.75 -26.828 1 91.75 366 THR B C 1
ATOM 6562 O O . THR B 1 366 ? 8.602 -49.062 -25.656 1 91.75 366 THR B O 1
ATOM 6565 N N . LYS B 1 367 ? 9.328 -49.312 -27.797 1 91.38 367 LYS B N 1
ATOM 6566 C CA . LYS B 1 367 ? 10.211 -50.406 -27.422 1 91.38 367 LYS B CA 1
ATOM 6567 C C . LYS B 1 367 ? 11.266 -49.969 -26.422 1 91.38 367 LYS B C 1
ATOM 6569 O O . LYS B 1 367 ? 11.555 -50.656 -25.453 1 91.38 367 LYS B O 1
ATOM 6574 N N . GLU B 1 368 ? 11.773 -48.812 -26.656 1 90.38 368 GLU B N 1
ATOM 6575 C CA . GLU B 1 368 ? 12.797 -48.281 -25.766 1 90.38 368 GLU B CA 1
ATOM 6576 C C . GLU B 1 368 ? 12.219 -47.969 -24.391 1 90.38 368 GLU B C 1
ATOM 6578 O O . GLU B 1 368 ? 12.883 -48.188 -23.359 1 90.38 368 GLU B O 1
ATOM 6583 N N . ASP B 1 369 ? 11.031 -47.5 -24.344 1 94.56 369 ASP B N 1
ATOM 6584 C CA . ASP B 1 369 ? 10.375 -47.188 -23.078 1 94.56 369 ASP B CA 1
ATOM 6585 C C . ASP B 1 369 ? 10.141 -48.469 -22.266 1 94.56 369 ASP B C 1
ATOM 6587 O O . ASP B 1 369 ? 10.25 -48.469 -21.031 1 94.56 369 ASP B O 1
ATOM 6591 N N . LYS B 1 370 ? 9.828 -49.531 -23 1 95.56 370 LYS B N 1
ATOM 6592 C CA . LYS B 1 370 ? 9.602 -50.812 -22.344 1 95.56 370 LYS B CA 1
ATOM 6593 C C . LYS B 1 370 ? 10.898 -51.344 -21.766 1 95.56 370 LYS B C 1
ATOM 6595 O O . LYS B 1 370 ? 10.891 -51.969 -20.688 1 95.56 370 LYS B O 1
ATOM 6600 N N . GLU B 1 371 ? 11.906 -51.125 -22.5 1 94.5 371 GLU B N 1
ATOM 6601 C CA . GLU B 1 371 ? 13.211 -51.5 -21.969 1 94.5 371 GLU B CA 1
ATOM 6602 C C . GLU B 1 371 ? 13.547 -50.719 -20.703 1 94.5 371 GLU B C 1
ATOM 6604 O O . GLU B 1 371 ? 14.07 -51.281 -19.734 1 94.5 371 GLU B O 1
ATOM 6609 N N . ASP B 1 372 ? 13.297 -49.469 -20.766 1 94.88 372 ASP B N 1
ATOM 6610 C CA . ASP B 1 372 ? 13.531 -48.625 -19.594 1 94.88 372 ASP B CA 1
ATOM 6611 C C . ASP B 1 372 ? 12.688 -49.094 -18.406 1 94.88 372 ASP B C 1
ATOM 6613 O O . ASP B 1 372 ? 13.141 -49.031 -17.266 1 94.88 372 ASP B O 1
ATOM 6617 N N . LEU B 1 373 ? 11.453 -49.5 -18.672 1 96.62 373 LEU B N 1
ATOM 6618 C CA . LEU B 1 373 ? 10.578 -50 -17.625 1 96.62 373 LEU B CA 1
ATOM 6619 C C . LEU B 1 373 ? 11.211 -51.219 -16.953 1 96.62 373 LEU B C 1
ATOM 6621 O O . LEU B 1 373 ? 11.195 -51.344 -15.727 1 96.62 373 LEU B O 1
ATOM 6625 N N . TYR B 1 374 ? 11.727 -52.062 -17.766 1 96.31 374 TYR B N 1
ATOM 6626 C CA . TYR B 1 374 ? 12.383 -53.25 -17.234 1 96.31 374 TYR B CA 1
ATOM 6627 C C . TYR B 1 374 ? 13.57 -52.875 -16.359 1 96.31 374 TYR B C 1
ATOM 6629 O O . TYR B 1 374 ? 13.766 -53.438 -15.289 1 96.31 374 TYR B O 1
ATOM 6637 N N . ARG B 1 375 ? 14.297 -51.938 -16.797 1 95.69 375 ARG B N 1
ATOM 6638 C CA . ARG B 1 375 ? 15.453 -51.469 -16.031 1 95.69 375 ARG B CA 1
ATOM 6639 C C . ARG B 1 375 ? 15.016 -50.812 -14.734 1 95.69 375 ARG B C 1
ATOM 6641 O O . ARG B 1 375 ? 15.68 -50.969 -13.703 1 95.69 375 ARG B O 1
ATOM 6648 N N . LEU B 1 376 ? 14.008 -50.094 -14.781 1 96.25 376 LEU B N 1
ATOM 6649 C CA . LEU B 1 376 ? 13.469 -49.469 -13.578 1 96.25 376 LEU B CA 1
ATOM 6650 C C . LEU B 1 376 ? 13.023 -50.531 -12.57 1 96.25 376 LEU B C 1
ATOM 6652 O O . LEU B 1 376 ? 13.281 -50.375 -11.375 1 96.25 376 LEU B O 1
ATOM 6656 N N . LYS B 1 377 ? 12.367 -51.531 -13.07 1 96.31 377 LYS B N 1
ATOM 6657 C CA . LYS B 1 377 ? 11.93 -52.625 -12.211 1 96.31 377 LYS B CA 1
ATOM 6658 C C . LYS B 1 377 ? 13.117 -53.375 -11.594 1 96.31 377 LYS B C 1
ATOM 6660 O O . LYS B 1 377 ? 13.078 -53.75 -10.43 1 96.31 377 LYS B O 1
ATOM 6665 N N . SER B 1 378 ? 14.102 -53.5 -12.367 1 94.75 378 SER B N 1
ATOM 6666 C CA . SER B 1 378 ? 15.328 -54.094 -11.867 1 94.75 378 SER B CA 1
ATOM 6667 C C . SER B 1 378 ? 15.953 -53.25 -10.758 1 94.75 378 SER B C 1
ATOM 6669 O O . SER B 1 378 ? 16.438 -53.812 -9.758 1 94.75 378 SER B O 1
ATOM 6671 N N . HIS B 1 379 ? 15.977 -52.062 -11.039 1 94.44 379 HIS B N 1
ATOM 6672 C CA . HIS B 1 379 ? 16.516 -51.156 -10.023 1 94.44 379 HIS B CA 1
ATOM 6673 C C . HIS B 1 379 ? 15.695 -51.25 -8.742 1 94.44 379 HIS B C 1
ATOM 6675 O O . HIS B 1 379 ? 16.25 -51.188 -7.641 1 94.44 379 HIS B O 1
ATOM 6681 N N . LEU B 1 380 ? 14.445 -51.281 -8.82 1 95.12 380 LEU B N 1
ATOM 6682 C CA . LEU B 1 380 ? 13.578 -51.375 -7.656 1 95.12 380 LEU B CA 1
ATOM 6683 C C . LEU B 1 380 ? 13.891 -52.656 -6.863 1 95.12 380 LEU B C 1
ATOM 6685 O O . LEU B 1 380 ? 13.945 -52.625 -5.629 1 95.12 380 LEU B O 1
ATOM 6689 N N . THR B 1 381 ? 14.07 -53.719 -7.539 1 93.31 381 THR B N 1
ATOM 6690 C CA . THR B 1 381 ? 14.414 -54.969 -6.902 1 93.31 381 THR B CA 1
ATOM 6691 C C . THR B 1 381 ? 15.734 -54.875 -6.156 1 93.31 381 THR B C 1
ATOM 6693 O O . THR B 1 381 ? 15.883 -55.406 -5.055 1 93.31 381 THR B O 1
ATOM 6696 N N . PHE B 1 382 ? 16.562 -54.188 -6.785 1 91.62 382 PHE B N 1
ATOM 6697 C CA . PHE B 1 382 ? 17.875 -53.969 -6.164 1 91.62 382 PHE B CA 1
ATOM 6698 C C . PHE B 1 382 ? 17.734 -53.156 -4.875 1 91.62 382 PHE B C 1
ATOM 6700 O O . PHE B 1 382 ? 18.328 -53.5 -3.857 1 91.62 382 PHE B O 1
ATOM 6707 N N . VAL B 1 383 ? 17 -52.156 -4.93 1 91.12 383 VAL B N 1
ATOM 6708 C CA . VAL B 1 383 ? 16.781 -51.281 -3.783 1 91.12 383 VAL B CA 1
ATOM 6709 C C . VAL B 1 383 ? 16.094 -52.031 -2.658 1 91.12 383 VAL B C 1
ATOM 6711 O O . VAL B 1 383 ? 16.453 -51.906 -1.488 1 91.12 383 VAL B O 1
ATOM 6714 N N . GLU B 1 384 ? 15.188 -52.906 -2.996 1 90.56 384 GLU B N 1
ATOM 6715 C CA . GLU B 1 384 ? 14.445 -53.688 -2.018 1 90.56 384 GLU B CA 1
ATOM 6716 C C . GLU B 1 384 ? 15.336 -54.75 -1.375 1 90.56 384 GLU B C 1
ATOM 6718 O O . GLU B 1 384 ? 15.219 -55.031 -0.181 1 90.56 384 GLU B O 1
ATOM 6723 N N . THR B 1 385 ? 16.188 -55.281 -2.066 1 88.44 385 THR B N 1
ATOM 6724 C CA . THR B 1 385 ? 17.094 -56.312 -1.565 1 88.44 385 THR B CA 1
ATOM 6725 C C . THR B 1 385 ? 18.125 -55.719 -0.621 1 88.44 385 THR B C 1
ATOM 6727 O O . THR B 1 385 ? 18.469 -56.312 0.402 1 88.44 385 THR B O 1
ATOM 6730 N N . LYS B 1 386 ? 18.531 -54.625 -0.985 1 85.94 386 LYS B N 1
ATOM 6731 C CA . LYS B 1 386 ? 19.516 -53.969 -0.135 1 85.94 386 LYS B CA 1
ATOM 6732 C C . LYS B 1 386 ? 18.906 -53.562 1.211 1 85.94 386 LYS B C 1
ATOM 6734 O O . LYS B 1 386 ? 19.562 -53.656 2.244 1 85.94 386 LYS B O 1
ATOM 6739 N N . LYS B 1 387 ? 17.75 -53.188 1.218 1 81.5 387 LYS B N 1
ATOM 6740 C CA . LYS B 1 387 ? 17.062 -52.844 2.453 1 81.5 387 LYS B CA 1
ATOM 6741 C C . LYS B 1 387 ? 16.844 -54.062 3.34 1 81.5 387 LYS B C 1
ATOM 6743 O O . LYS B 1 387 ? 16.984 -54 4.562 1 81.5 387 LYS B O 1
ATOM 6748 N N . LYS B 1 388 ? 16.516 -55.25 2.75 1 78.06 388 LYS B N 1
ATOM 6749 C CA . LYS B 1 388 ? 16.328 -56.469 3.484 1 78.06 388 LYS B CA 1
ATOM 6750 C C . LYS B 1 388 ? 17.641 -57 4.07 1 78.06 388 LYS B C 1
ATOM 6752 O O . LYS B 1 388 ? 17.672 -57.5 5.195 1 78.06 388 LYS B O 1
ATOM 6757 N N . ASP B 1 389 ? 18.688 -56.906 3.318 1 72.06 389 ASP B N 1
ATOM 6758 C CA . ASP B 1 389 ? 19.984 -57.312 3.799 1 72.06 389 ASP B CA 1
ATOM 6759 C C . ASP B 1 389 ? 20.453 -56.469 4.965 1 72.06 389 ASP B C 1
ATOM 6761 O O . ASP B 1 389 ? 21.109 -56.969 5.891 1 72.06 389 ASP B O 1
ATOM 6765 N N . LYS B 1 390 ? 20.062 -55.219 4.832 1 63.91 390 LYS B N 1
ATOM 6766 C CA . LYS B 1 390 ? 20.453 -54.375 5.949 1 63.91 390 LYS B CA 1
ATOM 6767 C C . LYS B 1 390 ? 19.672 -54.719 7.211 1 63.91 390 LYS B C 1
ATOM 6769 O O . LYS B 1 390 ? 20.203 -54.625 8.32 1 63.91 390 LYS B O 1
ATOM 6774 N N . ASN B 1 391 ? 18.547 -55.156 7.02 1 64.06 391 ASN B N 1
ATOM 6775 C CA . ASN B 1 391 ? 17.734 -55.562 8.164 1 64.06 391 ASN B CA 1
ATOM 6776 C C . ASN B 1 391 ? 18.062 -57 8.617 1 64.06 391 ASN B C 1
ATOM 6778 O O . ASN B 1 391 ? 17.703 -57.375 9.727 1 64.06 391 ASN B O 1
ATOM 6782 N N . SER B 1 392 ? 18.688 -57.844 7.848 1 56.53 392 SER B N 1
ATOM 6783 C CA . SER B 1 392 ? 19.062 -59.188 8.219 1 56.53 392 SER B CA 1
ATOM 6784 C C . SER B 1 392 ? 20.453 -59.25 8.859 1 56.53 392 SER B C 1
ATOM 6786 O O . SER B 1 392 ? 20.984 -60.312 9.109 1 56.53 392 SER B O 1
ATOM 6788 N N . VAL B 1 393 ? 21.172 -58.281 8.875 1 47.78 393 VAL B N 1
ATOM 6789 C CA . VAL B 1 393 ? 22.391 -58.406 9.664 1 47.78 393 VAL B CA 1
ATOM 6790 C C . VAL B 1 393 ? 22.031 -58.75 11.109 1 47.78 393 VAL B C 1
ATOM 6792 O O . VAL B 1 393 ? 21.266 -58.031 11.766 1 47.78 393 VAL B O 1
ATOM 6795 N N . PRO B 1 394 ? 22.297 -60.062 11.461 1 36.69 394 PRO B N 1
ATOM 6796 C CA . PRO B 1 394 ? 22.062 -60.469 12.852 1 36.69 394 PRO B CA 1
ATOM 6797 C C . PRO B 1 394 ? 22.625 -59.469 13.852 1 36.69 394 PRO B C 1
ATOM 6799 O O . PRO B 1 394 ? 23.719 -58.906 13.633 1 36.69 394 PRO B O 1
ATOM 6802 N N . LYS B 1 395 ? 21.781 -58.906 14.508 1 40.72 395 LYS B N 1
ATOM 6803 C CA . LYS B 1 395 ? 22.234 -58.219 15.688 1 40.72 395 LYS B CA 1
ATOM 6804 C C . LYS B 1 395 ? 23.344 -58.969 16.406 1 40.72 395 LYS B C 1
ATOM 6806 O O . LYS B 1 395 ? 23.141 -60.125 16.797 1 40.72 395 LYS B O 1
ATOM 6811 N N . ASN B 1 396 ? 24.594 -58.812 16.109 1 34.09 396 ASN B N 1
ATOM 6812 C CA . ASN B 1 396 ? 25.656 -59.344 16.938 1 34.09 396 ASN B CA 1
ATOM 6813 C C . ASN B 1 396 ? 25.297 -59.312 18.406 1 34.09 396 ASN B C 1
ATOM 6815 O O . ASN B 1 396 ? 24.719 -58.344 18.891 1 34.09 396 ASN B O 1
ATOM 6819 N N . ASN B 1 397 ? 25.156 -60.438 19.062 1 35.09 397 ASN B N 1
ATOM 6820 C CA . ASN B 1 397 ? 25.141 -60.562 20.516 1 35.09 397 ASN B CA 1
ATOM 6821 C C . ASN B 1 397 ? 26.25 -59.75 21.172 1 35.09 397 ASN B C 1
ATOM 6823 O O . ASN B 1 397 ? 27.438 -59.969 20.922 1 35.09 397 ASN B O 1
ATOM 6827 N N . GLU B 1 398 ? 25.984 -58.469 21.359 1 32.5 398 GLU B N 1
ATOM 6828 C CA . GLU B 1 398 ? 26.844 -57.625 22.188 1 32.5 398 GLU B CA 1
ATOM 6829 C C . GLU B 1 398 ? 27.328 -58.406 23.422 1 32.5 398 GLU B C 1
ATOM 6831 O O . GLU B 1 398 ? 26.531 -58.844 24.234 1 32.5 398 GLU B O 1
ATOM 6836 N N . ILE B 1 399 ? 28.359 -59.156 23.234 1 33.5 399 ILE B N 1
ATOM 6837 C CA . ILE B 1 399 ? 29.141 -59.625 24.375 1 33.5 399 ILE B CA 1
ATOM 6838 C C . ILE B 1 399 ? 29.312 -58.531 25.391 1 33.5 399 ILE B C 1
ATOM 6840 O O . ILE B 1 399 ? 29.75 -57.406 25.062 1 33.5 399 ILE B O 1
ATOM 6844 N N . GLN B 1 400 ? 28.594 -58.625 26.484 1 31.19 400 GLN B N 1
ATOM 6845 C CA . GLN B 1 400 ? 28.656 -57.781 27.688 1 31.19 400 GLN B CA 1
ATOM 6846 C C . GLN B 1 400 ? 30.094 -57.562 28.141 1 31.19 400 GLN B C 1
ATOM 6848 O O . GLN B 1 400 ? 30.766 -58.5 28.578 1 31.19 400 GLN B O 1
ATOM 6853 N N . MET B 1 401 ? 30.812 -56.719 27.359 1 27.33 401 MET B N 1
ATOM 6854 C CA . MET B 1 401 ? 32.188 -56.469 27.812 1 27.33 401 MET B CA 1
ATOM 6855 C C . MET B 1 401 ? 32.188 -56 29.25 1 27.33 401 MET B C 1
ATOM 6857 O O . MET B 1 401 ? 31.359 -55.188 29.656 1 27.33 401 MET B O 1
ATOM 6861 N N . PRO B 1 402 ? 32.906 -56.688 30.109 1 25.33 402 PRO B N 1
ATOM 6862 C CA . PRO B 1 402 ? 33 -56.406 31.547 1 25.33 402 PRO B CA 1
ATOM 6863 C C . PRO B 1 402 ? 33.375 -54.938 31.812 1 25.33 402 PRO B C 1
ATOM 6865 O O . PRO B 1 402 ? 33.938 -54.281 30.953 1 25.33 402 PRO B O 1
ATOM 6868 N N . LYS B 1 403 ? 32.875 -54.375 32.875 1 23.67 403 LYS B N 1
ATOM 6869 C CA . LYS B 1 403 ? 33.031 -53.062 33.438 1 23.67 403 LYS B CA 1
ATOM 6870 C C . LYS B 1 403 ? 34.469 -52.594 33.438 1 23.67 403 LYS B C 1
ATOM 6872 O O . LYS B 1 403 ? 35.375 -53.375 33.531 1 23.67 403 LYS B O 1
ATOM 6877 N N . LYS B 1 404 ? 34.719 -51.312 33.031 1 22.94 404 LYS B N 1
ATOM 6878 C CA . LYS B 1 404 ? 35.938 -50.531 32.875 1 22.94 404 LYS B CA 1
ATOM 6879 C C . LYS B 1 404 ? 36.875 -50.688 34.062 1 22.94 404 LYS B C 1
ATOM 6881 O O . LYS B 1 404 ? 36.5 -50.438 35.188 1 22.94 404 LYS B O 1
ATOM 6886 N N . LYS B 1 405 ? 37.781 -51.656 34.219 1 22.69 405 LYS B N 1
ATOM 6887 C CA . LYS B 1 405 ? 38.594 -51.312 35.375 1 22.69 405 LYS B CA 1
ATOM 6888 C C . LYS B 1 405 ? 39.281 -49.969 35.156 1 22.69 405 LYS B C 1
ATOM 6890 O O . LYS B 1 405 ? 40.156 -49.844 34.281 1 22.69 405 LYS B O 1
ATOM 6895 N N . LYS B 1 406 ? 38.5 -48.906 34.969 1 23.58 406 LYS B N 1
ATOM 6896 C CA . LYS B 1 406 ? 39 -47.562 34.75 1 23.58 406 LYS B CA 1
ATOM 6897 C C . LYS B 1 406 ? 40.188 -47.25 35.656 1 23.58 406 LYS B C 1
ATOM 6899 O O . LYS B 1 406 ? 40.094 -47.312 36.875 1 23.58 406 LYS B O 1
ATOM 6904 N N . ILE B 1 407 ? 41.438 -47.562 35 1 20.62 407 ILE B N 1
ATOM 6905 C CA . ILE B 1 407 ? 42.812 -47.281 35.375 1 20.62 407 ILE B CA 1
ATOM 6906 C C . ILE B 1 407 ? 42.969 -45.844 35.812 1 20.62 407 ILE B C 1
ATOM 6908 O O . ILE B 1 407 ? 42.219 -44.969 35.344 1 20.62 407 ILE B O 1
ATOM 6912 N N . LEU B 1 408 ? 44.031 -45.625 36.656 1 20.02 408 LEU B N 1
ATOM 6913 C CA . LEU B 1 408 ? 44.688 -44.625 37.531 1 20.02 408 LEU B CA 1
ATOM 6914 C C . LEU B 1 408 ? 45.219 -43.469 36.719 1 20.02 408 LEU B C 1
ATOM 6916 O O . LEU B 1 408 ? 45.688 -43.656 35.594 1 20.02 408 LEU B O 1
ATOM 6920 N N . ASP B 1 409 ? 45 -42.188 37.031 1 19.28 409 ASP B N 1
ATOM 6921 C CA . ASP B 1 409 ? 45.062 -40.75 36.781 1 19.28 409 ASP B CA 1
ATOM 6922 C C . ASP B 1 409 ? 46.531 -40.312 36.594 1 19.28 409 ASP B C 1
ATOM 6924 O O . ASP B 1 409 ? 46.812 -39.125 36.594 1 19.28 409 ASP B O 1
ATOM 6928 N N . VAL B 1 410 ? 47.594 -41.156 36.062 1 19.2 410 VAL B N 1
ATOM 6929 C CA . VAL B 1 410 ? 48.906 -40.625 36.438 1 19.2 410 VAL B CA 1
ATOM 6930 C C . VAL B 1 410 ? 49.25 -39.438 35.531 1 19.2 410 VAL B C 1
ATOM 6932 O O . VAL B 1 410 ? 49.156 -39.531 34.281 1 19.2 410 VAL B O 1
ATOM 6935 N N . SER B 1 411 ? 49.531 -38.156 35.969 1 19.39 411 SER B N 1
ATOM 6936 C CA . SER B 1 411 ? 49.781 -36.75 35.688 1 19.39 411 SER B CA 1
ATOM 6937 C C . SER B 1 411 ? 51.125 -36.562 34.969 1 19.39 411 SER B C 1
ATOM 6939 O O . SER B 1 411 ? 51.5 -35.438 34.656 1 19.39 411 SER B O 1
ATOM 6941 N N . GLU B 1 412 ? 52.156 -37.406 34.75 1 19.34 412 GLU B N 1
ATOM 6942 C CA . GLU B 1 412 ? 53.5 -36.812 34.75 1 19.34 412 GLU B CA 1
ATOM 6943 C C . GLU B 1 412 ? 53.812 -36.188 33.406 1 19.34 412 GLU B C 1
ATOM 6945 O O . GLU B 1 412 ? 53.719 -36.844 32.375 1 19.34 412 GLU B O 1
ATOM 6950 N N . HIS B 1 413 ? 53.938 -34.812 33.219 1 18.8 413 HIS B N 1
ATOM 6951 C CA . HIS B 1 413 ? 54.156 -33.75 32.25 1 18.8 413 HIS B CA 1
ATOM 6952 C C . HIS B 1 413 ? 55.562 -33.781 31.688 1 18.8 413 HIS B C 1
ATOM 6954 O O . HIS B 1 413 ? 56 -32.812 31.062 1 18.8 413 HIS B O 1
ATOM 6960 N N . VAL B 1 414 ? 56.219 -34.812 31.156 1 18.5 414 VAL B N 1
ATOM 6961 C CA . VAL B 1 414 ? 57.656 -34.719 30.875 1 18.5 414 VAL B CA 1
ATOM 6962 C C . VAL B 1 414 ? 57.906 -33.781 29.688 1 18.5 414 VAL B C 1
ATOM 6964 O O . VAL B 1 414 ? 57.219 -33.906 28.672 1 18.5 414 VAL B O 1
ATOM 6967 N N . ASP B 1 415 ? 58.906 -32.719 29.688 1 19.78 415 ASP B N 1
ATOM 6968 C CA . ASP B 1 415 ? 59.5 -31.469 29.141 1 19.78 415 ASP B CA 1
ATOM 6969 C C . ASP B 1 415 ? 60.344 -31.75 27.906 1 19.78 415 ASP B C 1
ATOM 6971 O O . ASP B 1 415 ? 60.75 -30.828 27.219 1 19.78 415 ASP B O 1
ATOM 6975 N N . LEU B 1 416 ? 60.938 -32.875 27.453 1 18.28 416 LEU B N 1
ATOM 6976 C CA . LEU B 1 416 ? 62.312 -32.938 27.031 1 18.28 416 LEU B CA 1
ATOM 6977 C C . LEU B 1 416 ? 62.469 -32.438 25.594 1 18.28 416 LEU B C 1
ATOM 6979 O O . LEU B 1 416 ? 63.594 -32.344 25.078 1 18.28 416 LEU B O 1
ATOM 6983 N N . PHE B 1 417 ? 61.719 -32.438 24.5 1 18.67 417 PHE B N 1
ATOM 6984 C CA . PHE B 1 417 ? 62.312 -32.75 23.203 1 18.67 417 PHE B CA 1
ATOM 6985 C C . PHE B 1 417 ? 62.938 -31.531 22.547 1 18.67 417 PHE B C 1
ATOM 6987 O O . PHE B 1 417 ? 62.344 -30.938 21.656 1 18.67 417 PHE B O 1
ATOM 6994 N N . ASN B 1 418 ? 63.781 -30.625 23.109 1 19.17 418 ASN B N 1
ATOM 6995 C CA . ASN B 1 418 ? 64.188 -29.391 22.438 1 19.17 418 ASN B CA 1
ATOM 6996 C C . ASN B 1 418 ? 65.25 -29.656 21.359 1 19.17 418 ASN B C 1
ATOM 6998 O O . ASN B 1 418 ? 65.625 -28.734 20.672 1 19.17 418 ASN B O 1
ATOM 7002 N N . ASN B 1 419 ? 66.188 -30.484 21.297 1 20 419 ASN B N 1
ATOM 7003 C CA . ASN B 1 419 ? 67.562 -30.219 20.906 1 20 419 ASN B CA 1
ATOM 7004 C C . ASN B 1 419 ? 67.75 -30.25 19.391 1 20 419 ASN B C 1
ATOM 7006 O O . ASN B 1 419 ? 68.875 -30.266 18.875 1 20 419 ASN B O 1
ATOM 7010 N N . PHE B 1 420 ? 67 -30.547 18.438 1 20.73 420 PHE B N 1
ATOM 7011 C CA . PHE B 1 420 ? 67.688 -31.109 17.297 1 20.73 420 PHE B CA 1
ATOM 7012 C C . PHE B 1 420 ? 68.5 -30.031 16.578 1 20.73 420 PHE B C 1
ATOM 7014 O O . PHE B 1 420 ? 68 -28.906 16.391 1 20.73 420 PHE B O 1
ATOM 7021 N N . ASP B 1 421 ? 69.875 -30.203 16.297 1 20.7 421 ASP B N 1
ATOM 7022 C CA . ASP B 1 421 ? 71.125 -29.672 15.797 1 20.7 421 ASP B CA 1
ATOM 7023 C C . ASP B 1 421 ? 71 -29.297 14.312 1 20.7 421 ASP B C 1
ATOM 7025 O O . ASP B 1 421 ? 70.562 -30.109 13.5 1 20.7 421 ASP B O 1
ATOM 7029 N N . THR B 1 422 ? 71.062 -28.031 13.922 1 21.27 422 THR B N 1
ATOM 7030 C CA . THR B 1 422 ? 71 -27.406 12.602 1 21.27 422 THR B CA 1
ATOM 7031 C C . THR B 1 422 ? 72.312 -27.672 11.859 1 21.27 422 THR B C 1
ATOM 7033 O O . THR B 1 422 ? 72.625 -27.016 10.859 1 21.27 422 THR B O 1
ATOM 7036 N N . ASP B 1 423 ? 73.188 -28.641 11.953 1 18.12 423 ASP B N 1
ATOM 7037 C CA . ASP B 1 423 ? 74.5 -28.703 11.289 1 18.12 423 ASP B CA 1
ATOM 7038 C C . ASP B 1 423 ? 74.375 -28.375 9.805 1 18.12 423 ASP B C 1
ATOM 7040 O O . ASP B 1 423 ? 74.938 -27.422 9.32 1 18.12 423 ASP B O 1
ATOM 7044 N N . GLY B 1 424 ? 75.062 -29.266 8.875 1 20.02 424 GLY B N 1
ATOM 7045 C CA . GLY B 1 424 ? 76.125 -29.312 7.926 1 20.02 424 GLY B CA 1
ATOM 7046 C C . GLY B 1 424 ? 75.75 -28.938 6.516 1 20.02 424 GLY B C 1
ATOM 7047 O O . GLY B 1 424 ? 76.375 -28.109 5.883 1 20.02 424 GLY B O 1
ATOM 7048 N N . PHE B 1 425 ? 75.312 -29.812 5.527 1 19.47 425 PHE B N 1
ATOM 7049 C CA . PHE B 1 425 ? 75.562 -29.719 4.094 1 19.47 425 PHE B CA 1
ATOM 7050 C C . PHE B 1 425 ? 74.812 -28.531 3.486 1 19.47 425 PHE B C 1
ATOM 7052 O O . PHE B 1 425 ? 73.688 -28.188 3.906 1 19.47 425 PHE B O 1
#

Solvent-accessible surface area (backbone atoms only — not comparable to full-atom values): 48499 Å² total; per-residue (Å²): 129,83,76,71,81,76,62,80,71,66,78,59,68,80,65,71,74,60,72,54,84,66,77,75,54,55,49,30,49,34,26,41,69,52,69,69,28,69,58,46,47,57,42,34,66,43,53,59,64,46,32,45,50,50,49,50,55,48,14,47,59,51,85,47,92,73,42,64,33,74,50,41,30,55,60,49,38,60,70,68,64,52,62,86,81,58,49,58,65,58,49,40,54,52,49,49,52,39,51,52,55,56,48,40,43,54,46,74,48,75,46,76,48,64,38,99,83,66,43,83,16,44,28,46,34,38,29,30,61,51,40,31,40,30,41,28,52,53,45,94,50,28,39,33,41,37,31,50,17,79,91,36,43,67,44,58,27,86,72,82,71,71,56,34,72,44,32,47,64,67,54,59,58,45,73,46,43,65,38,47,51,50,46,63,58,49,54,64,35,38,62,70,21,56,53,71,44,37,59,68,58,48,37,58,69,65,47,40,79,77,49,93,57,96,55,52,54,69,52,40,42,64,70,49,47,48,55,52,31,52,30,58,44,16,41,77,32,39,56,41,46,78,44,77,40,68,56,98,89,35,77,58,31,39,37,39,36,31,61,47,45,61,90,81,53,75,64,76,70,58,65,65,50,49,50,48,49,20,46,47,23,36,72,66,22,84,78,53,53,69,70,48,35,28,43,20,50,11,52,68,73,68,46,60,80,57,49,47,51,50,36,61,75,65,61,69,60,63,45,73,66,61,72,74,68,87,63,62,49,91,85,46,94,36,78,57,40,71,52,60,55,57,76,74,52,59,67,73,56,47,51,51,44,49,49,51,49,59,71,34,46,87,82,61,47,30,74,52,42,51,51,36,48,52,50,50,52,50,48,51,52,50,54,54,48,52,54,51,53,61,68,56,52,70,74,70,76,72,70,77,69,73,80,74,73,84,75,83,78,87,74,84,72,88,78,70,91,73,70,90,82,85,76,76,136,130,82,78,68,79,76,64,81,74,65,79,59,66,77,63,69,73,60,72,54,83,64,76,75,53,53,48,28,50,34,27,41,70,54,67,71,28,68,56,48,47,56,42,33,66,43,53,59,64,46,32,45,52,51,50,50,56,49,12,47,59,52,85,49,92,72,44,64,32,76,49,39,31,55,61,50,38,59,71,66,63,51,62,87,80,58,48,56,65,58,50,38,53,50,48,49,51,38,51,52,56,56,49,40,43,57,47,74,46,74,45,75,46,65,37,100,84,65,45,84,16,43,29,45,34,37,29,31,61,50,39,31,39,31,41,28,52,53,45,96,50,28,39,34,40,37,30,51,16,80,88,36,44,66,42,57,28,86,72,81,70,72,56,34,73,43,31,47,64,66,53,60,57,44,74,47,42,66,37,47,49,50,46,62,58,47,54,65,35,37,62,71,21,55,53,72,44,37,60,69,58,48,37,58,69,66,48,40,80,77,49,93,56,94,57,52,52,69,53,42,40,63,71,50,47,47,55,52,30,53,28,60,44,15,39,77,31,39,55,41,44,79,43,77,41,69,56,98,90,35,74,58,29,40,36,39,38,33,59,47,45,62,90,82,53,76,64,74,68,57,66,66,49,50,50,49,48,21,45,47,24,36,73,64,24,84,77,52,53,71,70,48,35,30,45,19,49,10,52,68,73,69,46,59,81,57,50,48,50,51,36,61,73,66,60,69,61,65,45,73,67,61,72,73,68,87,61,62,50,92,85,44,94,34,78,58,42,70,53,59,56,57,77,75,52,58,67,73,56,46,50,51,44,50,50,50,48,59,72,35,46,86,83,61,47,31,74,52,41,49,51,37,47,52,51,51,52,49,48,50,52,50,54,53,48,53,54,50,53,63,66,58,55,70,75,70,78,75,70,80,71,76,79,76,81,78,76,84,82,85,74,88,76,88,83,75,88,74,73,90,80,84,79,81,137

Foldseek 3Di:
DPPPCPPDPPVPPVPCPVPVVPQQQQKAKFAVCVLQFVLLLVQLLDFLLLNLLVRSQRSQQDLDPFRKGKDFLVNSCVLLVPDPPDDSLNSLVVSVVSVVVLQVDWGWDWDWDQDPVRDIDIDIDIDGQWPDWDFDPPDPRRMIITGGDPVNSVGGHPDDDQMAMAGSSLLSLQGDSLLNSVVSVCSSCQQVFKDKDFPVVSCVSNVLVVDDDPDDSVCCCPPPRQLSNCLACLLPFALWDWDFDDDPNHTGMIMIGGDHDDPPDDRDDDPVLSLQSSLCSLVVRPRDDPLSSQQSLCSNVVHDRPPSVVCVVVVVDQWSSDDDCVPDDVDAPAPRRVCSCLLVGDLVSLVVSLVSLVVCVPPGGGPRSVVRSVVSVVSSVVVVVVVVVVVPPPPPPPPPPPPPDPDDDDDDDPPDDPDDDDDDD/DDCPPPPDPPVCPVPCPCCVVPQQAQKAKFAVVVLQFVLLLVQLLDFLLLNLLVRSQRRQQDLDPFRKGKDFLVSSCVLLVPDPPDDSLNSLVVSVVSVVVLQVDWGWDWDWDADPVRDIDIDIDIHGQWPDWDFDPPDPRRMIITGGDPVNSVGGHPDDDQMAMAGSSLLSLQGDSLLNLVVSVCSSCQQVFKDKDFPVVSCVSNVLVVDDDPDDSVCCCPPPRQLSNCLACLLPFALWDWDFDDDPNHTGMIMIGGDHDDPPDDRDDDPVLSLQSSLCSLVVRPRDDPLSSQQSVCSNVVHDRPVSVVCVVVVVDQWSSDDDCVPPDVDAPAPPRVCSCVLVGDLVSLVVSLVSLVVCVPPGGGPRSVVRSVVSVVSSVVVVVVVVVVVPPPPPPPPPPDDCPPDDDDDDPDDDDPDDDPDDD

Nearest PDB structures (foldseek):
  8ac8-assembly2_A  TM=7.684E-01  e=4.735E-08  Escherichia coli
  8aan-assembly1_A  TM=7.532E-01  e=4.735E-08  Escherichia coli
  7rva-assembly1_C  TM=7.630E-01  e=1.315E-07  Escherichia coli K-12
  8ac8-assembly1_C  TM=7.655E-01  e=2.978E-07  Escherichia coli
  8kea-assembly1_W  TM=3.703E-01  e=3.551E+00  unclassified Caudoviricetes